Protein 8GTL (pdb70)

Foldseek 3Di:
DDDDDLADDLQEDAADQFDGPCVQVDPLVRLCVCVVDPHFQKHKYPPQPIFIEGFAQVVLQVQLQDCPFWPQLAWFTPRLQCPPQAAPPSNPDPPVNVQLVCLLLVCQPQVNLVVCLVVLLVLLQVQCVVCLVVQWDFCLVRPLLPSLVVVQCVQAPCPDPPVSVVLCLLVQCWRNDVNVRNRVSVVCSRVVVLVVCLVVLVVLCPDDGSLSSNQVDPGPPHGDDSSHSSSHSVVCSNCSNAQQSQLVQVQVQVCQVPLVVLVVCLVPVVLCLLQLCLSLLLDAFAKIKTFGDPFDADRNTIDHGPHMYINGQSSNSQPCVVDPPSNDRDSPDDDRDGQSQHDHSNGNSNVSVSSSSSSSNSSSCCVSPSHKHWDPPWDWGWTGGRGIHIHTTIMGD/DDDDPLADDLQEDAADQQDGPCLQVDVLCRLCVCPVHQQKHWYPFQPIFIEGFAQVVLQVVLQCCPFWAQLFKFTPGEDLLAAPPSNPDPPVNVLLVVLLLVCLPQVNLVVCLVVLLVLLQVQQVVCLVVFKDQCLPRPLLDSLLVSVCVQAVHDPVCVVVVVVLLCLVFNQDDRDNVVNHVSSVVSSVVLLVVQVVVLVVLCVSHSLSSNQVDQRVRHGDPVSNSSSHVSVCSNCSNFQQSQLVQVQVQVCQAPQVVLLVCLVPVVLLLLQLCLSLLQDAFAKIKTFGCPWDADSNTIDHGPHMYINRQSSNQQPCVVDPPSNDRDSPDDDRDGQRQHDHPNGHSNVSVSSSSVSSNSSSNCVSPSGKHWDPPWDWGWTHGRGIDIHTTMMGD

Secondary structure (DSSP, 8-state):
----SSS-STTB----TTS-TTGGG-HHHHHTHHHHS---SEEEESSTT-EEEE-SHHHHHHHHT-TTTEESS--SSSTTSS-SS--TTTT--TTTHHHHHHHHHHHHSHHHHHTTHHHHHHHHHHHHTTTTTTSEE-HIIIIITTHHHHHHHHHS---TTHHHHHTHHHHHHHS---HHHHHHHHHHHHHHHHTTSHHHHTTTSS----SHHHHT--SSSS---HHHHHHHHHHHHHHHHHTTHHHHHHHHHHHHT-HHHHHHHHH-TTHHHHTSHHHHHH---BEEEEEE-S-EEETTEEEPTT-EEEEETHHHHT-TTTSSSSSS--TT-S-----TT--TTS--TTHHHHHHHHHHHHHHHTTT-SS-EEPTT---B---SSB---B---EE-/----SSS-STTB----TTS-TTGGG-HHHHHGGG----SEEEESSTT-EEEE-SHHHHHHHHT-TTTEESS--SSS----S--TTTT--TTTHHHHHHHHHHHHSHHHHHTTHHHHHHHHHHHHTTTTTTSEEEHHHHTTTTHHHHHHHHHHT--GGGHHHHHHHHHHHH----S-HHHHHHHHHHHHHHHHHHHHHHHSTT----HHHHHHT--SSSS---SHHHHHHHHHHHHHHHHTTHHHHHHHHHHHHT-HHHHHHHHH-TTHHHHTSHHHHHH---BEEEEEE-S-EEETTEEEPTT-EEEEETHHHHT-TTTSSSSSS--TT-S-----TT--TT-S-TTHHHHHHHHHHHHHHHTTT-SS-EEPTT---EEE-SSB-EEE--EEE-

B-factor: mean 88.19, std 19.23, range [53.37, 179.61]

InterPro domains:
  IPR001128 Cytochrome P450 [PF00067] (220-380)
  IPR002397 Cytochrome P450, B-class [PR00359] (100-111)
  IPR002397 Cytochrome P450, B-class [PR00359] (146-162)
  IPR002397 Cytochrome P450, B-class [PR00359] (163-178)
  IPR002397 Cytochrome P450, B-class [PR00359] (205-227)
  IPR002397 Cytochrome P450, B-class [PR00359] (302-329)
  IPR002397 Cytochrome P450, B-class [PR00359] (330-345)
  IPR002397 Cytochrome P450, B-class [PR00359] (351-360)
  IPR002397 Cytochrome P450, B-class [PR00359] (360-371)
  IPR017972 Cytochrome P450, conserved site [PS00086] (353-362)
  IPR036396 Cytochrome P450 superfamily [G3DSA:1.10.630.10] (2-409)
  IPR036396 Cytochrome P450 superfamily [SSF48264] (33-409)

Nearest PDB structures (foldseek):
  8gtl-assembly2_B  TM=1.003E+00  e=2.705E-71  Sphingomonas echinoides
  8gtl-assembly1_A  TM=9.874E-01  e=1.377E-61  Sphingomonas echinoides
  4c9p-assembly2_B  TM=9.817E-01  e=7.475E-44  Novosphingobium aromaticivorans
  3lxh-assembly2_B  TM=9.823E-01  e=1.917E-43  Novosphingobium aromaticivorans DSM 12444
  3nv5-assembly1_A  TM=9.267E-01  e=5.066E-40  Novosphingobium aromaticivorans DSM 12444

Radius of gyration: 32.06 Å; Cα contacts (8 Å, |Δi|>4): 1326; chains: 2; bounding box: 64×65×94 Å

Organism: NCBI:txid59803

Structure (mmCIF, N/CA/C/O backbone):
data_8GTL
#
_entry.id   8GTL
#
_cell.length_a   68.524
_cell.length_b   109.573
_cell.length_c   113.878
_cell.angle_alpha   90.000
_cell.angle_beta   90.000
_cell.angle_gamma   90.000
#
_symmetry.space_group_name_H-M   'P 21 21 21'
#
loop_
_entity.id
_entity.type
_entity.pdbx_description
1 polymer 'cytochrome P450 CYP101D5'
2 non-polymer 'PROTOPORPHYRIN IX CONTAINING FE'
3 water water
#
loop_
_atom_site.group_PDB
_atom_site.id
_atom_site.type_symbol
_atom_site.label_atom_id
_atom_site.label_alt_id
_atom_site.label_comp_id
_atom_site.label_asym_id
_atom_site.label_entity_id
_atom_site.label_seq_id
_atom_site.pdbx_PDB_ins_code
_atom_site.Cartn_x
_atom_site.Cartn_y
_atom_site.Cartn_z
_atom_site.occupancy
_atom_site.B_iso_or_equiv
_atom_site.auth_seq_id
_atom_site.auth_comp_id
_atom_site.auth_asym_id
_atom_site.auth_atom_id
_atom_site.pdbx_PDB_model_num
ATOM 1 N N . THR A 1 9 ? -36.91319 16.92694 -40.25568 1.000 68.69560 9 THR A N 1
ATOM 2 C CA . THR A 1 9 ? -37.25482 17.69176 -39.06229 1.000 70.41453 9 THR A CA 1
ATOM 3 C C . THR A 1 9 ? -36.87950 19.16046 -39.24000 1.000 67.75942 9 THR A C 1
ATOM 4 O O . THR A 1 9 ? -35.78228 19.46838 -39.70652 1.000 68.85772 9 THR A O 1
ATOM 8 N N . PRO A 1 10 ? -37.78879 20.06295 -38.87238 1.000 74.01741 10 PRO A N 1
ATOM 9 C CA . PRO A 1 10 ? -37.47438 21.49630 -38.94184 1.000 73.44613 10 PRO A CA 1
ATOM 10 C C . PRO A 1 10 ? -36.28926 21.84194 -38.05122 1.000 72.94538 10 PRO A C 1
ATOM 11 O O . PRO A 1 10 ? -36.23367 21.45418 -36.88178 1.000 73.03951 10 PRO A O 1
ATOM 15 N N . ARG A 1 11 ? -35.34526 22.58504 -38.61451 1.000 66.02153 11 ARG A N 1
ATOM 16 C CA . ARG A 1 11 ? -34.08592 22.90203 -37.95552 1.000 63.06469 11 ARG A CA 1
ATOM 17 C C . ARG A 1 11 ? -33.35304 23.93343 -38.80725 1.000 66.41297 11 ARG A C 1
ATOM 18 O O . ARG A 1 11 ? -33.61970 24.04468 -40.00628 1.000 76.95332 11 ARG A O 1
ATOM 26 N N . PRO A 1 12 ? -32.43890 24.70608 -38.20759 1.000 64.08285 12 PRO A N 1
ATOM 27 C CA . PRO A 1 12 ? -31.65871 25.66707 -39.00171 1.000 62.40176 12 PRO A CA 1
ATOM 28 C C . PRO A 1 12 ? -30.77423 24.98563 -40.03592 1.000 66.77807 12 PRO A C 1
ATOM 29 O O . PRO A 1 12 ? -30.73516 23.75433 -40.11932 1.000 71.31671 12 PRO A O 1
ATOM 33 N N . ALA A 1 13 ? -30.04963 25.77814 -40.82693 1.000 72.46733 13 ALA A N 1
ATOM 34 C CA . ALA A 1 13 ? -29.23389 25.20967 -41.89362 1.000 73.69968 13 ALA A CA 1
ATOM 35 C C . ALA A 1 13 ? -27.88212 24.71280 -41.40002 1.000 78.37885 13 ALA A C 1
ATOM 36 O O . ALA A 1 13 ? -27.33993 23.75514 -41.96271 1.000 83.07580 13 ALA A O 1
ATOM 38 N N . HIS A 1 14 ? -27.32311 25.33745 -40.36716 1.000 68.70252 14 HIS A N 1
ATOM 39 C CA . HIS A 1 14 ? -25.99631 24.97310 -39.88713 1.000 70.16342 14 HIS A CA 1
ATOM 40 C C . HIS A 1 14 ? -25.97738 23.69621 -39.05352 1.000 72.38989 14 HIS A C 1
ATOM 41 O O . HIS A 1 14 ? -24.89433 23.27168 -38.63658 1.000 74.54433 14 HIS A O 1
ATOM 48 N N . VAL A 1 15 ? -27.12022 23.07590 -38.80176 1.000 75.04101 15 VAL A N 1
ATOM 49 C CA . VAL A 1 15 ? -27.20240 21.82496 -38.04869 1.000 73.62272 15 VAL A CA 1
ATOM 50 C C . VAL A 1 15 ? -27.53675 20.69799 -39.01811 1.000 68.80052 15 VAL A C 1
ATOM 51 O O . VAL A 1 15 ? -28.46371 20.84334 -39.82276 1.000 76.29939 15 VAL A O 1
ATOM 55 N N . PRO A 1 16 ? -26.80956 19.57742 -38.98985 1.000 74.83725 16 PRO A N 1
ATOM 56 C CA . PRO A 1 16 ? -27.12686 18.46610 -39.89857 1.000 83.06809 16 PRO A CA 1
ATOM 57 C C . PRO A 1 16 ? -28.37861 17.70719 -39.48624 1.000 89.27741 16 PRO A C 1
ATOM 58 O O . PRO A 1 16 ? -29.11924 18.14383 -38.59988 1.000 85.81765 16 PRO A O 1
ATOM 62 N N . ALA A 1 17 ? -28.61945 16.56327 -40.12674 1.000 95.91895 17 ALA A N 1
ATOM 63 C CA . ALA A 1 17 ? -29.75324 15.70791 -39.79915 1.000 93.21926 17 ALA A CA 1
ATOM 64 C C . ALA A 1 17 ? -29.39967 14.57794 -38.84563 1.000 97.63706 17 ALA A C 1
ATOM 65 O O . ALA A 1 17 ? -30.24165 14.18323 -38.03291 1.000 98.25303 17 ALA A O 1
ATOM 67 N N . ASP A 1 18 ? -28.17848 14.04924 -38.92612 1.000 118.10544 18 ASP A N 1
ATOM 68 C CA . ASP A 1 18 ? -27.73102 12.98543 -38.03539 1.000 118.04168 18 ASP A CA 1
ATOM 69 C C . ASP A 1 18 ? -27.42918 13.48108 -36.62947 1.000 117.58558 18 ASP A C 1
ATOM 70 O O . ASP A 1 18 ? -27.12174 12.66293 -35.75489 1.000 117.70845 18 ASP A O 1
ATOM 75 N N . ARG A 1 19 ? -27.50983 14.78978 -36.39458 1.000 99.48234 19 ARG A N 1
ATOM 76 C CA . ARG A 1 19 ? -27.25559 15.39044 -35.09228 1.000 88.50188 19 ARG A CA 1
ATOM 77 C C . ARG A 1 19 ? -28.54244 15.90150 -34.45079 1.000 80.66122 19 ARG A C 1
ATOM 78 O O . ARG A 1 19 ? -28.52003 16.86552 -33.68242 1.000 76.97961 19 ARG A O 1
ATOM 86 N N . VAL A 1 20 ? -29.67095 15.26964 -34.76385 1.000 81.65661 20 VAL A N 1
ATOM 87 C CA . VAL A 1 20 ? -30.98099 15.69662 -34.28461 1.000 75.11307 20 VAL A CA 1
ATOM 88 C C . VAL A 1 20 ? -31.61164 14.55082 -33.50752 1.000 73.95771 20 VAL A C 1
ATOM 89 O O . VAL A 1 20 ? -31.79248 13.45197 -34.04731 1.000 72.52248 20 VAL A O 1
ATOM 93 N N . VAL A 1 21 ? -31.94369 14.80722 -32.24435 1.000 73.48588 21 VAL A N 1
ATOM 94 C CA . VAL A 1 21 ? -32.61338 13.83594 -31.38728 1.000 71.08490 21 VAL A CA 1
ATOM 95 C C . VAL A 1 21 ? -33.72548 14.54754 -30.62918 1.000 70.76459 21 VAL A C 1
ATOM 96 O O . VAL A 1 21 ? -33.55458 15.68373 -30.17487 1.000 68.20544 21 VAL A O 1
ATOM 100 N N . GLU A 1 22 ? -34.87063 13.88204 -30.50093 1.000 77.15666 22 GLU A N 1
ATOM 101 C CA . GLU A 1 22 ? -35.99832 14.43046 -29.75078 1.000 77.59516 22 GLU A CA 1
ATOM 102 C C . GLU A 1 22 ? -35.75720 14.15144 -28.27337 1.000 81.93211 22 GLU A C 1
ATOM 103 O O . GLU A 1 22 ? -35.94207 13.02695 -27.80301 1.000 88.32930 22 GLU A O 1
ATOM 109 N N . LEU A 1 23 ? -35.33336 15.17470 -27.53345 1.000 72.05898 23 LEU A N 1
ATOM 110 C CA . LEU A 1 23 ? -35.00310 15.02041 -26.11874 1.000 76.30436 23 LEU A CA 1
ATOM 111 C C . LEU A 1 23 ? -35.45276 16.26180 -25.36157 1.000 74.87856 23 LEU A C 1
ATOM 112 O O . LEU A 1 23 ? -34.89909 17.34706 -25.56315 1.000 73.80875 23 LEU A O 1
ATOM 117 N N . ASP A 1 24 ? -36.44631 16.10256 -24.49080 1.000 76.76386 24 ASP A N 1
ATOM 118 C CA . ASP A 1 24 ? -36.87598 17.17046 -23.59671 1.000 82.41946 24 ASP A CA 1
ATOM 119 C C . ASP A 1 24 ? -36.00636 17.13862 -22.34539 1.000 84.24001 24 ASP A C 1
ATOM 120 O O . ASP A 1 24 ? -35.98094 16.13251 -21.62831 1.000 91.31529 24 ASP A O 1
ATOM 125 N N . MET A 1 25 ? -35.29234 18.23639 -22.08626 1.000 83.79419 25 MET A N 1
ATOM 126 C CA . MET A 1 25 ? -34.39232 18.28097 -20.93920 1.000 83.57899 25 MET A CA 1
ATOM 127 C C . MET A 1 25 ? -35.13136 18.19127 -19.60976 1.000 85.46115 25 MET A C 1
ATOM 128 O O . MET A 1 25 ? -34.52439 17.80416 -18.60576 1.000 84.44172 25 MET A O 1
ATOM 133 N N . TYR A 1 26 ? -36.41890 18.53314 -19.57764 1.000 89.04944 26 TYR A N 1
ATOM 134 C CA . TYR A 1 26 ? -37.21416 18.43304 -18.36115 1.000 92.03022 26 TYR A CA 1
ATOM 135 C C . TYR A 1 26 ? -37.97528 17.11944 -18.25434 1.000 95.18663 26 TYR A C 1
ATOM 136 O O . TYR A 1 26 ? -38.59880 16.86643 -17.21787 1.000 93.91028 26 TYR A O 1
ATOM 145 N N . ASN A 1 27 ? -37.93899 16.28524 -19.29132 1.000 103.53760 27 ASN A N 1
ATOM 146 C CA . ASN A 1 27 ? -38.58609 14.97975 -19.27287 1.000 104.84036 27 ASN A CA 1
ATOM 147 C C . ASN A 1 27 ? -37.96325 14.07725 -20.33224 1.000 109.88680 27 ASN A C 1
ATOM 148 O O . ASN A 1 27 ? -38.59679 13.79910 -21.35866 1.000 115.98700 27 ASN A O 1
ATOM 153 N N . PRO A 1 28 ? -36.73539 13.60409 -20.12905 1.000 99.65871 28 PRO A N 1
ATOM 154 C CA . PRO A 1 28 ? -36.09527 12.76122 -21.14316 1.000 96.22184 28 PRO A CA 1
ATOM 155 C C . PRO A 1 28 ? -36.71748 11.37485 -21.19312 1.000 107.16185 28 PRO A C 1
ATOM 156 O O . PRO A 1 28 ? -37.39924 10.92896 -20.26746 1.000 115.83804 28 PRO A O 1
ATOM 160 N N . GLN A 1 29 ? -36.46792 10.68947 -22.30594 1.000 98.47909 29 GLN A N 1
ATOM 161 C CA . GLN A 1 29 ? -36.94402 9.32269 -22.46149 1.000 98.22594 29 GLN A CA 1
ATOM 162 C C . GLN A 1 29 ? -36.16119 8.38761 -21.54893 1.000 101.49841 29 GLN A C 1
ATOM 163 O O . GLN A 1 29 ? -34.93924 8.50080 -21.41766 1.000 101.98473 29 GLN A O 1
ATOM 169 N N . GLY A 1 30 ? -36.87211 7.45999 -20.91281 1.000 111.77562 30 GLY A N 1
ATOM 170 C CA . GLY A 1 30 ? -36.23148 6.55454 -19.98223 1.000 110.40469 30 GLY A CA 1
ATOM 171 C C . GLY A 1 30 ? -35.87741 7.16697 -18.64930 1.000 110.36132 30 GLY A C 1
ATOM 172 O O . GLY A 1 30 ? -35.02516 6.62491 -17.93870 1.000 107.10654 30 GLY A O 1
ATOM 173 N N . ILE A 1 31 ? -36.50162 8.29176 -18.28962 1.000 111.70610 31 ILE A N 1
ATOM 174 C CA . ILE A 1 31 ? -36.21479 8.92811 -17.00806 1.000 105.61805 31 ILE A CA 1
ATOM 175 C C . ILE A 1 31 ? -36.68555 8.05233 -15.85303 1.000 106.28087 31 ILE A C 1
ATOM 176 O O . ILE A 1 31 ? -36.12045 8.10621 -14.75341 1.000 103.27914 31 ILE A O 1
ATOM 181 N N . GLU A 1 32 ? -37.70729 7.22272 -16.07674 1.000 112.59398 32 GLU A N 1
ATOM 182 C CA . GLU A 1 32 ? -38.17910 6.32824 -15.02796 1.000 110.96692 32 GLU A CA 1
ATOM 183 C C . GLU A 1 32 ? -37.22701 5.16661 -14.78050 1.000 113.33761 32 GLU A C 1
ATOM 184 O O . GLU A 1 32 ? -37.36209 4.48499 -13.75884 1.000 116.88809 32 GLU A O 1
ATOM 190 N N . LYS A 1 33 ? -36.27420 4.92859 -15.68079 1.000 111.11182 33 LYS A N 1
ATOM 191 C CA . LYS A 1 33 ? -35.23959 3.92606 -15.47258 1.000 112.94069 33 LYS A CA 1
ATOM 192 C C . LYS A 1 33 ? -34.01310 4.49222 -14.76880 1.000 107.05345 33 LYS A C 1
ATOM 193 O O . LYS A 1 33 ? -33.13482 3.72227 -14.36412 1.000 109.44869 33 LYS A O 1
ATOM 199 N N . GLY A 1 34 ? -33.93929 5.80984 -14.60069 1.000 107.99090 34 GLY A N 1
ATOM 200 C CA . GLY A 1 34 ? -32.79981 6.42105 -13.95033 1.000 105.16139 34 GLY A CA 1
ATOM 201 C C . GLY A 1 34 ? -32.33660 7.69724 -14.62033 1.000 101.92884 34 GLY A C 1
ATOM 202 O O . GLY A 1 34 ? -32.14725 7.72992 -15.83948 1.000 103.43293 34 GLY A O 1
ATOM 203 N N . TYR A 1 35 ? -32.16190 8.76012 -13.83112 1.000 98.31574 35 TYR A N 1
ATOM 204 C CA . TYR A 1 35 ? -31.67194 10.02127 -14.37906 1.000 93.01019 35 TYR A CA 1
ATOM 205 C C . TYR A 1 35 ? -30.29721 9.85604 -15.01288 1.000 93.89608 35 TYR A C 1
ATOM 206 O O . TYR A 1 35 ? -30.01063 10.45154 -16.05816 1.000 93.97157 35 TYR A O 1
ATOM 215 N N . LEU A 1 36 ? -29.43426 9.04739 -14.39777 1.000 95.94259 36 LEU A N 1
ATOM 216 C CA . LEU A 1 36 ? -28.10258 8.83599 -14.95249 1.000 92.11785 36 LEU A CA 1
ATOM 217 C C . LEU A 1 36 ? -28.15201 7.93454 -16.18037 1.000 94.58358 36 LEU A C 1
ATOM 218 O O . LEU A 1 36 ? -27.46045 8.18993 -17.17248 1.000 90.55535 36 LEU A O 1
ATOM 223 N N . GLU A 1 37 ? -28.97059 6.88030 -16.13734 1.000 107.45988 37 GLU A N 1
ATOM 224 C CA . GLU A 1 37 ? -29.05545 5.96346 -17.26947 1.000 106.85445 37 GLU A CA 1
ATOM 225 C C . GLU A 1 37 ? -29.77228 6.59021 -18.45936 1.000 106.88363 37 GLU A C 1
ATOM 226 O O . GLU A 1 37 ? -29.52085 6.20007 -19.60508 1.000 106.77273 37 GLU A O 1
ATOM 232 N N . ALA A 1 38 ? -30.66510 7.55246 -18.21526 1.000 109.12608 38 ALA A N 1
ATOM 233 C CA . ALA A 1 38 ? -31.39292 8.17676 -19.31634 1.000 109.60464 38 ALA A CA 1
ATOM 234 C C . ALA A 1 38 ? -30.49653 9.11284 -20.11737 1.000 108.51336 38 ALA A C 1
ATOM 235 O O . ALA A 1 38 ? -30.54853 9.12476 -21.35285 1.000 108.53868 38 ALA A O 1
ATOM 237 N N . TRP A 1 39 ? -29.66759 9.90341 -19.43410 1.000 91.09391 39 TRP A N 1
ATOM 238 C CA . TRP A 1 39 ? -28.79570 10.84459 -20.12687 1.000 86.94480 39 TRP A CA 1
ATOM 239 C C . TRP A 1 39 ? -27.60560 10.15369 -20.77681 1.000 85.85052 39 TRP A C 1
ATOM 240 O O . TRP A 1 39 ? -27.12979 10.60750 -21.82325 1.000 83.36624 39 TRP A O 1
ATOM 251 N N . THR A 1 40 ? -27.12412 9.05567 -20.19155 1.000 86.82329 40 THR A N 1
ATOM 252 C CA . THR A 1 40 ? -26.02483 8.31124 -20.79263 1.000 82.89014 40 THR A CA 1
ATOM 253 C C . THR A 1 40 ? -26.44715 7.55205 -22.04177 1.000 84.36528 40 THR A C 1
ATOM 254 O O . THR A 1 40 ? -25.58817 6.95933 -22.70318 1.000 90.95131 40 THR A O 1
ATOM 258 N N . SER A 1 41 ? -27.73992 7.55418 -22.37688 1.000 86.82149 41 SER A N 1
ATOM 259 C CA . SER A 1 41 ? -28.18960 6.88941 -23.59402 1.000 86.19577 41 SER A CA 1
ATOM 260 C C . SER A 1 41 ? -27.61761 7.56218 -24.83394 1.000 81.29552 41 SER A C 1
ATOM 261 O O . SER A 1 41 ? -27.40170 6.90037 -25.85556 1.000 84.25543 41 SER A O 1
ATOM 264 N N . LEU A 1 42 ? -27.36428 8.87118 -24.76663 1.000 77.99372 42 LEU A N 1
ATOM 265 C CA . LEU A 1 42 ? -26.77214 9.57608 -25.89599 1.000 81.85047 42 LEU A CA 1
ATOM 266 C C . LEU A 1 42 ? -25.29331 9.26033 -26.07403 1.000 84.63008 42 LEU A C 1
ATOM 267 O O . LEU A 1 42 ? -24.70222 9.68959 -27.07099 1.000 87.57091 42 LEU A O 1
ATOM 272 N N . GLN A 1 43 ? -24.68500 8.53261 -25.13842 1.000 84.37811 43 GLN A N 1
ATOM 273 C CA . GLN A 1 43 ? -23.29804 8.09930 -25.25286 1.000 79.73384 43 GLN A CA 1
ATOM 274 C C . GLN A 1 43 ? -23.16880 6.66795 -25.75135 1.000 80.63090 43 GLN A C 1
ATOM 275 O O . GLN A 1 43 ? -22.25317 6.36748 -26.52270 1.000 83.00384 43 GLN A O 1
ATOM 281 N N . THR A 1 44 ? -24.06696 5.77566 -25.32478 1.000 87.30538 44 THR A N 1
ATOM 282 C CA . THR A 1 44 ? -24.01613 4.39462 -25.79261 1.000 91.55375 44 THR A CA 1
ATOM 283 C C . THR A 1 44 ? -24.32713 4.29515 -27.28018 1.000 89.44074 44 THR A C 1
ATOM 284 O O . THR A 1 44 ? -23.86124 3.36529 -27.94876 1.000 90.24013 44 THR A O 1
ATOM 288 N N . ALA A 1 45 ? -25.10359 5.23448 -27.81345 1.000 85.20867 45 ALA A N 1
ATOM 289 C CA . ALA A 1 45 ? -25.37657 5.27194 -29.23973 1.000 86.77898 45 ALA A CA 1
ATOM 290 C C . ALA A 1 45 ? -24.17647 5.85355 -29.98468 1.000 93.12278 45 ALA A C 1
ATOM 291 O O . ALA A 1 45 ? -23.14826 6.19795 -29.39541 1.000 92.21875 45 ALA A O 1
ATOM 293 N N . ASP A 1 46 ? -24.30776 5.96676 -31.30122 1.000 97.54122 46 ASP A N 1
ATOM 294 C CA . ASP A 1 46 ? -23.22848 6.47366 -32.14813 1.000 96.21502 46 ASP A CA 1
ATOM 295 C C . ASP A 1 46 ? -23.50451 7.91818 -32.56178 1.000 95.55711 46 ASP A C 1
ATOM 296 O O . ASP A 1 46 ? -23.66667 8.24425 -33.73811 1.000 95.63388 46 ASP A O 1
ATOM 301 N N . LEU A 1 47 ? -23.54505 8.79997 -31.56284 1.000 91.81503 47 LEU A N 1
ATOM 302 C CA . LEU A 1 47 ? -23.80128 10.18524 -31.90699 1.000 83.62702 47 LEU A CA 1
ATOM 303 C C . LEU A 1 47 ? -22.56330 11.04080 -31.67902 1.000 77.60176 47 LEU A C 1
ATOM 304 O O . LEU A 1 47 ? -21.84967 10.84551 -30.68831 1.000 74.70290 47 LEU A O 1
ATOM 309 N N . PRO A 1 48 ? -22.26187 11.95712 -32.60911 1.000 78.55871 48 PRO A N 1
ATOM 310 C CA . PRO A 1 48 ? -21.17406 12.92806 -32.40334 1.000 80.24024 48 PRO A CA 1
ATOM 311 C C . PRO A 1 48 ? -21.14769 13.56452 -31.01921 1.000 79.58279 48 PRO A C 1
ATOM 312 O O . PRO A 1 48 ? -22.13159 13.50836 -30.27384 1.000 80.19214 48 PRO A O 1
ATOM 316 N N . SER A 1 49 ? -20.03166 14.21477 -30.68364 1.000 84.73901 49 SER A N 1
ATOM 317 C CA . SER A 1 49 ? -19.88318 14.83580 -29.37300 1.000 76.52197 49 SER A CA 1
ATOM 318 C C . SER A 1 49 ? -20.82604 16.01383 -29.16901 1.000 74.31356 49 SER A C 1
ATOM 319 O O . SER A 1 49 ? -20.96452 16.48375 -28.03488 1.000 74.08355 49 SER A O 1
ATOM 322 N N . MET A 1 50 ? -21.47489 16.49322 -30.22798 1.000 85.86119 50 MET A N 1
ATOM 323 C CA . MET A 1 50 ? -22.40564 17.61070 -30.15489 1.000 86.05433 50 MET A CA 1
ATOM 324 C C . MET A 1 50 ? -23.67713 17.23602 -30.90042 1.000 86.77129 50 MET A C 1
ATOM 325 O O . MET A 1 50 ? -23.61536 16.77550 -32.04487 1.000 88.42476 50 MET A O 1
ATOM 330 N N . VAL A 1 51 ? -24.82596 17.43501 -30.25386 1.000 74.78679 51 VAL A N 1
ATOM 331 C CA . VAL A 1 51 ? -26.11681 17.07659 -30.82300 1.000 67.98624 51 VAL A CA 1
ATOM 332 C C . VAL A 1 51 ? -27.08096 18.23722 -30.61103 1.000 64.34825 51 VAL A C 1
ATOM 333 O O . VAL A 1 51 ? -26.85979 19.11588 -29.77508 1.000 65.92202 51 VAL A O 1
ATOM 337 N N . TRP A 1 52 ? -28.15964 18.23622 -31.39297 1.000 64.92929 52 TRP A N 1
ATOM 338 C CA . TRP A 1 52 ? -29.15480 19.29782 -31.35913 1.000 67.95734 52 TRP A CA 1
ATOM 339 C C . TRP A 1 52 ? -30.54521 18.69868 -31.19577 1.000 69.75841 52 TRP A C 1
ATOM 340 O O . TRP A 1 52 ? -30.82015 17.59253 -31.66714 1.000 72.77543 52 TRP A O 1
ATOM 351 N N . THR A 1 53 ? -31.41997 19.43737 -30.51879 1.000 66.78351 53 THR A N 1
ATOM 352 C CA . THR A 1 53 ? -32.78823 19.00687 -30.27814 1.000 68.84528 53 THR A CA 1
ATOM 353 C C . THR A 1 53 ? -33.76141 20.11470 -30.65281 1.000 69.06355 53 THR A C 1
ATOM 354 O O . THR A 1 53 ? -33.45156 21.30059 -30.49715 1.000 65.53915 53 THR A O 1
ATOM 358 N N . PRO A 1 54 ? -34.94083 19.75818 -31.17093 1.000 70.41249 54 PRO A N 1
ATOM 359 C CA . PRO A 1 54 ? -35.94831 20.77361 -31.49804 1.000 66.12119 54 PRO A CA 1
ATOM 360 C C . PRO A 1 54 ? -36.84964 21.17029 -30.34056 1.000 63.61283 54 PRO A C 1
ATOM 361 O O . PRO A 1 54 ? -37.63636 22.11477 -30.49383 1.000 64.00890 54 PRO A O 1
ATOM 365 N N . LEU A 1 55 ? -36.76140 20.48985 -29.20203 1.000 63.20490 55 LEU A N 1
ATOM 366 C CA . LEU A 1 55 ? -37.61651 20.79534 -28.06714 1.000 68.68217 55 LEU A CA 1
ATOM 367 C C . LEU A 1 55 ? -37.09339 22.00665 -27.29967 1.000 68.69064 55 LEU A C 1
ATOM 368 O O . LEU A 1 55 ? -35.91468 22.36510 -27.37529 1.000 74.31157 55 LEU A O 1
ATOM 373 N N . ASN A 1 56 ? -38.00190 22.63827 -26.55246 1.000 76.96422 56 ASN A N 1
ATOM 374 C CA . ASN A 1 56 ? -37.68927 23.80735 -25.72807 1.000 76.70547 56 ASN A CA 1
ATOM 375 C C . ASN A 1 56 ? -37.09044 24.93634 -26.56742 1.000 77.80670 56 ASN A C 1
ATOM 376 O O . ASN A 1 56 ? -36.09744 25.56480 -26.19337 1.000 76.51727 56 ASN A O 1
ATOM 381 N N . GLY A 1 57 ? -37.70964 25.19284 -27.71780 1.000 81.14625 57 GLY A N 1
ATOM 382 C CA . GLY A 1 57 ? -37.24841 26.25252 -28.59063 1.000 76.66207 57 GLY A CA 1
ATOM 383 C C . GLY A 1 57 ? -35.99177 25.94598 -29.36987 1.000 76.77484 57 GLY A C 1
ATOM 384 O O . GLY A 1 57 ? -35.46197 26.84022 -30.03605 1.000 86.85068 57 GLY A O 1
ATOM 385 N N . GLY A 1 58 ? -35.49681 24.71209 -29.31223 1.000 70.84317 58 GLY A N 1
ATOM 386 C CA . GLY A 1 58 ? -34.29650 24.34433 -30.03680 1.000 61.31508 58 GLY A CA 1
ATOM 387 C C . GLY A 1 58 ? -33.01375 24.77266 -29.35569 1.000 59.50390 58 GLY A C 1
ATOM 388 O O . GLY A 1 58 ? -32.80781 25.96204 -29.09807 1.000 66.50585 58 GLY A O 1
ATOM 389 N N . HIS A 1 59 ? -32.14008 23.81174 -29.06308 1.000 59.03323 59 HIS A N 1
ATOM 390 C CA . HIS A 1 59 ? -30.87483 24.10582 -28.40586 1.000 60.77086 59 HIS A CA 1
ATOM 391 C C . HIS A 1 59 ? -29.92056 22.93946 -28.61668 1.000 60.96144 59 HIS A C 1
ATOM 392 O O . HIS A 1 59 ? -30.34681 21.80250 -28.83284 1.000 63.13918 59 HIS A O 1
ATOM 399 N N . TRP A 1 60 ? -28.62593 23.23753 -28.55549 1.000 63.25211 60 TRP A N 1
ATOM 400 C CA . TRP A 1 60 ? -27.60585 22.21010 -28.68355 1.000 60.53698 60 TRP A CA 1
ATOM 401 C C . TRP A 1 60 ? -27.41069 21.48309 -27.35525 1.000 59.65338 60 TRP A C 1
ATOM 402 O O . TRP A 1 60 ? -27.77603 21.97726 -26.28509 1.000 56.21711 60 TRP A O 1
ATOM 413 N N . ILE A 1 61 ? -26.83035 20.28610 -27.43634 1.000 60.78364 61 ILE A N 1
ATOM 414 C CA . ILE A 1 61 ? -26.56694 19.45870 -26.26209 1.000 61.65116 61 ILE A CA 1
ATOM 415 C C . ILE A 1 61 ? -25.17849 18.85041 -26.40320 1.000 60.66472 61 ILE A C 1
ATOM 416 O O . ILE A 1 61 ? -24.92402 18.09337 -27.34631 1.000 70.25998 61 ILE A O 1
ATOM 421 N N . ALA A 1 62 ? -24.28526 19.17196 -25.47024 1.000 57.65594 62 ALA A N 1
ATOM 422 C CA . ALA A 1 62 ? -22.95497 18.57886 -25.45379 1.000 59.79697 62 ALA A CA 1
ATOM 423 C C . ALA A 1 62 ? -23.01247 17.21273 -24.78261 1.000 62.95630 62 ALA A C 1
ATOM 424 O O . ALA A 1 62 ? -23.50449 17.08610 -23.65697 1.000 65.52667 62 ALA A O 1
ATOM 426 N N . THR A 1 63 ? -22.49893 16.19277 -25.46731 1.000 66.62446 63 THR A N 1
ATOM 427 C CA . THR A 1 63 ? -22.61375 14.81315 -25.00767 1.000 61.18457 63 THR A CA 1
ATOM 428 C C . THR A 1 63 ? -21.30123 14.21424 -24.53005 1.000 64.23224 63 THR A C 1
ATOM 429 O O . THR A 1 63 ? -21.27993 13.53861 -23.50004 1.000 72.09316 63 THR A O 1
ATOM 433 N N . ARG A 1 64 ? -20.20348 14.43709 -25.24338 1.000 65.09667 64 ARG A N 1
ATOM 434 C CA . ARG A 1 64 ? -18.92556 13.87496 -24.83642 1.000 65.52830 64 ARG A CA 1
ATOM 435 C C . ARG A 1 64 ? -18.35288 14.65528 -23.65788 1.000 71.01745 64 ARG A C 1
ATOM 436 O O . ARG A 1 64 ? -18.55030 15.86725 -23.53131 1.000 70.66395 64 ARG A O 1
ATOM 444 N N . GLY A 1 65 ? -17.64310 13.94215 -22.78737 1.000 75.78493 65 GLY A N 1
ATOM 445 C CA . GLY A 1 65 ? -17.07585 14.53250 -21.59072 1.000 73.93375 65 GLY A CA 1
ATOM 446 C C . GLY A 1 65 ? -16.07237 15.63832 -21.85000 1.000 71.97486 65 GLY A C 1
ATOM 447 O O . GLY A 1 65 ? -16.24211 16.76210 -21.36713 1.000 70.40489 65 GLY A O 1
ATOM 448 N N . GLU A 1 66 ? -15.02167 15.33236 -22.61645 1.000 82.68112 66 GLU A N 1
ATOM 449 C CA . GLU A 1 66 ? -13.95117 16.29735 -22.84730 1.000 88.34188 66 GLU A CA 1
ATOM 450 C C . GLU A 1 66 ? -14.43283 17.54057 -23.58809 1.000 87.68989 66 GLU A C 1
ATOM 451 O O . GLU A 1 66 ? -13.75428 18.57300 -23.55044 1.000 87.43307 66 GLU A O 1
ATOM 457 N N . LEU A 1 67 ? -15.59241 17.47587 -24.24413 1.000 80.15804 67 LEU A N 1
ATOM 458 C CA . LEU A 1 67 ? -16.14686 18.66253 -24.88579 1.000 79.47516 67 LEU A CA 1
ATOM 459 C C . LEU A 1 67 ? -16.85235 19.57197 -23.88804 1.000 78.59252 67 LEU A C 1
ATOM 460 O O . LEU A 1 67 ? -16.86666 20.79455 -24.07142 1.000 82.65467 67 LEU A O 1
ATOM 465 N N . ILE A 1 68 ? -17.43949 18.99788 -22.83605 1.000 79.50693 68 ILE A N 1
ATOM 466 C CA . ILE A 1 68 ? -18.09671 19.80440 -21.81259 1.000 71.51808 68 ILE A CA 1
ATOM 467 C C . ILE A 1 68 ? -17.07738 20.63403 -21.04116 1.000 75.79129 68 ILE A C 1
ATOM 468 O O . ILE A 1 68 ? -17.30753 21.81645 -20.75903 1.000 74.09774 68 ILE A O 1
ATOM 473 N N . GLN A 1 69 ? -15.93774 20.03380 -20.68634 1.000 78.24959 69 GLN A N 1
ATOM 474 C CA . GLN A 1 69 ? -14.87373 20.79650 -20.03898 1.000 80.64338 69 GLN A CA 1
ATOM 475 C C . GLN A 1 69 ? -14.38398 21.93608 -20.92627 1.000 84.08991 69 GLN A C 1
ATOM 476 O O . GLN A 1 69 ? -14.05364 23.02032 -20.43077 1.000 81.75269 69 GLN A O 1
ATOM 482 N N . ASP A 1 70 ? -14.34747 21.71758 -22.24357 1.000 99.14241 70 ASP A N 1
ATOM 483 C CA . ASP A 1 70 ? -13.85322 22.75121 -23.14802 1.000 99.41993 70 ASP A CA 1
ATOM 484 C C . ASP A 1 70 ? -14.82109 23.92185 -23.25349 1.000 96.47734 70 ASP A C 1
ATOM 485 O O . ASP A 1 70 ? -14.39118 25.06025 -23.47081 1.000 97.42200 70 ASP A O 1
ATOM 490 N N . ILE A 1 71 ? -16.12093 23.66952 -23.10295 1.000 87.26778 71 ILE A N 1
ATOM 491 C CA . ILE A 1 71 ? -17.09717 24.74601 -23.22292 1.000 75.41857 71 ILE A CA 1
ATOM 492 C C . ILE A 1 71 ? -17.14619 25.56584 -21.94050 1.000 77.23602 71 ILE A C 1
ATOM 493 O O . ILE A 1 71 ? -17.26101 26.79579 -21.98169 1.000 76.92506 71 ILE A O 1
ATOM 498 N N . TYR A 1 72 ? -17.05308 24.90190 -20.78575 1.000 73.82008 72 TYR A N 1
ATOM 499 C CA . TYR A 1 72 ? -17.07437 25.61315 -19.51105 1.000 69.49057 72 TYR A CA 1
ATOM 500 C C . TYR A 1 72 ? -15.90687 26.58584 -19.40712 1.000 74.12347 72 TYR A C 1
ATOM 501 O O . TYR A 1 72 ? -16.08026 27.74378 -19.01003 1.000 78.30693 72 TYR A O 1
ATOM 510 N N . CYS A 1 73 ? -14.70744 26.13309 -19.76535 1.000 77.42603 73 CYS A N 1
ATOM 511 C CA . CYS A 1 73 ? -13.51234 26.96332 -19.69762 1.000 79.83303 73 CYS A CA 1
ATOM 512 C C . CYS A 1 73 ? -13.39064 27.93056 -20.86891 1.000 75.71272 73 CYS A C 1
ATOM 513 O O . CYS A 1 73 ? -12.31542 28.50763 -21.06349 1.000 78.48844 73 CYS A O 1
ATOM 516 N N . ASP A 1 74 ? -14.45410 28.12418 -21.64798 1.000 69.82645 74 ASP A N 1
ATOM 517 C CA . ASP A 1 74 ? -14.44747 29.03714 -22.79107 1.000 75.52126 74 ASP A CA 1
ATOM 518 C C . ASP A 1 74 ? -15.62729 29.99265 -22.66588 1.000 74.34203 74 ASP A C 1
ATOM 519 O O . ASP A 1 74 ? -16.63923 29.84422 -23.36500 1.000 74.93219 74 ASP A O 1
ATOM 524 N N . PRO A 1 75 ? -15.53420 30.99043 -21.78021 1.000 68.55154 75 PRO A N 1
ATOM 525 C CA . PRO A 1 75 ? -16.63546 31.95256 -21.63773 1.000 65.72308 75 PRO A CA 1
ATOM 526 C C . PRO A 1 75 ? -16.67878 33.01403 -22.72431 1.000 74.32549 75 PRO A C 1
ATOM 527 O O . PRO A 1 75 ? -17.67691 33.74319 -22.80655 1.000 80.30865 75 PRO A O 1
ATOM 531 N N . ASP A 1 76 ? -15.64050 33.12894 -23.55663 1.000 75.99820 76 ASP A N 1
ATOM 532 C CA . ASP A 1 76 ? -15.64187 34.15796 -24.59192 1.000 72.90611 76 ASP A CA 1
ATOM 533 C C . ASP A 1 76 ? -16.64746 33.83485 -25.68720 1.000 71.22200 76 ASP A C 1
ATOM 534 O O . ASP A 1 76 ? -17.34095 34.72833 -26.18594 1.000 72.44964 76 ASP A O 1
ATOM 539 N N . HIS A 1 77 ? -16.73916 32.56486 -26.07314 1.000 79.37744 77 HIS A N 1
ATOM 540 C CA . HIS A 1 77 ? -17.65020 32.12756 -27.11880 1.000 79.55107 77 HIS A CA 1
ATOM 541 C C . HIS A 1 77 ? -18.90480 31.47011 -26.56598 1.000 76.76262 77 HIS A C 1
ATOM 542 O O . HIS A 1 77 ? -19.83693 31.20451 -27.33175 1.000 76.57487 77 HIS A O 1
ATOM 549 N N . PHE A 1 78 ? -18.94775 31.20455 -25.26247 1.000 75.60261 78 PHE A N 1
ATOM 550 C CA . PHE A 1 78 ? -20.11761 30.63492 -24.59954 1.000 65.88031 78 PHE A CA 1
ATOM 551 C C . PHE A 1 78 ? -20.42687 31.53738 -23.40979 1.000 62.47760 78 PHE A C 1
ATOM 552 O O . PHE A 1 78 ? -19.84600 31.37819 -22.33211 1.000 57.59007 78 PHE A O 1
ATOM 560 N N . SER A 1 79 ? -21.33655 32.48534 -23.61077 1.000 69.84795 79 SER A N 1
ATOM 561 C CA . SER A 1 79 ? -21.64478 33.47144 -22.58796 1.000 70.40531 79 SER A CA 1
ATOM 562 C C . SER A 1 79 ? -22.56306 32.89040 -21.52142 1.000 67.89634 79 SER A C 1
ATOM 563 O O . SER A 1 79 ? -23.32898 31.95408 -21.76782 1.000 59.60397 79 SER A O 1
ATOM 566 N N . SER A 1 80 ? -22.47404 33.46094 -20.32137 1.000 72.82212 80 SER A N 1
ATOM 567 C CA . SER A 1 80 ? -23.31772 33.07383 -19.20132 1.000 63.82404 80 SER A CA 1
ATOM 568 C C . SER A 1 80 ? -24.53224 33.97772 -19.04642 1.000 70.68085 80 SER A C 1
ATOM 569 O O . SER A 1 80 ? -25.27742 33.83211 -18.07328 1.000 71.58149 80 SER A O 1
ATOM 572 N N . HIS A 1 81 ? -24.75293 34.90208 -19.98567 1.000 82.08165 81 HIS A N 1
ATOM 573 C CA . HIS A 1 81 ? -25.87351 35.82899 -19.86936 1.000 84.03139 81 HIS A CA 1
ATOM 574 C C . HIS A 1 81 ? -27.22213 35.12349 -19.91308 1.000 84.86603 81 HIS A C 1
ATOM 575 O O . HIS A 1 81 ? -28.21806 35.68904 -19.44946 1.000 89.93940 81 HIS A O 1
ATOM 582 N N . VAL A 1 82 ? -27.28007 33.90778 -20.45384 1.000 77.13673 82 VAL A N 1
ATOM 583 C CA . VAL A 1 82 ? -28.48835 33.08885 -20.43238 1.000 79.03297 82 VAL A CA 1
ATOM 584 C C . VAL A 1 82 ? -28.07490 31.67655 -20.03857 1.000 76.58376 82 VAL A C 1
ATOM 585 O O . VAL A 1 82 ? -27.38944 30.99100 -20.80593 1.000 73.09877 82 VAL A O 1
ATOM 589 N N . ILE A 1 83 ? -28.48879 31.24044 -18.85017 1.000 72.68707 83 ILE A N 1
ATOM 590 C CA . ILE A 1 83 ? -28.11601 29.92861 -18.33137 1.000 68.18264 83 ILE A CA 1
ATOM 591 C C . ILE A 1 83 ? -29.27919 28.95092 -18.29979 1.000 68.98858 83 ILE A C 1
ATOM 592 O O . ILE A 1 83 ? -29.04502 27.74389 -18.12341 1.000 70.72755 83 ILE A O 1
ATOM 597 N N . PHE A 1 84 ? -30.51283 29.41702 -18.45825 1.000 74.81168 84 PHE A N 1
ATOM 598 C CA . PHE A 1 84 ? -31.68470 28.55626 -18.41412 1.000 73.77510 84 PHE A CA 1
ATOM 599 C C . PHE A 1 84 ? -32.20496 28.26737 -19.81878 1.000 78.05550 84 PHE A C 1
ATOM 600 O O . PHE A 1 84 ? -31.88803 28.96375 -20.78617 1.000 80.12020 84 PHE A O 1
ATOM 608 N N . ILE A 1 85 ? -33.01328 27.21674 -19.91395 1.000 85.33643 85 ILE A N 1
ATOM 609 C CA . ILE A 1 85 ? -33.67478 26.82415 -21.15621 1.000 84.71432 85 ILE A CA 1
ATOM 610 C C . ILE A 1 85 ? -35.16894 26.74216 -20.86179 1.000 85.06125 85 ILE A C 1
ATOM 611 O O . ILE A 1 85 ? -35.55552 26.13932 -19.85000 1.000 87.79894 85 ILE A O 1
ATOM 616 N N . PRO A 1 86 ? -36.05425 27.31751 -21.69610 1.000 80.55092 86 PRO A N 1
ATOM 617 C CA . PRO A 1 86 ? -35.84212 27.96882 -23.00705 1.000 88.84252 86 PRO A CA 1
ATOM 618 C C . PRO A 1 86 ? -35.00752 29.25080 -22.99501 1.000 93.49697 86 PRO A C 1
ATOM 619 O O . PRO A 1 86 ? -34.50132 29.68501 -21.96344 1.000 95.21278 86 PRO A O 1
ATOM 623 N N . LYS A 1 87 ? -34.88152 29.87621 -24.16834 1.000 95.64902 87 LYS A N 1
ATOM 624 C CA . LYS A 1 87 ? -33.98927 31.02025 -24.33260 1.000 94.52842 87 LYS A CA 1
ATOM 625 C C . LYS A 1 87 ? -34.39798 32.18263 -23.43402 1.000 95.70515 87 LYS A C 1
ATOM 626 O O . LYS A 1 87 ? -33.60485 32.66320 -22.61628 1.000 96.41944 87 LYS A O 1
ATOM 632 N N . ALA A 1 88 ? -35.63855 32.64500 -23.56725 1.000 115.92166 88 ALA A N 1
ATOM 633 C CA . ALA A 1 88 ? -36.12651 33.78916 -22.79751 1.000 122.24109 88 ALA A CA 1
ATOM 634 C C . ALA A 1 88 ? -36.81508 33.37555 -21.50628 1.000 122.01078 88 ALA A C 1
ATOM 635 O O . ALA A 1 88 ? -37.86030 33.92832 -21.15256 1.000 123.40530 88 ALA A O 1
ATOM 637 N N . ALA A 1 89 ? -36.24934 32.41527 -20.77476 1.000 121.73416 89 ALA A N 1
ATOM 638 C CA . ALA A 1 89 ? -36.85473 31.93999 -19.53663 1.000 114.96466 89 ALA A CA 1
ATOM 639 C C . ALA A 1 89 ? -36.40524 32.74020 -18.31993 1.000 124.38216 89 ALA A C 1
ATOM 640 O O . ALA A 1 89 ? -37.22626 33.05719 -17.45268 1.000 123.11083 89 ALA A O 1
ATOM 642 N N . GLY A 1 90 ? -35.11991 33.07375 -18.23453 1.000 145.00568 90 GLY A N 1
ATOM 643 C CA . GLY A 1 90 ? -34.61186 33.81731 -17.09806 1.000 144.38900 90 GLY A CA 1
ATOM 644 C C . GLY A 1 90 ? -34.20098 35.23481 -17.43847 1.000 143.82721 90 GLY A C 1
ATOM 645 O O . GLY A 1 90 ? -33.04764 35.62224 -17.22730 1.000 143.11133 90 GLY A O 1
ATOM 646 N N . GLU A 1 91 ? -35.13574 36.02053 -17.95986 1.000 130.66665 91 GLU A N 1
ATOM 647 C CA . GLU A 1 91 ? -34.86317 37.38973 -18.36658 1.000 129.04466 91 GLU A CA 1
ATOM 648 C C . GLU A 1 91 ? -35.31078 38.37537 -17.29192 1.000 139.26233 91 GLU A C 1
ATOM 649 O O . GLU A 1 91 ? -36.10798 38.05230 -16.40771 1.000 145.67524 91 GLU A O 1
ATOM 655 N N . LYS A 1 92 ? -34.76072 39.58873 -17.37880 1.000 134.38246 92 LYS A N 1
ATOM 656 C CA . LYS A 1 92 ? -35.00350 40.69030 -16.44941 1.000 136.30003 92 LYS A CA 1
ATOM 657 C C . LYS A 1 92 ? -34.58759 40.33969 -15.02424 1.000 139.35165 92 LYS A C 1
ATOM 658 O O . LYS A 1 92 ? -33.65480 40.94086 -14.48140 1.000 134.54242 92 LYS A O 1
ATOM 664 N N . TYR A 1 93 ? -35.26612 39.37010 -14.41380 1.000 156.07397 93 TYR A N 1
ATOM 665 C CA . TYR A 1 93 ? -34.87852 38.83697 -13.10785 1.000 152.71483 93 TYR A CA 1
ATOM 666 C C . TYR A 1 93 ? -33.69401 37.89516 -13.28415 1.000 151.98260 93 TYR A C 1
ATOM 667 O O . TYR A 1 93 ? -33.85447 36.74420 -13.69781 1.000 152.04655 93 TYR A O 1
ATOM 676 N N . ALA A 1 94 ? -32.49579 38.38294 -12.97446 1.000 127.09403 94 ALA A N 1
ATOM 677 C CA . ALA A 1 94 ? -31.26192 37.65870 -13.23484 1.000 108.35178 94 ALA A CA 1
ATOM 678 C C . ALA A 1 94 ? -30.52405 37.42061 -11.92552 1.000 98.00142 94 ALA A C 1
ATOM 679 O O . ALA A 1 94 ? -30.43058 38.31663 -11.08069 1.000 95.01692 94 ALA A O 1
ATOM 681 N N . MET A 1 95 ? -29.99468 36.21008 -11.77102 1.000 93.34183 95 MET A N 1
ATOM 682 C CA . MET A 1 95 ? -29.18671 35.86025 -10.61253 1.000 81.45575 95 MET A CA 1
ATOM 683 C C . MET A 1 95 ? -27.73559 36.28067 -10.80705 1.000 77.13953 95 MET A C 1
ATOM 684 O O . MET A 1 95 ? -27.22474 36.33849 -11.92845 1.000 78.37523 95 MET A O 1
ATOM 689 N N . VAL A 1 96 ? -27.07363 36.57454 -9.69280 1.000 74.82468 96 VAL A N 1
ATOM 690 C CA . VAL A 1 96 ? -25.69437 37.05497 -9.69743 1.000 74.37814 96 VAL A CA 1
ATOM 691 C C . VAL A 1 96 ? -24.85512 36.14630 -8.80469 1.000 69.38479 96 VAL A C 1
ATOM 692 O O . VAL A 1 96 ? -25.31553 35.75710 -7.72190 1.000 69.19754 96 VAL A O 1
ATOM 696 N N . PRO A 1 97 ? -23.62233 35.78234 -9.20008 1.000 66.49009 97 PRO A N 1
ATOM 697 C CA . PRO A 1 97 ? -22.94128 36.09485 -10.46171 1.000 66.12516 97 PRO A CA 1
ATOM 698 C C . PRO A 1 97 ? -23.06619 34.97306 -11.48472 1.000 69.53748 97 PRO A C 1
ATOM 699 O O . PRO A 1 97 ? -22.18928 34.80167 -12.32807 1.000 74.32494 97 PRO A O 1
ATOM 703 N N . SER A 1 98 ? -24.14407 34.18857 -11.43316 1.000 70.31296 98 SER A N 1
ATOM 704 C CA . SER A 1 98 ? -24.28764 33.07416 -12.36436 1.000 69.88639 98 SER A CA 1
ATOM 705 C C . SER A 1 98 ? -24.50109 33.56675 -13.79044 1.000 67.30095 98 SER A C 1
ATOM 706 O O . SER A 1 98 ? -24.01483 32.94940 -14.74531 1.000 65.32538 98 SER A O 1
ATOM 709 N N . LYS A 1 99 ? -25.22184 34.67652 -13.95483 1.000 69.42647 99 LYS A N 1
ATOM 710 C CA . LYS A 1 99 ? -25.52059 35.23639 -15.26574 1.000 71.15336 99 LYS A CA 1
ATOM 711 C C . LYS A 1 99 ? -24.54397 36.33300 -15.67664 1.000 69.30852 99 LYS A C 1
ATOM 712 O O . LYS A 1 99 ? -24.88299 37.17050 -16.51941 1.000 69.54570 99 LYS A O 1
ATOM 718 N N . MET A 1 100 ? -23.34608 36.34837 -15.10261 1.000 70.21144 100 MET A N 1
ATOM 719 C CA . MET A 1 100 ? -22.33724 37.34502 -15.42358 1.000 69.04411 100 MET A CA 1
ATOM 720 C C . MET A 1 100 ? -21.14048 36.69595 -16.10519 1.000 68.32815 100 MET A C 1
ATOM 721 O O . MET A 1 100 ? -20.87106 35.50254 -15.94317 1.000 73.78211 100 MET A O 1
ATOM 726 N N . ASP A 1 101 ? -20.42254 37.50738 -16.87394 1.000 71.47551 101 ASP A N 1
ATOM 727 C CA . ASP A 1 101 ? -19.24643 37.07621 -17.60818 1.000 72.62484 101 ASP A CA 1
ATOM 728 C C . ASP A 1 101 ? -18.06978 37.96578 -17.24536 1.000 73.05898 101 ASP A C 1
ATOM 729 O O . ASP A 1 101 ? -18.25895 39.13279 -16.88593 1.000 76.68144 101 ASP A O 1
ATOM 734 N N . PRO A 1 102 ? -16.84334 37.44407 -17.31951 1.000 68.87991 102 PRO A N 1
ATOM 735 C CA . PRO A 1 102 ? -15.68237 38.26491 -16.98927 1.000 68.84441 102 PRO A CA 1
ATOM 736 C C . PRO A 1 102 ? -15.52822 39.40395 -17.97955 1.000 72.08570 102 PRO A C 1
ATOM 737 O O . PRO A 1 102 ? -15.97006 39.30261 -19.13834 1.000 67.48068 102 PRO A O 1
ATOM 741 N N . PRO A 1 103 ? -14.90306 40.51849 -17.57282 1.000 73.45516 103 PRO A N 1
ATOM 742 C CA . PRO A 1 103 ? -14.32906 40.79588 -16.24452 1.000 72.86577 103 PRO A CA 1
ATOM 743 C C . PRO A 1 103 ? -15.38295 41.20561 -15.21700 1.000 69.94687 103 PRO A C 1
ATOM 744 O O . PRO A 1 103 ? -15.05238 41.47751 -14.06640 1.000 71.72373 103 PRO A O 1
ATOM 748 N N . GLU A 1 104 ? -16.66078 41.25797 -15.60358 1.000 66.51772 104 GLU A N 1
ATOM 749 C CA . GLU A 1 104 ? -17.70813 41.61862 -14.65270 1.000 63.56773 104 GLU A CA 1
ATOM 750 C C . GLU A 1 104 ? -17.91716 40.53242 -13.60484 1.000 69.68635 104 GLU A C 1
ATOM 751 O O . GLU A 1 104 ? -18.34134 40.82832 -12.48204 1.000 71.72730 104 GLU A O 1
ATOM 757 N N . HIS A 1 105 ? -17.61968 39.27714 -13.94593 1.000 72.73779 105 HIS A N 1
ATOM 758 C CA . HIS A 1 105 ? -17.83994 38.18159 -13.00832 1.000 64.15371 105 HIS A CA 1
ATOM 759 C C . HIS A 1 105 ? -16.83296 38.19813 -11.86395 1.000 66.01401 105 HIS A C 1
ATOM 760 O O . HIS A 1 105 ? -17.13614 37.71095 -10.76902 1.000 70.72496 105 HIS A O 1
ATOM 767 N N . ARG A 1 106 ? -15.64334 38.75580 -12.09150 1.000 68.51978 106 ARG A N 1
ATOM 768 C CA . ARG A 1 106 ? -14.58132 38.68409 -11.08843 1.000 65.25548 106 ARG A CA 1
ATOM 769 C C . ARG A 1 106 ? -14.93776 39.37558 -9.77647 1.000 67.17708 106 ARG A C 1
ATOM 770 O O . ARG A 1 106 ? -14.80765 38.73614 -8.71802 1.000 68.49850 106 ARG A O 1
ATOM 778 N N . PRO A 1 107 ? -15.37570 40.64268 -9.75085 1.000 74.36467 107 PRO A N 1
ATOM 779 C CA . PRO A 1 107 ? -15.63003 41.28144 -8.44803 1.000 73.32076 107 PRO A CA 1
ATOM 780 C C . PRO A 1 107 ? -16.80469 40.68507 -7.69187 1.000 74.07027 107 PRO A C 1
ATOM 781 O O . PRO A 1 107 ? -16.77981 40.66528 -6.45476 1.000 71.83385 107 PRO A O 1
ATOM 785 N N . TYR A 1 108 ? -17.83301 40.19822 -8.39009 1.000 77.38078 108 TYR A N 1
ATOM 786 C CA . TYR A 1 108 ? -19.00696 39.67391 -7.70164 1.000 71.08795 108 TYR A CA 1
ATOM 787 C C . TYR A 1 108 ? -18.77667 38.27393 -7.14894 1.000 71.53438 108 TYR A C 1
ATOM 788 O O . TYR A 1 108 ? -19.43649 37.88244 -6.17989 1.000 72.86892 108 TYR A O 1
ATOM 797 N N . ARG A 1 109 ? -17.85677 37.50730 -7.73875 1.000 72.78757 109 ARG A N 1
ATOM 798 C CA . ARG A 1 109 ? -17.50789 36.22014 -7.14925 1.000 72.24188 109 ARG A CA 1
ATOM 799 C C . ARG A 1 109 ? -16.73685 36.40496 -5.84789 1.000 73.86519 109 ARG A C 1
ATOM 800 O O . ARG A 1 109 ? -16.85682 35.57959 -4.93455 1.000 81.15592 109 ARG A O 1
ATOM 808 N N . GLU A 1 110 ? -15.95971 37.48774 -5.73599 1.000 75.02443 110 GLU A N 1
ATOM 809 C CA . GLU A 1 110 ? -15.22634 37.75271 -4.50324 1.000 77.59670 110 GLU A CA 1
ATOM 810 C C . GLU A 1 110 ? -16.16191 37.98543 -3.32753 1.000 77.99773 110 GLU A C 1
ATOM 811 O O . GLU A 1 110 ? -15.76317 37.77180 -2.17741 1.000 78.72718 110 GLU A O 1
ATOM 817 N N . VAL A 1 111 ? -17.39556 38.41373 -3.59144 1.000 76.01028 111 VAL A N 1
ATOM 818 C CA . VAL A 1 111 ? -18.36376 38.60891 -2.52027 1.000 74.78510 111 VAL A CA 1
ATOM 819 C C . VAL A 1 111 ? -18.89780 37.26731 -2.03712 1.000 79.82516 111 VAL A C 1
ATOM 820 O O . VAL A 1 111 ? -19.01161 37.02904 -0.82930 1.000 80.32328 111 VAL A O 1
ATOM 824 N N . VAL A 1 112 ? -19.23419 36.37401 -2.97084 1.000 79.58484 112 VAL A N 1
ATOM 825 C CA . VAL A 1 112 ? -19.73832 35.05650 -2.59802 1.000 74.84932 112 VAL A CA 1
ATOM 826 C C . VAL A 1 112 ? -18.63409 34.21560 -1.96656 1.000 81.97157 112 VAL A C 1
ATOM 827 O O . VAL A 1 112 ? -18.88203 33.43992 -1.03542 1.000 83.57276 112 VAL A O 1
ATOM 831 N N . ASP A 1 113 ? -17.39553 34.37054 -2.44008 1.000 83.06605 113 ASP A N 1
ATOM 832 C CA . ASP A 1 113 ? -16.27899 33.63329 -1.85928 1.000 87.14538 113 ASP A CA 1
ATOM 833 C C . ASP A 1 113 ? -15.83549 34.18566 -0.51151 1.000 90.40023 113 ASP A C 1
ATOM 834 O O . ASP A 1 113 ? -15.00281 33.55520 0.14881 1.000 93.80178 113 ASP A O 1
ATOM 839 N N . LYS A 1 114 ? -16.36078 35.33828 -0.08904 1.000 94.40011 114 LYS A N 1
ATOM 840 C CA . LYS A 1 114 ? -15.95935 35.89991 1.19617 1.000 97.38889 114 LYS A CA 1
ATOM 841 C C . LYS A 1 114 ? -16.48070 35.06758 2.36127 1.000 94.54738 114 LYS A C 1
ATOM 842 O O . LYS A 1 114 ? -15.84051 35.01223 3.41827 1.000 94.70450 114 LYS A O 1
ATOM 848 N N . GLY A 1 115 ? -17.62535 34.41087 2.18814 1.000 88.02947 115 GLY A N 1
ATOM 849 C CA . GLY A 1 115 ? -18.20486 33.60811 3.24660 1.000 82.34671 115 GLY A CA 1
ATOM 850 C C . GLY A 1 115 ? -18.33154 32.14049 2.89355 1.000 79.19785 115 GLY A C 1
ATOM 851 O O . GLY A 1 115 ? -18.70767 31.32145 3.73679 1.000 78.33232 115 GLY A O 1
ATOM 852 N N . LEU A 1 116 ? -18.01085 31.79134 1.64846 1.000 83.78890 116 LEU A N 1
ATOM 853 C CA . LEU A 1 116 ? -18.16841 30.42719 1.16000 1.000 79.44765 116 LEU A CA 1
ATOM 854 C C . LEU A 1 116 ? -16.84728 29.77826 0.77636 1.000 76.18563 116 LEU A C 1
ATOM 855 O O . LEU A 1 116 ? -16.85250 28.71728 0.14073 1.000 69.68685 116 LEU A O 1
ATOM 860 N N . ASN A 1 117 ? -15.71945 30.37816 1.14338 1.000 77.61089 117 ASN A N 1
ATOM 861 C CA . ASN A 1 117 ? -14.43522 29.76411 0.86028 1.000 78.54485 117 ASN A CA 1
ATOM 862 C C . ASN A 1 117 ? -14.22049 28.57192 1.79078 1.000 80.51388 117 ASN A C 1
ATOM 863 O O . ASN A 1 117 ? -15.09118 28.19444 2.58023 1.000 81.80761 117 ASN A O 1
ATOM 868 N N . LEU A 1 118 ? -13.03476 27.97039 1.69971 1.000 74.50131 118 LEU A N 1
ATOM 869 C CA . LEU A 1 118 ? -12.76434 26.77372 2.48848 1.000 80.59276 118 LEU A CA 1
ATOM 870 C C . LEU A 1 118 ? -12.66051 27.09962 3.97332 1.000 84.40179 118 LEU A C 1
ATOM 871 O O . LEU A 1 118 ? -13.17132 26.35191 4.81508 1.000 89.33379 118 LEU A O 1
ATOM 876 N N . ARG A 1 119 ? -12.00662 28.21178 4.31265 1.000 86.49860 119 ARG A N 1
ATOM 877 C CA . ARG A 1 119 ? -11.79131 28.54950 5.71620 1.000 87.14953 119 ARG A CA 1
ATOM 878 C C . ARG A 1 119 ? -13.10427 28.85849 6.42512 1.000 91.10815 119 ARG A C 1
ATOM 879 O O . ARG A 1 119 ? -13.29377 28.47190 7.58397 1.000 95.23250 119 ARG A O 1
ATOM 887 N N . ALA A 1 120 ? -14.02531 29.54822 5.74802 1.000 86.92198 120 ALA A N 1
ATOM 888 C CA . ALA A 1 120 ? -15.30301 29.87175 6.37455 1.000 90.70679 120 ALA A CA 1
ATOM 889 C C . ALA A 1 120 ? -16.16758 28.63221 6.56883 1.000 86.11221 120 ALA A C 1
ATOM 890 O O . ALA A 1 120 ? -16.90079 28.53814 7.56028 1.000 82.43659 120 ALA A O 1
ATOM 892 N N . ILE A 1 121 ? -16.09269 27.67397 5.64305 1.000 86.82867 121 ILE A N 1
ATOM 893 C CA . ILE A 1 121 ? -16.81777 26.41939 5.81153 1.000 85.44299 121 ILE A CA 1
ATOM 894 C C . ILE A 1 121 ? -16.13560 25.54087 6.85232 1.000 85.74877 121 ILE A C 1
ATOM 895 O O . ILE A 1 121 ? -16.80016 24.78652 7.57417 1.000 89.42462 121 ILE A O 1
ATOM 900 N N . ARG A 1 122 ? -14.80938 25.63825 6.96665 1.000 92.03358 122 ARG A N 1
ATOM 901 C CA . ARG A 1 122 ? -14.07918 24.81427 7.92374 1.000 89.72376 122 ARG A CA 1
ATOM 902 C C . ARG A 1 122 ? -14.33371 25.24955 9.36299 1.000 91.12939 122 ARG A C 1
ATOM 903 O O . ARG A 1 122 ? -14.37200 24.40323 10.26338 1.000 93.41170 122 ARG A O 1
ATOM 911 N N . GLU A 1 123 ? -14.51198 26.55151 9.60468 1.000 100.96364 123 GLU A N 1
ATOM 912 C CA . GLU A 1 123 ? -14.80556 27.02590 10.95375 1.000 101.16934 123 GLU A CA 1
ATOM 913 C C . GLU A 1 123 ? -16.18044 26.59115 11.44741 1.000 99.37856 123 GLU A C 1
ATOM 914 O O . GLU A 1 123 ? -16.46238 26.73015 12.64252 1.000 96.44225 123 GLU A O 1
ATOM 920 N N . ARG A 1 124 ? -17.03256 26.07196 10.56591 1.000 90.69379 124 ARG A N 1
ATOM 921 C CA . ARG A 1 124 ? -18.34003 25.54393 10.93051 1.000 84.13048 124 ARG A CA 1
ATOM 922 C C . ARG A 1 124 ? -18.38610 24.02242 10.93000 1.000 86.69647 124 ARG A C 1
ATOM 923 O O . ARG A 1 124 ? -19.46227 23.44989 11.12770 1.000 87.39774 124 ARG A O 1
ATOM 931 N N . GLU A 1 125 ? -17.25002 23.36105 10.70839 1.000 94.53206 125 GLU A N 1
ATOM 932 C CA . GLU A 1 125 ? -17.23643 21.90336 10.59014 1.000 93.62450 125 GLU A CA 1
ATOM 933 C C . GLU A 1 125 ? -17.77132 21.18466 11.82495 1.000 93.89146 125 GLU A C 1
ATOM 934 O O . GLU A 1 125 ? -18.58930 20.26175 11.66240 1.000 91.67190 125 GLU A O 1
ATOM 940 N N . PRO A 1 126 ? -17.36868 21.51919 13.05791 1.000 93.76031 126 PRO A N 1
ATOM 941 C CA . PRO A 1 126 ? -17.96342 20.83192 14.21710 1.000 84.96919 126 PRO A CA 1
ATOM 942 C C . PRO A 1 126 ? -19.44687 21.10225 14.38684 1.000 83.71921 126 PRO A C 1
ATOM 943 O O . PRO A 1 126 ? -20.14412 20.28325 14.99861 1.000 79.46022 126 PRO A O 1
ATOM 947 N N . ALA A 1 127 ? -19.95215 22.22333 13.86906 1.000 84.59426 127 ALA A N 1
ATOM 948 C CA . ALA A 1 127 ? -21.37812 22.51095 13.95962 1.000 78.12240 127 ALA A CA 1
ATOM 949 C C . ALA A 1 127 ? -22.17515 21.82055 12.86029 1.000 78.33315 127 ALA A C 1
ATOM 950 O O . ALA A 1 127 ? -23.34844 21.49141 13.06825 1.000 75.11586 127 ALA A O 1
ATOM 952 N N . VAL A 1 128 ? -21.56598 21.59320 11.69443 1.000 81.85192 128 VAL A N 1
ATOM 953 C CA . VAL A 1 128 ? -22.27305 20.92269 10.60652 1.000 76.57888 128 VAL A CA 1
ATOM 954 C C . VAL A 1 128 ? -22.47011 19.44751 10.93073 1.000 72.53693 128 VAL A C 1
ATOM 955 O O . VAL A 1 128 ? -23.57358 18.90647 10.79322 1.000 71.86104 128 VAL A O 1
ATOM 959 N N . ARG A 1 129 ? -21.40456 18.77552 11.37279 1.000 76.22186 129 ARG A N 1
ATOM 960 C CA . ARG A 1 129 ? -21.51456 17.36864 11.73743 1.000 77.69716 129 ARG A CA 1
ATOM 961 C C . ARG A 1 129 ? -22.40317 17.16165 12.95574 1.000 78.47152 129 ARG A C 1
ATOM 962 O O . ARG A 1 129 ? -22.91596 16.05486 13.15181 1.000 80.72110 129 ARG A O 1
ATOM 970 N N . ALA A 1 130 ? -22.59021 18.19678 13.77852 1.000 76.51670 130 ALA A N 1
ATOM 971 C CA . ALA A 1 130 ? -23.51219 18.08922 14.90383 1.000 79.55880 130 ALA A CA 1
ATOM 972 C C . ALA A 1 130 ? -24.94202 17.87729 14.42155 1.000 80.13240 130 ALA A C 1
ATOM 973 O O . ALA A 1 130 ? -25.71471 17.14301 15.04892 1.000 80.80480 130 ALA A O 1
ATOM 975 N N . HIS A 1 131 ? -25.31016 18.50598 13.30164 1.000 77.00939 131 HIS A N 1
ATOM 976 C CA . HIS A 1 131 ? -26.63934 18.29256 12.73804 1.000 75.86367 131 HIS A CA 1
ATOM 977 C C . HIS A 1 131 ? -26.81390 16.85810 12.25746 1.000 78.92045 131 HIS A C 1
ATOM 978 O O . HIS A 1 131 ? -27.85958 16.24293 12.49506 1.000 84.61242 131 HIS A O 1
ATOM 985 N N . ALA A 1 132 ? -25.80624 16.31038 11.57463 1.000 82.54094 132 ALA A N 1
ATOM 986 C CA . ALA A 1 132 ? -25.90081 14.93243 11.10421 1.000 77.42813 132 ALA A CA 1
ATOM 987 C C . ALA A 1 132 ? -25.99507 13.95590 12.26992 1.000 79.69958 132 ALA A C 1
ATOM 988 O O . ALA A 1 132 ? -26.71748 12.95557 12.19429 1.000 78.18684 132 ALA A O 1
ATOM 990 N N . ILE A 1 133 ? -25.27955 14.23360 13.36120 1.000 80.69243 133 ILE A N 1
ATOM 991 C CA . ILE A 1 133 ? -25.31258 13.34331 14.51832 1.000 85.13272 133 ILE A CA 1
ATOM 992 C C . ILE A 1 133 ? -26.68097 13.38684 15.18745 1.000 87.03510 133 ILE A C 1
ATOM 993 O O . ILE A 1 133 ? -27.28087 12.34558 15.48054 1.000 88.34988 133 ILE A O 1
ATOM 998 N N . ALA A 1 134 ? -27.19540 14.59308 15.43873 1.000 81.39333 134 ALA A N 1
ATOM 999 C CA . ALA A 1 134 ? -28.49048 14.73089 16.09344 1.000 76.86213 134 ALA A CA 1
ATOM 1000 C C . ALA A 1 134 ? -29.63856 14.23998 15.22312 1.000 78.28612 134 ALA A C 1
ATOM 1001 O O . ALA A 1 134 ? -30.68695 13.86260 15.75741 1.000 88.33836 134 ALA A O 1
ATOM 1003 N N . LEU A 1 135 ? -29.46762 14.23476 13.90235 1.000 77.87014 135 LEU A N 1
ATOM 1004 C CA . LEU A 1 135 ? -30.52805 13.79691 13.00548 1.000 78.59496 135 LEU A CA 1
ATOM 1005 C C . LEU A 1 135 ? -30.54160 12.28782 12.80286 1.000 86.60060 135 LEU A C 1
ATOM 1006 O O . LEU A 1 135 ? -31.61831 11.70690 12.62595 1.000 92.48023 135 LEU A O 1
ATOM 1011 N N . ILE A 1 136 ? -29.37630 11.63899 12.83612 1.000 87.99430 136 ILE A N 1
ATOM 1012 C CA . ILE A 1 136 ? -29.30968 10.19930 12.59995 1.000 89.31147 136 ILE A CA 1
ATOM 1013 C C . ILE A 1 136 ? -29.76471 9.42859 13.83304 1.000 91.94531 136 ILE A C 1
ATOM 1014 O O . ILE A 1 136 ? -30.54639 8.47554 13.73437 1.000 92.51026 136 ILE A O 1
ATOM 1019 N N . GLU A 1 137 ? -29.28757 9.83028 15.01369 1.000 95.47533 137 GLU A N 1
ATOM 1020 C CA . GLU A 1 137 ? -29.62254 9.12839 16.24780 1.000 103.23140 137 GLU A CA 1
ATOM 1021 C C . GLU A 1 137 ? -31.09517 9.24405 16.62188 1.000 102.06772 137 GLU A C 1
ATOM 1022 O O . GLU A 1 137 ? -31.52549 8.58466 17.57430 1.000 102.53621 137 GLU A O 1
ATOM 1028 N N . ALA A 1 138 ? -31.87224 10.06079 15.90958 1.000 91.58031 138 ALA A N 1
ATOM 1029 C CA . ALA A 1 138 ? -33.30474 10.13798 16.15863 1.000 91.01781 138 ALA A CA 1
ATOM 1030 C C . ALA A 1 138 ? -34.05499 8.95067 15.57185 1.000 91.10417 138 ALA A C 1
ATOM 1031 O O . ALA A 1 138 ? -35.20636 8.71087 15.95090 1.000 93.46080 138 ALA A O 1
ATOM 1033 N N . PHE A 1 139 ? -33.42820 8.20693 14.65802 1.000 90.37665 139 PHE A N 1
ATOM 1034 C CA . PHE A 1 139 ? -34.03683 7.03208 14.05596 1.000 95.35586 139 PHE A CA 1
ATOM 1035 C C . PHE A 1 139 ? -33.10254 5.83214 13.98175 1.000 101.16302 139 PHE A C 1
ATOM 1036 O O . PHE A 1 139 ? -33.51443 4.78384 13.47264 1.000 104.95812 139 PHE A O 1
ATOM 1044 N N . ALA A 1 140 ? -31.86116 5.95255 14.46038 1.000 100.70277 140 ALA A N 1
ATOM 1045 C CA . ALA A 1 140 ? -30.93157 4.83028 14.41059 1.000 98.64935 140 ALA A CA 1
ATOM 1046 C C . ALA A 1 140 ? -31.38852 3.66592 15.27830 1.000 107.80238 140 ALA A C 1
ATOM 1047 O O . ALA A 1 140 ? -30.95330 2.53174 15.05346 1.000 104.63436 140 ALA A O 1
ATOM 1049 N N . ASP A 1 141 ? -32.25704 3.92055 16.25778 1.000 116.98923 141 ASP A N 1
ATOM 1050 C CA . ASP A 1 141 ? -32.73929 2.85902 17.13122 1.000 119.89435 141 ASP A CA 1
ATOM 1051 C C . ASP A 1 141 ? -33.91756 2.11143 16.52292 1.000 121.28782 141 ASP A C 1
ATOM 1052 O O . ASP A 1 141 ? -34.12102 0.93195 16.83087 1.000 130.01092 141 ASP A O 1
ATOM 1057 N N . LYS A 1 142 ? -3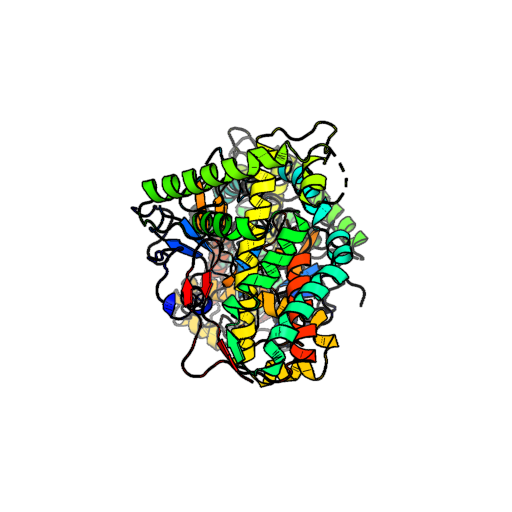4.69920 2.76962 15.66583 1.000 108.44324 142 LYS A N 1
ATOM 1058 C CA . LYS A 1 142 ? -35.89145 2.14933 15.10445 1.000 105.43288 142 LYS A CA 1
ATOM 1059 C C . LYS A 1 142 ? -35.57877 1.17038 13.98102 1.000 105.38219 142 LYS A C 1
ATOM 1060 O O . LYS A 1 142 ? -36.48085 0.44691 13.54463 1.000 110.82014 142 LYS A O 1
ATOM 1066 N N . GLY A 1 143 ? -34.33397 1.12611 13.50637 1.000 108.12649 143 GLY A N 1
ATOM 1067 C CA . GLY A 1 143 ? -33.92186 0.15549 12.51617 1.000 103.73032 143 GLY A CA 1
ATOM 1068 C C . GLY A 1 143 ? -34.29260 0.49477 11.09020 1.000 100.36125 143 GLY A C 1
ATOM 1069 O O . GLY A 1 143 ? -33.80932 -0.17260 10.16663 1.000 98.86925 143 GLY A O 1
ATOM 1070 N N . HIS A 1 144 ? -35.13186 1.50426 10.87613 1.000 104.68635 144 HIS A N 1
ATOM 1071 C CA . HIS A 1 144 ? -35.53395 1.91344 9.53984 1.000 107.00882 144 HIS A CA 1
ATOM 1072 C C . HIS A 1 144 ? -35.79766 3.41132 9.55576 1.000 106.50067 144 HIS A C 1
ATOM 1073 O O . HIS A 1 144 ? -35.87352 4.03690 10.61651 1.000 106.48706 144 HIS A O 1
ATOM 1080 N N . CYS A 1 145 ? -35.94464 3.98244 8.36281 1.000 113.78895 145 CYS A N 1
ATOM 1081 C CA . CYS A 1 145 ? -36.19068 5.41219 8.23444 1.000 115.40295 145 CYS A CA 1
ATOM 1082 C C . CYS A 1 145 ? -36.56539 5.73093 6.79738 1.000 116.03215 145 CYS A C 1
ATOM 1083 O O . CYS A 1 145 ? -36.18465 5.01260 5.86793 1.000 113.63845 145 CYS A O 1
ATOM 1086 N N . ASP A 1 146 ? -37.31522 6.81813 6.63108 1.000 105.08104 146 ASP A N 1
ATOM 1087 C CA . ASP A 1 146 ? -37.53321 7.42007 5.31806 1.000 96.59085 146 ASP A CA 1
ATOM 1088 C C . ASP A 1 146 ? -36.43430 8.45713 5.13733 1.000 95.06705 146 ASP A C 1
ATOM 1089 O O . ASP A 1 146 ? -36.54222 9.59530 5.59571 1.000 96.44079 146 ASP A O 1
ATOM 1094 N N . PHE A 1 147 ? -35.35196 8.04264 4.47182 1.000 94.84425 147 PHE A N 1
ATOM 1095 C CA . PHE A 1 147 ? -34.14412 8.85950 4.40250 1.000 84.90620 147 PHE A CA 1
ATOM 1096 C C . PHE A 1 147 ? -34.41196 10.21859 3.76661 1.000 85.74660 147 PHE A C 1
ATOM 1097 O O . PHE A 1 147 ? -33.74414 11.20349 4.10317 1.000 86.27836 147 PHE A O 1
ATOM 1105 N N . VAL A 1 148 ? -35.38600 10.29613 2.85656 1.000 86.53737 148 VAL A N 1
ATOM 1106 C CA . VAL A 1 148 ? -35.65248 11.55366 2.16645 1.000 83.98188 148 VAL A CA 1
ATOM 1107 C C . VAL A 1 148 ? -36.35623 12.54420 3.08700 1.000 87.98120 148 VAL A C 1
ATOM 1108 O O . VAL A 1 148 ? -36.14773 13.75834 2.97515 1.000 85.67287 148 VAL A O 1
ATOM 1112 N N . GLU A 1 149 ? -37.18059 12.05892 4.01508 1.000 88.26288 149 GLU A N 1
ATOM 1113 C CA . GLU A 1 149 ? -37.93950 12.92623 4.90485 1.000 87.77487 149 GLU A CA 1
ATOM 1114 C C . GLU A 1 149 ? -37.39089 12.95288 6.32349 1.000 90.24858 149 GLU A C 1
ATOM 1115 O O . GLU A 1 149 ? -37.96962 13.62567 7.18324 1.000 95.86604 149 GLU A O 1
ATOM 1121 N N . GLU A 1 150 ? -36.29584 12.24202 6.59455 1.000 98.47769 150 GLU A N 1
ATOM 1122 C CA . GLU A 1 150 ? -35.69142 12.23939 7.91715 1.000 97.90764 150 GLU A CA 1
ATOM 1123 C C . GLU A 1 150 ? -34.21443 12.60606 7.91594 1.000 96.29238 150 GLU A C 1
ATOM 1124 O O . GLU A 1 150 ? -33.59417 12.58711 8.98512 1.000 95.34629 150 GLU A O 1
ATOM 1130 N N . PHE A 1 151 ? -33.63085 12.93495 6.76257 1.000 86.32989 151 PHE A N 1
ATOM 1131 C CA . PHE A 1 151 ? -32.23067 13.33893 6.74152 1.000 81.43057 151 PHE A CA 1
ATOM 1132 C C . PHE A 1 151 ? -31.90546 14.19998 5.52686 1.000 77.43502 151 PHE A C 1
ATOM 1133 O O . PHE A 1 151 ? -31.58592 15.38408 5.67270 1.000 79.36618 151 PHE A O 1
ATOM 1141 N N . SER A 1 152 ? -31.97633 13.61823 4.32569 1.000 75.87102 152 SER A N 1
ATOM 1142 C CA . SER A 1 152 ? -31.57340 14.35374 3.13009 1.000 76.19164 152 SER A CA 1
ATOM 1143 C C . SER A 1 152 ? -32.47912 15.54983 2.86820 1.000 83.05402 152 SER A C 1
ATOM 1144 O O . SER A 1 152 ? -32.05244 16.52230 2.23588 1.000 82.90879 152 SER A O 1
ATOM 1147 N N . GLY A 1 153 ? -33.72321 15.50130 3.33752 1.000 97.59780 153 GLY A N 1
ATOM 1148 C CA . GLY A 1 153 ? -34.61200 16.64007 3.21369 1.000 95.75707 153 GLY A CA 1
ATOM 1149 C C . GLY A 1 153 ? -34.63593 17.48811 4.46764 1.000 93.99328 153 GLY A C 1
ATOM 1150 O O . GLY A 1 153 ? -35.54475 18.30003 4.66395 1.000 97.26314 153 GLY A O 1
ATOM 1151 N N . GLU A 1 154 ? -33.63341 17.30521 5.32592 1.000 85.53068 154 GLU A N 1
ATOM 1152 C CA . GLU A 1 154 ? -33.56029 18.02168 6.59322 1.000 85.54277 154 GLU A CA 1
ATOM 1153 C C . GLU A 1 154 ? -32.13658 18.47298 6.89509 1.000 83.29748 154 GLU A C 1
ATOM 1154 O O . GLU A 1 154 ? -31.91146 19.63729 7.23796 1.000 84.50573 154 GLU A O 1
ATOM 1160 N N . PHE A 1 155 ? -31.17095 17.56289 6.76171 1.000 76.98277 155 PHE A N 1
ATOM 1161 C CA . PHE A 1 155 ? -29.79326 17.88246 7.13421 1.000 73.86626 155 PHE A CA 1
ATOM 1162 C C . PHE A 1 155 ? -29.20480 19.03592 6.33052 1.000 73.14743 155 PHE A C 1
ATOM 1163 O O . PHE A 1 155 ? -28.67806 19.97719 6.94886 1.000 72.95052 155 PHE A O 1
ATOM 1171 N N . PRO A 1 156 ? -29.24455 19.04638 4.99182 1.000 74.27001 156 PRO A N 1
ATOM 1172 C CA . PRO A 1 156 ? -28.65438 20.18789 4.27460 1.000 70.85483 156 PRO A CA 1
ATOM 1173 C C . PRO A 1 156 ? -29.40217 21.49119 4.49398 1.000 70.53259 156 PRO A C 1
ATOM 1174 O O . PRO A 1 156 ? -28.77388 22.55686 4.49308 1.000 69.66639 156 PRO A O 1
ATOM 1178 N N . ILE A 1 157 ? -30.72310 21.44197 4.67650 1.000 72.65023 157 ILE A N 1
ATOM 1179 C CA . ILE A 1 157 ? -31.48932 22.66374 4.90505 1.000 68.02214 157 ILE A CA 1
ATOM 1180 C C . ILE A 1 157 ? -31.14123 23.26913 6.25994 1.000 78.46813 157 ILE A C 1
ATOM 1181 O O . ILE A 1 157 ? -30.87772 24.47203 6.36917 1.000 84.04407 157 ILE A O 1
ATOM 1186 N N . ARG A 1 158 ? -31.12797 22.44394 7.31143 1.000 77.85659 158 ARG A N 1
ATOM 1187 C CA . ARG A 1 158 ? -30.82187 22.94666 8.64864 1.000 78.50971 158 ARG A CA 1
ATOM 1188 C C . ARG A 1 158 ? -29.41684 23.53103 8.72671 1.000 76.72826 158 ARG A C 1
ATOM 1189 O O . ARG A 1 158 ? -29.15870 24.41693 9.54968 1.000 79.68200 158 ARG A O 1
ATOM 1197 N N . VAL A 1 159 ? -28.49896 23.05244 7.88554 1.000 71.46177 159 VAL A N 1
ATOM 1198 C CA . VAL A 1 159 ? -27.13654 23.57614 7.89739 1.000 75.42775 159 VAL A CA 1
ATOM 1199 C C . VAL A 1 159 ? -27.10397 24.98062 7.30830 1.000 80.42773 159 VAL A C 1
ATOM 1200 O O . VAL A 1 159 ? -26.48020 25.89181 7.86514 1.000 86.48126 159 VAL A O 1
ATOM 1204 N N . PHE A 1 160 ? -27.77814 25.17895 6.17391 1.000 78.05614 160 PHE A N 1
ATOM 1205 C CA . PHE A 1 160 ? -27.73093 26.47872 5.51467 1.000 75.37446 160 PHE A CA 1
ATOM 1206 C C . PHE A 1 160 ? -28.53527 27.52611 6.27567 1.000 82.39496 160 PHE A C 1
ATOM 1207 O O . PHE A 1 160 ? -28.17334 28.70810 6.26522 1.000 84.60751 160 PHE A O 1
ATOM 1215 N N . MET A 1 161 ? -29.62355 27.12058 6.93617 1.000 84.89463 161 MET A N 1
ATOM 1216 C CA . MET A 1 161 ? -30.39088 28.07146 7.73442 1.000 90.26437 161 MET A CA 1
ATOM 1217 C C . MET A 1 161 ? -29.59624 28.53627 8.94641 1.000 103.20504 161 MET A C 1
ATOM 1218 O O . MET A 1 161 ? -29.68502 29.70309 9.34451 1.000 113.09273 161 MET A O 1
ATOM 1223 N N . MET A 1 162 ? -28.80373 27.64216 9.54056 1.000 119.94493 162 MET A N 1
ATOM 1224 C CA . MET A 1 162 ? -27.94493 28.05264 10.64486 1.000 120.05033 162 MET A CA 1
ATOM 1225 C C . MET A 1 162 ? -26.92303 29.08544 10.19306 1.000 120.07206 162 MET A C 1
ATOM 1226 O O . MET A 1 162 ? -26.52005 29.94824 10.98166 1.000 125.72706 162 MET A O 1
ATOM 1231 N N . MET A 1 163 ? -26.49393 29.01456 8.93209 1.000 95.06289 163 MET A N 1
ATOM 1232 C CA . MET A 1 163 ? -25.56794 30.00742 8.40853 1.000 88.51610 163 MET A CA 1
ATOM 1233 C C . MET A 1 163 ? -26.28028 31.29789 8.02376 1.000 90.77482 163 MET A C 1
ATOM 1234 O O . MET A 1 163 ? -25.69461 32.38143 8.13776 1.000 90.75826 163 MET A O 1
ATOM 1239 N N . ALA A 1 164 ? -27.53915 31.20866 7.59246 1.000 101.64867 164 ALA A N 1
ATOM 1240 C CA . ALA A 1 164 ? -28.28798 32.39184 7.18332 1.000 100.10423 164 ALA A CA 1
ATOM 1241 C C . ALA A 1 164 ? -29.44559 32.67869 8.13220 1.000 112.45283 164 ALA A C 1
ATOM 1242 O O . ALA A 1 164 ? -29.29287 32.63195 9.35844 1.000 109.15786 164 ALA A O 1
ATOM 1244 N N . ASP A 1 165 ? -30.61679 32.95696 7.56252 1.000 127.80901 165 ASP A N 1
ATOM 1245 C CA . ASP A 1 165 ? -31.81290 33.17070 8.36110 1.000 127.80200 165 ASP A CA 1
ATOM 1246 C C . ASP A 1 165 ? -32.24475 31.88114 9.04971 1.000 129.65180 165 ASP A C 1
ATOM 1247 O O . ASP A 1 165 ? -32.00920 30.77700 8.55484 1.000 127.54976 165 ASP A O 1
ATOM 1252 N N . LEU A 1 166 ? -32.91942 32.03134 10.19163 1.000 132.15456 166 LEU A N 1
ATOM 1253 C CA . LEU A 1 166 ? -33.49144 30.91080 10.93841 1.000 136.80214 166 LEU A CA 1
ATOM 1254 C C . LEU A 1 166 ? -35.01330 31.04016 11.00695 1.000 144.55286 166 LEU A C 1
ATOM 1255 O O . LEU A 1 166 ? -35.58006 31.24505 12.08982 1.000 152.98799 166 LEU A O 1
ATOM 1260 N N . PRO A 1 167 ? -35.70855 30.92586 9.87350 1.000 148.83369 167 PRO A N 1
ATOM 1261 C CA . PRO A 1 167 ? -37.16809 31.06713 9.87538 1.000 154.82229 167 PRO A CA 1
ATOM 1262 C C . PRO A 1 167 ? -37.92124 29.83348 10.34679 1.000 157.72159 167 PRO A C 1
ATOM 1263 O O . PRO A 1 167 ? -39.15045 29.80707 10.24118 1.000 160.58949 167 PRO A O 1
ATOM 1267 N N . MET A 1 168 ? -37.22033 28.81195 10.83823 1.000 159.18767 168 MET A N 1
ATOM 1268 C CA . MET A 1 168 ? -37.82708 27.56354 11.31372 1.000 155.43955 168 MET A CA 1
ATOM 1269 C C . MET A 1 168 ? -38.55490 26.87045 10.16490 1.000 150.03598 168 MET A C 1
ATOM 1270 O O . MET A 1 168 ? -37.90143 26.48488 9.17988 1.000 129.10849 168 MET A O 1
ATOM 1275 N N . GLU A 1 169 ? -39.86284 26.66118 10.25038 1.000 161.36958 169 GLU A N 1
ATOM 1276 C CA . GLU A 1 169 ? -40.65759 25.87453 9.31866 1.000 165.43384 169 GLU A CA 1
ATOM 1277 C C . GLU A 1 169 ? -41.20904 26.66822 8.14497 1.000 157.16701 169 GLU A C 1
ATOM 1278 O O . GLU A 1 169 ? -41.91564 26.08644 7.31779 1.000 157.89503 169 GLU A O 1
ATOM 1284 N N . ASP A 1 170 ? -40.93648 27.97103 8.04324 1.000 138.93467 170 ASP A N 1
ATOM 1285 C CA . ASP A 1 170 ? -41.56081 28.73395 6.96718 1.000 131.52749 170 ASP A CA 1
ATOM 1286 C C . ASP A 1 170 ? -40.70815 28.81980 5.70618 1.000 123.79295 170 ASP A C 1
ATOM 1287 O O . ASP A 1 170 ? -41.23536 29.16314 4.64160 1.000 120.70755 170 ASP A O 1
ATOM 1292 N N . SER A 1 171 ? -39.41725 28.52273 5.78677 1.000 123.91981 171 SER A N 1
ATOM 1293 C CA . SER A 1 171 ? -38.60985 28.49893 4.57220 1.000 118.12559 171 SER A CA 1
ATOM 1294 C C . SER A 1 171 ? -38.71276 27.14605 3.86833 1.000 113.31849 171 SER A C 1
ATOM 1295 O O . SER A 1 171 ? -38.79236 27.11178 2.63419 1.000 109.44317 171 SER A O 1
ATOM 1298 N N . PRO A 1 172 ? -38.69402 26.01431 4.59181 1.000 113.46112 172 PRO A N 1
ATOM 1299 C CA . PRO A 1 172 ? -38.94572 24.72821 3.91875 1.000 106.75268 172 PRO A CA 1
ATOM 1300 C C . PRO A 1 172 ? -40.25956 24.67265 3.16088 1.000 109.48763 172 PRO A C 1
ATOM 1301 O O . PRO A 1 172 ? -40.35115 23.95065 2.16064 1.000 113.09329 172 PRO A O 1
ATOM 1305 N N . LYS A 1 173 ? -41.28749 25.39955 3.60380 1.000 110.51430 173 LYS A N 1
ATOM 1306 C CA . LYS A 1 173 ? -42.49388 25.49777 2.78987 1.000 110.76957 173 LYS A CA 1
ATOM 1307 C C . LYS A 1 173 ? -42.23664 26.32798 1.53864 1.000 102.43793 173 LYS A C 1
ATOM 1308 O O . LYS A 1 173 ? -42.84896 26.08335 0.49296 1.000 104.00655 173 LYS A O 1
ATOM 1314 N N . LEU A 1 174 ? -41.33720 27.30662 1.63063 1.000 104.46482 174 LEU A N 1
ATOM 1315 C CA . LEU A 1 174 ? -40.97288 28.18100 0.52318 1.000 96.28112 174 LEU A CA 1
ATOM 1316 C C . LEU A 1 174 ? -39.82388 27.63272 -0.31445 1.000 94.64910 174 LEU A C 1
ATOM 1317 O O . LEU A 1 174 ? -39.51871 28.20511 -1.36486 1.000 94.90609 174 LEU A O 1
ATOM 1322 N N . ARG A 1 175 ? -39.18142 26.54387 0.11697 1.000 100.36244 175 ARG A N 1
ATOM 1323 C CA . ARG A 1 175 ? -38.07422 25.96864 -0.64156 1.000 95.43054 175 ARG A CA 1
ATOM 1324 C C . ARG A 1 175 ? -38.51876 25.45760 -2.00537 1.000 86.91924 175 ARG A C 1
ATOM 1325 O O . ARG A 1 175 ? -37.66590 25.17903 -2.85549 1.000 84.14055 175 ARG A O 1
ATOM 1333 N N . ALA A 1 176 ? -39.82833 25.33430 -2.23042 1.000 88.19709 176 ALA A N 1
ATOM 1334 C CA . ALA A 1 176 ? -40.36507 25.01421 -3.54628 1.000 87.01656 176 ALA A CA 1
ATOM 1335 C C . ALA A 1 176 ? -40.07797 26.10847 -4.56771 1.000 86.41815 176 ALA A C 1
ATOM 1336 O O . ALA A 1 176 ? -40.26388 25.87464 -5.76751 1.000 85.21512 176 ALA A O 1
ATOM 1338 N N . PHE A 1 177 ? -39.65622 27.29699 -4.12079 1.000 84.66094 177 PHE A N 1
ATOM 1339 C CA . PHE A 1 177 ? -39.21183 28.33135 -5.05120 1.000 82.68293 177 PHE A CA 1
ATOM 1340 C C . PHE A 1 177 ? -38.09214 27.81913 -5.94644 1.000 87.76270 177 PHE A C 1
ATOM 1341 O O . PHE A 1 177 ? -38.06444 28.11244 -7.14782 1.000 90.28817 177 PHE A O 1
ATOM 1349 N N . ALA A 1 178 ? -37.15380 27.05749 -5.37837 1.000 84.87465 178 ALA A N 1
ATOM 1350 C CA . ALA A 1 178 ? -36.09923 26.46616 -6.19311 1.000 82.55976 178 ALA A CA 1
ATOM 1351 C C . ALA A 1 178 ? -36.65632 25.41646 -7.14546 1.000 82.41471 178 ALA A C 1
ATOM 1352 O O . ALA A 1 178 ? -36.12190 25.23244 -8.24528 1.000 78.77997 178 ALA A O 1
ATOM 1354 N N . ALA A 1 179 ? -37.72582 24.72379 -6.74410 1.000 84.14929 179 ALA A N 1
ATOM 1355 C CA . ALA A 1 179 ? -38.36847 23.76668 -7.63730 1.000 82.54956 179 ALA A CA 1
ATOM 1356 C C . ALA A 1 179 ? -39.01688 24.46070 -8.82695 1.000 77.11457 179 ALA A C 1
ATOM 1357 O O . ALA A 1 179 ? -39.13906 23.86209 -9.90152 1.000 83.88109 179 ALA A O 1
ATOM 1359 N N . GLY A 1 180 ? -39.43763 25.71679 -8.65618 1.000 79.06585 180 GLY A N 1
ATOM 1360 C CA . GLY A 1 180 ? -40.00584 26.47151 -9.75801 1.000 87.79002 180 GLY A CA 1
ATOM 1361 C C . GLY A 1 180 ? -38.99540 26.97017 -10.76662 1.000 90.57240 180 GLY A C 1
ATOM 1362 O O . GLY A 1 180 ? -39.37025 27.27034 -11.90471 1.000 94.39097 180 GLY A O 1
ATOM 1363 N N . MET A 1 181 ? -37.72394 27.06703 -10.37733 1.000 84.53325 181 MET A N 1
ATOM 1364 C CA . MET A 1 181 ? -36.67931 27.52232 -11.28464 1.000 78.72232 181 MET A CA 1
ATOM 1365 C C . MET A 1 181 ? -35.97691 26.38561 -12.01349 1.000 83.56415 181 MET A C 1
ATOM 1366 O O . MET A 1 181 ? -35.29961 26.63784 -13.01630 1.000 89.13859 181 MET A O 1
ATOM 1371 N N . THR A 1 182 ? -36.12027 25.14828 -11.54176 1.000 84.70152 182 THR A N 1
ATOM 1372 C CA . THR A 1 182 ? -35.49014 24.00104 -12.17399 1.000 78.89509 182 THR A CA 1
ATOM 1373 C C . THR A 1 182 ? -36.48751 23.01382 -12.75856 1.000 87.33507 182 THR A C 1
ATOM 1374 O O . THR A 1 182 ? -36.07226 22.09298 -13.47104 1.000 86.94218 182 THR A O 1
ATOM 1378 N N . ARG A 1 183 ? -37.78235 23.17564 -12.48172 1.000 108.44813 183 ARG A N 1
ATOM 1379 C CA . ARG A 1 183 ? -38.81947 22.30306 -13.03393 1.000 110.79048 183 ARG A CA 1
ATOM 1380 C C . ARG A 1 183 ? -40.12276 23.08561 -13.13288 1.000 114.34316 183 ARG A C 1
ATOM 1381 O O . ARG A 1 183 ? -41.04628 22.90006 -12.33169 1.000 124.57905 183 ARG A O 1
ATOM 1389 N N . PRO A 1 184 ? -40.22540 23.99710 -14.10989 1.000 105.73457 184 PRO A N 1
ATOM 1390 C CA . PRO A 1 184 ? -41.46409 24.77464 -14.26335 1.000 113.38629 184 PRO A CA 1
ATOM 1391 C C . PRO A 1 184 ? -42.59977 23.95409 -14.85707 1.000 115.33098 184 PRO A C 1
ATOM 1392 O O . PRO A 1 184 ? -42.69411 22.74500 -14.62356 1.000 122.42002 184 PRO A O 1
ATOM 1396 N N . GLU A 1 185 ? -43.46983 24.60153 -15.62519 1.000 109.98575 185 GLU A N 1
ATOM 1397 C CA . GLU A 1 185 ? -44.61809 23.91980 -16.21174 1.000 112.29250 185 GLU A CA 1
ATOM 1398 C C . GLU A 1 185 ? -44.87680 24.39500 -17.63805 1.000 112.07212 185 GLU A C 1
ATOM 1399 O O . GLU A 1 185 ? -44.63305 25.55432 -17.97092 1.000 112.60540 185 GLU A O 1
ATOM 1405 N N . THR A 1 188 ? -44.65450 24.09674 -23.93905 1.000 137.42021 188 THR A N 1
ATOM 1406 C CA . THR A 1 188 ? -44.49826 25.33061 -24.69980 1.000 135.93082 188 THR A CA 1
ATOM 1407 C C . THR A 1 188 ? -43.53802 26.28342 -23.99214 1.000 133.68922 188 THR A C 1
ATOM 1408 O O . THR A 1 188 ? -43.68902 26.54625 -22.79814 1.000 130.77741 188 THR A O 1
ATOM 1412 N N . PRO A 1 189 ? -42.54698 26.79327 -24.72942 1.000 127.37470 189 PRO A N 1
ATOM 1413 C CA . PRO A 1 189 ? -41.55848 27.69356 -24.11125 1.000 120.20699 189 PRO A CA 1
ATOM 1414 C C . PRO A 1 189 ? -42.16435 28.96263 -23.54016 1.000 120.58143 189 PRO A C 1
ATOM 1415 O O . PRO A 1 189 ? -41.57416 29.55580 -22.62835 1.000 115.17701 189 PRO A O 1
ATOM 1419 N N . THR A 1 190 ? -43.32244 29.39637 -24.04290 1.000 130.08335 190 THR A N 1
ATOM 1420 C CA . THR A 1 190 ? -43.93299 30.62572 -23.54779 1.000 127.45416 190 THR A CA 1
ATOM 1421 C C . THR A 1 190 ? -44.39012 30.46871 -22.10315 1.000 123.57546 190 THR A C 1
ATOM 1422 O O . THR A 1 190 ? -44.18927 31.37118 -21.28199 1.000 123.90376 190 THR A O 1
ATOM 1426 N N . GLU A 1 191 ? -45.00185 29.33011 -21.77070 1.000 124.36829 191 GLU A N 1
ATOM 1427 C CA . GLU A 1 191 ? -45.46719 29.12008 -20.40534 1.000 115.23716 191 GLU A CA 1
ATOM 1428 C C . GLU A 1 191 ? -44.32075 28.77852 -19.46386 1.000 111.51755 191 GLU A C 1
ATOM 1429 O O . GLU A 1 191 ? -44.41800 29.03893 -18.25989 1.000 107.66650 191 GLU A O 1
ATOM 1435 N N . MET A 1 192 ? -43.23891 28.19430 -19.98557 1.000 112.66938 192 MET A N 1
ATOM 1436 C CA . MET A 1 192 ? -42.07060 27.92539 -19.15321 1.000 103.46749 192 MET A CA 1
ATOM 1437 C C . MET A 1 192 ? -41.46299 29.21909 -18.62627 1.000 99.88927 192 MET A C 1
ATOM 1438 O O . MET A 1 192 ? -41.04782 29.29207 -17.46393 1.000 94.51333 192 MET A O 1
ATOM 1443 N N . ALA A 1 193 ? -41.40490 30.25325 -19.46897 1.000 104.55675 193 ALA A N 1
ATOM 1444 C CA . ALA A 1 193 ? -40.86747 31.53774 -19.03254 1.000 100.17472 193 ALA A CA 1
ATOM 1445 C C . ALA A 1 193 ? -41.81843 32.24949 -18.07775 1.000 96.77857 193 ALA A C 1
ATOM 1446 O O . ALA A 1 193 ? -41.38449 32.79858 -17.05846 1.000 96.33906 193 ALA A O 1
ATOM 1448 N N . ASP A 1 194 ? -43.11808 32.25176 -18.38728 1.000 100.93753 194 ASP A N 1
ATOM 1449 C CA . ASP A 1 194 ? -44.07615 32.93326 -17.52292 1.000 98.11305 194 ASP A CA 1
ATOM 1450 C C . ASP A 1 194 ? -44.22205 32.23259 -16.17895 1.000 98.78997 194 ASP A C 1
ATOM 1451 O O . ASP A 1 194 ? -44.49792 32.88831 -15.16788 1.000 103.36514 194 ASP A O 1
ATOM 1456 N N . ALA A 1 195 ? -44.04758 30.91003 -16.14470 1.000 98.20427 195 ALA A N 1
ATOM 1457 C CA . ALA A 1 195 ? -44.05000 30.20494 -14.86769 1.000 97.34586 195 ALA A CA 1
ATOM 1458 C C . ALA A 1 195 ? -42.76684 30.47521 -14.09423 1.000 95.55391 195 ALA A C 1
ATOM 1459 O O . ALA A 1 195 ? -42.79422 30.63125 -12.86836 1.000 97.12453 195 ALA A O 1
ATOM 1461 N N . LEU A 1 196 ? -41.63302 30.53712 -14.79641 1.000 98.15473 196 LEU A N 1
ATOM 1462 C CA . LEU A 1 196 ? -40.37534 30.89826 -14.15223 1.000 101.00705 196 LEU A CA 1
ATOM 1463 C C . LEU A 1 196 ? -40.34259 32.37377 -13.77284 1.000 104.09422 196 LEU A C 1
ATOM 1464 O O . LEU A 1 196 ? -39.65906 32.75089 -12.81377 1.000 104.83185 196 LEU A O 1
ATOM 1469 N N . ASP A 1 197 ? -41.07824 33.21644 -14.50147 1.000 100.09132 197 ASP A N 1
ATOM 1470 C CA . ASP A 1 197 ? -41.13848 34.63570 -14.16637 1.000 99.49982 197 ASP A CA 1
ATOM 1471 C C . ASP A 1 197 ? -41.73942 34.84483 -12.78222 1.000 100.13325 197 ASP A C 1
ATOM 1472 O O . ASP A 1 197 ? -41.14571 35.51063 -11.92621 1.000 103.47711 197 ASP A O 1
ATOM 1477 N N . ARG A 1 198 ? -42.92376 34.27847 -12.54522 1.000 102.11307 198 ARG A N 1
ATOM 1478 C CA . ARG A 1 198 ? -43.55088 34.39796 -11.23497 1.000 100.23413 198 ARG A CA 1
ATOM 1479 C C . ARG A 1 198 ? -42.81606 33.57830 -10.18360 1.000 99.51487 198 ARG A C 1
ATOM 1480 O O . ARG A 1 198 ? -42.80903 33.94931 -9.00452 1.000 97.50405 198 ARG A O 1
ATOM 1488 N N . ALA A 1 199 ? -42.19520 32.46685 -10.58670 1.000 109.72948 199 ALA A N 1
ATOM 1489 C CA . ALA A 1 199 ? -41.36231 31.69995 -9.66854 1.000 109.46073 199 ALA A CA 1
ATOM 1490 C C . ALA A 1 199 ? -40.11673 32.45829 -9.23885 1.000 105.79584 199 ALA A C 1
ATOM 1491 O O . ALA A 1 199 ? -39.55035 32.14624 -8.18670 1.000 105.02654 199 ALA A O 1
ATOM 1493 N N . ASN A 1 200 ? -39.67934 33.44206 -10.02230 1.000 106.66007 200 ASN A N 1
ATOM 1494 C CA . ASN A 1 200 ? -38.50113 34.21986 -9.66513 1.000 104.72908 200 ASN A CA 1
ATOM 1495 C C . ASN A 1 200 ? -38.84597 35.47371 -8.86979 1.000 103.46347 200 ASN A C 1
ATOM 1496 O O . ASN A 1 200 ? -38.13725 35.81409 -7.91694 1.000 103.02329 200 ASN A O 1
ATOM 1501 N N . ARG A 1 201 ? -39.92653 36.16479 -9.23248 1.000 104.91935 201 ARG A N 1
ATOM 1502 C CA . ARG A 1 201 ? -40.29150 37.39858 -8.54763 1.000 102.43949 201 ARG A CA 1
ATOM 1503 C C . ARG A 1 201 ? -41.00504 37.16286 -7.22184 1.000 99.46231 201 ARG A C 1
ATOM 1504 O O . ARG A 1 201 ? -40.96663 38.04232 -6.35494 1.000 101.90088 201 ARG A O 1
ATOM 1512 N N . SER A 1 202 ? -41.66243 36.01346 -7.04532 1.000 98.90899 202 SER A N 1
ATOM 1513 C CA . SER A 1 202 ? -42.33529 35.74795 -5.77694 1.000 98.37818 202 SER A CA 1
ATOM 1514 C C . SER A 1 202 ? -41.34909 35.57923 -4.62684 1.000 95.88087 202 SER A C 1
ATOM 1515 O O . SER A 1 202 ? -41.68607 35.88610 -3.47744 1.000 92.68554 202 SER A O 1
ATOM 1518 N N . PHE A 1 203 ? -40.13701 35.10188 -4.90406 1.000 92.66924 203 PHE A N 1
ATOM 1519 C CA . PHE A 1 203 ? -39.09836 35.03175 -3.88591 1.000 89.96940 203 PHE A CA 1
ATOM 1520 C C . PHE A 1 203 ? -38.07160 36.14502 -4.02439 1.000 91.48628 203 PHE A C 1
ATOM 1521 O O . PHE A 1 203 ? -37.25169 36.32813 -3.11939 1.000 92.96876 203 PHE A O 1
ATOM 1529 N N . PHE A 1 204 ? -38.09730 36.88490 -5.13486 1.000 96.91982 204 PHE A N 1
ATOM 1530 C CA . PHE A 1 204 ? -37.32015 38.11437 -5.22123 1.000 93.57627 204 PHE A CA 1
ATOM 1531 C C . PHE A 1 204 ? -37.88486 39.17155 -4.28363 1.000 95.18182 204 PHE A C 1
ATOM 1532 O O . PHE A 1 204 ? -37.13267 39.99127 -3.74498 1.000 91.68734 204 PHE A O 1
ATOM 1540 N N . ASP A 1 205 ? -39.20325 39.16071 -4.07460 1.000 114.72672 205 ASP A N 1
ATOM 1541 C CA . ASP A 1 205 ? -39.83734 40.03150 -3.09463 1.000 114.78007 205 ASP A CA 1
ATOM 1542 C C . ASP A 1 205 ? -39.68656 39.51260 -1.67256 1.000 114.55742 205 ASP A C 1
ATOM 1543 O O . ASP A 1 205 ? -39.82150 40.29415 -0.72585 1.000 114.91736 205 ASP A O 1
ATOM 1548 N N . TYR A 1 206 ? -39.42787 38.21414 -1.50089 1.000 98.76277 206 TYR A N 1
ATOM 1549 C CA . TYR A 1 206 ? -39.23554 37.66711 -0.16326 1.000 94.56240 206 TYR A CA 1
ATOM 1550 C C . TYR A 1 206 ? -37.85853 38.00549 0.39168 1.000 91.66834 206 TYR A C 1
ATOM 1551 O O . TYR A 1 206 ? -37.71105 38.17846 1.60676 1.000 93.45042 206 TYR A O 1
ATOM 1560 N N . VAL A 1 207 ? -36.84244 38.09380 -0.47246 1.000 90.59221 207 VAL A N 1
ATOM 1561 C CA . VAL A 1 207 ? -35.49113 38.41917 -0.01938 1.000 85.50612 207 VAL A CA 1
ATOM 1562 C C . VAL A 1 207 ? -35.26213 39.91598 0.10011 1.000 91.24628 207 VAL A C 1
ATOM 1563 O O . VAL A 1 207 ? -34.22737 40.33413 0.63403 1.000 92.16587 207 VAL A O 1
ATOM 1567 N N . SER A 1 208 ? -36.19448 40.73470 -0.38572 1.000 91.56044 208 SER A N 1
ATOM 1568 C CA . SER A 1 208 ? -36.08330 42.18753 -0.31599 1.000 84.58754 208 SER A CA 1
ATOM 1569 C C . SER A 1 208 ? -36.12720 42.70149 1.12415 1.000 86.64146 208 SER A C 1
ATOM 1570 O O . SER A 1 208 ? -35.31655 43.56656 1.47912 1.000 86.10160 208 SER A O 1
ATOM 1573 N N . PRO A 1 209 ? -37.03219 42.22319 1.98633 1.000 87.46944 209 PRO A N 1
ATOM 1574 C CA . PRO A 1 209 ? -37.03397 42.69716 3.37662 1.000 84.52402 209 PRO A CA 1
ATOM 1575 C C . PRO A 1 209 ? -35.91375 42.12689 4.23150 1.000 81.32577 209 PRO A C 1
ATOM 1576 O O . PRO A 1 209 ? -35.88411 42.39748 5.43722 1.000 88.01223 209 PRO A O 1
ATOM 1580 N N . ILE A 1 210 ? -34.99906 41.35037 3.65406 1.000 83.21226 210 ILE A N 1
ATOM 1581 C CA . ILE A 1 210 ? -33.90273 40.76068 4.41268 1.000 79.30582 210 ILE A CA 1
ATOM 1582 C C . ILE A 1 210 ? -32.62059 41.53355 4.12945 1.000 75.49240 210 ILE A C 1
ATOM 1583 O O . ILE A 1 210 ? -31.74358 41.64104 4.99422 1.000 75.81386 210 ILE A O 1
ATOM 1588 N N . ILE A 1 211 ? -32.50954 42.09973 2.92669 1.000 82.07610 211 ILE A N 1
ATOM 1589 C CA . ILE A 1 211 ? -31.29283 42.82995 2.58513 1.000 80.50591 211 ILE A CA 1
ATOM 1590 C C . ILE A 1 211 ? -31.26708 44.20839 3.23834 1.000 81.38162 211 ILE A C 1
ATOM 1591 O O . ILE A 1 211 ? -30.18768 44.75399 3.49762 1.000 80.31186 211 ILE A O 1
ATOM 1596 N N . ASP A 1 212 ? -32.43185 44.79548 3.51385 1.000 79.60001 212 ASP A N 1
ATOM 1597 C CA . ASP A 1 212 ? -32.47215 46.12324 4.11359 1.000 79.39940 212 ASP A CA 1
ATOM 1598 C C . ASP A 1 212 ? -32.37092 46.07836 5.63315 1.000 78.93779 212 ASP A C 1
ATOM 1599 O O . ASP A 1 212 ? -31.76235 46.96842 6.23642 1.000 83.34777 212 ASP A O 1
ATOM 1604 N N . ALA A 1 213 ? -32.95437 45.05937 6.26734 1.000 78.90916 213 ALA A N 1
ATOM 1605 C CA . ALA A 1 213 ? -32.88016 44.93249 7.71723 1.000 77.32425 213 ALA A CA 1
ATOM 1606 C C . ALA A 1 213 ? -31.53994 44.39258 8.19950 1.000 75.62259 213 ALA A C 1
ATOM 1607 O O . ALA A 1 213 ? -31.28973 44.39064 9.41113 1.000 87.25927 213 ALA A O 1
ATOM 1609 N N . ARG A 1 214 ? -30.67578 43.94128 7.28781 1.000 72.09883 214 ARG A N 1
ATOM 1610 C CA . ARG A 1 214 ? -29.37423 43.39189 7.64687 1.000 74.35155 214 ARG A CA 1
ATOM 1611 C C . ARG A 1 214 ? -28.23223 44.18950 7.02951 1.000 81.01548 214 ARG A C 1
ATOM 1612 O O . ARG A 1 214 ? -27.10562 43.69265 6.94879 1.000 83.62944 214 ARG A O 1
ATOM 1620 N N . MET A 1 215 ? -28.50445 45.41305 6.57751 1.000 82.49620 215 MET A N 1
ATOM 1621 C CA . MET A 1 215 ? -27.51488 46.25487 5.91205 1.000 81.77586 215 MET A CA 1
ATOM 1622 C C . MET A 1 215 ? -26.63690 47.02879 6.88834 1.000 94.85354 215 MET A C 1
ATOM 1623 O O . MET A 1 215 ? -25.92655 47.94102 6.46180 1.000 102.13862 215 MET A O 1
ATOM 1628 N N . GLY A 1 216 ? -26.67615 46.69910 8.17577 1.000 108.88476 216 GLY A N 1
ATOM 1629 C CA . GLY A 1 216 ? -25.89582 47.44118 9.14053 1.000 109.00134 216 GLY A CA 1
ATOM 1630 C C . GLY A 1 216 ? -24.69575 46.68868 9.67501 1.000 109.75711 216 GLY A C 1
ATOM 1631 O O . GLY A 1 216 ? -23.59318 47.23775 9.70715 1.000 114.43566 216 GLY A O 1
ATOM 1632 N N . GLY A 1 217 ? -24.87634 45.44047 10.09165 1.000 96.00808 217 GLY A N 1
ATOM 1633 C CA . GLY A 1 217 ? -23.74282 44.64873 10.53584 1.000 98.88101 217 GLY A CA 1
ATOM 1634 C C . GLY A 1 217 ? -24.19476 43.32231 11.11717 1.000 101.54123 217 GLY A C 1
ATOM 1635 O O . GLY A 1 217 ? -25.27241 42.82421 10.79107 1.000 103.68023 217 GLY A O 1
ATOM 1636 N N . ASP A 1 218 ? -23.34676 42.76421 11.97938 1.000 95.74830 218 ASP A N 1
ATOM 1637 C CA . ASP A 1 218 ? -23.61410 41.50302 12.66275 1.000 96.27826 218 ASP A CA 1
ATOM 1638 C C . ASP A 1 218 ? -23.80468 40.35025 11.67632 1.000 91.71074 218 ASP A C 1
ATOM 1639 O O . ASP A 1 218 ? -23.15724 40.30278 10.63230 1.000 89.91764 218 ASP A O 1
ATOM 1644 N N . ASP A 1 221 ? -23.40999 36.69403 10.16035 1.000 78.78268 221 ASP A N 1
ATOM 1645 C CA . ASP A 1 221 ? -24.26319 35.92928 9.25932 1.000 72.85786 221 ASP A CA 1
ATOM 1646 C C . ASP A 1 221 ? -23.51621 35.61147 7.97366 1.000 70.79026 221 ASP A C 1
ATOM 1647 O O . ASP A 1 221 ? -22.35078 35.97978 7.82600 1.000 76.10357 221 ASP A O 1
ATOM 1652 N N . ILE A 1 222 ? -24.18722 34.94020 7.04082 1.000 73.99414 222 ILE A N 1
ATOM 1653 C CA . ILE A 1 222 ? -23.52874 34.55244 5.79911 1.000 72.01103 222 ILE A CA 1
ATOM 1654 C C . ILE A 1 222 ? -24.06499 35.40042 4.65151 1.000 72.87975 222 ILE A C 1
ATOM 1655 O O . ILE A 1 222 ? -23.34833 35.68171 3.68393 1.000 75.45988 222 ILE A O 1
ATOM 1660 N N . LEU A 1 223 ? -25.32970 35.81924 4.74756 1.000 71.89544 223 LEU A N 1
ATOM 1661 C CA . LEU A 1 223 ? -25.87426 36.73441 3.75358 1.000 68.42581 223 LEU A CA 1
ATOM 1662 C C . LEU A 1 223 ? -25.54133 38.18125 4.08864 1.000 76.94878 223 LEU A C 1
ATOM 1663 O O . LEU A 1 223 ? -25.38347 39.00237 3.18029 1.000 74.09431 223 LEU A O 1
ATOM 1668 N N . THR A 1 224 ? -25.41634 38.50203 5.37878 1.000 78.33803 224 THR A N 1
ATOM 1669 C CA . THR A 1 224 ? -25.02313 39.84823 5.78271 1.000 74.37621 224 THR A CA 1
ATOM 1670 C C . THR A 1 224 ? -23.59316 40.15545 5.35812 1.000 73.21033 224 THR A C 1
ATOM 1671 O O . THR A 1 224 ? -23.28256 41.29102 4.97890 1.000 75.00536 224 THR A O 1
ATOM 1675 N N . LEU A 1 225 ? -22.70920 39.15587 5.41283 1.000 74.61697 225 LEU A N 1
ATOM 1676 C CA . LEU A 1 225 ? -21.33528 39.36219 4.96847 1.000 73.78715 225 LEU A CA 1
ATOM 1677 C C . LEU A 1 225 ? -21.27391 39.65722 3.47603 1.000 65.37105 225 LEU A C 1
ATOM 1678 O O . LEU A 1 225 ? -20.33783 40.31677 3.00891 1.000 65.17635 225 LEU A O 1
ATOM 1683 N N . SER A 1 226 ? -22.26369 39.19071 2.71698 1.000 65.71596 226 SER A N 1
ATOM 1684 C CA . SER A 1 226 ? -22.31623 39.43385 1.28154 1.000 70.26783 226 SER A CA 1
ATOM 1685 C C . SER A 1 226 ? -22.96505 40.77170 0.94769 1.000 68.65718 226 SER A C 1
ATOM 1686 O O . SER A 1 226 ? -22.51515 41.46560 0.02940 1.000 73.11908 226 SER A O 1
ATOM 1689 N N . ILE A 1 227 ? -24.01620 41.14848 1.67863 1.000 72.14064 227 ILE A N 1
ATOM 1690 C CA . ILE A 1 227 ? -24.70670 42.40202 1.39282 1.000 69.27986 227 ILE A CA 1
ATOM 1691 C C . ILE A 1 227 ? -23.83687 43.59524 1.76681 1.000 66.05124 227 ILE A C 1
ATOM 1692 O O . ILE A 1 227 ? -23.83350 44.61856 1.07208 1.000 66.76731 227 ILE A O 1
ATOM 1697 N N . ASN A 1 228 ? -23.07366 43.48434 2.85427 1.000 70.84176 228 ASN A N 1
ATOM 1698 C CA . ASN A 1 228 ? -22.19928 44.57923 3.25101 1.000 71.22776 228 ASN A CA 1
ATOM 1699 C C . ASN A 1 228 ? -20.89030 44.61306 2.47488 1.000 69.89073 228 ASN A C 1
ATOM 1700 O O . ASN A 1 228 ? -20.11392 45.55811 2.65147 1.000 83.92577 228 ASN A O 1
ATOM 1705 N N . SER A 1 229 ? -20.61954 43.61639 1.63603 1.000 66.54519 229 SER A N 1
ATOM 1706 C CA . SER A 1 229 ? -19.41910 43.64871 0.81371 1.000 68.90693 229 SER A CA 1
ATOM 1707 C C . SER A 1 229 ? -19.54585 44.69528 -0.28571 1.000 68.03711 229 SER A C 1
ATOM 1708 O O . SER A 1 229 ? -20.62705 44.91107 -0.83972 1.000 71.55519 229 SER A O 1
ATOM 1711 N N . GLN A 1 230 ? -18.43255 45.34864 -0.59805 1.000 67.91547 230 GLN A N 1
ATOM 1712 C CA . GLN A 1 230 ? -18.39638 46.41300 -1.58767 1.000 75.54258 230 GLN A CA 1
ATOM 1713 C C . GLN A 1 230 ? -17.74927 45.91547 -2.87416 1.000 78.59175 230 GLN A C 1
ATOM 1714 O O . GLN A 1 230 ? -17.02652 44.91525 -2.88694 1.000 77.11121 230 GLN A O 1
ATOM 1720 N N . VAL A 1 231 ? -18.02117 46.62873 -3.96448 1.000 83.37534 231 VAL A N 1
ATOM 1721 C CA . VAL A 1 231 ? -17.49687 46.29398 -5.28506 1.000 82.87360 231 VAL A CA 1
ATOM 1722 C C . VAL A 1 231 ? -16.98988 47.58347 -5.92306 1.000 86.71638 231 VAL A C 1
ATOM 1723 O O . VAL A 1 231 ? -17.78334 48.47536 -6.25057 1.000 87.67533 231 VAL A O 1
ATOM 1727 N N . ASN A 1 232 ? -15.66985 47.68644 -6.08598 1.000 94.29678 232 ASN A N 1
ATOM 1728 C CA . ASN A 1 232 ? -15.01899 48.87940 -6.63172 1.000 92.32319 232 ASN A CA 1
ATOM 1729 C C . ASN A 1 232 ? -15.42125 50.13784 -5.86337 1.000 96.05734 232 ASN A C 1
ATOM 1730 O O . ASN A 1 232 ? -15.82537 51.15003 -6.43944 1.000 99.78168 232 ASN A O 1
ATOM 1735 N N . GLY A 1 233 ? -15.30760 50.06299 -4.53981 1.000 90.33118 233 GLY A N 1
ATOM 1736 C CA . GLY A 1 233 ? -15.53845 51.22289 -3.69910 1.000 93.89795 233 GLY A CA 1
ATOM 1737 C C . GLY A 1 233 ? -16.97793 51.67699 -3.61188 1.000 93.69711 233 GLY A C 1
ATOM 1738 O O . GLY A 1 233 ? -17.23304 52.87262 -3.43266 1.000 102.23755 233 GLY A O 1
ATOM 1739 N N . ALA A 1 234 ? -17.92810 50.75196 -3.72594 1.000 84.69489 234 ALA A N 1
ATOM 1740 C CA . ALA A 1 234 ? -19.35175 51.06288 -3.72991 1.000 80.81068 234 ALA A CA 1
ATOM 1741 C C . ALA A 1 234 ? -20.13565 49.77097 -3.54372 1.000 86.57823 234 ALA A C 1
ATOM 1742 O O . ALA A 1 234 ? -19.69952 48.71436 -4.01650 1.000 92.82551 234 ALA A O 1
ATOM 1744 N N . PRO A 1 235 ? -21.27968 49.79889 -2.85610 1.000 85.66396 235 PRO A N 1
ATOM 1745 C CA . PRO A 1 235 ? -22.05138 48.56019 -2.68349 1.000 87.80247 235 PRO A CA 1
ATOM 1746 C C . PRO A 1 235 ? -22.69661 48.08273 -3.97585 1.000 94.72573 235 PRO A C 1
ATOM 1747 O O . PRO A 1 235 ? -22.61620 48.75143 -5.01144 1.000 97.58908 235 PRO A O 1
ATOM 1751 N N . MET A 1 236 ? -23.34183 46.92230 -3.91869 1.000 96.80810 236 MET A N 1
ATOM 1752 C CA . MET A 1 236 ? -23.96067 46.32649 -5.09069 1.000 96.75246 236 MET A CA 1
ATOM 1753 C C . MET A 1 236 ? -25.31851 46.96073 -5.38046 1.000 96.93022 236 MET A C 1
ATOM 1754 O O . MET A 1 236 ? -25.96605 47.54145 -4.50476 1.000 97.09854 236 MET A O 1
ATOM 1759 N N . GLU A 1 237 ? -25.74568 46.83916 -6.63488 1.000 90.10542 237 GLU A N 1
ATOM 1760 C CA . GLU A 1 237 ? -27.03472 47.37593 -7.04335 1.000 91.39731 237 GLU A CA 1
ATOM 1761 C C . GLU A 1 237 ? -28.15081 46.48385 -6.51207 1.000 91.36691 237 GLU A C 1
ATOM 1762 O O . GLU A 1 237 ? -27.97670 45.27451 -6.34605 1.000 89.29130 237 GLU A O 1
ATOM 1768 N N . ARG A 1 238 ? -29.31080 47.09329 -6.24779 1.000 95.19976 238 ARG A N 1
ATOM 1769 C CA . ARG A 1 238 ? -30.42656 46.34171 -5.67586 1.000 90.47646 238 ARG A CA 1
ATOM 1770 C C . ARG A 1 238 ? -30.80500 45.14910 -6.54980 1.000 90.16247 238 ARG A C 1
ATOM 1771 O O . ARG A 1 238 ? -31.15527 44.08136 -6.03419 1.000 87.30989 238 ARG A O 1
ATOM 1779 N N . GLU A 1 239 ? -30.74135 45.30817 -7.87398 1.000 97.35589 239 GLU A N 1
ATOM 1780 C CA . GLU A 1 239 ? -31.01393 44.18397 -8.76364 1.000 96.99139 239 GLU A CA 1
ATOM 1781 C C . GLU A 1 239 ? -29.90073 43.14490 -8.70453 1.000 91.72672 239 GLU A C 1
ATOM 1782 O O . GLU A 1 239 ? -30.16659 41.93868 -8.76159 1.000 88.67251 239 GLU A O 1
ATOM 1788 N N . LYS A 1 240 ? -28.64979 43.59020 -8.58560 1.000 89.20419 240 LYS A N 1
ATOM 1789 C CA . LYS A 1 240 ? -27.52208 42.67295 -8.49726 1.000 81.19306 240 LYS A CA 1
ATOM 1790 C C . LYS A 1 240 ? -27.22741 42.21276 -7.07686 1.000 84.69768 240 LYS A C 1
ATOM 1791 O O . LYS A 1 240 ? -26.49340 41.23389 -6.89986 1.000 83.43214 240 LYS A O 1
ATOM 1797 N N . LEU A 1 241 ? -27.77897 42.88341 -6.06597 1.000 89.80501 241 LEU A N 1
ATOM 1798 C CA . LEU A 1 241 ? -27.62531 42.43825 -4.68602 1.000 89.47010 241 LEU A CA 1
ATOM 1799 C C . LEU A 1 241 ? -28.71342 41.44787 -4.29275 1.000 87.23069 241 LEU A C 1
ATOM 1800 O O . LEU A 1 241 ? -28.44226 40.48079 -3.57314 1.000 85.88887 241 LEU A O 1
ATOM 1805 N N . LEU A 1 242 ? -29.94551 41.67714 -4.75270 1.000 87.98554 242 LEU A N 1
ATOM 1806 C CA . LEU A 1 242 ? -31.02185 40.72839 -4.49496 1.000 80.79168 242 LEU A CA 1
ATOM 1807 C C . LEU A 1 242 ? -30.82040 39.43260 -5.26588 1.000 79.27480 242 LEU A C 1
ATOM 1808 O O . LEU A 1 242 ? -31.23750 38.36653 -4.80088 1.000 78.45868 242 LEU A O 1
ATOM 1813 N N . GLY A 1 243 ? -30.19043 39.50173 -6.44044 1.000 79.99745 243 GLY A N 1
ATOM 1814 C CA . GLY A 1 243 ? -29.95354 38.29573 -7.21276 1.000 79.99540 243 GLY A CA 1
ATOM 1815 C C . GLY A 1 243 ? -28.87974 37.40868 -6.61785 1.000 74.78530 243 GLY A C 1
ATOM 1816 O O . GLY A 1 243 ? -28.89949 36.18958 -6.81257 1.000 70.23360 243 GLY A O 1
ATOM 1817 N N . MET A 1 244 ? -27.92967 37.99829 -5.89073 1.000 75.41205 244 MET A N 1
ATOM 1818 C CA . MET A 1 244 ? -26.87179 37.20199 -5.27884 1.000 74.42898 244 MET A CA 1
ATOM 1819 C C . MET A 1 244 ? -27.38750 36.44366 -4.06144 1.000 72.71623 244 MET A C 1
ATOM 1820 O O . MET A 1 244 ? -27.15074 35.23794 -3.92309 1.000 69.44601 244 MET A O 1
ATOM 1825 N N . VAL A 1 245 ? -28.09189 37.13645 -3.16222 1.000 72.56470 245 VAL A N 1
ATOM 1826 C CA . VAL A 1 245 ? -28.63461 36.47165 -1.98103 1.000 71.76608 245 VAL A CA 1
ATOM 1827 C C . VAL A 1 245 ? -29.69161 35.44818 -2.37980 1.000 68.35606 245 VAL A C 1
ATOM 1828 O O . VAL A 1 245 ? -29.87983 34.43655 -1.69221 1.000 64.34945 245 VAL A O 1
ATOM 1832 N N . SER A 1 246 ? -30.38144 35.67661 -3.49979 1.000 67.43271 246 SER A N 1
ATOM 1833 C CA . SER A 1 246 ? -31.36695 34.71263 -3.97379 1.000 67.47198 246 SER A CA 1
ATOM 1834 C C . SER A 1 246 ? -30.70636 33.46720 -4.55273 1.000 70.38649 246 SER A C 1
ATOM 1835 O O . SER A 1 246 ? -31.26466 32.36855 -4.45329 1.000 68.24837 246 SER A O 1
ATOM 1838 N N . LEU A 1 247 ? -29.52662 33.61588 -5.16048 1.000 68.96686 247 LEU A N 1
ATOM 1839 C CA . LEU A 1 247 ? -28.82627 32.46051 -5.71288 1.000 64.95065 247 LEU A CA 1
ATOM 1840 C C . LEU A 1 247 ? -28.29719 31.55629 -4.60663 1.000 66.02840 247 LEU A C 1
ATOM 1841 O O . LEU A 1 247 ? -28.27932 30.32856 -4.75552 1.000 73.42345 247 LEU A O 1
ATOM 1846 N N . LEU A 1 248 ? -27.86215 32.14574 -3.49009 1.000 65.14269 248 LEU A N 1
ATOM 1847 C CA . LEU A 1 248 ? -27.34454 31.34852 -2.38304 1.000 58.60668 248 LEU A CA 1
ATOM 1848 C C . LEU A 1 248 ? -28.42340 30.43720 -1.81290 1.000 64.08210 248 LEU A C 1
ATOM 1849 O O . LEU A 1 248 ? -28.14862 29.28763 -1.44865 1.000 77.80707 248 LEU A O 1
ATOM 1854 N N . LEU A 1 249 ? -29.65919 30.93509 -1.72693 1.000 66.60172 249 LEU A N 1
ATOM 1855 C CA . LEU A 1 249 ? -30.75487 30.11973 -1.21527 1.000 67.00577 249 LEU A CA 1
ATOM 1856 C C . LEU A 1 249 ? -31.16216 29.03469 -2.20547 1.000 69.51649 249 LEU A C 1
ATOM 1857 O O . LEU A 1 249 ? -31.66700 27.98267 -1.79638 1.000 66.02259 249 LEU A O 1
ATOM 1862 N N . LEU A 1 250 ? -30.95289 29.26843 -3.50292 1.000 65.56871 250 LEU A N 1
ATOM 1863 C CA . LEU A 1 250 ? -31.33753 28.28670 -4.51283 1.000 64.50300 250 LEU A CA 1
ATOM 1864 C C . LEU A 1 250 ? -30.43953 27.05689 -4.45334 1.000 68.89393 250 LEU A C 1
ATOM 1865 O O . LEU A 1 250 ? -30.89936 25.94902 -4.15362 1.000 78.45663 250 LEU A O 1
ATOM 1870 N N . ALA A 1 251 ? -29.14786 27.23407 -4.74365 1.000 64.87403 251 ALA A N 1
ATOM 1871 C CA . ALA A 1 251 ? -28.24158 26.09248 -4.79746 1.000 69.61819 251 ALA A CA 1
ATOM 1872 C C . ALA A 1 251 ? -27.96994 25.51917 -3.41387 1.000 75.11271 251 ALA A C 1
ATOM 1873 O O . ALA A 1 251 ? -27.69686 24.31948 -3.28556 1.000 74.60897 251 ALA A O 1
ATOM 1875 N N . GLY A 1 252 ? -28.04545 26.34832 -2.37316 1.000 69.60874 252 GLY A N 1
ATOM 1876 C CA . GLY A 1 252 ? -27.77806 25.87766 -1.02717 1.000 64.20209 252 GLY A CA 1
ATOM 1877 C C . GLY A 1 252 ? -28.85863 24.99592 -0.43795 1.000 70.04713 252 GLY A C 1
ATOM 1878 O O . GLY A 1 252 ? -28.61049 24.35037 0.58627 1.000 71.10690 252 GLY A O 1
ATOM 1879 N N . LEU A 1 253 ? -30.04386 24.95326 -1.05117 1.000 77.21200 253 LEU A N 1
ATOM 1880 C CA . LEU A 1 253 ? -31.16513 24.19978 -0.51117 1.000 78.01278 253 LEU A CA 1
ATOM 1881 C C . LEU A 1 253 ? -31.70224 23.11590 -1.43563 1.000 83.10520 253 LEU A C 1
ATOM 1882 O O . LEU A 1 253 ? -32.48223 22.27420 -0.97577 1.000 88.14227 253 LEU A O 1
ATOM 1887 N N . ASP A 1 254 ? -31.31474 23.09917 -2.70603 1.000 93.88208 254 ASP A N 1
ATOM 1888 C CA . ASP A 1 254 ? -31.89522 22.16702 -3.66598 1.000 99.57208 254 ASP A CA 1
ATOM 1889 C C . ASP A 1 254 ? -30.87761 21.25156 -4.32501 1.000 99.63431 254 ASP A C 1
ATOM 1890 O O . ASP A 1 254 ? -31.19145 20.09046 -4.60043 1.000 97.15490 254 ASP A O 1
ATOM 1895 N N . THR A 1 255 ? -29.66545 21.73641 -4.58554 1.000 109.75771 255 THR A N 1
ATOM 1896 C CA . THR A 1 255 ? -28.66472 20.95284 -5.29867 1.000 107.91722 255 THR A CA 1
ATOM 1897 C C . THR A 1 255 ? -27.91598 19.97487 -4.40190 1.000 107.58074 255 THR A C 1
ATOM 1898 O O . THR A 1 255 ? -27.02808 19.26981 -4.89263 1.000 107.6012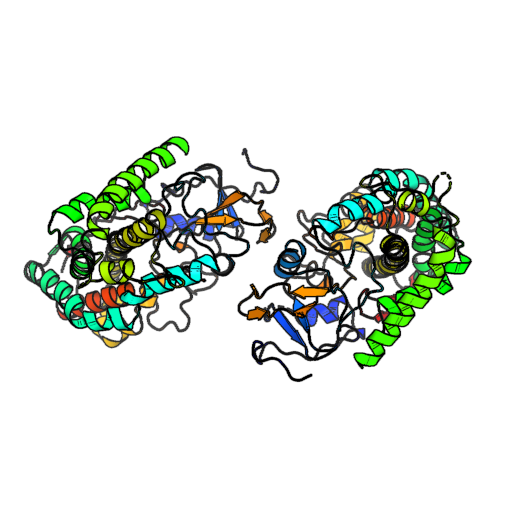9 255 THR A O 1
ATOM 1902 N N . VAL A 1 256 ? -28.25208 19.90374 -3.11489 1.000 96.43437 256 VAL A N 1
ATOM 1903 C CA . VAL A 1 256 ? -27.52921 19.05448 -2.17373 1.000 89.27875 256 VAL A CA 1
ATOM 1904 C C . VAL A 1 256 ? -28.48202 18.03296 -1.56542 1.000 83.22268 256 VAL A C 1
ATOM 1905 O O . VAL A 1 256 ? -28.09756 16.88671 -1.30489 1.000 69.38036 256 VAL A O 1
ATOM 1909 N N . THR A 1 257 ? -29.73798 18.43531 -1.35416 1.000 91.36589 257 THR A N 1
ATOM 1910 C CA . THR A 1 257 ? -30.73948 17.49921 -0.85497 1.000 76.97130 257 THR A CA 1
ATOM 1911 C C . THR A 1 257 ? -30.99623 16.37691 -1.85210 1.000 70.93887 257 THR A C 1
ATOM 1912 O O . THR A 1 257 ? -31.36569 15.26582 -1.45661 1.000 69.68676 257 THR A O 1
ATOM 1916 N N . ASN A 1 258 ? -30.80945 16.64871 -3.14483 1.000 80.66180 258 ASN A N 1
ATOM 1917 C CA . ASN A 1 258 ? -31.01912 15.63718 -4.17269 1.000 77.73238 258 ASN A CA 1
ATOM 1918 C C . ASN A 1 258 ? -29.82180 14.70670 -4.30930 1.000 74.02278 258 ASN A C 1
ATOM 1919 O O . ASN A 1 258 ? -29.98737 13.53710 -4.67335 1.000 72.46504 258 ASN A O 1
ATOM 1924 N N . PHE A 1 259 ? -28.61786 15.20725 -4.02705 1.000 72.60567 259 PHE A N 1
ATOM 1925 C CA . PHE A 1 259 ? -27.41882 14.38460 -4.14571 1.000 70.90750 259 PHE A CA 1
ATOM 1926 C C . PHE A 1 259 ? -27.39101 13.28894 -3.08829 1.000 79.45689 259 PHE A C 1
ATOM 1927 O O . PHE A 1 259 ? -27.00105 12.15116 -3.37499 1.000 79.92833 259 PHE A O 1
ATOM 1935 N N . LEU A 1 260 ? -27.81450 13.60943 -1.86360 1.000 85.06892 260 LEU A N 1
ATOM 1936 C CA . LEU A 1 260 ? -27.80162 12.62114 -0.79094 1.000 67.24803 260 LEU A CA 1
ATOM 1937 C C . LEU A 1 260 ? -28.75640 11.46795 -1.06892 1.000 73.31452 260 LEU A C 1
ATOM 1938 O O . LEU A 1 260 ? -28.52003 10.34463 -0.61002 1.000 79.40164 260 LEU A O 1
ATOM 1943 N N . ASN A 1 261 ? -29.83413 11.71897 -1.81452 1.000 73.49874 261 ASN A N 1
ATOM 1944 C CA . ASN A 1 261 ? -30.79985 10.66041 -2.08951 1.000 76.04975 261 ASN A CA 1
ATOM 1945 C C . ASN A 1 261 ? -30.21317 9.60102 -3.01497 1.000 86.91175 261 ASN A C 1
ATOM 1946 O O . ASN A 1 261 ? -30.29786 8.40034 -2.73119 1.000 93.55616 261 ASN A O 1
ATOM 1951 N N . MET A 1 262 ? -29.60933 10.02354 -4.12587 1.000 92.31097 262 MET A N 1
ATOM 1952 C CA . MET A 1 262 ? -29.10920 9.07127 -5.10918 1.000 93.42632 262 MET A CA 1
ATOM 1953 C C . MET A 1 262 ? -27.77823 8.44181 -4.71439 1.000 93.80305 262 MET A C 1
ATOM 1954 O O . MET A 1 262 ? -27.34559 7.49089 -5.37506 1.000 96.17378 262 MET A O 1
ATOM 1959 N N . THR A 1 263 ? -27.12030 8.93891 -3.66642 1.000 84.87222 263 THR A N 1
ATOM 1960 C CA . THR A 1 263 ? -25.88358 8.32613 -3.19393 1.000 82.02745 263 THR A CA 1
ATOM 1961 C C . THR A 1 263 ? -26.14482 7.24518 -2.14986 1.000 86.82917 263 THR A C 1
ATOM 1962 O O . THR A 1 263 ? -25.62000 6.13305 -2.26250 1.000 91.25433 263 THR A O 1
ATOM 1966 N N . MET A 1 264 ? -26.94906 7.55383 -1.12927 1.000 85.19231 264 MET A N 1
ATOM 1967 C CA . MET A 1 264 ? -27.25266 6.55587 -0.10888 1.000 86.68927 264 MET A CA 1
ATOM 1968 C C . MET A 1 264 ? -28.07655 5.40474 -0.67058 1.000 95.76896 264 MET A C 1
ATOM 1969 O O . MET A 1 264 ? -28.00584 4.28439 -0.15223 1.000 100.50301 264 MET A O 1
ATOM 1974 N N . ASP A 1 265 ? -28.86125 5.65567 -1.72016 1.000 104.78751 265 ASP A N 1
ATOM 1975 C CA . ASP A 1 265 ? -29.57671 4.56608 -2.37447 1.000 105.92601 265 ASP A CA 1
ATOM 1976 C C . ASP A 1 265 ? -28.61463 3.65796 -3.13118 1.000 107.17456 265 ASP A C 1
ATOM 1977 O O . ASP A 1 265 ? -28.80986 2.43752 -3.18010 1.000 112.52328 265 ASP A O 1
ATOM 1982 N N . TYR A 1 266 ? -27.56575 4.23568 -3.72129 1.000 97.68201 266 TYR A N 1
ATOM 1983 C CA . TYR A 1 266 ? -26.55075 3.42723 -4.38857 1.000 92.47431 266 TYR A CA 1
ATOM 1984 C C . TYR A 1 266 ? -25.75687 2.60846 -3.37992 1.000 93.31362 266 TYR A C 1
ATOM 1985 O O . TYR A 1 266 ? -25.48085 1.42495 -3.60927 1.000 95.95792 266 TYR A O 1
ATOM 1994 N N . LEU A 1 267 ? -25.38333 3.22191 -2.25588 1.000 91.23755 267 LEU A N 1
ATOM 1995 C CA . LEU A 1 267 ? -24.66066 2.50243 -1.21611 1.000 88.50351 267 LEU A CA 1
ATOM 1996 C C . LEU A 1 267 ? -25.52877 1.45617 -0.53181 1.000 93.32945 26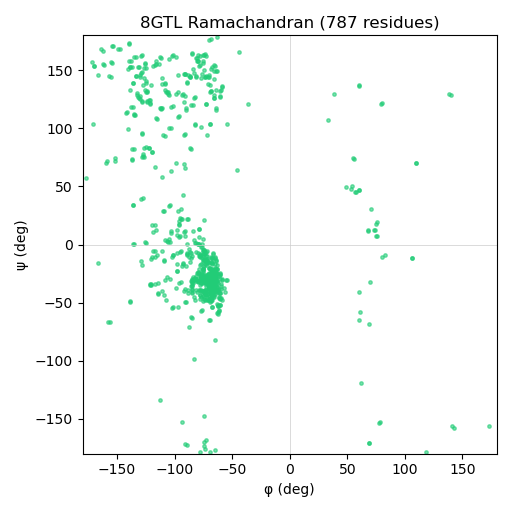7 LEU A C 1
ATOM 1997 O O . LEU A 1 267 ? -24.99257 0.49344 0.02664 1.000 99.32051 267 LEU A O 1
ATOM 2002 N N . GLY A 1 268 ? -26.85394 1.62233 -0.56086 1.000 91.04162 268 GLY A N 1
ATOM 2003 C CA . GLY A 1 268 ? -27.74156 0.61490 -0.00975 1.000 97.36206 268 GLY A CA 1
ATOM 2004 C C . GLY A 1 268 ? -27.88898 -0.61959 -0.87025 1.000 97.50681 268 GLY A C 1
ATOM 2005 O O . GLY A 1 268 ? -28.29925 -1.66899 -0.36467 1.000 102.48766 268 GLY A O 1
ATOM 2006 N N . ARG A 1 269 ? -27.56708 -0.51643 -2.15828 1.000 95.88819 269 ARG A N 1
ATOM 2007 C CA . ARG A 1 269 ? -27.57133 -1.65011 -3.07114 1.000 100.65172 269 ARG A CA 1
ATOM 2008 C C . ARG A 1 269 ? -26.16817 -2.16111 -3.37328 1.000 100.52336 269 ARG A C 1
ATOM 2009 O O . ARG A 1 269 ? -25.99936 -2.97854 -4.28418 1.000 101.48542 269 ARG A O 1
ATOM 2017 N N . HIS A 1 270 ? -25.16318 -1.70368 -2.62950 1.000 100.43412 270 HIS A N 1
ATOM 2018 C CA . HIS A 1 270 ? -23.77810 -2.13687 -2.81487 1.000 97.66087 270 HIS A CA 1
ATOM 2019 C C . HIS A 1 270 ? -23.17030 -2.41199 -1.44936 1.000 101.49082 270 HIS A C 1
ATOM 2020 O O . HIS A 1 270 ? -22.46433 -1.57117 -0.87916 1.000 105.44704 270 HIS A O 1
ATOM 2027 N N . PRO A 1 271 ? -23.42517 -3.59741 -0.88808 1.000 107.06152 271 PRO A N 1
ATOM 2028 C CA . PRO A 1 271 ? -22.93210 -3.88731 0.46779 1.000 111.55283 271 PRO A CA 1
ATOM 2029 C C . PRO A 1 271 ? -21.42174 -4.02041 0.55750 1.000 112.98452 271 PRO A C 1
ATOM 2030 O O . PRO A 1 271 ? -20.88208 -3.97863 1.67040 1.000 112.75243 271 PRO A O 1
ATOM 2034 N N . ASP A 1 272 ? -20.72303 -4.18001 -0.56501 1.000 103.09909 272 ASP A N 1
ATOM 2035 C CA . ASP A 1 272 ? -19.26913 -4.26378 -0.53923 1.000 102.04411 272 ASP A CA 1
ATOM 2036 C C . ASP A 1 272 ? -18.61862 -2.88971 -0.54912 1.000 105.45008 272 ASP A C 1
ATOM 2037 O O . ASP A 1 272 ? -17.56865 -2.70116 0.07631 1.000 105.61556 272 ASP A O 1
ATOM 2042 N N . LYS A 1 273 ? -19.22578 -1.92662 -1.24333 1.000 105.66516 273 LYS A N 1
ATOM 2043 C CA . LYS A 1 273 ? -18.66884 -0.57976 -1.28934 1.000 100.07704 273 LYS A CA 1
ATOM 2044 C C . LYS A 1 273 ? -18.73404 0.08904 0.07833 1.000 98.60578 273 LYS A C 1
ATOM 2045 O O . LYS A 1 273 ? -17.80949 0.81327 0.46637 1.000 97.22247 273 LYS A O 1
ATOM 2051 N N . VAL A 1 274 ? -19.81679 -0.14428 0.82521 1.000 97.53871 274 VAL A N 1
ATOM 2052 C CA . VAL A 1 274 ? -19.90951 0.40499 2.17389 1.000 94.99422 274 VAL A CA 1
ATOM 2053 C C . VAL A 1 274 ? -18.94202 -0.30754 3.10703 1.000 100.92763 274 VAL A C 1
ATOM 2054 O O . VAL A 1 274 ? -18.43349 0.29346 4.06078 1.000 103.69486 274 VAL A O 1
ATOM 2058 N N . ARG A 1 275 ? -18.66977 -1.59030 2.85682 1.000 101.40173 275 ARG A N 1
ATOM 2059 C CA . ARG A 1 275 ? -17.69388 -2.30635 3.66934 1.000 99.38568 275 ARG A CA 1
ATOM 2060 C C . ARG A 1 275 ? -16.27823 -1.81573 3.39637 1.000 107.62823 275 ARG A C 1
ATOM 2061 O O . ARG A 1 275 ? -15.40530 -1.92961 4.26436 1.000 101.89456 275 ARG A O 1
ATOM 2069 N N . GLU A 1 276 ? -16.03363 -1.26927 2.20198 1.000 137.28143 276 GLU A N 1
ATOM 2070 C CA . GLU A 1 276 ? -14.72794 -0.69240 1.90186 1.000 137.55332 276 GLU A CA 1
ATOM 2071 C C . GLU A 1 276 ? -14.45227 0.55024 2.73860 1.000 137.38205 276 GLU A C 1
ATOM 2072 O O . GLU A 1 276 ? -13.29607 0.81579 3.08672 1.000 137.93511 276 GLU A O 1
ATOM 2078 N N . LEU A 1 277 ? -15.49099 1.32057 3.07107 1.000 114.10009 277 LEU A N 1
ATOM 2079 C CA . LEU A 1 277 ? -15.29441 2.52014 3.87707 1.000 99.68761 277 LEU A CA 1
ATOM 2080 C C . LEU A 1 277 ? -15.26539 2.21491 5.36873 1.000 101.51055 277 LEU A C 1
ATOM 2081 O O . LEU A 1 277 ? -14.59339 2.92431 6.12558 1.000 99.95162 277 LEU A O 1
ATOM 2086 N N . THR A 1 278 ? -15.98378 1.17827 5.81078 1.000 110.05099 278 THR A N 1
ATOM 2087 C CA . THR A 1 278 ? -15.95129 0.81207 7.22333 1.000 98.82853 278 THR A CA 1
ATOM 2088 C C . THR A 1 278 ? -14.59506 0.24652 7.62303 1.000 97.15389 278 THR A C 1
ATOM 2089 O O . THR A 1 278 ? -14.14047 0.47071 8.75046 1.000 91.90399 278 THR A O 1
ATOM 2093 N N . GLU A 1 279 ? -13.93720 -0.48419 6.72011 1.000 103.93432 279 GLU A N 1
ATOM 2094 C CA . GLU A 1 279 ? -12.60359 -0.99776 7.01473 1.000 103.87845 279 GLU A CA 1
ATOM 2095 C C . GLU A 1 279 ? -11.59442 0.13969 7.10938 1.000 98.86136 279 GLU A C 1
ATOM 2096 O O . GLU A 1 279 ? -10.87107 0.26208 8.10449 1.000 99.83434 279 GLU A O 1
ATOM 2102 N N . ASN A 1 280 ? -11.52945 0.98137 6.07652 1.000 98.76148 280 ASN A N 1
ATOM 2103 C CA . ASN A 1 280 ? -10.63317 2.13316 6.03375 1.000 97.34783 280 ASN A CA 1
ATOM 2104 C C . ASN A 1 280 ? -11.46883 3.40215 6.14540 1.000 100.53092 280 ASN A C 1
ATOM 2105 O O . ASN A 1 280 ? -11.96898 3.91352 5.13222 1.000 103.19935 280 ASN A O 1
ATOM 2110 N N . PRO A 1 281 ? -11.65733 3.94977 7.35039 1.000 99.94563 281 PRO A N 1
ATOM 2111 C CA . PRO A 1 281 ? -12.48192 5.16241 7.48161 1.000 91.25894 281 PRO A CA 1
ATOM 2112 C C . PRO A 1 281 ? -11.84287 6.40340 6.88548 1.000 102.14939 281 PRO A C 1
ATOM 2113 O O . PRO A 1 281 ? -12.56320 7.36523 6.59030 1.000 105.13757 281 PRO A O 1
ATOM 2117 N N . THR A 1 282 ? -10.52215 6.41743 6.69460 1.000 110.47382 282 THR A N 1
ATOM 2118 C CA . THR A 1 282 ? -9.86459 7.57365 6.09824 1.000 112.08704 282 THR A CA 1
ATOM 2119 C C . THR A 1 282 ? -10.09487 7.66913 4.59596 1.000 111.34064 282 THR A C 1
ATOM 2120 O O . THR A 1 282 ? -9.81650 8.72148 4.01125 1.000 110.51798 282 THR A O 1
ATOM 2124 N N . GLU A 1 283 ? -10.59244 6.60541 3.96074 1.000 115.50860 283 GLU A N 1
ATOM 2125 C CA . GLU A 1 283 ? -10.91841 6.65537 2.54116 1.000 114.97443 283 GLU A CA 1
ATOM 2126 C C . GLU A 1 283 ? -12.14724 7.50748 2.25061 1.000 114.01388 283 GLU A C 1
ATOM 2127 O O . GLU A 1 283 ? -12.37108 7.86273 1.08815 1.000 113.87754 283 GLU A O 1
ATOM 2133 N N . ILE A 1 284 ? -12.94205 7.84278 3.26966 1.000 100.16636 284 ILE A N 1
ATOM 2134 C CA . ILE A 1 284 ? -14.10464 8.70466 3.06218 1.000 95.00208 284 ILE A CA 1
ATOM 2135 C C . ILE A 1 284 ? -13.65525 10.08180 2.58938 1.000 93.61290 284 ILE A C 1
ATOM 2136 O O . ILE A 1 284 ? -14.04128 10.55147 1.51229 1.000 95.52572 284 ILE A O 1
ATOM 2141 N N . ARG A 1 285 ? -12.83763 10.75246 3.40378 1.000 87.93529 285 ARG A N 1
ATOM 2142 C CA . ARG A 1 285 ? -12.35526 12.08349 3.05173 1.000 82.00589 285 ARG A CA 1
ATOM 2143 C C . ARG A 1 285 ? -11.49821 12.04299 1.79299 1.000 83.46037 285 ARG A C 1
ATOM 2144 O O . ARG A 1 285 ? -11.60428 12.92246 0.93035 1.000 85.10273 285 ARG A O 1
ATOM 2152 N N . ARG A 1 286 ? -10.64107 11.02727 1.67121 1.000 86.46095 286 ARG A N 1
ATOM 2153 C CA . ARG A 1 286 ? -9.76115 10.90529 0.51633 1.000 84.72823 286 ARG A CA 1
ATOM 2154 C C . ARG A 1 286 ? -10.49957 10.45902 -0.73917 1.000 81.66704 286 ARG A C 1
ATOM 2155 O O . ARG A 1 286 ? -9.94032 10.55797 -1.83667 1.000 83.12840 286 ARG A O 1
ATOM 2163 N N . GLY A 1 287 ? -11.73940 9.99664 -0.61145 1.000 86.34671 287 GLY A N 1
ATOM 2164 C CA . GLY A 1 287 ? -12.51284 9.58302 -1.76432 1.000 93.75766 287 GLY A CA 1
ATOM 2165 C C . GLY A 1 287 ? -13.88319 10.22508 -1.80442 1.000 91.07830 287 GLY A C 1
ATOM 2166 O O . GLY A 1 287 ? -14.86996 9.57916 -2.16944 1.000 85.15972 287 GLY A O 1
ATOM 2167 N N . VAL A 1 288 ? -13.95742 11.50310 -1.43287 1.000 95.68480 288 VAL A N 1
ATOM 2168 C CA . VAL A 1 288 ? -15.24245 12.19334 -1.42633 1.000 94.17995 288 VAL A CA 1
ATOM 2169 C C . VAL A 1 288 ? -15.65290 12.58937 -2.83990 1.000 95.22879 288 VAL A C 1
ATOM 2170 O O . VAL A 1 288 ? -16.81562 12.42630 -3.22636 1.000 93.05015 288 VAL A O 1
ATOM 2174 N N . GLU A 1 289 ? -14.71489 13.10745 -3.63670 1.000 113.16189 289 GLU A N 1
ATOM 2175 C CA . GLU A 1 289 ? -15.05054 13.55621 -4.98197 1.000 113.14426 289 GLU A CA 1
ATOM 2176 C C . GLU A 1 289 ? -15.30460 12.40109 -5.93989 1.000 113.29865 289 GLU A C 1
ATOM 2177 O O . GLU A 1 289 ? -15.76787 12.64042 -7.06011 1.000 113.48653 289 GLU A O 1
ATOM 2183 N N . GLU A 1 290 ? -15.01066 11.16357 -5.53376 1.000 101.77501 290 GLU A N 1
ATOM 2184 C CA . GLU A 1 290 ? -15.40737 10.01328 -6.33704 1.000 89.72691 290 GLU A CA 1
ATOM 2185 C C . GLU A 1 290 ? -16.92314 9.88006 -6.39684 1.000 84.00999 290 GLU A C 1
ATOM 2186 O O . GLU A 1 290 ? -17.46940 9.45964 -7.42343 1.000 79.16066 290 GLU A O 1
ATOM 2192 N N . LEU A 1 291 ? -17.61566 10.24524 -5.31558 1.000 85.51004 291 LEU A N 1
ATOM 2193 C CA . LEU A 1 291 ? -19.07446 10.25260 -5.33577 1.000 84.84449 291 LEU A CA 1
ATOM 2194 C C . LEU A 1 291 ? -19.60392 11.35505 -6.24365 1.000 83.89279 291 LEU A C 1
ATOM 2195 O O . LEU A 1 291 ? -20.61504 11.16879 -6.93133 1.000 84.57606 291 LEU A O 1
ATOM 2200 N N . PHE A 1 292 ? -18.93460 12.51096 -6.25746 1.000 77.58962 292 PHE A N 1
ATOM 2201 C CA . PHE A 1 292 ? -19.35548 13.59950 -7.13194 1.000 75.47606 292 PHE A CA 1
ATOM 2202 C C . PHE A 1 292 ? -19.16667 13.24634 -8.60087 1.000 72.82545 292 PHE A C 1
ATOM 2203 O O . PHE A 1 292 ? -19.96529 13.66935 -9.44444 1.000 71.32261 292 PHE A O 1
ATOM 2211 N N . ARG A 1 293 ? -18.12359 12.47865 -8.92716 1.000 76.83748 293 ARG A N 1
ATOM 2212 C CA . ARG A 1 293 ? -17.93523 12.04543 -10.30751 1.000 69.73315 293 ARG A CA 1
ATOM 2213 C C . ARG A 1 293 ? -19.01612 11.05599 -10.72274 1.000 70.60404 293 ARG A C 1
ATOM 2214 O O . ARG A 1 293 ? -19.51924 11.11183 -11.85112 1.000 70.19939 293 ARG A O 1
ATOM 2222 N N . ARG A 1 294 ? -19.38993 10.14715 -9.81971 1.000 71.22069 294 ARG A N 1
ATOM 2223 C CA . ARG A 1 294 ? -20.35549 9.10802 -10.15395 1.000 72.04632 294 ARG A CA 1
ATOM 2224 C C . ARG A 1 294 ? -21.78612 9.63087 -10.16857 1.000 72.96268 294 ARG A C 1
ATOM 2225 O O . ARG A 1 294 ? -22.61816 9.11443 -10.92198 1.000 74.01280 294 ARG A O 1
ATOM 2233 N N . PHE A 1 295 ? -22.09477 10.65300 -9.36991 1.000 75.12106 295 PHE A N 1
ATOM 2234 C CA . PHE A 1 295 ? -23.46537 11.14417 -9.21601 1.000 72.36760 295 PHE A CA 1
ATOM 2235 C C . PHE A 1 295 ? -23.53160 12.65058 -9.43453 1.000 71.46137 295 PHE A C 1
ATOM 2236 O O . PHE A 1 295 ? -23.66117 13.42260 -8.47508 1.000 70.29978 295 PHE A O 1
ATOM 2244 N N . PRO A 1 296 ? -23.45297 13.10649 -10.68238 1.000 63.46112 296 PRO A N 1
ATOM 2245 C CA . PRO A 1 296 ? -23.75051 14.50987 -10.97578 1.000 61.40610 296 PRO A CA 1
ATOM 2246 C C . PRO A 1 296 ? -25.21374 14.69899 -11.34253 1.000 66.56695 296 PRO A C 1
ATOM 2247 O O . PRO A 1 296 ? -25.85177 13.83908 -11.95248 1.000 70.98658 296 PRO A O 1
ATOM 2251 N N . LEU A 1 297 ? -25.74749 15.85889 -10.95552 1.000 65.22929 297 LEU A N 1
ATOM 2252 C CA . LEU A 1 297 ? -27.16969 16.13092 -11.11116 1.000 67.54307 297 LEU A CA 1
ATOM 2253 C C . LEU A 1 297 ? -27.49578 17.44886 -11.79950 1.000 69.50910 297 LEU A C 1
ATOM 2254 O O . LEU A 1 297 ? -28.64753 17.63118 -12.20873 1.000 72.64633 297 LEU A O 1
ATOM 2259 N N . VAL A 1 298 ? -26.54333 18.36461 -11.94118 1.000 63.35776 298 VAL A N 1
ATOM 2260 C CA . VAL A 1 298 ? -26.82021 19.67590 -12.51643 1.000 63.06855 298 VAL A CA 1
ATOM 2261 C C . VAL A 1 298 ? -26.65445 19.59999 -14.02704 1.000 57.02125 298 VAL A C 1
ATOM 2262 O O . VAL A 1 298 ? -25.80878 18.86590 -14.54853 1.000 57.81769 298 VAL A O 1
ATOM 2266 N N . ALA A 1 299 ? -27.48479 20.37269 -14.74530 1.000 59.60271 299 ALA A N 1
ATOM 2267 C CA . ALA A 1 299 ? -27.45028 20.44500 -16.20044 1.000 55.83776 299 ALA A CA 1
ATOM 2268 C C . ALA A 1 299 ? -27.58715 21.91338 -16.61149 1.000 55.58606 299 ALA A C 1
ATOM 2269 O O . ALA A 1 299 ? -28.62051 22.36247 -17.10393 1.000 60.89206 299 ALA A O 1
ATOM 2271 N N . ALA A 1 300 ? -26.51947 22.67836 -16.40289 1.000 55.16096 300 ALA A N 1
ATOM 2272 C CA . ALA A 1 300 ? -26.53615 24.08954 -16.74866 1.000 55.01539 300 ALA A CA 1
ATOM 2273 C C . ALA A 1 300 ? -26.43579 24.26992 -18.26026 1.000 59.25128 300 ALA A C 1
ATOM 2274 O O . ALA A 1 300 ? -26.04723 23.36233 -19.00086 1.000 62.42209 300 ALA A O 1
ATOM 2276 N N . ALA A 1 301 ? -26.79269 25.46726 -18.71461 1.000 64.11432 301 ALA A N 1
ATOM 2277 C CA . ALA A 1 301 ? -26.77277 25.80149 -20.12836 1.000 63.96786 301 ALA A CA 1
ATOM 2278 C C . ALA A 1 301 ? -25.99575 27.09233 -20.33898 1.000 66.73122 301 ALA A C 1
ATOM 2279 O O . ALA A 1 301 ? -25.75867 27.86376 -19.40570 1.000 66.09713 301 ALA A O 1
ATOM 2281 N N . ARG A 1 302 ? -25.60435 27.31730 -21.58995 1.000 61.91112 302 ARG A N 1
ATOM 2282 C CA . ARG A 1 302 ? -24.84693 28.49638 -21.97451 1.000 58.35175 302 ARG A CA 1
ATOM 2283 C C . ARG A 1 302 ? -25.40388 29.03915 -23.28048 1.000 63.23979 302 ARG A C 1
ATOM 2284 O O . ARG A 1 302 ? -25.97579 28.29849 -24.08375 1.000 65.41625 302 ARG A O 1
ATOM 2292 N N . MET A 1 303 ? -25.24049 30.34199 -23.48167 1.000 65.03842 303 MET A N 1
ATOM 2293 C CA . MET A 1 303 ? -25.60428 30.99552 -24.73062 1.000 65.49250 303 MET A CA 1
ATOM 2294 C C . MET A 1 303 ? -24.33643 31.30834 -25.51019 1.000 74.64122 303 MET A C 1
ATOM 2295 O O . MET A 1 303 ? -23.40163 31.90644 -24.96691 1.000 75.00669 303 MET A O 1
ATOM 2300 N N . VAL A 1 304 ? -24.30490 30.89756 -26.77754 1.000 70.52449 304 VAL A N 1
ATOM 2301 C CA . VAL A 1 304 ? -23.1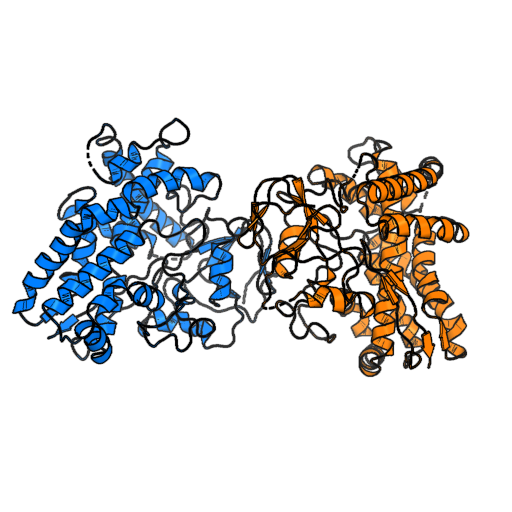3489 31.13888 -27.61093 1.000 65.93955 304 VAL A CA 1
ATOM 2302 C C . VAL A 1 304 ? -23.02080 32.63015 -27.90104 1.000 71.05261 304 VAL A C 1
ATOM 2303 O O . VAL A 1 304 ? -23.99478 33.28239 -28.30034 1.000 73.16981 304 VAL A O 1
ATOM 2307 N N . ALA A 1 305 ? -21.82481 33.18008 -27.69387 1.000 70.76567 305 ALA A N 1
ATOM 2308 C CA . ALA A 1 305 ? -21.58948 34.60960 -27.87278 1.000 73.85499 305 ALA A CA 1
ATOM 2309 C C . ALA A 1 305 ? -21.25706 34.95308 -29.32240 1.000 78.32332 305 ALA A C 1
ATOM 2310 O O . ALA A 1 305 ? -21.99032 35.70231 -29.97468 1.000 78.91060 305 ALA A O 1
ATOM 2312 N N . HIS A 1 306 ? -20.15358 34.41797 -29.83232 1.000 81.54386 306 HIS A N 1
ATOM 2313 C CA . HIS A 1 306 ? -19.71879 34.65171 -31.19907 1.000 81.86624 306 HIS A CA 1
ATOM 2314 C C . HIS A 1 306 ? -19.84392 33.36765 -32.00797 1.000 83.63235 306 HIS A C 1
ATOM 2315 O O . HIS A 1 306 ? -19.91227 32.26633 -31.45673 1.000 84.35387 306 HIS A O 1
ATOM 2322 N N . ASP A 1 307 ? -19.87114 33.51779 -33.33006 1.000 80.97843 307 ASP A N 1
ATOM 2323 C CA . ASP A 1 307 ? -19.94822 32.35315 -34.20256 1.000 85.16285 307 ASP A CA 1
ATOM 2324 C C . ASP A 1 307 ? -18.69049 31.51011 -34.04718 1.000 87.85476 307 ASP A C 1
ATOM 2325 O O . ASP A 1 307 ? -17.58565 31.96223 -34.36250 1.000 92.35519 307 ASP A O 1
ATOM 2330 N N . VAL A 1 308 ? -18.85939 30.28586 -33.55448 1.000 77.99072 308 VAL A N 1
ATOM 2331 C CA . VAL A 1 308 ? -17.74523 29.38388 -33.30265 1.000 80.67404 308 VAL A CA 1
ATOM 2332 C C . VAL A 1 308 ? -18.07078 28.02491 -33.90531 1.000 78.74980 308 VAL A C 1
ATOM 2333 O O . VAL A 1 308 ? -19.23887 27.65239 -34.05503 1.000 78.79873 308 VAL A O 1
ATOM 2337 N N . GLU A 1 309 ? -17.02338 27.28708 -34.26614 1.000 79.56837 309 GLU A N 1
ATOM 2338 C CA . GLU A 1 309 ? -17.14928 25.95223 -34.84171 1.000 77.89547 309 GLU A CA 1
ATOM 2339 C C . GLU A 1 309 ? -16.51927 24.95191 -33.88214 1.000 77.73854 309 GLU A C 1
ATOM 2340 O O . GLU A 1 309 ? -15.29332 24.91726 -33.73003 1.000 85.39938 309 GLU A O 1
ATOM 2346 N N . ARG A 1 310 ? -17.35739 24.15003 -33.23044 1.000 79.78967 310 ARG A N 1
ATOM 2347 C CA . ARG A 1 310 ? -16.91508 23.11901 -32.30164 1.000 84.14164 310 ARG A CA 1
ATOM 2348 C C . ARG A 1 310 ? -17.47806 21.77791 -32.74623 1.000 80.94175 310 ARG A C 1
ATOM 2349 O O . ARG A 1 310 ? -18.67159 21.67216 -33.04636 1.000 75.55420 310 ARG A O 1
ATOM 2357 N N . ASP A 1 311 ? -16.61295 20.76323 -32.79300 1.000 83.05075 311 ASP A N 1
ATOM 2358 C CA . ASP A 1 311 ? -16.99499 19.40154 -33.17167 1.000 86.29316 311 ASP A CA 1
ATOM 2359 C C . ASP A 1 311 ? -17.56571 19.36136 -34.59005 1.000 87.35127 311 ASP A C 1
ATOM 2360 O O . ASP A 1 311 ? -18.61082 18.76202 -34.85205 1.000 85.93917 311 ASP A O 1
ATOM 2365 N N . GLY A 1 312 ? -16.86681 20.01966 -35.51209 1.000 103.73248 312 GLY A N 1
ATOM 2366 C CA . GLY A 1 312 ? -17.21818 19.95645 -36.91699 1.000 104.25034 312 GLY A CA 1
ATOM 2367 C C . GLY A 1 312 ? -18.52115 20.61457 -37.30759 1.000 104.99490 312 GLY A C 1
ATOM 2368 O O . GLY A 1 312 ? -18.98524 20.40612 -38.43270 1.000 105.29790 312 GLY A O 1
ATOM 2369 N N . VAL A 1 313 ? -19.13305 21.39750 -36.42201 1.000 90.80715 313 VAL A N 1
ATOM 2370 C CA . VAL A 1 313 ? -20.36070 22.12074 -36.72940 1.000 88.19078 313 VAL A CA 1
ATOM 2371 C C . VAL A 1 313 ? -20.21395 23.55472 -36.24241 1.000 87.29272 313 VAL A C 1
ATOM 2372 O O . VAL A 1 313 ? -19.58264 23.81014 -35.21078 1.000 89.51039 313 VAL A O 1
ATOM 2376 N N . GLU A 1 314 ? -20.79595 24.48975 -36.98828 1.000 85.96824 314 GLU A N 1
ATOM 2377 C CA . GLU A 1 314 ? -20.71447 25.90595 -36.66010 1.000 86.49659 314 GLU A CA 1
ATOM 2378 C C . GLU A 1 314 ? -21.91709 26.31317 -35.81849 1.000 88.31629 314 GLU A C 1
ATOM 2379 O O . GLU A 1 314 ? -23.06309 26.02774 -36.17993 1.000 90.35576 314 GLU A O 1
ATOM 2385 N N . LEU A 1 315 ? -21.64990 26.97981 -34.69869 1.000 85.28818 315 LEU A N 1
ATOM 2386 C CA . LEU A 1 315 ? -22.68753 27.44579 -33.78860 1.000 74.66123 315 LEU A CA 1
ATOM 2387 C C . LEU A 1 315 ? -22.90567 28.93481 -34.01919 1.000 79.20314 315 LEU A C 1
ATOM 2388 O O . LEU A 1 315 ? -21.98082 29.73591 -33.84456 1.000 82.76383 315 LEU A O 1
ATOM 2393 N N . LYS A 1 316 ? -24.12232 29.30045 -34.41081 1.000 77.51388 316 LYS A N 1
ATOM 2394 C CA . LYS A 1 316 ? -24.44762 30.68612 -34.71065 1.000 77.60798 316 LYS A CA 1
ATOM 2395 C C . LYS A 1 316 ? -24.86723 31.42647 -33.44854 1.000 80.51715 316 LYS A C 1
ATOM 2396 O O . LYS A 1 316 ? -25.51627 30.85867 -32.56559 1.000 78.76016 316 LYS A O 1
ATOM 2402 N N . GLN A 1 317 ? -24.49104 32.70243 -33.37981 1.000 78.94190 317 GLN A N 1
ATOM 2403 C CA . GLN A 1 317 ? -24.76459 33.52146 -32.20659 1.000 76.88451 317 GLN A CA 1
ATOM 2404 C C . GLN A 1 317 ? -26.26045 33.59090 -31.92461 1.000 83.89992 317 GLN A C 1
ATOM 2405 O O . GLN A 1 317 ? -27.07616 33.75725 -32.83574 1.000 90.13294 317 GLN A O 1
ATOM 2411 N N . GLY A 1 318 ? -26.61732 33.45353 -30.64844 1.000 98.26645 318 GLY A N 1
ATOM 2412 C CA . GLY A 1 318 ? -27.99683 33.50968 -30.20830 1.000 98.83350 318 GLY A CA 1
ATOM 2413 C C . GLY A 1 318 ? -28.58657 32.17270 -29.82097 1.000 99.46806 318 GLY A C 1
ATOM 2414 O O . GLY A 1 318 ? -29.67635 32.14254 -29.23342 1.000 100.08895 318 GLY A O 1
ATOM 2415 N N . GLU A 1 319 ? -27.91175 31.07126 -30.12956 1.000 83.72325 319 GLU A N 1
ATOM 2416 C CA . GLU A 1 319 ? -28.40838 29.74334 -29.80996 1.000 75.71901 319 GLU A CA 1
ATOM 2417 C C . GLU A 1 319 ? -28.02458 29.35087 -28.38656 1.000 71.78636 319 GLU A C 1
ATOM 2418 O O . GLU A 1 319 ? -27.14824 29.95201 -27.76091 1.000 74.19224 319 GLU A O 1
ATOM 2424 N N . MET A 1 320 ? -28.70056 28.32507 -27.87898 1.000 73.23228 320 MET A N 1
ATOM 2425 C CA . MET A 1 320 ? -28.44764 27.78949 -26.54938 1.000 70.95098 320 MET A CA 1
ATOM 2426 C C . MET A 1 320 ? -27.76465 26.43515 -26.65907 1.000 68.42205 320 MET A C 1
ATOM 2427 O O . MET A 1 320 ? -28.11993 25.61720 -27.51320 1.000 69.71402 320 MET A O 1
ATOM 2432 N N . VAL A 1 321 ? -26.78152 26.20413 -25.79470 1.000 68.82874 321 VAL A N 1
ATOM 2433 C CA . VAL A 1 321 ? -26.08766 24.92511 -25.71525 1.000 65.95481 321 VAL A CA 1
ATOM 2434 C C . VAL A 1 321 ? -26.25055 24.39577 -24.29725 1.000 56.45675 321 VAL A C 1
ATOM 2435 O O . VAL A 1 321 ? -25.92327 25.08764 -23.32474 1.000 54.83174 321 VAL A O 1
ATOM 2439 N N . LEU A 1 322 ? -26.78241 23.18453 -24.18062 1.000 56.21954 322 LEU A N 1
ATOM 2440 C CA . LEU A 1 322 ? -26.97275 22.54845 -22.88794 1.000 57.90406 322 LEU A CA 1
ATOM 2441 C C . LEU A 1 322 ? -25.73164 21.74966 -22.52169 1.000 57.36093 322 LEU A C 1
ATOM 2442 O O . LEU A 1 322 ? -25.13657 21.07934 -23.37014 1.000 58.79845 322 LEU A O 1
ATOM 2447 N N . LEU A 1 323 ? -25.34369 21.82555 -21.24795 1.000 56.99287 323 LEU A N 1
ATOM 2448 C CA . LEU A 1 323 ? -24.16961 21.13016 -20.72777 1.000 56.58982 323 LEU A CA 1
ATOM 2449 C C . LEU A 1 323 ? -24.62334 20.17434 -19.63086 1.000 57.53272 323 LEU A C 1
ATOM 2450 O O . LEU A 1 323 ? -24.49583 20.48025 -18.43525 1.000 59.98902 323 LEU A O 1
ATOM 2455 N N . PRO A 1 324 ? -25.15773 19.00589 -19.99626 1.000 55.60497 324 PRO A N 1
ATOM 2456 C CA . PRO A 1 324 ? -25.50486 18.01374 -18.97255 1.000 57.41109 324 PRO A CA 1
ATOM 2457 C C . PRO A 1 324 ? -24.25706 17.43357 -18.32919 1.000 61.64212 324 PRO A C 1
ATOM 2458 O O . PRO A 1 324 ? -23.57054 16.59562 -18.92277 1.000 65.91796 324 PRO A O 1
ATOM 2462 N N . THR A 1 325 ? -23.95479 17.88010 -17.10865 1.000 65.23441 325 THR A N 1
ATOM 2463 C CA . THR A 1 325 ? -22.74727 17.44399 -16.41859 1.000 66.06227 325 THR A CA 1
ATOM 2464 C C . THR A 1 325 ? -22.75781 15.95651 -16.09455 1.000 64.18714 325 THR A C 1
ATOM 2465 O O . THR A 1 325 ? -21.71938 15.42119 -15.69082 1.000 66.69286 325 THR A O 1
ATOM 2469 N N . ALA A 1 326 ? -23.89568 15.27830 -16.25940 1.000 67.56341 326 ALA A N 1
ATOM 2470 C CA . ALA A 1 326 ? -23.93983 13.83816 -16.04498 1.000 67.52934 326 ALA A CA 1
ATOM 2471 C C . ALA A 1 326 ? -23.14122 13.07178 -17.08911 1.000 65.15726 326 ALA A C 1
ATOM 2472 O O . ALA A 1 326 ? -22.74177 11.93171 -16.83126 1.000 66.68413 326 ALA A O 1
ATOM 2474 N N . LEU A 1 327 ? -22.88752 13.67242 -18.24801 1.000 63.31739 327 LEU A N 1
ATOM 2475 C CA . LEU A 1 327 ? -22.17867 13.01261 -19.33357 1.000 63.97785 327 LEU A CA 1
ATOM 2476 C C . LEU A 1 327 ? -20.67373 13.24178 -19.28874 1.000 66.73938 327 LEU A C 1
ATOM 2477 O O . LEU A 1 327 ? -19.98029 12.91130 -20.25611 1.000 68.60372 327 LEU A O 1
ATOM 2482 N N . HIS A 1 328 ? -20.15321 13.79242 -18.19347 1.000 66.17369 328 HIS A N 1
ATOM 2483 C CA . HIS A 1 328 ? -18.71646 13.96566 -18.02137 1.000 60.88332 328 HIS A CA 1
ATOM 2484 C C . HIS A 1 328 ? -18.11626 12.90278 -17.11076 1.000 67.13682 328 HIS A C 1
ATOM 2485 O O . HIS A 1 328 ? -17.16153 12.22302 -17.49740 1.000 74.49299 328 HIS A O 1
ATOM 2492 N N . GLY A 1 329 ? -18.65843 12.74903 -15.90092 1.000 67.25294 329 GLY A N 1
ATOM 2493 C CA . GLY A 1 329 ? -18.15308 11.73213 -14.99629 1.000 64.99259 329 GLY A CA 1
ATOM 2494 C C . GLY A 1 329 ? -18.51820 10.32402 -15.41832 1.000 70.36817 329 GLY A C 1
ATOM 2495 O O . GLY A 1 329 ? -17.77587 9.37718 -15.14112 1.000 72.25733 329 GLY A O 1
ATOM 2496 N N . LEU A 1 330 ? -19.65916 10.16230 -16.08779 1.000 76.42170 330 LEU A N 1
ATOM 2497 C CA . LEU A 1 330 ? -20.10326 8.86976 -16.58782 1.000 74.33754 330 LEU A CA 1
ATOM 2498 C C . LEU A 1 330 ? -19.68257 8.62652 -18.03274 1.000 79.79550 330 LEU A C 1
ATOM 2499 O O . LEU A 1 330 ? -20.29283 7.79672 -18.71689 1.000 84.04476 330 LEU A O 1
ATOM 2504 N N . ASP A 1 331 ? -18.65572 9.32764 -18.50775 1.000 86.17490 331 ASP A N 1
ATOM 2505 C CA . ASP A 1 331 ? -18.18003 9.16369 -19.87463 1.000 89.40518 331 ASP A CA 1
ATOM 2506 C C . ASP A 1 331 ? -17.10734 8.08443 -19.92014 1.000 92.57944 331 ASP A C 1
ATOM 2507 O O . ASP A 1 331 ? -16.05842 8.24502 -19.28152 1.000 91.77045 331 ASP A O 1
ATOM 2512 N N . PRO A 1 332 ? -17.32218 6.97766 -20.63833 1.000 95.16737 332 PRO A N 1
ATOM 2513 C CA . PRO A 1 332 ? -16.28429 5.93625 -20.70472 1.000 90.30794 332 PRO A CA 1
ATOM 2514 C C . PRO A 1 332 ? -15.02952 6.37161 -21.44224 1.000 92.25375 332 PRO A C 1
ATOM 2515 O O . PRO A 1 332 ? -13.99533 5.70526 -21.31090 1.000 85.92586 332 PRO A O 1
ATOM 2519 N N . ARG A 1 333 ? -15.08402 7.46203 -22.21177 1.000 91.70833 333 ARG A N 1
ATOM 2520 C CA . ARG A 1 333 ? -13.91035 7.92303 -22.94426 1.000 93.90235 333 ARG A CA 1
ATOM 2521 C C . ARG A 1 333 ? -12.86028 8.54708 -22.03407 1.000 95.94397 333 ARG A C 1
ATOM 2522 O O . ARG A 1 333 ? -11.70439 8.68434 -22.44895 1.000 97.29794 333 ARG A O 1
ATOM 2530 N N . VAL A 1 334 ? -13.22884 8.92886 -20.81325 1.000 98.79925 334 VAL A N 1
ATOM 2531 C CA . VAL A 1 334 ? -12.30490 9.54419 -19.87387 1.000 98.12313 334 VAL A CA 1
ATOM 2532 C C . VAL A 1 334 ? -12.06867 8.66278 -18.65249 1.000 97.96670 334 VAL A C 1
ATOM 2533 O O . VAL A 1 334 ? -10.93164 8.52889 -18.19513 1.000 98.49393 334 VAL A O 1
ATOM 2537 N N . ASN A 1 335 ? -13.12108 8.05144 -18.11376 1.000 99.29169 335 ASN A N 1
ATOM 2538 C CA . ASN A 1 335 ? -13.02849 7.21671 -16.92189 1.000 100.86578 335 ASN A CA 1
ATOM 2539 C C . ASN A 1 335 ? -13.30354 5.77027 -17.30951 1.000 101.70913 335 ASN A C 1
ATOM 2540 O O . ASN A 1 335 ? -14.40687 5.44500 -17.76180 1.000 97.13882 335 ASN A O 1
ATOM 2545 N N . ALA A 1 336 ? -12.30466 4.90902 -17.12931 1.000 112.10293 336 ALA A N 1
ATOM 2546 C CA . ALA A 1 336 ? -12.47352 3.49357 -17.42755 1.000 115.29125 336 ALA A CA 1
ATOM 2547 C C . ALA A 1 336 ? -13.49161 2.87662 -16.47751 1.000 118.27265 336 ALA A C 1
ATOM 2548 O O . ALA A 1 336 ? -13.35781 2.98373 -15.25415 1.000 122.05933 336 ALA A O 1
ATOM 2550 N N . ASP A 1 337 ? -14.51164 2.22973 -17.04909 1.000 111.05986 337 ASP A N 1
ATOM 2551 C CA . ASP A 1 337 ? -15.62733 1.65511 -16.30565 1.000 103.20013 337 ASP A CA 1
ATOM 2552 C C . ASP A 1 337 ? -16.26093 2.73626 -15.43813 1.000 99.05309 337 ASP A C 1
ATOM 2553 O O . ASP A 1 337 ? -16.07028 2.74834 -14.21513 1.000 98.40136 337 ASP A O 1
ATOM 2558 N N . PRO A 1 338 ? -17.02140 3.65916 -16.03400 1.000 89.73346 338 PRO A N 1
ATOM 2559 C CA . PRO A 1 338 ? -17.54369 4.79780 -15.26384 1.000 92.21173 338 PRO A CA 1
ATOM 2560 C C . PRO A 1 338 ? -18.64752 4.42234 -14.29475 1.000 92.07025 338 PRO A C 1
ATOM 2561 O O . PRO A 1 338 ? -18.96931 5.22684 -13.41032 1.000 91.41671 338 PRO A O 1
ATOM 2565 N N . TRP A 1 339 ? -19.23292 3.23274 -14.42879 1.000 92.50909 339 TRP A N 1
ATOM 2566 C CA . TRP A 1 339 ? -20.32568 2.83643 -13.55068 1.000 91.87182 339 TRP A CA 1
ATOM 2567 C C . TRP A 1 339 ? -19.80684 2.40528 -12.18396 1.000 100.01881 339 TRP A C 1
ATOM 2568 O O . TRP A 1 339 ? -20.41879 2.71745 -11.15637 1.000 95.18947 339 TRP A O 1
ATOM 2579 N N . GLU A 1 340 ? -18.68319 1.69329 -12.15557 1.000 110.74873 340 GLU A N 1
ATOM 2580 C CA . GLU A 1 340 ? -18.10272 1.24513 -10.89817 1.000 111.01071 340 GLU A CA 1
ATOM 2581 C C . GLU A 1 340 ? -17.46833 2.41909 -10.16044 1.000 110.22379 340 GLU A C 1
ATOM 2582 O O . GLU A 1 340 ? -16.89385 3.32184 -10.77586 1.000 109.89851 340 GLU A O 1
ATOM 2588 N N . VAL A 1 341 ? -17.57392 2.40640 -8.83471 1.000 105.55363 341 VAL A N 1
ATOM 2589 C CA . VAL A 1 341 ? -16.99637 3.44616 -7.98843 1.000 97.38410 341 VAL A CA 1
ATOM 2590 C C . VAL A 1 341 ? -15.64800 2.94824 -7.47817 1.000 99.69739 341 VAL A C 1
ATOM 2591 O O . VAL A 1 341 ? -15.57876 2.02582 -6.65831 1.000 99.10211 341 VAL A O 1
ATOM 2595 N N . ASP A 1 342 ? -14.56988 3.55389 -7.97193 1.000 97.71870 342 ASP A N 1
ATOM 2596 C CA . ASP A 1 342 ? -13.20822 3.22083 -7.55667 1.000 98.63030 342 ASP A CA 1
ATOM 2597 C C . ASP A 1 342 ? -12.70884 4.32790 -6.63315 1.000 103.45664 342 ASP A C 1
ATOM 2598 O O . ASP A 1 342 ? -12.29687 5.39559 -7.09391 1.000 103.17630 342 ASP A O 1
ATOM 2603 N N . PHE A 1 343 ? -12.75213 4.07311 -5.32221 1.000 100.22871 343 PHE A N 1
ATOM 2604 C CA . PHE A 1 343 ? -12.28555 5.06069 -4.35415 1.000 96.89144 343 PHE A CA 1
ATOM 2605 C C . PHE A 1 343 ? -10.78759 5.31563 -4.45723 1.000 110.56150 343 PHE A C 1
ATOM 2606 O O . PHE A 1 343 ? -10.32134 6.37652 -4.02859 1.000 113.64078 343 PHE A O 1
ATOM 2614 N N . GLN A 1 344 ? -10.02845 4.37291 -5.01090 1.000 117.93543 344 GLN A N 1
ATOM 2615 C CA . GLN A 1 344 ? -8.58720 4.50572 -5.16674 1.000 119.41208 344 GLN A CA 1
ATOM 2616 C C . GLN A 1 344 ? -8.18458 4.96712 -6.56171 1.000 120.35038 344 GLN A C 1
ATOM 2617 O O . GLN A 1 344 ? -7.00158 4.88963 -6.90952 1.000 122.99950 344 GLN A O 1
ATOM 2623 N N . ARG A 1 345 ? -9.13521 5.43494 -7.36799 1.000 112.38542 345 ARG A N 1
ATOM 2624 C CA . ARG A 1 345 ? -8.80481 5.92964 -8.69660 1.000 102.68851 345 ARG A CA 1
ATOM 2625 C C . ARG A 1 345 ? -7.93971 7.17866 -8.58426 1.000 98.17438 345 ARG A C 1
ATOM 2626 O O . ARG A 1 345 ? -8.13754 8.01394 -7.69721 1.000 92.86599 345 ARG A O 1
ATOM 2634 N N . LYS A 1 346 ? -6.97295 7.30418 -9.49594 1.000 93.93434 346 LYS A N 1
ATOM 2635 C CA . LYS A 1 346 ? -5.96085 8.34661 -9.36146 1.000 87.12780 346 LYS A CA 1
ATOM 2636 C C . LYS A 1 346 ? -6.45894 9.68673 -9.89001 1.000 82.04827 346 LYS A C 1
ATOM 2637 O O . LYS A 1 346 ? -6.30645 10.71830 -9.22656 1.000 82.10895 346 LYS A O 1
ATOM 2643 N N . ARG A 1 347 ? -7.05415 9.69430 -11.08113 1.000 85.30900 347 ARG A N 1
ATOM 2644 C CA . ARG A 1 347 ? -7.48765 10.92492 -11.74306 1.000 79.54790 347 ARG A CA 1
ATOM 2645 C C . ARG A 1 347 ? -8.96022 10.79933 -12.11245 1.000 75.14464 347 ARG A C 1
ATOM 2646 O O . ARG A 1 347 ? -9.30393 10.45881 -13.25263 1.000 75.23008 347 ARG A O 1
ATOM 2654 N N . PRO A 1 348 ? -9.86313 11.07239 -11.16918 1.000 76.66263 348 PRO A N 1
ATOM 2655 C CA . PRO A 1 348 ? -11.30815 11.08148 -11.48283 1.000 76.13046 348 PRO A CA 1
ATOM 2656 C C . PRO A 1 348 ? -11.78278 12.43236 -12.02057 1.000 74.89500 348 PRO A C 1
ATOM 2657 O O . PRO A 1 348 ? -12.32074 13.28702 -11.31295 1.000 78.90683 348 PRO A O 1
ATOM 2661 N N . ALA A 1 349 ? -11.57454 12.63400 -13.32011 1.000 76.06232 349 ALA A N 1
ATOM 2662 C CA . ALA A 1 349 ? -11.94505 13.89024 -13.96043 1.000 67.65411 349 ALA A CA 1
ATOM 2663 C C . ALA A 1 349 ? -13.46006 13.97719 -14.09500 1.000 66.41236 349 ALA A C 1
ATOM 2664 O O . ALA A 1 349 ? -14.08474 13.12502 -14.73527 1.000 66.62328 349 ALA A O 1
ATOM 2666 N N . HIS A 1 350 ? -14.04943 15.00932 -13.49663 1.000 66.43131 350 HIS A N 1
ATOM 2667 C CA . HIS A 1 350 ? -15.49025 15.20160 -13.52074 1.000 62.83676 350 HIS A CA 1
ATOM 2668 C C . HIS A 1 350 ? -15.80108 16.67809 -13.71406 1.000 65.02525 350 HIS A C 1
ATOM 2669 O O . HIS A 1 350 ? -14.91341 17.53456 -13.69049 1.000 70.45202 350 HIS A O 1
ATOM 2676 N N . SER A 1 351 ? -17.09039 16.96869 -13.90140 1.000 64.13256 351 SER A N 1
ATOM 2677 C CA . SER A 1 351 ? -17.57676 18.33951 -13.99462 1.000 63.07623 351 SER A CA 1
ATOM 2678 C C . SER A 1 351 ? -18.85843 18.51780 -13.18972 1.000 62.41535 351 SER A C 1
ATOM 2679 O O . SER A 1 351 ? -19.73989 19.29224 -13.58028 1.000 58.54084 351 SER A O 1
ATOM 2682 N N . THR A 1 352 ? -18.97657 17.80037 -12.06877 1.000 68.73691 352 THR A N 1
ATOM 2683 C CA . THR A 1 352 ? -20.16915 17.90065 -11.23307 1.000 57.04539 352 THR A CA 1
ATOM 2684 C C . THR A 1 352 ? -20.34573 19.31726 -10.70242 1.000 56.16925 352 THR A C 1
ATOM 2685 O O . THR A 1 352 ? -21.44989 19.87286 -10.73155 1.000 58.56900 352 THR A O 1
ATOM 2689 N N . PHE A 1 353 ? -19.26062 19.91993 -10.21734 1.000 60.90763 353 PHE A N 1
ATOM 2690 C CA . PHE A 1 353 ? -19.26810 21.28970 -9.72634 1.000 57.14736 353 PHE A CA 1
ATOM 2691 C C . PHE A 1 353 ? -18.99592 22.30637 -10.82748 1.000 60.12227 353 PHE A C 1
ATOM 2692 O O . PHE A 1 353 ? -18.57286 23.42958 -10.53116 1.000 62.45419 353 PHE A O 1
ATOM 2700 N N . GLY A 1 354 ? -19.23479 21.94225 -12.08348 1.000 63.51854 354 GLY A N 1
ATOM 2701 C CA . GLY A 1 354 ? -18.93534 22.82731 -13.18550 1.000 61.84917 354 GLY A CA 1
ATOM 2702 C C . GLY A 1 354 ? -17.43457 22.99663 -13.36597 1.000 67.26520 354 GLY A C 1
ATOM 2703 O O . GLY A 1 354 ? -16.61380 22.31136 -12.75541 1.000 68.61447 354 GLY A O 1
ATOM 2704 N N . ASN A 1 355 ? -17.08490 23.93788 -14.23752 1.000 70.05020 355 ASN A N 1
ATOM 2705 C CA . ASN A 1 355 ? -15.68708 24.24102 -14.49821 1.000 68.39002 355 ASN A CA 1
ATOM 2706 C C . ASN A 1 355 ? -15.58260 25.67551 -14.99472 1.000 74.89654 355 ASN A C 1
ATOM 2707 O O . ASN A 1 355 ? -16.58696 26.33197 -15.28107 1.000 76.81646 355 ASN A O 1
ATOM 2712 N N . GLY A 1 356 ? -14.34658 26.15537 -15.09995 1.000 97.07273 356 GLY A N 1
ATOM 2713 C CA . GLY A 1 356 ? -14.08780 27.50338 -15.54296 1.000 97.57843 356 GLY A CA 1
ATOM 2714 C C . GLY A 1 356 ? -14.32252 28.52591 -14.44988 1.000 96.87244 356 GLY A C 1
ATOM 2715 O O . GLY A 1 356 ? -14.20802 28.23258 -13.25522 1.000 97.20840 356 GLY A O 1
ATOM 2716 N N . PRO A 1 357 ? -14.65816 29.75758 -14.84348 1.000 83.08752 357 PRO A N 1
ATOM 2717 C CA . PRO A 1 357 ? -14.91492 30.79528 -13.83390 1.000 80.54540 357 PRO A CA 1
ATOM 2718 C C . PRO A 1 357 ? -16.14991 30.52634 -12.99645 1.000 83.64042 357 PRO A C 1
ATOM 2719 O O . PRO A 1 357 ? -16.18268 30.91617 -11.82256 1.000 83.59482 357 PRO A O 1
ATOM 2723 N N . HIS A 1 358 ? -17.16739 29.87310 -13.55645 1.000 78.64721 358 HIS A N 1
ATOM 2724 C CA . HIS A 1 358 ? -18.38113 29.56277 -12.80176 1.000 78.32217 358 HIS A CA 1
ATOM 2725 C C . HIS A 1 358 ? -18.23696 28.18876 -12.14594 1.000 83.57070 358 HIS A C 1
ATOM 2726 O O . HIS A 1 358 ? -18.93940 27.22319 -12.45191 1.000 82.17169 358 HIS A O 1
ATOM 2733 N N . ARG A 1 359 ? -17.29494 28.12853 -11.21110 1.000 88.11873 359 ARG A N 1
ATOM 2734 C CA . ARG A 1 359 ? -17.07695 26.94863 -10.39145 1.000 85.33027 359 ARG A CA 1
ATOM 2735 C C . ARG A 1 359 ? -17.99969 27.01490 -9.18467 1.000 85.13661 359 ARG A C 1
ATOM 2736 O O . ARG A 1 359 ? -18.27061 28.09915 -8.66009 1.000 91.29578 359 ARG A O 1
ATOM 2744 N N . CYS A 1 360 ? -18.49715 25.85378 -8.76017 1.000 70.62174 360 CYS A N 1
ATOM 2745 C CA . CYS A 1 360 ? -19.36709 25.78703 -7.59255 1.000 65.94361 360 CYS A CA 1
ATOM 2746 C C . CYS A 1 360 ? -18.70350 26.44154 -6.38792 1.000 68.05707 360 CYS A C 1
ATOM 2747 O O . CYS A 1 360 ? -17.80476 25.85912 -5.77192 1.000 74.19461 360 CYS A O 1
ATOM 2750 N N . ALA A 1 361 ? -19.13702 27.66029 -6.05430 1.000 68.09151 361 ALA A N 1
ATOM 2751 C CA . ALA A 1 361 ? -18.55896 28.37000 -4.91847 1.000 69.13723 361 ALA A CA 1
ATOM 2752 C C . ALA A 1 361 ? -18.76270 27.60949 -3.61536 1.000 73.90566 361 ALA A C 1
ATOM 2753 O O . ALA A 1 361 ? -17.97880 27.77172 -2.67312 1.000 80.66942 361 ALA A O 1
ATOM 2755 N N . GLY A 1 362 ? -19.79870 26.77883 -3.54237 1.000 61.18767 362 GLY A N 1
ATOM 2756 C CA . GLY A 1 362 ? -20.06105 25.99815 -2.35176 1.000 58.34938 362 GLY A CA 1
ATOM 2757 C C . GLY A 1 362 ? -19.67871 24.53973 -2.49227 1.000 57.00838 362 GLY A C 1
ATOM 2758 O O . GLY A 1 362 ? -20.34418 23.66481 -1.93036 1.000 59.82807 362 GLY A O 1
ATOM 2759 N N . LEU A 1 363 ? -18.60934 24.25925 -3.24295 1.000 57.59369 363 LEU A N 1
ATOM 2760 C CA . LEU A 1 363 ? -18.15555 22.87842 -3.36837 1.000 60.37214 363 LEU A CA 1
ATOM 2761 C C . LEU A 1 363 ? -17.48178 22.39554 -2.09022 1.000 77.63892 363 LEU A C 1
ATOM 2762 O O . LEU A 1 363 ? -17.54002 21.20174 -1.77558 1.000 72.00726 363 LEU A O 1
ATOM 2767 N N . HIS A 1 364 ? -16.83981 23.29784 -1.34320 1.000 70.64991 364 HIS A N 1
ATOM 2768 C CA . HIS A 1 364 ? -16.23517 22.89733 -0.07744 1.000 67.25615 364 HIS A CA 1
ATOM 2769 C C . HIS A 1 364 ? -17.29061 22.61201 0.97814 1.000 66.58314 364 HIS A C 1
ATOM 2770 O O . HIS A 1 364 ? -17.09097 21.74210 1.83360 1.000 70.79963 364 HIS A O 1
ATOM 2777 N N . LEU A 1 365 ? -18.41431 23.32782 0.93623 1.000 59.93367 365 LEU A N 1
ATOM 2778 C CA . LEU A 1 365 ? -19.52866 22.98200 1.80820 1.000 62.92208 365 LEU A CA 1
ATOM 2779 C C . LEU A 1 365 ? -20.14396 21.65273 1.39129 1.000 68.40640 365 LEU A C 1
ATOM 2780 O O . LEU A 1 365 ? -20.53916 20.84872 2.24347 1.000 72.81375 365 LEU A O 1
ATOM 2785 N N . ALA A 1 366 ? -20.22591 21.40315 0.08169 1.000 61.56228 366 ALA A N 1
ATOM 2786 C CA . ALA A 1 366 ? -20.71638 20.11664 -0.40002 1.000 61.10319 366 ALA A CA 1
ATOM 2787 C C . ALA A 1 366 ? -19.76340 18.98761 -0.03073 1.000 73.02801 366 ALA A C 1
ATOM 2788 O O . ALA A 1 366 ? -20.20271 17.89899 0.35726 1.000 66.05628 366 ALA A O 1
ATOM 2790 N N . ARG A 1 367 ? -18.45489 19.22824 -0.14044 1.000 78.02854 367 ARG A N 1
ATOM 2791 C CA . ARG A 1 367 ? -17.48679 18.21103 0.25167 1.000 77.82554 367 ARG A CA 1
ATOM 2792 C C . ARG A 1 367 ? -17.51308 17.96917 1.75366 1.000 79.91087 367 ARG A C 1
ATOM 2793 O O . ARG A 1 367 ? -17.29080 16.83934 2.20223 1.000 83.56298 367 ARG A O 1
ATOM 2801 N N . LEU A 1 368 ? -17.77733 19.01071 2.54362 1.000 77.25647 368 LEU A N 1
ATOM 2802 C CA . LEU A 1 368 ? -17.81149 18.84709 3.99149 1.000 70.68008 368 LEU A CA 1
ATOM 2803 C C . LEU A 1 368 ? -19.11027 18.19045 4.44815 1.000 71.22909 368 LEU A C 1
ATOM 2804 O O . LEU A 1 368 ? -19.09504 17.35495 5.35792 1.000 77.52041 368 LEU A O 1
ATOM 2809 N N . GLU A 1 369 ? -20.24112 18.55654 3.83567 1.000 73.15391 369 GLU A N 1
ATOM 2810 C CA . GLU A 1 369 ? -21.52196 17.97791 4.23657 1.000 74.20656 369 GLU A CA 1
ATOM 2811 C C . GLU A 1 369 ? -21.59055 16.48735 3.92445 1.000 74.00545 369 GLU A C 1
ATOM 2812 O O . GLU A 1 369 ? -22.18984 15.71675 4.68377 1.000 74.21215 369 GLU A O 1
ATOM 2818 N N . THR A 1 370 ? -20.98846 16.06026 2.81336 1.000 71.32118 370 THR A N 1
ATOM 2819 C CA . THR A 1 370 ? -21.01505 14.64510 2.46387 1.000 65.48783 370 THR A CA 1
ATOM 2820 C C . THR A 1 370 ? -20.03527 13.83129 3.29656 1.000 71.01485 370 THR A C 1
ATOM 2821 O O . THR A 1 370 ? -20.28260 12.64700 3.55019 1.000 75.95376 370 THR A O 1
ATOM 2825 N N . THR A 1 371 ? -18.92327 14.43524 3.72062 1.000 71.30728 371 THR A N 1
ATOM 2826 C CA . THR A 1 371 ? -17.97322 13.70909 4.55615 1.000 74.89219 371 THR A CA 1
ATOM 2827 C C . THR A 1 371 ? -18.50928 13.53299 5.97149 1.000 72.75108 371 THR A C 1
ATOM 2828 O O . THR A 1 371 ? -18.36302 12.45882 6.56468 1.000 84.59978 371 THR A O 1
ATOM 2832 N N . VAL A 1 372 ? -19.13625 14.57234 6.53053 1.000 69.91879 372 VAL A N 1
ATOM 2833 C CA . VAL A 1 372 ? -19.70124 14.45010 7.86910 1.000 75.29338 372 VAL A CA 1
ATOM 2834 C C . VAL A 1 372 ? -20.94403 13.57167 7.87787 1.000 76.72944 372 VAL A C 1
ATOM 2835 O O . VAL A 1 372 ? -21.37547 13.12922 8.94767 1.000 87.98088 372 VAL A O 1
ATOM 2839 N N . MET A 1 373 ? -21.53802 13.30675 6.71404 1.000 76.46842 373 MET A N 1
ATOM 2840 C CA . MET A 1 373 ? -22.64654 12.36088 6.64627 1.000 74.08463 373 MET A CA 1
ATOM 2841 C C . MET A 1 373 ? -22.14064 10.92567 6.72040 1.000 84.72299 373 MET A C 1
ATOM 2842 O O . MET A 1 373 ? -22.53994 10.15665 7.60094 1.000 93.04486 373 MET A O 1
ATOM 2847 N N . LEU A 1 374 ? -21.25193 10.55465 5.79489 1.000 90.74425 374 LEU A N 1
ATOM 2848 C CA . LEU A 1 374 ? -20.73129 9.19242 5.75090 1.000 96.50731 374 LEU A CA 1
ATOM 2849 C C . LEU A 1 374 ? -19.94213 8.84348 7.00703 1.000 101.45783 374 LEU A C 1
ATOM 2850 O O . LEU A 1 374 ? -19.95687 7.68870 7.44775 1.000 105.11384 374 LEU A O 1
ATOM 2855 N N . GLU A 1 375 ? -19.25036 9.82015 7.59773 1.000 95.09371 375 GLU A N 1
ATOM 2856 C CA . GLU A 1 375 ? -18.44999 9.53677 8.78372 1.000 88.63530 375 GLU A CA 1
ATOM 2857 C C . GLU A 1 375 ? -19.32107 9.27805 10.00536 1.000 97.72479 375 GLU A C 1
ATOM 2858 O O . GLU A 1 375 ? -18.92959 8.50835 10.89014 1.000 101.98627 375 GLU A O 1
ATOM 2864 N N . GLU A 1 376 ? -20.49707 9.90191 10.07532 1.000 100.78745 376 GLU A N 1
ATOM 2865 C CA . GLU A 1 376 ? -21.39164 9.70642 11.20725 1.000 101.16720 376 GLU A CA 1
ATOM 2866 C C . GLU A 1 376 ? -22.48704 8.68362 10.94108 1.000 97.38493 376 GLU A C 1
ATOM 2867 O O . GLU A 1 376 ? -23.03124 8.12191 11.89833 1.000 97.14719 376 GLU A O 1
ATOM 2873 N N . TRP A 1 377 ? -22.82256 8.42785 9.67519 1.000 88.48780 377 TRP A N 1
ATOM 2874 C CA . TRP A 1 377 ? -23.80262 7.39228 9.36780 1.000 88.44123 377 TRP A CA 1
ATOM 2875 C C . TRP A 1 377 ? -23.21301 5.99586 9.52636 1.000 90.08515 377 TRP A C 1
ATOM 2876 O O . TRP A 1 377 ? -23.87941 5.09577 10.04890 1.000 92.94355 377 TRP A O 1
ATOM 2887 N N . LEU A 1 378 ? -21.96834 5.79723 9.08830 1.000 92.50893 378 LEU A N 1
ATOM 2888 C CA . LEU A 1 378 ? -21.34293 4.48206 9.16427 1.000 92.90719 378 LEU A CA 1
ATOM 2889 C C . LEU A 1 378 ? -20.78224 4.16820 10.54547 1.000 95.65911 378 LEU A C 1
ATOM 2890 O O . LEU A 1 378 ? -20.64086 2.98802 10.88452 1.000 96.40776 378 LEU A O 1
ATOM 2895 N N . LYS A 1 379 ? -20.45817 5.18540 11.34806 1.000 100.62233 379 LYS A N 1
ATOM 2896 C CA . LYS A 1 379 ? -20.00363 4.92748 12.70983 1.000 98.69295 379 LYS A CA 1
ATOM 2897 C C . LYS A 1 379 ? -21.12260 4.40585 13.60203 1.000 97.70031 379 LYS A C 1
ATOM 2898 O O . LYS A 1 379 ? -20.83781 3.79902 14.63980 1.000 101.56316 379 LYS A O 1
ATOM 2904 N N . ARG A 1 380 ? -22.38158 4.62246 13.22226 1.000 98.58222 380 ARG A N 1
ATOM 2905 C CA . ARG A 1 380 ? -23.52498 4.11973 13.97209 1.000 99.90015 380 ARG A CA 1
ATOM 2906 C C . ARG A 1 380 ? -24.34042 3.08535 13.21467 1.000 98.40243 380 ARG A C 1
ATOM 2907 O O . ARG A 1 380 ? -24.88575 2.17291 13.83811 1.000 99.92429 380 ARG A O 1
ATOM 2915 N N . ILE A 1 381 ? -24.43948 3.20407 11.89480 1.000 94.53018 381 ILE A N 1
ATOM 2916 C CA . ILE A 1 381 ? -25.14055 2.21890 11.07575 1.000 90.85168 381 ILE A CA 1
ATOM 2917 C C . ILE A 1 381 ? -24.15917 1.67914 10.04109 1.000 92.91106 381 ILE A C 1
ATOM 2918 O O . ILE A 1 381 ? -24.14585 2.15022 8.89412 1.000 89.67515 381 ILE A O 1
ATOM 2923 N N . PRO A 1 382 ? -23.32068 0.69764 10.39672 1.000 94.00408 382 PRO A N 1
ATOM 2924 C CA . PRO A 1 382 ? -22.32464 0.19151 9.44107 1.000 88.15445 382 PRO A CA 1
ATOM 2925 C C . PRO A 1 382 ? -22.95900 -0.55854 8.28140 1.000 84.55652 382 PRO A C 1
ATOM 2926 O O . PRO A 1 382 ? -22.59331 -0.34813 7.12067 1.000 87.69599 382 PRO A O 1
ATOM 2930 N N . THR A 1 383 ? -23.91144 -1.43397 8.58488 1.000 86.53701 383 THR A N 1
ATOM 2931 C CA . THR A 1 383 ? -24.62538 -2.20652 7.57922 1.000 88.47023 383 THR A CA 1
ATOM 2932 C C . THR A 1 383 ? -26.03148 -1.64466 7.43481 1.000 89.60812 383 THR A C 1
ATOM 2933 O O . THR A 1 383 ? -26.72068 -1.42113 8.43552 1.000 87.10716 383 THR A O 1
ATOM 2937 N N . PHE A 1 384 ? -26.44884 -1.41389 6.19262 1.000 92.70095 384 PHE A N 1
ATOM 2938 C CA . PHE A 1 384 ? -27.78684 -0.91747 5.91441 1.000 100.27717 384 PHE A CA 1
ATOM 2939 C C . PHE A 1 384 ? -28.18159 -1.34141 4.50867 1.000 108.08736 384 PHE A C 1
ATOM 2940 O O . PHE A 1 384 ? -27.33024 -1.59464 3.65214 1.000 102.27849 384 PHE A O 1
ATOM 2948 N N . ARG A 1 385 ? -29.49022 -1.40519 4.27667 1.000 126.48411 385 ARG A N 1
ATOM 2949 C CA . ARG A 1 385 ? -30.02227 -1.85496 3.00060 1.000 126.99976 385 ARG A CA 1
ATOM 2950 C C . ARG A 1 385 ? -31.18959 -0.96833 2.59569 1.000 127.62996 385 ARG A C 1
ATOM 2951 O O . ARG A 1 385 ? -31.82246 -0.31617 3.42902 1.000 127.99961 385 ARG A O 1
ATOM 2959 N N . VAL A 1 386 ? -31.46326 -0.95128 1.29658 1.000 113.59471 386 VAL A N 1
ATOM 2960 C CA . VAL A 1 386 ? -32.64250 -0.27790 0.76804 1.000 109.36258 386 VAL A CA 1
ATOM 2961 C C . VAL A 1 386 ? -33.84385 -1.19681 0.93923 1.000 109.28407 386 VAL A C 1
ATOM 2962 O O . VAL A 1 386 ? -33.71912 -2.42600 0.86333 1.000 114.66254 386 VAL A O 1
ATOM 2966 N N . VAL A 1 387 ? -35.00531 -0.60888 1.21141 1.000 106.14825 387 VAL A N 1
ATOM 2967 C CA . VAL A 1 387 ? -36.21713 -1.42171 1.36777 1.000 99.10321 387 VAL A CA 1
ATOM 2968 C C . VAL A 1 387 ? -36.48989 -2.17242 0.06944 1.000 103.19959 387 VAL A C 1
ATOM 2969 O O . VAL A 1 387 ? -36.54506 -1.54809 -1.00877 1.000 105.05308 387 VAL A O 1
ATOM 2973 N N . PRO A 1 388 ? -36.65309 -3.49309 0.10608 1.000 98.90828 388 PRO A N 1
ATOM 2974 C CA . PRO A 1 388 ? -36.84488 -4.25236 -1.13435 1.000 91.89347 388 PRO A CA 1
ATOM 2975 C C . PRO A 1 388 ? -38.14781 -3.89500 -1.83053 1.000 94.26905 388 PRO A C 1
ATOM 2976 O O . PRO A 1 388 ? -39.14556 -3.53986 -1.19798 1.000 98.60101 388 PRO A O 1
ATOM 2980 N N . GLY A 1 389 ? -38.12554 -3.99565 -3.15803 1.000 92.93951 389 GLY A N 1
ATOM 2981 C CA . GLY A 1 389 ? -39.29203 -3.67374 -3.95325 1.000 94.40692 389 GLY A CA 1
ATOM 2982 C C . GLY A 1 389 ? -39.60718 -2.20159 -4.06100 1.000 102.84704 389 GLY A C 1
ATOM 2983 O O . GLY A 1 389 ? -40.69990 -1.84939 -4.51452 1.000 108.65418 389 GLY A O 1
ATOM 2984 N N . THR A 1 390 ? -38.68686 -1.32841 -3.65997 1.000 101.58689 390 THR A N 1
ATOM 2985 C CA . THR A 1 390 ? -38.89833 0.10887 -3.70644 1.000 101.15065 390 THR A CA 1
ATOM 2986 C C . THR A 1 390 ? -37.77097 0.76876 -4.48646 1.000 111.27703 390 THR A C 1
ATOM 2987 O O . THR A 1 390 ? -36.66698 0.23049 -4.60531 1.000 104.62818 390 THR A O 1
ATOM 2991 N N . GLY A 1 391 ? -38.06634 1.95236 -5.01579 1.000 129.01134 391 GLY A N 1
ATOM 2992 C CA . GLY A 1 391 ? -37.09954 2.71677 -5.76401 1.000 128.02571 391 GLY A CA 1
ATOM 2993 C C . GLY A 1 391 ? -37.50954 4.16847 -5.89573 1.000 128.50746 391 GLY A C 1
ATOM 2994 O O . GLY A 1 391 ? -38.65507 4.54402 -5.62614 1.000 129.26617 391 GLY A O 1
ATOM 2995 N N . PRO A 1 392 ? -36.57548 5.01559 -6.31191 1.000 115.12526 392 PRO A N 1
ATOM 2996 C CA . PRO A 1 392 ? -36.86932 6.44528 -6.42929 1.000 107.57372 392 PRO A CA 1
ATOM 2997 C C . PRO A 1 392 ? -37.63654 6.77683 -7.70011 1.000 101.64731 392 PRO A C 1
ATOM 2998 O O . PRO A 1 392 ? -37.70702 5.99547 -8.65029 1.000 97.85071 392 PRO A O 1
ATOM 3002 N N . THR A 1 393 ? -38.22280 7.96930 -7.69058 1.000 100.65683 393 THR A N 1
ATOM 3003 C CA . THR A 1 393 ? -38.90698 8.53396 -8.84526 1.000 94.90443 393 THR A CA 1
ATOM 3004 C C . THR A 1 393 ? -38.07402 9.71086 -9.33252 1.000 92.38393 393 THR A C 1
ATOM 3005 O O . THR A 1 393 ? -37.89255 10.69118 -8.60256 1.000 93.27598 393 THR A O 1
ATOM 3009 N N . TYR A 1 394 ? -37.57238 9.61276 -10.55847 1.000 90.98576 394 TYR A N 1
ATOM 3010 C CA . TYR A 1 394 ? -36.61060 10.56725 -11.09161 1.000 84.13655 394 TYR A CA 1
ATOM 3011 C C . TYR A 1 394 ? -37.31630 11.62061 -11.93344 1.000 85.19036 394 TYR A C 1
ATOM 3012 O O . TYR A 1 394 ? -38.13040 11.28905 -12.80184 1.000 89.41536 394 TYR A O 1
ATOM 3021 N N . HIS A 1 395 ? -36.99913 12.88690 -11.66948 1.000 90.74944 395 HIS A N 1
ATOM 3022 C CA . HIS A 1 395 ? -37.48350 14.01183 -12.46023 1.000 90.22636 395 HIS A CA 1
ATOM 3023 C C . HIS A 1 395 ? -36.29066 14.87960 -12.82904 1.000 86.70716 395 HIS A C 1
ATOM 3024 O O . HIS A 1 395 ? -35.54389 15.31995 -11.94836 1.000 85.65100 395 HIS A O 1
ATOM 3031 N N . SER A 1 396 ? -36.11407 15.12068 -14.12432 1.000 85.94705 396 SER A N 1
ATOM 3032 C CA . SER A 1 396 ? -34.95364 15.83421 -14.63209 1.000 80.16051 396 SER A CA 1
ATOM 3033 C C . SER A 1 396 ? -35.24917 17.33204 -14.70033 1.000 76.52910 396 SER A C 1
ATOM 3034 O O . SER A 1 396 ? -36.27608 17.81233 -14.21344 1.000 83.11120 396 SER A O 1
ATOM 3037 N N . GLY A 1 397 ? -34.34207 18.08226 -15.31043 1.000 76.18210 397 GLY A N 1
ATOM 3038 C CA . GLY A 1 397 ? -34.44409 19.51611 -15.44436 1.000 76.03145 397 GLY A CA 1
ATOM 3039 C C . GLY A 1 397 ? -33.07935 20.15307 -15.30286 1.000 74.02545 397 GLY A C 1
ATOM 3040 O O . GLY A 1 397 ? -32.05354 19.50332 -15.49976 1.000 71.71599 397 GLY A O 1
ATOM 3041 N N . VAL A 1 398 ? -33.07666 21.44194 -14.95358 1.000 69.01203 398 VAL A N 1
ATOM 3042 C CA . VAL A 1 398 ? -31.81759 22.13819 -14.70138 1.000 68.27901 398 VAL A CA 1
ATOM 3043 C C . VAL A 1 398 ? -31.07699 21.48475 -13.54364 1.000 69.74795 398 VAL A C 1
ATOM 3044 O O . VAL A 1 398 ? -29.85515 21.29635 -13.59149 1.000 70.82311 398 VAL A O 1
ATOM 3048 N N . VAL A 1 399 ? -31.80510 21.12165 -12.49182 1.000 79.53665 399 VAL A N 1
ATOM 3049 C CA . VAL A 1 399 ? -31.25836 20.40278 -11.34843 1.000 75.53070 399 VAL A CA 1
ATOM 3050 C C . VAL A 1 399 ? -32.13666 19.18592 -11.09982 1.000 78.57066 399 VAL A C 1
ATOM 3051 O O . VAL A 1 399 ? -33.35360 19.32142 -10.92338 1.000 78.39421 399 VAL A O 1
ATOM 3055 N N . ALA A 1 400 ? -31.52554 18.00325 -11.09825 1.000 79.28868 400 ALA A N 1
ATOM 3056 C CA . ALA A 1 400 ? -32.27300 16.76807 -10.90433 1.000 81.78106 400 ALA A CA 1
ATOM 3057 C C . ALA A 1 400 ? -32.89507 16.74466 -9.51456 1.000 95.46750 400 ALA A C 1
ATOM 3058 O O . ALA A 1 400 ? -32.22903 17.03973 -8.51841 1.000 91.92401 400 ALA A O 1
ATOM 3060 N N . SER A 1 401 ? -34.18037 16.39822 -9.44972 1.000 112.09378 401 SER A N 1
ATOM 3061 C CA . SER A 1 401 ? -34.90559 16.37816 -8.17309 1.000 112.00302 401 SER A CA 1
ATOM 3062 C C . SER A 1 401 ? -34.74450 15.02485 -7.48618 1.000 112.63281 401 SER A C 1
ATOM 3063 O O . SER A 1 401 ? -34.04055 14.91639 -6.47887 1.000 112.25634 401 SER A O 1
ATOM 3066 N N . VAL A 1 402 ? -35.38372 13.98886 -8.03999 1.000 104.92587 402 VAL A N 1
ATOM 3067 C CA . VAL A 1 402 ? -35.37792 12.60202 -7.56177 1.000 100.15444 402 VAL A CA 1
ATOM 3068 C C . VAL A 1 402 ? -35.93503 12.50557 -6.14140 1.000 100.28626 402 VAL A C 1
ATOM 3069 O O . VAL A 1 402 ? -35.64726 13.33818 -5.27373 1.000 104.09806 402 VAL A O 1
ATOM 3073 N N . ASP A 1 403 ? -36.77220 11.49909 -5.90551 1.000 95.67533 403 ASP A N 1
ATOM 3074 C CA . ASP A 1 403 ? -37.45249 11.36512 -4.62651 1.000 94.14822 403 ASP A CA 1
ATOM 3075 C C . ASP A 1 403 ? -37.84907 9.91101 -4.42703 1.000 93.32202 403 ASP A C 1
ATOM 3076 O O . ASP A 1 403 ? -38.19933 9.22173 -5.38771 1.000 93.67121 403 ASP A O 1
ATOM 3081 N N . GLY A 1 404 ? -37.79174 9.45577 -3.17882 1.000 95.96887 404 GLY A N 1
ATOM 3082 C CA . GLY A 1 404 ? -38.21789 8.11111 -2.85131 1.000 98.78695 404 GLY A CA 1
ATOM 3083 C C . GLY A 1 404 ? -37.08817 7.17582 -2.47764 1.000 102.02791 404 GLY A C 1
ATOM 3084 O O . GLY A 1 404 ? -36.76765 6.24921 -3.22725 1.000 107.73523 404 GLY A O 1
ATOM 3085 N N . VAL A 1 405 ? -36.47827 7.40298 -1.31819 1.000 97.38365 405 VAL A N 1
ATOM 3086 C CA . VAL A 1 405 ? -35.41231 6.55034 -0.80504 1.000 92.75999 405 VAL A CA 1
ATOM 3087 C C . VAL A 1 405 ? -35.82405 6.07235 0.58098 1.000 89.51892 405 VAL A C 1
ATOM 3088 O O . VAL A 1 405 ? -36.12136 6.88600 1.46496 1.000 87.36363 405 VAL A O 1
ATOM 3092 N N . ARG A 1 406 ? -35.86294 4.75451 0.76088 1.000 97.87023 406 ARG A N 1
ATOM 3093 C CA . ARG A 1 406 ? -36.21360 4.13471 2.03123 1.000 97.55468 406 ARG A CA 1
ATOM 3094 C C . ARG A 1 406 ? -35.15996 3.09252 2.36915 1.000 98.32415 406 ARG A C 1
ATOM 3095 O O . ARG A 1 406 ? -34.84984 2.22831 1.54277 1.000 98.32423 406 ARG A O 1
ATOM 3103 N N . LEU A 1 407 ? -34.61030 3.17854 3.57696 1.000 103.25976 407 LEU A N 1
ATOM 3104 C CA . LEU A 1 407 ? -33.49725 2.34097 3.99277 1.000 107.95699 407 LEU A CA 1
ATOM 3105 C C . LEU A 1 407 ? -33.90945 1.45644 5.16130 1.000 107.07428 407 LEU A C 1
ATOM 3106 O O . LEU A 1 407 ? -34.82416 1.78663 5.92189 1.000 106.72444 407 LEU A O 1
ATOM 3111 N N . GLU A 1 408 ? -33.22426 0.32224 5.29073 1.000 109.11327 408 GLU A N 1
ATOM 3112 C CA . GLU A 1 408 ? -33.45544 -0.61291 6.38063 1.000 114.08467 408 GLU A CA 1
ATOM 3113 C C . GLU A 1 408 ? -32.11969 -1.14079 6.88126 1.000 113.69926 408 GLU A C 1
ATOM 3114 O O . GLU A 1 408 ? -31.14113 -1.20694 6.13266 1.000 115.29651 408 GLU A O 1
ATOM 3120 N N . TRP A 1 409 ? -32.08922 -1.51690 8.15601 1.000 101.26994 409 TRP A N 1
ATOM 3121 C CA . TRP A 1 409 ? -30.88423 -2.07914 8.75430 1.000 97.30607 409 TRP A CA 1
ATOM 3122 C C . TRP A 1 409 ? -31.21253 -2.83930 10.03426 1.000 94.00942 409 TRP A C 1
ATOM 3123 O O . TRP A 1 409 ? -32.31080 -2.72314 10.57785 1.000 93.89113 409 TRP A O 1
ATOM 3135 N N . THR B 1 9 ? 15.58997 35.12221 -27.31516 1.000 98.50170 9 THR B N 1
ATOM 3136 C CA . THR B 1 9 ? 14.98665 36.00256 -26.32113 1.000 106.28299 9 THR B CA 1
ATOM 3137 C C . THR B 1 9 ? 14.55865 35.21993 -25.08059 1.000 112.71716 9 THR B C 1
ATOM 3138 O O . THR B 1 9 ? 14.01855 34.11722 -25.18995 1.000 103.50054 9 THR B O 1
ATOM 3142 N N . PRO B 1 10 ? 14.82925 35.77830 -23.90153 1.000 116.68428 10 PRO B N 1
ATOM 3143 C CA . PRO B 1 10 ? 14.39592 35.12560 -22.65883 1.000 116.40233 10 PRO B CA 1
ATOM 3144 C C . PRO B 1 10 ? 12.88252 34.96927 -22.62011 1.000 113.23439 10 PRO B C 1
ATOM 3145 O O . PRO B 1 10 ? 12.13544 35.90387 -22.91891 1.000 111.92185 10 PRO B O 1
ATOM 3149 N N . ARG B 1 11 ? 12.43595 33.76868 -22.25903 1.000 108.18198 11 ARG B N 1
ATOM 3150 C CA . ARG B 1 11 ? 11.01810 33.45779 -22.30089 1.000 104.92763 11 ARG B CA 1
ATOM 3151 C C . ARG B 1 11 ? 10.25606 34.24563 -21.23482 1.000 104.36639 11 ARG B C 1
ATOM 3152 O O . ARG B 1 11 ? 10.80843 34.58598 -20.18473 1.000 108.20243 11 ARG B O 1
ATOM 3160 N N . PRO B 1 12 ? 8.98118 34.55720 -21.48858 1.000 98.95710 12 PRO B N 1
ATOM 3161 C C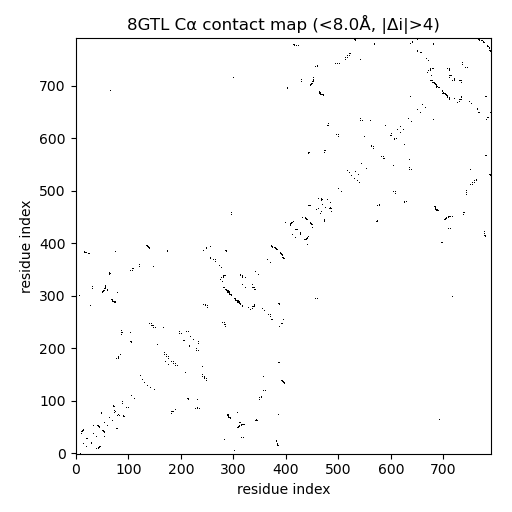A . PRO B 1 12 ? 8.16881 35.24295 -20.47431 1.000 98.03209 12 PRO B CA 1
ATOM 3162 C C . PRO B 1 12 ? 7.86562 34.36891 -19.26850 1.000 98.02230 12 PRO B C 1
ATOM 3163 O O . PRO B 1 12 ? 8.23289 33.19013 -19.22938 1.000 99.16699 12 PRO B O 1
ATOM 3167 N N . ALA B 1 13 ? 7.18998 34.94658 -18.27629 1.000 95.18714 13 ALA B N 1
ATOM 3168 C CA . ALA B 1 13 ? 6.81056 34.21351 -17.07644 1.000 91.18320 13 ALA B CA 1
ATOM 3169 C C . ALA B 1 13 ? 5.49240 33.47301 -17.23538 1.000 93.64833 13 ALA B C 1
ATOM 3170 O O . ALA B 1 13 ? 5.30352 32.41831 -16.61853 1.000 94.92574 13 ALA B O 1
ATOM 3172 N N . HIS B 1 14 ? 4.57691 34.00610 -18.04328 1.000 98.94376 14 HIS B N 1
ATOM 3173 C CA . HIS B 1 14 ? 3.24856 33.43190 -18.21162 1.000 97.19027 14 HIS B CA 1
ATOM 3174 C C . HIS B 1 14 ? 3.24103 32.19608 -19.09986 1.000 99.55176 14 HIS B C 1
ATOM 3175 O O . HIS B 1 14 ? 2.17589 31.60005 -19.29223 1.000 100.51775 14 HIS B O 1
ATOM 3182 N N . VAL B 1 15 ? 4.38245 31.80022 -19.64086 1.000 101.45304 15 VAL B N 1
ATOM 3183 C CA . VAL B 1 15 ? 4.50476 30.60169 -20.46626 1.000 106.00098 15 VAL B CA 1
ATOM 3184 C C . VAL B 1 15 ? 5.21408 29.53502 -19.64187 1.000 112.43743 15 VAL B C 1
ATOM 3185 O O . VAL B 1 15 ? 6.23787 29.83221 -19.01551 1.000 114.83388 15 VAL B O 1
ATOM 3189 N N . PRO B 1 16 ? 4.69859 28.30649 -19.58830 1.000 128.97857 16 PRO B N 1
ATOM 3190 C CA . PRO B 1 16 ? 5.37210 27.25908 -18.80861 1.000 132.79598 16 PRO B CA 1
ATOM 3191 C C . PRO B 1 16 ? 6.64367 26.77381 -19.48365 1.000 133.57691 16 PRO B C 1
ATOM 3192 O O . PRO B 1 16 ? 7.12101 27.38681 -20.44335 1.000 130.95831 16 PRO B O 1
ATOM 3196 N N . ALA B 1 17 ? 7.20165 25.67160 -18.98868 1.000 119.86386 17 ALA B N 1
ATOM 3197 C CA . ALA B 1 17 ? 8.39382 25.09495 -19.59358 1.000 107.15441 17 ALA B CA 1
ATOM 3198 C C . ALA B 1 17 ? 8.06126 24.00701 -20.60225 1.000 101.36739 17 ALA B C 1
ATOM 3199 O O . ALA B 1 17 ? 8.79345 23.83864 -21.58424 1.000 93.44164 17 ALA B O 1
ATOM 3201 N N . ASP B 1 18 ? 6.97614 23.26377 -20.38294 1.000 102.41201 18 ASP B N 1
ATOM 3202 C CA . ASP B 1 18 ? 6.56223 22.22873 -21.32009 1.000 101.66907 18 ASP B CA 1
ATOM 3203 C C . ASP B 1 18 ? 5.91332 22.78625 -22.58114 1.000 101.28404 18 ASP B C 1
ATOM 3204 O O . ASP B 1 18 ? 5.61826 22.00972 -23.49596 1.000 103.23541 18 ASP B O 1
ATOM 3209 N N . ARG B 1 19 ? 5.67940 24.09825 -22.65531 1.000 101.59052 19 ARG B N 1
ATOM 3210 C CA . ARG B 1 19 ? 5.09131 24.72661 -23.83254 1.000 88.04643 19 ARG B CA 1
ATOM 3211 C C . ARG B 1 19 ? 6.09576 25.59499 -24.58461 1.000 85.61440 19 ARG B C 1
ATOM 3212 O O . ARG B 1 19 ? 5.71389 26.57305 -25.23121 1.000 84.39146 19 ARG B O 1
ATOM 3220 N N . VAL B 1 20 ? 7.37924 25.25518 -24.50891 1.000 94.74960 20 VAL B N 1
ATOM 3221 C CA . VAL B 1 20 ? 8.43867 26.02259 -25.15379 1.000 85.79805 20 VAL B CA 1
ATOM 3222 C C . VAL B 1 20 ? 9.16774 25.09597 -26.11410 1.000 79.50020 20 VAL B C 1
ATOM 3223 O O . VAL B 1 20 ? 9.71420 24.06661 -25.69858 1.000 79.21230 20 VAL B O 1
ATOM 3227 N N . VAL B 1 21 ? 9.17618 25.46017 -27.39271 1.000 90.89272 21 VAL B N 1
ATOM 3228 C CA . VAL B 1 21 ? 9.86889 24.69915 -28.42475 1.000 89.99981 21 VAL B CA 1
ATOM 3229 C C . VAL B 1 21 ? 10.61020 25.67541 -29.32802 1.000 89.05576 21 VAL B C 1
ATOM 3230 O O . VAL B 1 21 ? 10.09320 26.74702 -29.66167 1.000 89.60569 21 VAL B O 1
ATOM 3234 N N . GLU B 1 22 ? 11.83141 25.31075 -29.70973 1.000 78.15550 22 GLU B N 1
ATOM 3235 C CA . GLU B 1 22 ? 12.63553 26.12404 -30.61825 1.000 76.45335 22 GLU B CA 1
ATOM 3236 C C . GLU B 1 22 ? 12.18976 25.82815 -32.04370 1.000 80.92876 22 GLU B C 1
ATOM 3237 O O . GLU B 1 22 ? 12.52923 24.78819 -32.61214 1.000 87.57131 22 GLU B O 1
ATOM 3243 N N . LEU B 1 23 ? 11.42160 26.74697 -32.62645 1.000 81.64687 23 LEU B N 1
ATOM 3244 C CA . LEU B 1 23 ? 10.86536 26.56744 -33.96501 1.000 80.54679 23 LEU B CA 1
ATOM 3245 C C . LEU B 1 23 ? 10.91913 27.90335 -34.69107 1.000 78.72642 23 LEU B C 1
ATOM 3246 O O . LEU B 1 23 ? 10.23155 28.85287 -34.30244 1.000 79.86471 23 LEU B O 1
ATOM 3251 N N . ASP B 1 24 ? 11.72972 27.97182 -35.74315 1.000 82.93849 24 ASP B N 1
ATOM 3252 C CA . ASP B 1 24 ? 11.77923 29.14785 -36.60091 1.000 83.44187 24 ASP B CA 1
ATOM 3253 C C . ASP B 1 24 ? 10.67132 29.04953 -37.64194 1.000 84.52947 24 ASP B C 1
ATOM 3254 O O . ASP B 1 24 ? 10.63607 28.09897 -38.43025 1.000 90.28212 24 ASP B O 1
ATOM 3259 N N . MET B 1 25 ? 9.76124 30.02581 -37.64089 1.000 81.32179 25 MET B N 1
ATOM 3260 C CA . MET B 1 25 ? 8.64423 29.98774 -38.57659 1.000 79.20815 25 MET B CA 1
ATOM 3261 C C . MET B 1 25 ? 9.10108 30.09861 -40.02395 1.000 78.81768 25 MET B C 1
ATOM 3262 O O . MET B 1 25 ? 8.37221 29.67133 -40.92546 1.000 80.78362 25 MET B O 1
ATOM 3267 N N . TYR B 1 26 ? 10.28600 30.65758 -40.26838 1.000 80.90723 26 TYR B N 1
ATOM 3268 C CA . TYR B 1 26 ? 10.82906 30.75590 -41.61472 1.000 82.31664 26 TYR B CA 1
ATOM 3269 C C . TYR B 1 26 ? 11.77078 29.61078 -41.95725 1.000 86.62068 26 TYR B C 1
ATOM 3270 O O . TYR B 1 26 ? 12.20087 29.50742 -43.11107 1.000 84.17169 26 TYR B O 1
ATOM 3279 N N . ASN B 1 27 ? 12.09674 28.75529 -40.98990 1.000 105.13803 27 ASN B N 1
ATOM 3280 C CA . ASN B 1 27 ? 12.94045 27.59094 -41.22306 1.000 106.74088 27 ASN B CA 1
ATOM 3281 C C . ASN B 1 27 ? 12.73023 26.56279 -40.11632 1.000 107.30841 27 ASN B C 1
ATOM 3282 O O . ASN B 1 27 ? 13.62297 26.35550 -39.28392 1.000 108.15770 27 ASN B O 1
ATOM 3287 N N . PRO B 1 28 ? 11.57498 25.90276 -40.06992 1.000 93.99701 28 PRO B N 1
ATOM 3288 C CA . PRO B 1 28 ? 11.33214 24.91348 -39.01611 1.000 95.55901 28 PRO B CA 1
ATOM 3289 C C . PRO B 1 28 ? 12.12293 23.63832 -39.26140 1.000 92.69330 28 PRO B C 1
ATOM 3290 O O . PRO B 1 28 ? 12.63250 23.38737 -40.35549 1.000 97.90930 28 PRO B O 1
ATOM 3294 N N . GLN B 1 29 ? 12.22739 22.82647 -38.21267 1.000 87.46615 29 GLN B N 1
ATOM 3295 C CA . GLN B 1 29 ? 12.90845 21.54699 -38.34322 1.000 84.30314 29 GLN B CA 1
ATOM 3296 C C . GLN B 1 29 ? 12.08561 20.60271 -39.21053 1.000 82.52722 29 GLN B C 1
ATOM 3297 O O . GLN B 1 29 ? 10.85984 20.52441 -39.08712 1.000 75.28861 29 GLN B O 1
ATOM 3303 N N . GLY B 1 30 ? 12.76921 19.89443 -40.10559 1.000 82.43651 30 GLY B N 1
ATOM 3304 C CA . GLY B 1 30 ? 12.09015 19.00433 -41.02394 1.000 88.10974 30 GLY B CA 1
ATOM 3305 C C . GLY B 1 30 ? 11.35643 19.69643 -42.14835 1.000 90.33135 30 GLY B C 1
ATOM 3306 O O . GLY B 1 30 ? 10.49138 19.08326 -42.77854 1.000 91.03156 30 GLY B O 1
ATOM 3307 N N . ILE B 1 31 ? 11.67736 20.96408 -42.42145 1.000 96.05158 31 ILE B N 1
ATOM 3308 C CA . ILE B 1 31 ? 11.01567 21.67815 -43.50895 1.000 92.71499 31 ILE B CA 1
ATOM 3309 C C . ILE B 1 31 ? 11.40703 21.08453 -44.85566 1.000 97.88139 31 ILE B C 1
ATOM 3310 O O . ILE B 1 31 ? 10.62982 21.13621 -45.81719 1.000 97.52016 31 ILE B O 1
ATOM 3315 N N . GLU B 1 32 ? 12.60303 20.50163 -44.94808 1.000 120.59249 32 GLU B N 1
ATOM 3316 C CA . GLU B 1 32 ? 13.05420 19.87967 -46.18482 1.000 120.84761 32 GLU B CA 1
AT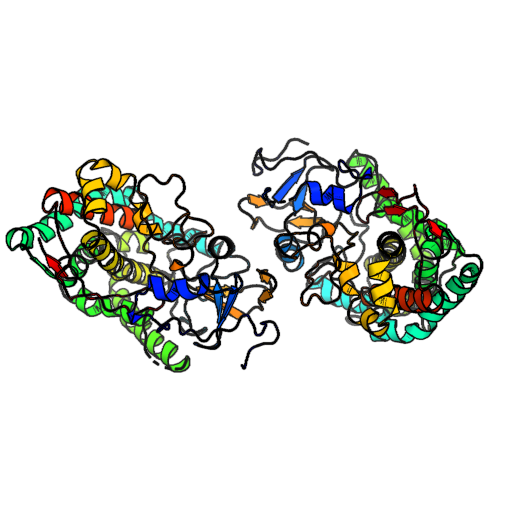OM 3317 C C . GLU B 1 32 ? 12.37257 18.54550 -46.45784 1.000 119.91349 32 GLU B C 1
ATOM 3318 O O . GLU B 1 32 ? 12.47525 18.03652 -47.57901 1.000 120.37137 32 GLU B O 1
ATOM 3324 N N . LYS B 1 33 ? 11.68626 17.97173 -45.47094 1.000 101.10418 33 LYS B N 1
ATOM 3325 C CA . LYS B 1 33 ? 10.89811 16.76379 -45.67070 1.000 94.89345 33 LYS B CA 1
ATOM 3326 C C . LYS B 1 33 ? 9.46533 17.05808 -46.09490 1.000 91.39114 33 LYS B C 1
ATOM 3327 O O . LYS B 1 33 ? 8.73217 16.12424 -46.43781 1.000 94.00620 33 LYS B O 1
ATOM 3333 N N . GLY B 1 34 ? 9.05539 18.32396 -46.08391 1.000 86.16562 34 GLY B N 1
ATOM 3334 C CA . GLY B 1 34 ? 7.70624 18.70272 -46.45270 1.000 80.39541 34 GLY B CA 1
ATOM 3335 C C . GLY B 1 34 ? 7.15083 19.79041 -45.55761 1.000 80.48608 34 GLY B C 1
ATOM 3336 O O . GLY B 1 34 ? 7.19398 19.67043 -44.32970 1.000 80.55724 34 GLY B O 1
ATOM 3337 N N . TYR B 1 35 ? 6.63088 20.86206 -46.16398 1.000 78.53010 35 TYR B N 1
ATOM 3338 C CA . TYR B 1 35 ? 6.07205 21.96072 -45.38103 1.000 75.02623 35 TYR B CA 1
ATOM 3339 C C . TYR B 1 35 ? 4.89615 21.48947 -44.53312 1.000 76.34601 35 TYR B C 1
ATOM 3340 O O . TYR B 1 35 ? 4.73316 21.92549 -43.38742 1.000 74.51732 35 TYR B O 1
ATOM 3349 N N . LEU B 1 36 ? 4.06761 20.59407 -45.07738 1.000 71.84716 36 LEU B N 1
ATOM 3350 C CA . LEU B 1 36 ? 2.94090 20.07094 -44.31146 1.000 68.58938 36 LEU B CA 1
ATOM 3351 C C . LEU B 1 36 ? 3.40627 19.07882 -43.25287 1.000 73.31500 36 LEU B C 1
ATOM 3352 O O . LEU B 1 36 ? 2.89630 19.08014 -42.12658 1.000 74.59946 36 LEU B O 1
ATOM 3357 N N . GLU B 1 37 ? 4.37287 18.22286 -43.59440 1.000 79.60527 37 GLU B N 1
ATOM 3358 C CA . GLU B 1 37 ? 4.86480 17.24410 -42.63074 1.000 78.16797 37 GLU B CA 1
ATOM 3359 C C . GLU B 1 37 ? 5.68383 17.90240 -41.52801 1.000 80.42877 37 GLU B C 1
ATOM 3360 O O . GLU B 1 37 ? 5.76080 17.36991 -40.41490 1.000 77.80256 37 GLU B O 1
ATOM 3366 N N . ALA B 1 38 ? 6.29942 19.05268 -41.81330 1.000 79.93080 38 ALA B N 1
ATOM 3367 C CA . ALA B 1 38 ? 7.09584 19.73395 -40.79782 1.000 72.66897 38 ALA B CA 1
ATOM 3368 C C . ALA B 1 38 ? 6.21116 20.38731 -39.74373 1.000 67.34069 38 ALA B C 1
ATOM 3369 O O . ALA B 1 38 ? 6.50632 20.31163 -38.54551 1.000 63.53862 38 ALA B O 1
ATOM 3371 N N . TRP B 1 39 ? 5.12556 21.03918 -40.16664 1.000 69.19443 39 TRP B N 1
ATOM 3372 C CA . TRP B 1 39 ? 4.25179 21.70295 -39.20661 1.000 63.45476 39 TRP B CA 1
ATOM 3373 C C . TRP B 1 39 ? 3.34995 20.72127 -38.47090 1.000 64.18692 39 TRP B C 1
ATOM 3374 O O . TRP B 1 39 ? 3.02203 20.95120 -37.30351 1.000 67.42043 39 TRP B O 1
ATOM 3385 N N . THR B 1 40 ? 2.93221 19.63567 -39.12117 1.000 68.73016 40 THR B N 1
ATOM 3386 C CA . THR B 1 40 ? 2.13029 18.63157 -38.43404 1.000 66.66026 40 THR B CA 1
ATOM 3387 C C . THR B 1 40 ? 2.94624 17.76631 -37.48316 1.000 69.33593 40 THR B C 1
ATOM 3388 O O . THR B 1 40 ? 2.35717 16.99032 -36.72323 1.000 74.66989 40 THR B O 1
ATOM 3392 N N . SER B 1 41 ? 4.27719 17.88209 -37.50122 1.000 73.60709 41 SER B N 1
ATOM 3393 C CA . SER B 1 41 ? 5.10208 17.09072 -36.59429 1.000 74.92377 41 SER B CA 1
ATOM 3394 C C . SER B 1 41 ? 4.90667 17.50281 -35.14148 1.000 76.93801 41 SER B C 1
ATOM 3395 O O . SER B 1 41 ? 4.99958 16.65865 -34.24315 1.000 80.47018 41 SER B O 1
ATOM 3398 N N . LEU B 1 42 ? 4.63389 18.78452 -34.88864 1.000 74.70156 42 LEU B N 1
ATOM 3399 C CA . LEU B 1 42 ? 4.39783 19.24399 -33.52526 1.000 75.74815 42 LEU B CA 1
ATOM 3400 C C . LEU B 1 42 ? 3.03012 18.83436 -32.99442 1.000 82.23389 42 LEU B C 1
ATOM 3401 O O . LEU B 1 42 ? 2.73848 19.09245 -31.82186 1.000 94.89560 42 LEU B O 1
ATOM 3406 N N . GLN B 1 43 ? 2.18801 18.22298 -33.82086 1.000 75.09338 43 GLN B N 1
ATOM 3407 C CA . GLN B 1 43 ? 0.88655 17.74486 -33.37216 1.000 83.66811 43 GLN B CA 1
ATOM 3408 C C . GLN B 1 43 ? 0.93783 16.25933 -33.02723 1.000 95.26574 43 GLN B C 1
ATOM 3409 O O . GLN B 1 43 ? 0.43324 15.83560 -31.98685 1.000 101.66984 43 GLN B O 1
ATOM 3415 N N . ASP B 1 46 ? -1.61019 13.73385 -29.37664 1.000 124.26253 46 ASP B N 1
ATOM 3416 C CA . ASP B 1 46 ? -2.08887 14.34972 -28.14496 1.000 130.01413 46 ASP B CA 1
ATOM 3417 C C . ASP B 1 46 ? -1.00968 15.21694 -27.50604 1.000 131.64196 46 ASP B C 1
ATOM 3418 O O . ASP B 1 46 ? -0.54219 14.93582 -26.40284 1.000 138.79004 46 ASP B O 1
ATOM 3423 N N . LEU B 1 47 ? -0.61877 16.27375 -28.21496 1.000 132.07068 47 LEU B N 1
ATOM 3424 C CA . LEU B 1 47 ? 0.38391 17.24022 -27.79736 1.000 128.98176 47 LEU B CA 1
ATOM 3425 C C . LEU B 1 47 ? -0.27066 18.58679 -27.50590 1.000 124.73677 47 LEU B C 1
ATOM 3426 O O . LEU B 1 47 ? -1.23937 18.95566 -28.18046 1.000 123.49769 47 LEU B O 1
ATOM 3431 N N . PRO B 1 48 ? 0.21383 19.31585 -26.47393 1.000 114.56734 48 PRO B N 1
ATOM 3432 C CA . PRO B 1 48 ? -0.32508 20.65000 -26.15215 1.000 113.55484 48 PRO B CA 1
ATOM 3433 C C . PRO B 1 48 ? -0.73565 21.48904 -27.35399 1.000 113.06562 48 PRO B C 1
ATOM 3434 O O . PRO B 1 48 ? 0.07727 21.78402 -28.23600 1.000 114.84659 48 PRO B O 1
ATOM 3438 N N . SER B 1 49 ? -2.01335 21.87615 -27.38440 1.000 111.30961 49 SER B N 1
ATOM 3439 C CA . SER B 1 49 ? -2.58202 22.62037 -28.50181 1.000 108.27947 49 SER B CA 1
ATOM 3440 C C . SER B 1 49 ? -2.03452 24.03671 -28.63481 1.000 103.21688 49 SER B C 1
ATOM 3441 O O . SER B 1 49 ? -2.27965 24.67620 -29.66306 1.000 100.96246 49 SER B O 1
ATOM 3444 N N . MET B 1 50 ? -1.31349 24.54532 -27.63865 1.000 99.69852 50 MET B N 1
ATOM 3445 C CA . MET B 1 50 ? -0.73863 25.88311 -27.69925 1.000 91.92508 50 MET B CA 1
ATOM 3446 C C . MET B 1 50 ? 0.71892 25.82157 -27.27148 1.000 91.25847 50 MET B C 1
ATOM 3447 O O . MET B 1 50 ? 1.03556 25.26826 -26.21325 1.000 95.77649 50 MET B O 1
ATOM 3452 N N . VAL B 1 51 ? 1.60248 26.39192 -28.09380 1.000 79.39663 51 VAL B N 1
ATOM 3453 C CA . VAL B 1 51 ? 3.03590 26.38324 -27.83459 1.000 77.31847 51 VAL B CA 1
ATOM 3454 C C . VAL B 1 51 ? 3.60279 27.77260 -28.09280 1.000 76.21651 51 VAL B C 1
ATOM 3455 O O . VAL B 1 51 ? 2.99639 28.60436 -28.77144 1.000 73.02546 51 VAL B O 1
ATOM 3459 N N . TRP B 1 52 ? 4.78618 28.01331 -27.53243 1.000 76.11586 52 TRP B N 1
ATOM 3460 C CA . TRP B 1 52 ? 5.48821 29.28021 -27.66563 1.000 71.82566 52 TRP B CA 1
ATOM 3461 C C . TRP B 1 52 ? 6.91541 29.01511 -28.12197 1.000 75.03669 52 TRP B C 1
ATOM 3462 O O . TRP B 1 52 ? 7.50976 27.98830 -27.78345 1.000 81.04300 52 TRP B O 1
ATOM 3473 N N . THR B 1 53 ? 7.46250 29.94995 -28.89783 1.000 76.47779 53 THR B N 1
ATOM 3474 C CA . THR B 1 53 ? 8.81838 29.81230 -29.40343 1.000 78.01889 53 THR B CA 1
ATOM 3475 C C . THR B 1 53 ? 9.61695 31.08130 -29.13822 1.000 79.56372 53 THR B C 1
ATOM 3476 O O . THR B 1 53 ? 9.06560 32.18818 -29.18210 1.000 76.62837 53 THR B O 1
ATOM 3480 N N . PRO B 1 54 ? 10.91365 30.95294 -28.84206 1.000 82.89332 54 PRO B N 1
ATOM 3481 C CA . PRO B 1 54 ? 11.75689 32.13734 -28.64816 1.000 81.40077 54 PRO B CA 1
ATOM 3482 C C . PRO B 1 54 ? 12.35513 32.69854 -29.92749 1.000 85.18336 54 PRO B C 1
ATOM 3483 O O . PRO B 1 54 ? 12.98427 33.76429 -29.87682 1.000 85.78303 54 PRO B O 1
ATOM 3487 N N . LEU B 1 55 ? 12.18634 32.02095 -31.05848 1.000 82.38796 55 LEU B N 1
ATOM 3488 C CA . LEU B 1 55 ? 12.75497 32.48931 -32.31094 1.000 80.99279 55 LEU B CA 1
ATOM 3489 C C . LEU B 1 55 ? 11.89101 33.59315 -32.91428 1.000 86.54803 55 LEU B C 1
ATOM 3490 O O . LEU B 1 55 ? 10.69913 33.71982 -32.61764 1.000 87.38088 55 LEU B O 1
ATOM 3495 N N . ASN B 1 56 ? 12.51696 34.39549 -33.77901 1.000 84.89022 56 ASN B N 1
ATOM 3496 C CA . ASN B 1 56 ? 11.85359 35.51059 -34.45848 1.000 90.92623 56 ASN B CA 1
ATOM 3497 C C . ASN B 1 56 ? 11.24992 36.48794 -33.44842 1.000 94.09226 56 ASN B C 1
ATOM 3498 O O . ASN B 1 56 ? 10.10731 36.93279 -33.58081 1.000 88.65784 56 ASN B O 1
ATOM 3503 N N . GLY B 1 57 ? 12.03661 36.82061 -32.42601 1.000 109.87049 57 GLY B N 1
ATOM 3504 C CA . GLY B 1 57 ? 11.60852 37.74977 -31.40004 1.000 112.50977 57 GLY B CA 1
ATOM 3505 C C . GLY B 1 57 ? 10.62583 37.20015 -30.39161 1.000 107.13431 57 GLY B C 1
ATOM 3506 O O . GLY B 1 57 ? 10.11366 37.96835 -29.56902 1.000 105.97448 57 GLY B O 1
ATOM 3507 N N . GLY B 1 58 ? 10.34390 35.90069 -30.42398 1.000 94.32821 58 GLY B N 1
ATOM 3508 C CA . GLY B 1 58 ? 9.41036 35.30633 -29.48805 1.000 83.26878 58 GLY B CA 1
ATOM 3509 C C . GLY B 1 58 ? 7.96295 35.54393 -29.86495 1.000 80.08740 58 GLY B C 1
ATOM 3510 O O . GLY B 1 58 ? 7.52573 36.69354 -29.97448 1.000 76.68910 58 GLY B O 1
ATOM 3511 N N . HIS B 1 59 ? 7.20812 34.46499 -30.06227 1.000 75.96133 59 HIS B N 1
ATOM 3512 C CA . HIS B 1 59 ? 5.80554 34.57353 -30.43841 1.000 74.05879 59 HIS B CA 1
ATOM 3513 C C . HIS B 1 59 ? 5.11306 33.24642 -30.16912 1.000 72.83233 59 HIS B C 1
ATOM 3514 O O . HIS B 1 59 ? 5.74532 32.18740 -30.14875 1.000 74.45256 59 HIS B O 1
ATOM 3521 N N . TRP B 1 60 ? 3.80079 33.32044 -29.96592 1.000 71.51284 60 TRP B N 1
ATOM 3522 C CA . TRP B 1 60 ? 2.99517 32.12567 -29.77867 1.000 67.76176 60 TRP B CA 1
ATOM 3523 C C . TRP B 1 60 ? 2.67198 31.48143 -31.12336 1.000 69.84421 60 TRP B C 1
ATOM 3524 O O . TRP B 1 60 ? 2.75276 32.11024 -32.18217 1.000 67.87766 60 TRP B O 1
ATOM 3535 N N . ILE B 1 61 ? 2.30099 30.20327 -31.06837 1.000 69.76310 61 ILE B N 1
ATOM 3536 C CA . ILE B 1 61 ? 1.96949 29.42766 -32.25919 1.000 67.98955 61 ILE B CA 1
ATOM 3537 C C . ILE B 1 61 ? 0.71328 28.62076 -31.96459 1.000 67.15947 61 ILE B C 1
ATOM 3538 O O . ILE B 1 61 ? 0.71404 27.77317 -31.06515 1.000 77.18413 61 ILE B O 1
ATOM 3543 N N . ALA B 1 62 ? -0.35456 28.88115 -32.71375 1.000 65.65017 62 ALA B N 1
ATOM 3544 C CA . ALA B 1 62 ? -1.57950 28.10633 -32.58053 1.000 67.63522 62 ALA B CA 1
ATOM 3545 C C . ALA B 1 62 ? -1.46288 26.82325 -33.39249 1.000 77.15262 62 ALA B C 1
ATOM 3546 O O . ALA B 1 62 ? -1.16096 26.86109 -34.58918 1.000 76.77269 62 ALA B O 1
ATOM 3548 N N . THR B 1 63 ? -1.69954 25.68821 -32.74049 1.000 84.60694 63 THR B N 1
ATOM 3549 C CA . THR B 1 63 ? -1.50929 24.37525 -33.34771 1.000 89.71916 63 THR B CA 1
ATOM 3550 C C . THR B 1 63 ? -2.80686 23.62478 -33.59705 1.000 93.91476 63 THR B C 1
ATOM 3551 O O . THR B 1 63 ? -2.94319 22.96784 -34.63143 1.000 92.51057 63 THR B O 1
ATOM 3555 N N . ARG B 1 64 ? -3.75933 23.69609 -32.67145 1.000 97.50855 64 ARG B N 1
ATOM 3556 C CA . ARG B 1 64 ? -5.00498 22.95730 -32.81306 1.000 97.43500 64 ARG B CA 1
ATOM 3557 C C . ARG B 1 64 ? -5.88537 23.59093 -33.88458 1.000 95.13833 64 ARG B C 1
ATOM 3558 O O . ARG B 1 64 ? -5.90757 24.81188 -34.06292 1.000 89.34154 64 ARG B O 1
ATOM 3566 N N . GLY B 1 65 ? -6.61376 22.74008 -34.60511 1.000 95.70798 65 GLY B N 1
ATOM 3567 C CA . GLY B 1 65 ? -7.44645 23.19392 -35.70091 1.000 88.40905 65 GLY B CA 1
ATOM 3568 C C . GLY B 1 65 ? -8.55638 24.13795 -35.28983 1.000 90.04646 65 GLY B C 1
ATOM 3569 O O . GLY B 1 65 ? -8.60554 25.28050 -35.75417 1.000 82.16059 65 GLY B O 1
ATOM 3570 N N . GLU B 1 66 ? -9.44756 23.68200 -34.40575 1.000 113.59879 66 GLU B N 1
ATOM 3571 C CA . GLU B 1 66 ? -10.58292 24.50882 -34.01215 1.000 110.25344 66 GLU B CA 1
ATOM 3572 C C . GLU B 1 66 ? -10.15538 25.76606 -33.26639 1.000 104.84270 66 GLU B C 1
ATOM 3573 O O . GLU B 1 66 ? -10.95422 26.70072 -33.14954 1.000 103.47369 66 GLU B O 1
ATOM 3579 N N . LEU B 1 67 ? -8.92177 25.81082 -32.75734 1.000 104.09065 67 LEU B N 1
ATOM 3580 C CA . LEU B 1 67 ? -8.43210 27.02582 -32.11787 1.000 100.16415 67 LEU B CA 1
ATOM 3581 C C . LEU B 1 67 ? -7.96656 28.05456 -33.14112 1.000 98.17652 67 LEU B C 1
ATOM 3582 O O . LEU B 1 67 ? -8.08825 29.26076 -32.89873 1.000 95.75596 67 LEU B O 1
ATOM 3587 N N . ILE B 1 68 ? -7.42801 27.60527 -34.27783 1.000 95.07487 68 ILE B N 1
ATOM 3588 C CA . ILE B 1 68 ? -7.06748 28.53787 -35.34157 1.000 83.43663 68 ILE B CA 1
ATOM 3589 C C . ILE B 1 68 ? -8.32431 29.15132 -35.94300 1.000 88.43277 68 ILE B C 1
ATOM 3590 O O . ILE B 1 68 ? -8.38768 30.36136 -36.19212 1.000 84.44308 68 ILE B O 1
ATOM 3595 N N . GLN B 1 69 ? -9.34354 28.32269 -36.18408 1.000 85.85581 69 GLN B N 1
ATOM 3596 C CA . GLN B 1 69 ? -10.64928 28.82777 -36.59221 1.000 82.30159 69 GLN B CA 1
ATOM 3597 C C . GLN B 1 69 ? -11.23058 29.76059 -35.53850 1.000 95.00590 69 GLN B C 1
ATOM 3598 O O . GLN B 1 69 ? -11.92154 30.72983 -35.87348 1.000 90.20073 69 GLN B O 1
ATOM 3604 N N . ASP B 1 70 ? -10.94999 29.48662 -34.26262 1.000 123.52207 70 ASP B N 1
ATOM 3605 C CA . ASP B 1 70 ? -11.49546 30.28779 -33.17363 1.000 123.42895 70 ASP B CA 1
ATOM 3606 C C . ASP B 1 70 ? -10.87175 31.67815 -33.11589 1.000 123.26656 70 ASP B C 1
ATOM 3607 O O . ASP B 1 70 ? -11.53932 32.63797 -32.71364 1.000 123.12713 70 ASP B O 1
ATOM 3612 N N . ILE B 1 71 ? -9.60429 31.80910 -33.50940 1.000 101.24660 71 ILE B N 1
ATOM 3613 C CA . ILE B 1 71 ? -8.92719 33.10000 -33.42632 1.000 90.93990 71 ILE B CA 1
ATOM 3614 C C . ILE B 1 71 ? -9.28334 33.98956 -34.61280 1.000 92.59029 71 ILE B C 1
ATOM 3615 O O . ILE B 1 71 ? -9.46939 35.20175 -34.45662 1.000 89.60471 71 ILE B O 1
ATOM 3620 N N . TYR B 1 72 ? -9.39422 33.40725 -35.80998 1.000 86.83415 72 TYR B N 1
ATOM 3621 C CA . TYR B 1 72 ? -9.67818 34.20042 -37.00383 1.000 71.62494 72 TYR B CA 1
ATOM 3622 C C . TYR B 1 72 ? -11.00461 34.94117 -36.87709 1.000 75.81890 72 TYR B C 1
ATOM 3623 O O . TYR B 1 72 ? -11.08933 36.13898 -37.17102 1.000 84.59288 72 TYR B O 1
ATOM 3632 N N . CYS B 1 73 ? -12.05119 34.24853 -36.43095 1.000 80.87566 73 CYS B N 1
ATOM 3633 C CA . CYS B 1 73 ? -13.36785 34.85751 -36.27996 1.000 80.09194 73 CYS B CA 1
ATOM 3634 C C . CYS B 1 73 ? -13.49639 35.69695 -35.01609 1.000 82.74819 73 CYS B C 1
ATOM 3635 O O . CYS B 1 73 ? -14.61854 36.06012 -34.64705 1.000 84.88873 73 CYS B O 1
ATOM 3638 N N . ASP B 1 74 ? -12.38763 36.02041 -34.35308 1.000 82.66915 74 ASP B N 1
ATOM 3639 C CA . ASP B 1 74 ? -12.39546 36.82297 -33.13057 1.000 86.96208 74 ASP B CA 1
ATOM 3640 C C . ASP B 1 74 ? -11.43833 37.99404 -33.30652 1.000 83.17335 74 ASP B C 1
ATOM 3641 O O . ASP B 1 74 ? -10.33214 37.99906 -32.74967 1.000 84.71564 74 ASP B O 1
ATOM 3646 N N . PRO B 1 75 ? -11.83485 39.01364 -34.07494 1.000 81.59733 75 PRO B N 1
ATOM 3647 C CA . PRO B 1 75 ? -10.96524 40.18359 -34.25502 1.000 81.30724 75 PRO B CA 1
ATOM 3648 C C . PRO B 1 75 ? -10.98067 41.14292 -33.07856 1.000 87.37172 75 PRO B C 1
ATOM 3649 O O . PRO B 1 75 ? -10.16396 42.07430 -33.05180 1.000 92.29436 75 PRO B O 1
ATOM 3653 N N . ASP B 1 76 ? -11.88235 40.94869 -32.11334 1.000 87.09267 76 ASP B N 1
ATOM 3654 C CA . ASP B 1 76 ? -11.97563 41.86901 -30.98504 1.000 87.63178 76 ASP B CA 1
ATOM 3655 C C . ASP B 1 76 ? -10.77486 41.73925 -30.05535 1.000 88.28634 76 ASP B C 1
ATOM 3656 O O . ASP B 1 76 ? -10.25945 42.74609 -29.55551 1.000 90.53421 76 ASP B O 1
ATOM 3661 N N . HIS B 1 77 ? -10.31469 40.51274 -29.81111 1.000 90.15327 77 HIS B N 1
ATOM 3662 C CA . HIS B 1 77 ? -9.19248 40.27351 -28.91475 1.000 90.00847 77 HIS B CA 1
ATOM 3663 C C . HIS B 1 77 ? -7.88130 40.01498 -29.64538 1.000 87.39904 77 HIS B C 1
ATOM 3664 O O . HIS B 1 77 ? -6.83245 39.95439 -28.99585 1.000 87.37887 77 HIS B O 1
ATOM 3671 N N . PHE B 1 78 ? -7.91264 39.85617 -30.96703 1.000 81.31686 78 PHE B N 1
ATOM 3672 C CA . PHE B 1 78 ? -6.71115 39.64852 -31.77546 1.000 76.81106 78 PHE B CA 1
ATOM 3673 C C . PHE B 1 78 ? -6.72198 40.65862 -32.91955 1.000 71.05926 78 PHE B C 1
ATOM 3674 O O . PHE B 1 78 ? -7.35105 40.42773 -33.95643 1.000 72.10761 78 PHE B O 1
ATOM 3682 N N . SER B 1 79 ? -6.02575 41.77476 -32.72691 1.000 74.80323 79 SER B N 1
ATOM 3683 C CA . SER B 1 79 ? -6.02063 42.85071 -33.70541 1.000 78.36873 79 SER B CA 1
ATOM 3684 C C . SER B 1 79 ? -5.09592 42.52388 -34.87179 1.000 79.90096 79 SER B C 1
ATOM 3685 O O . SER B 1 79 ? -4.14824 41.74286 -34.74718 1.000 74.60161 79 SER B O 1
ATOM 3688 N N . SER B 1 80 ? -5.39094 43.13021 -36.01941 1.000 89.57469 80 SER B N 1
ATOM 3689 C CA . SER B 1 80 ? -4.59621 42.97083 -37.22787 1.000 87.12437 80 SER B CA 1
ATOM 3690 C C . SER B 1 80 ? -3.57185 44.08368 -37.40907 1.000 93.19753 80 SER B C 1
ATOM 3691 O O . SER B 1 80 ? -2.92823 44.15036 -38.46048 1.000 89.39952 80 SER B O 1
ATOM 3694 N N . HIS B 1 81 ? -3.40355 44.95617 -36.41027 1.000 92.62358 81 HIS B N 1
ATOM 3695 C CA . HIS B 1 81 ? -2.48123 46.07989 -36.54441 1.000 92.09873 81 HIS B CA 1
ATOM 3696 C C . HIS B 1 81 ? -1.03714 45.62969 -36.73086 1.000 94.88427 81 HIS B C 1
ATOM 3697 O O . HIS B 1 81 ? -0.21294 46.41336 -37.21470 1.000 91.32077 81 HIS B O 1
ATOM 3704 N N . VAL B 1 82 ? -0.70752 44.39927 -36.34108 1.000 99.30233 82 VAL B N 1
ATOM 3705 C CA . VAL B 1 82 ? 0.59710 43.79988 -36.60738 1.000 100.20229 82 VAL B CA 1
ATOM 3706 C C . VAL B 1 82 ? 0.33292 42.37573 -37.08002 1.000 100.09032 82 VAL B C 1
ATOM 3707 O O . VAL B 1 82 ? -0.11588 41.53319 -36.29451 1.000 100.16010 82 VAL B O 1
ATOM 3711 N N . ILE B 1 83 ? 0.60791 42.10339 -38.35478 1.000 98.59692 83 ILE B N 1
ATOM 3712 C CA . ILE B 1 83 ? 0.32886 40.79721 -38.94446 1.000 87.72528 83 ILE B CA 1
ATOM 3713 C C . ILE B 1 83 ? 1.58484 39.99762 -39.24895 1.000 86.01021 83 ILE B C 1
ATOM 3714 O O . ILE B 1 83 ? 1.47941 38.78512 -39.49767 1.000 86.50471 83 ILE B O 1
ATOM 3719 N N . PHE B 1 84 ? 2.75842 40.61691 -39.23737 1.000 88.18144 84 PHE B N 1
ATOM 3720 C CA . PHE B 1 84 ? 4.00146 39.92815 -39.54398 1.000 91.46319 84 PHE B CA 1
ATOM 3721 C C . PHE B 1 84 ? 4.77068 39.59271 -38.26920 1.000 88.38227 84 PHE B C 1
ATOM 3722 O O . PHE B 1 84 ? 4.51818 40.15288 -37.19684 1.000 91.08147 84 PHE B O 1
ATOM 3730 N N . ILE B 1 85 ? 5.70871 38.67372 -38.40518 1.000 84.00410 85 ILE B N 1
ATOM 3731 C CA . ILE B 1 85 ? 6.58811 38.24838 -37.31808 1.000 88.84760 85 ILE B CA 1
ATOM 3732 C C . ILE B 1 85 ? 8.02053 38.44996 -37.78477 1.000 89.23732 85 ILE B C 1
ATOM 3733 O O . ILE B 1 85 ? 8.36537 38.02094 -38.88850 1.000 83.96352 85 ILE B O 1
ATOM 3738 N N . PRO B 1 86 ? 8.90203 39.08435 -36.98653 1.000 86.75580 86 PRO B N 1
ATOM 3739 C CA . PRO B 1 86 ? 8.73444 39.55688 -35.59529 1.000 88.22112 86 PRO B CA 1
ATOM 3740 C C . PRO B 1 86 ? 7.70674 40.67377 -35.39589 1.000 98.52415 86 PRO B C 1
ATOM 3741 O O . PRO B 1 86 ? 6.57621 40.40079 -35.00204 1.000 102.95098 86 PRO B O 1
ATOM 3745 N N . LYS B 1 87 ? 8.05431 41.93674 -35.63366 1.000 106.12746 87 LYS B N 1
ATOM 3746 C CA . LYS B 1 87 ? 7.15681 43.04373 -35.33023 1.000 111.85366 87 LYS B CA 1
ATOM 3747 C C . LYS B 1 87 ? 7.20074 44.06564 -36.45330 1.000 114.48684 87 LYS B C 1
ATOM 3748 O O . LYS B 1 87 ? 8.28277 44.45027 -36.90625 1.000 109.42693 87 LYS B O 1
ATOM 3754 N N . ALA B 1 88 ? 6.02467 44.50075 -36.89294 1.000 122.30376 88 ALA B N 1
ATOM 3755 C CA . ALA B 1 88 ? 5.91320 45.46510 -37.97922 1.000 121.65098 88 ALA B CA 1
ATOM 3756 C C . ALA B 1 88 ? 5.83390 46.88406 -37.42711 1.000 119.25546 88 ALA B C 1
ATOM 3757 O O . ALA B 1 88 ? 4.74981 47.45630 -37.31214 1.000 118.27583 88 ALA B O 1
ATOM 3759 N N . GLU B 1 91 ? 4.11412 48.72030 -39.75981 1.000 118.83936 91 GLU B N 1
ATOM 3760 C CA . GLU B 1 91 ? 5.26176 49.61753 -39.68801 1.000 121.08714 91 GLU B CA 1
ATOM 3761 C C . GLU B 1 91 ? 5.05598 50.84850 -40.57159 1.000 129.65452 91 GLU B C 1
ATOM 3762 O O . GLU B 1 91 ? 5.86385 51.12360 -41.46158 1.000 137.89094 91 GLU B O 1
ATOM 3768 N N . LYS B 1 92 ? 3.96989 51.58641 -40.31877 1.000 124.25186 92 LYS B N 1
ATOM 3769 C CA . LYS B 1 92 ? 3.60975 52.76242 -41.10841 1.000 131.47446 92 LYS B CA 1
ATOM 3770 C C . LYS B 1 92 ? 3.35793 52.37500 -42.56101 1.000 136.88504 92 LYS B C 1
ATOM 3771 O O . LYS B 1 92 ? 2.26579 52.60634 -43.09118 1.000 132.22981 92 LYS B O 1
ATOM 3777 N N . TYR B 1 93 ? 4.36160 51.78569 -43.21009 1.000 147.31076 93 TYR B N 1
ATOM 3778 C CA . TYR B 1 93 ? 4.19440 51.26188 -44.55608 1.000 146.69607 93 TYR B CA 1
ATOM 3779 C C . TYR B 1 93 ? 3.33598 50.01049 -44.43878 1.000 145.90219 93 TYR B C 1
ATOM 3780 O O . TYR B 1 93 ? 3.85394 48.91442 -44.19944 1.000 145.88670 93 TYR B O 1
ATOM 3789 N N . ALA B 1 94 ? 2.02594 50.15905 -44.61370 1.000 130.45968 94 ALA B N 1
ATOM 3790 C CA . ALA B 1 94 ? 1.08021 49.09705 -44.30760 1.000 111.64027 94 ALA B CA 1
ATOM 3791 C C . ALA B 1 94 ? 0.21464 48.76631 -45.51053 1.000 94.10259 94 ALA B C 1
ATOM 3792 O O . ALA B 1 94 ? -0.20870 49.66024 -46.24932 1.000 97.61723 94 ALA B O 1
ATOM 3794 N N . MET B 1 95 ? -0.04278 47.47661 -45.69946 1.000 86.61878 95 MET B N 1
ATOM 3795 C CA . MET B 1 95 ? -1.00035 47.04551 -46.70156 1.000 85.86002 95 MET B CA 1
ATOM 3796 C C . MET B 1 95 ? -2.40289 47.13451 -46.11415 1.000 87.90432 95 MET B C 1
ATOM 3797 O O . MET B 1 95 ? -2.60624 46.94758 -44.91110 1.000 93.55085 95 MET B O 1
ATOM 3802 N N . VAL B 1 96 ? -3.37497 47.42925 -46.96967 1.000 85.75798 96 VAL B N 1
ATOM 3803 C CA . VAL B 1 96 ? -4.75467 47.58447 -46.51425 1.000 87.43533 96 VAL B CA 1
ATOM 3804 C C . VAL B 1 96 ? -5.65464 46.67675 -47.34511 1.000 79.65702 96 VAL B C 1
ATOM 3805 O O . VAL B 1 96 ? -5.41020 46.48498 -48.54588 1.000 78.65598 96 VAL B O 1
ATOM 3809 N N . PRO B 1 97 ? -6.68723 46.07801 -46.74680 1.000 80.69246 97 PRO B N 1
ATOM 3810 C CA . PRO B 1 97 ? -7.06972 46.18132 -45.33596 1.000 82.12967 97 PRO B CA 1
ATOM 3811 C C . PRO B 1 97 ? -6.49770 45.05484 -44.48200 1.000 83.94873 97 PRO B C 1
ATOM 3812 O O . PRO B 1 97 ? -7.10595 44.66495 -43.49116 1.000 84.27664 97 PRO B O 1
ATOM 3816 N N . SER B 1 98 ? -5.32667 44.51789 -44.83623 1.000 80.65240 98 SER B N 1
ATOM 3817 C CA . SER B 1 98 ? -4.76168 43.41265 -44.06768 1.000 76.83505 98 SER B CA 1
ATOM 3818 C C . SER B 1 98 ? -4.35012 43.85812 -42.67082 1.000 84.93981 98 SER B C 1
ATOM 3819 O O . SER B 1 98 ? -4.51503 43.10775 -41.70170 1.000 91.04693 98 SER B O 1
ATOM 3822 N N . LYS B 1 99 ? -3.82119 45.07481 -42.54328 1.000 88.26682 99 LYS B N 1
ATOM 3823 C CA . LYS B 1 99 ? -3.38695 45.60087 -41.25770 1.000 92.09363 99 LYS B CA 1
ATOM 3824 C C . LYS B 1 99 ? -4.45581 46.47274 -40.60652 1.000 95.56370 99 LYS B C 1
ATOM 3825 O O . LYS B 1 99 ? -4.14445 47.28270 -39.72619 1.000 97.49429 99 LYS B O 1
ATOM 3831 N N . MET B 1 100 ? -5.70938 46.31470 -41.01956 1.000 96.11119 100 MET B N 1
ATOM 3832 C CA . MET B 1 100 ? -6.82716 47.07918 -40.49316 1.000 97.39448 100 MET B CA 1
ATOM 3833 C C . MET B 1 100 ? -7.81092 46.15390 -39.78661 1.000 98.85340 100 MET B C 1
ATOM 3834 O O . MET B 1 100 ? -7.89225 44.95672 -40.07856 1.000 96.91755 100 MET B O 1
ATOM 3839 N N . ASP B 1 101 ? -8.56446 46.72737 -38.85252 1.000 112.92359 101 ASP B N 1
ATOM 3840 C CA . ASP B 1 101 ? -9.54625 46.00135 -38.06486 1.000 110.89650 101 ASP B CA 1
ATOM 3841 C C . ASP B 1 101 ? -10.90378 46.67956 -38.16078 1.000 108.96462 101 ASP B C 1
ATOM 3842 O O . ASP B 1 101 ? -10.98372 47.89580 -38.36404 1.000 108.93557 101 ASP B O 1
ATOM 3847 N N . PRO B 1 102 ? -11.98633 45.91881 -38.02472 1.000 97.10608 102 PRO B N 1
ATOM 3848 C CA . PRO B 1 102 ? -13.32760 46.51367 -38.08600 1.000 94.20703 102 PRO B CA 1
ATOM 3849 C C . PRO B 1 102 ? -13.55874 47.45232 -36.91592 1.000 94.63216 102 PRO B C 1
ATOM 3850 O O . PRO B 1 102 ? -12.93278 47.29927 -35.85631 1.000 91.77560 102 PRO B O 1
ATOM 3854 N N . PRO B 1 103 ? -14.45657 48.44010 -37.06108 1.000 89.47201 103 PRO B N 1
ATOM 3855 C CA . PRO B 1 103 ? -15.29383 48.74446 -38.23223 1.000 86.76054 103 PRO B CA 1
ATOM 3856 C C . PRO B 1 103 ? -14.55241 49.49775 -39.33478 1.000 87.68104 103 PRO B C 1
ATOM 3857 O O . PRO B 1 103 ? -15.14170 49.82334 -40.36224 1.000 84.92633 103 PRO B O 1
ATOM 3861 N N . GLU B 1 104 ? -13.26196 49.79319 -39.15420 1.000 87.84125 104 GLU B N 1
ATOM 3862 C CA . GLU B 1 104 ? -12.50990 50.47023 -40.20615 1.000 77.49746 104 GLU B CA 1
ATOM 3863 C C . GLU B 1 104 ? -12.28551 49.56128 -41.40689 1.000 80.59059 104 GLU B C 1
ATOM 3864 O O . GLU B 1 104 ? -12.13403 50.04849 -42.53179 1.000 80.90414 104 GLU B O 1
ATOM 3870 N N . HIS B 1 105 ? -12.26897 48.24495 -41.18754 1.000 88.76949 105 HIS B N 1
ATOM 3871 C CA . HIS B 1 105 ? -12.00748 47.29748 -42.26620 1.000 82.06647 105 HIS B CA 1
ATOM 3872 C C . HIS B 1 105 ? -13.16531 47.21312 -43.25367 1.000 78.64688 105 HIS B C 1
ATOM 3873 O O . HIS B 1 105 ? -12.95188 46.86877 -44.42171 1.000 78.34708 105 HIS B O 1
ATOM 3880 N N . ARG B 1 106 ? -14.38381 47.53284 -42.81446 1.000 82.21452 106 ARG B N 1
ATOM 3881 C CA . ARG B 1 106 ? -15.56111 47.31812 -43.65557 1.000 75.44456 106 ARG B CA 1
ATOM 3882 C C . ARG B 1 106 ? -15.51891 48.09092 -44.96890 1.000 73.59803 106 ARG B C 1
ATOM 3883 O O . ARG B 1 106 ? -15.70529 47.46508 -46.02719 1.000 71.88975 106 ARG B O 1
ATOM 3891 N N . PRO B 1 107 ? -15.28814 49.41053 -44.99708 1.000 76.74527 107 PRO B N 1
ATOM 3892 C CA . PRO B 1 107 ? -15.32679 50.10733 -46.29302 1.000 70.30461 107 PRO B CA 1
ATOM 3893 C C . PRO B 1 107 ? -14.20230 49.70246 -47.22893 1.000 74.48311 107 PRO B C 1
ATOM 3894 O O . PRO B 1 107 ? -14.40832 49.68191 -48.44851 1.000 78.48068 107 PRO B O 1
ATOM 3898 N N . TYR B 1 108 ? -13.02254 49.37296 -46.70062 1.000 74.53225 108 TYR B N 1
ATOM 3899 C CA . TYR B 1 108 ? -11.89438 49.01077 -47.54928 1.000 71.74692 108 TYR B CA 1
ATOM 3900 C C . TYR B 1 108 ? -11.98068 47.58139 -48.06731 1.000 75.53758 108 TYR B C 1
ATOM 3901 O O . TYR B 1 108 ? -11.38292 47.27810 -49.10552 1.000 76.55512 108 TYR B O 1
ATOM 3910 N N . ARG B 1 109 ? -12.70223 46.69838 -47.37288 1.000 75.62613 109 ARG B N 1
ATOM 3911 C CA . ARG B 1 109 ? -12.94349 45.36502 -47.91364 1.000 74.94234 109 ARG B CA 1
ATOM 3912 C C . ARG B 1 109 ? -13.87184 45.41049 -49.11990 1.000 77.25130 109 ARG B C 1
ATOM 3913 O O . ARG B 1 109 ? -13.71878 44.61169 -50.05060 1.000 80.32903 109 ARG B O 1
ATOM 3921 N N . GLU B 1 110 ? -14.83161 46.33588 -49.12759 1.000 71.06715 110 GLU B N 1
ATOM 3922 C CA . GLU B 1 110 ? -15.73348 46.46348 -50.26503 1.000 73.48543 110 GLU B CA 1
ATOM 3923 C C . GLU B 1 110 ? -15.02942 46.94722 -51.52692 1.000 70.63365 110 GLU B C 1
ATOM 3924 O O . GLU B 1 110 ? -15.52692 46.69555 -52.62792 1.000 70.96340 110 GLU B O 1
ATOM 3930 N N . VAL B 1 111 ? -13.88756 47.62586 -51.39673 1.000 77.19871 111 VAL B N 1
ATOM 3931 C CA . VAL B 1 111 ? -13.18663 48.13918 -52.57163 1.000 75.72361 111 VAL B CA 1
ATOM 3932 C C . VAL B 1 111 ? -12.48401 47.01053 -53.31857 1.000 74.29292 111 VAL B C 1
ATOM 3933 O O . VAL B 1 111 ? -12.55288 46.92501 -54.55013 1.000 75.70744 111 VAL B O 1
ATOM 3937 N N . VAL B 1 112 ? -11.79472 46.12923 -52.58994 1.000 71.24179 112 VAL B N 1
ATOM 3938 C CA . VAL B 1 112 ? -11.10974 45.02004 -53.24753 1.000 71.66382 112 VAL B CA 1
ATOM 3939 C C . VAL B 1 112 ? -12.11679 44.03876 -53.83442 1.000 75.41446 112 VAL B C 1
ATOM 3940 O O . VAL B 1 112 ? -11.84141 43.38964 -54.85089 1.000 80.13787 112 VAL B O 1
ATOM 3944 N N . ASP B 1 113 ? -13.29319 43.91391 -53.21713 1.000 80.88426 113 ASP B N 1
ATOM 3945 C CA . ASP B 1 113 ? -14.33220 43.02922 -53.72834 1.000 83.65919 113 ASP B CA 1
ATOM 3946 C C . ASP B 1 113 ? -14.99991 43.56235 -54.98966 1.000 83.91446 113 ASP B C 1
ATOM 3947 O O . ASP B 1 113 ? -15.81136 42.84530 -55.58439 1.000 87.56219 113 ASP B O 1
ATOM 3952 N N . LYS B 1 114 ? -14.68902 44.79281 -55.40963 1.000 79.48907 114 LYS B N 1
ATOM 3953 C CA . LYS B 1 114 ? -15.30055 45.33098 -56.62096 1.000 77.17685 114 LYS B CA 1
ATOM 3954 C C . LYS B 1 114 ? -14.82039 44.59544 -57.86535 1.000 77.96524 114 LYS B C 1
ATOM 3955 O O . LYS B 1 114 ? -15.55992 44.50177 -58.85229 1.000 78.56427 114 LYS B O 1
ATOM 3961 N N . GLY B 1 115 ? -13.59930 44.06535 -57.83823 1.000 80.33091 115 GLY B N 1
ATOM 3962 C CA . GLY B 1 115 ? -13.05355 43.37203 -58.98778 1.000 78.04557 115 GLY B CA 1
ATOM 3963 C C . GLY B 1 115 ? -12.75291 41.90886 -58.73638 1.000 76.12958 115 GLY B C 1
ATOM 3964 O O . GLY B 1 115 ? -12.37031 41.18440 -59.65968 1.000 67.52636 115 GLY B O 1
ATOM 3965 N N . LEU B 1 116 ? -12.90810 41.46051 -57.48986 1.000 79.56089 116 LEU B N 1
ATOM 3966 C CA . LEU B 1 116 ? -12.59220 40.08636 -57.11912 1.000 72.13710 116 LEU B CA 1
ATOM 3967 C C . LEU B 1 116 ? -13.79686 39.30900 -56.59977 1.000 80.30606 116 LEU B C 1
ATOM 3968 O O . LEU B 1 116 ? -13.62118 38.20506 -56.06972 1.000 82.57277 116 LEU B O 1
ATOM 3973 N N . ASN B 1 117 ? -15.00838 39.83933 -56.73861 1.000 79.35524 117 ASN B N 1
ATOM 3974 C CA . ASN B 1 117 ? -16.20217 39.12144 -56.30803 1.000 76.52729 117 ASN B CA 1
ATOM 3975 C C . ASN B 1 117 ? -16.49811 38.00151 -57.30538 1.000 81.96717 117 ASN B C 1
ATOM 3976 O O . ASN B 1 117 ? -15.73132 37.73523 -58.23436 1.000 83.71324 117 ASN B O 1
ATOM 3981 N N . LEU B 1 118 ? -17.63749 37.33197 -57.12245 1.000 89.07249 118 LEU B N 1
ATOM 3982 C CA . LEU B 1 118 ? -17.96016 36.18975 -57.97149 1.000 90.16416 118 LEU B CA 1
ATOM 3983 C C . LEU B 1 118 ? -18.23468 36.61972 -59.40796 1.000 91.08992 118 LEU B C 1
ATOM 3984 O O . LEU B 1 118 ? -17.77418 35.96759 -60.35186 1.000 90.10674 118 LEU B O 1
ATOM 3989 N N . ARG B 1 119 ? -18.97892 37.71318 -59.59708 1.000 90.44343 119 ARG B N 1
ATOM 3990 C CA . ARG B 1 119 ? -19.32865 38.13360 -60.95116 1.000 88.79264 119 ARG B CA 1
ATOM 3991 C C . ARG B 1 119 ? -18.10411 38.60570 -61.72472 1.000 97.23022 119 ARG B C 1
ATOM 3992 O O . ARG B 1 119 ? -17.96867 38.31283 -62.91852 1.000 105.39574 119 ARG B O 1
ATOM 4000 N N . ALA B 1 120 ? -17.19909 39.33323 -61.06572 1.000 94.29899 120 ALA B N 1
ATOM 4001 C CA . ALA B 1 120 ? -16.00770 39.81079 -61.75882 1.000 93.69794 120 ALA B CA 1
ATOM 4002 C C . ALA B 1 120 ? -15.06314 38.66734 -62.09913 1.000 94.27425 120 ALA B C 1
ATOM 4003 O O . ALA B 1 120 ? -14.38079 38.71474 -63.12827 1.000 103.98370 120 ALA B O 1
ATOM 4005 N N . ILE B 1 121 ? -14.99843 37.64096 -61.24985 1.000 92.15479 121 ILE B N 1
ATOM 4006 C CA . ILE B 1 121 ? -14.19529 36.47351 -61.58977 1.000 91.42429 121 ILE B CA 1
ATOM 4007 C C . ILE B 1 121 ? -14.90092 35.64000 -62.65216 1.000 95.97707 121 ILE B C 1
ATOM 4008 O O . ILE B 1 121 ? -14.24890 35.01727 -63.50006 1.000 96.41662 121 ILE B O 1
ATOM 4013 N N . ARG B 1 122 ? -16.23645 35.62367 -62.63955 1.000 98.09430 122 ARG B N 1
ATOM 4014 C CA . ARG B 1 122 ? -16.97316 34.85998 -63.64181 1.000 102.29105 122 ARG B CA 1
ATOM 4015 C C . ARG B 1 122 ? -16.91689 35.53087 -65.00836 1.000 104.01310 122 ARG B C 1
ATOM 4016 O O . ARG B 1 122 ? -16.84357 34.84793 -66.03548 1.000 104.38762 122 ARG B O 1
ATOM 4024 N N . GLU B 1 123 ? -16.93905 36.86548 -65.04634 1.000 126.28749 123 GLU B N 1
ATOM 4025 C CA . GLU B 1 123 ? -16.85301 37.56227 -66.32445 1.000 126.39936 123 GLU B CA 1
ATOM 4026 C C . GLU B 1 123 ? -15.48908 37.40234 -66.98125 1.000 126.41757 123 GLU B C 1
ATOM 4027 O O . GLU B 1 123 ? -15.33690 37.76988 -68.15117 1.000 129.96367 123 GLU B O 1
ATOM 4033 N N . ARG B 1 124 ? -14.50280 36.87009 -66.26135 1.000 105.36553 124 ARG B N 1
ATOM 4034 C CA . ARG B 1 124 ? -13.19525 36.56164 -66.81908 1.000 95.74655 124 ARG B CA 1
ATOM 4035 C C . ARG B 1 124 ? -13.00879 35.07229 -67.06985 1.000 88.74266 124 ARG B C 1
ATOM 4036 O O . ARG B 1 124 ? -11.92917 34.66404 -67.50708 1.000 86.60849 124 ARG B O 1
ATOM 4044 N N . GLU B 1 125 ? -14.03417 34.25733 -66.80895 1.000 89.12726 125 GLU B N 1
ATOM 4045 C CA . GLU B 1 125 ? -13.89455 32.80793 -66.94693 1.000 85.38906 125 GLU B CA 1
ATOM 4046 C C . GLU B 1 125 ? -13.53131 32.37409 -68.36172 1.000 81.52151 125 GLU B C 1
ATOM 4047 O O . GLU B 1 125 ? -12.61642 31.54479 -68.50786 1.000 79.99287 125 GLU B O 1
ATOM 4053 N N . PRO B 1 126 ? -14.18022 32.85816 -69.42860 1.000 82.85670 126 PRO B N 1
ATOM 4054 C CA . PRO B 1 126 ? -13.73895 32.45845 -70.77511 1.000 78.19389 126 PRO B CA 1
ATOM 4055 C C . PRO B 1 126 ? -12.33617 32.92755 -71.10852 1.000 79.26566 126 PRO B C 1
ATOM 4056 O O . PRO B 1 126 ? -11.67841 32.31288 -71.95712 1.000 80.82054 126 PRO B O 1
ATOM 4060 N N . ALA B 1 127 ? -11.85585 33.99490 -70.46819 1.000 79.65937 127 ALA B N 1
ATOM 4061 C CA . ALA B 1 127 ? -10.49214 34.45288 -70.69957 1.000 72.05750 127 ALA B CA 1
ATOM 4062 C C . ALA B 1 127 ? -9.48450 33.67917 -69.86042 1.000 74.93100 127 ALA B C 1
ATOM 4063 O O . ALA B 1 127 ? -8.33312 33.51511 -70.27920 1.000 69.71042 127 ALA B O 1
ATOM 4065 N N . VAL B 1 128 ? -9.89337 33.20149 -68.68285 1.000 80.20850 128 VAL B N 1
ATOM 4066 C CA . VAL B 1 128 ? -8.98895 32.42640 -67.83859 1.000 73.03728 128 VAL B CA 1
ATOM 4067 C C . VAL B 1 128 ? -8.75062 31.04802 -68.44175 1.000 75.32790 128 VAL B C 1
ATOM 4068 O O . VAL B 1 128 ? -7.60707 30.59030 -68.55205 1.000 72.83413 128 VAL B O 1
ATOM 4072 N N . ARG B 1 129 ? -9.82656 30.36349 -68.84009 1.000 78.37664 129 ARG B N 1
ATOM 4073 C CA . ARG B 1 129 ? -9.67617 29.05244 -69.45939 1.000 79.23902 129 ARG B CA 1
ATOM 4074 C C . ARG B 1 129 ? -8.99548 29.12851 -70.81952 1.000 82.07201 129 ARG B C 1
ATOM 4075 O O . ARG B 1 129 ? -8.40323 28.13617 -71.25475 1.000 82.58602 129 ARG B O 1
ATOM 4083 N N . ALA B 1 130 ? -9.06097 30.27806 -71.49723 1.000 79.37690 130 ALA B N 1
ATOM 4084 C CA . ALA B 1 130 ? -8.34647 30.42687 -72.76104 1.000 71.24087 130 ALA B CA 1
ATOM 4085 C C . ALA B 1 130 ? -6.83944 30.35834 -72.55154 1.000 67.54983 130 ALA B C 1
ATOM 4086 O O . ALA B 1 130 ? -6.11570 29.80029 -73.38444 1.000 62.96357 130 ALA B O 1
ATOM 4088 N N . HIS B 1 131 ? -6.34819 30.92509 -71.44679 1.000 70.92407 131 HIS B N 1
ATOM 4089 C CA . HIS B 1 131 ? -4.92926 30.81047 -71.12830 1.000 66.87843 131 HIS B CA 1
ATOM 4090 C C . HIS B 1 131 ? -4.55746 29.37274 -70.79385 1.000 67.69930 131 HIS B C 1
ATOM 4091 O O . HIS B 1 131 ? -3.52868 28.86722 -71.25649 1.000 71.89273 131 HIS B O 1
ATOM 4098 N N . ALA B 1 132 ? -5.38670 28.69801 -69.99425 1.000 70.86093 132 ALA B N 1
ATOM 4099 C CA . ALA B 1 132 ? -5.10375 27.31352 -69.63206 1.000 67.17128 132 ALA B CA 1
ATOM 4100 C C . ALA B 1 132 ? -5.10856 26.41138 -70.85833 1.000 67.06588 132 ALA B C 1
ATOM 4101 O O . ALA B 1 132 ? -4.30199 25.47991 -70.95514 1.000 69.37028 132 ALA B O 1
ATOM 4103 N N . ILE B 1 133 ? -6.00340 26.67741 -71.81082 1.000 77.65402 133 ILE B N 1
ATOM 4104 C CA . ILE B 1 133 ? -6.05897 25.86628 -73.02300 1.000 70.04770 133 ILE B CA 1
ATOM 4105 C C . ILE B 1 133 ? -4.80883 26.08571 -73.86505 1.000 68.44226 133 ILE B C 1
ATOM 4106 O O . ILE B 1 133 ? -4.16790 25.12887 -74.31385 1.000 82.77476 133 ILE B O 1
ATOM 4111 N N . ALA B 1 134 ? -4.43292 27.34895 -74.07664 1.000 73.52528 134 ALA B N 1
ATOM 4112 C CA . ALA B 1 134 ? -3.26139 27.65353 -74.88929 1.000 73.58395 134 ALA B CA 1
ATOM 4113 C C . ALA B 1 134 ? -1.96645 27.17870 -74.24472 1.000 67.41119 134 ALA B C 1
ATOM 4114 O O . ALA B 1 134 ? -0.98639 26.93945 -74.95797 1.000 69.93436 134 ALA B O 1
ATOM 4116 N N . LEU B 1 135 ? -1.94034 27.02946 -72.91934 1.000 67.89047 135 LEU B N 1
ATOM 4117 C CA . LEU B 1 135 ? -0.72525 26.58568 -72.24773 1.000 68.69073 135 LEU B CA 1
ATOM 4118 C C . LEU B 1 135 ? -0.59003 25.06869 -72.23928 1.000 73.61717 135 LEU B C 1
ATOM 4119 O O . LEU B 1 135 ? 0.53239 24.55520 -72.29025 1.000 75.93690 135 LEU B O 1
ATOM 4124 N N . ILE B 1 136 ? -1.70585 24.34013 -72.18262 1.000 76.43719 136 ILE B N 1
ATOM 4125 C CA . ILE B 1 136 ? -1.64337 22.88479 -72.08262 1.000 73.00184 136 ILE B CA 1
ATOM 4126 C C . ILE B 1 136 ? -1.32406 22.25748 -73.43373 1.000 82.76957 136 ILE B C 1
ATOM 4127 O O . ILE B 1 136 ? -0.45789 21.38106 -73.53689 1.000 80.18225 136 ILE B O 1
ATOM 4132 N N . GLU B 1 137 ? -2.00874 22.69873 -74.49218 1.000 101.29080 137 GLU B N 1
ATOM 4133 C CA . GLU B 1 137 ? -1.81435 22.10443 -75.81038 1.000 101.79852 137 GLU B CA 1
ATOM 4134 C C . GLU B 1 137 ? -0.43153 22.37419 -76.38833 1.000 101.64002 137 GLU B C 1
ATOM 4135 O O . GLU B 1 137 ? -0.09179 21.79365 -77.42467 1.000 104.49874 137 GLU B O 1
ATOM 4141 N N . ALA B 1 138 ? 0.37116 23.22669 -75.74932 1.000 86.57954 138 ALA B N 1
ATOM 4142 C CA . ALA B 1 138 ? 1.72866 23.47285 -76.21511 1.000 85.57107 138 ALA B CA 1
ATOM 4143 C C . ALA B 1 138 ? 2.69926 22.36258 -75.83319 1.000 77.87335 138 ALA B C 1
ATOM 4144 O O . ALA B 1 138 ? 3.77747 22.27290 -76.43013 1.000 75.58764 138 ALA B O 1
ATOM 4146 N N . PHE B 1 139 ? 2.35091 21.51825 -74.85890 1.000 74.12521 139 PHE B N 1
ATOM 4147 C CA . PHE B 1 139 ? 3.22966 20.42379 -74.47048 1.000 78.13507 139 PHE B CA 1
ATOM 4148 C C . PHE B 1 139 ? 2.50821 19.10068 -74.25799 1.000 73.81081 139 PHE B C 1
ATOM 4149 O O . PHE B 1 139 ? 3.16775 18.11269 -73.92062 1.000 71.15978 139 PHE B O 1
ATOM 4157 N N . ALA B 1 140 ? 1.18686 19.04409 -74.43605 1.000 80.77110 140 ALA B N 1
ATOM 4158 C CA . ALA B 1 140 ? 0.45745 17.80344 -74.20147 1.000 76.34836 140 ALA B CA 1
ATOM 4159 C C . ALA B 1 140 ? 0.85900 16.69867 -75.16785 1.000 90.92254 140 ALA B C 1
ATOM 4160 O O . ALA B 1 140 ? 0.62614 15.52074 -74.87535 1.000 90.50453 140 ALA B O 1
ATOM 4162 N N . ASP B 1 141 ? 1.45340 17.04689 -76.30958 1.000 104.92991 141 ASP B N 1
ATOM 4163 C CA . ASP B 1 141 ? 1.82538 16.03215 -77.28693 1.000 105.51770 141 ASP B CA 1
ATOM 4164 C C . ASP B 1 141 ? 3.18829 15.40979 -76.99941 1.000 105.59109 141 ASP B C 1
ATOM 4165 O O . ASP B 1 141 ? 3.40905 14.24216 -77.34011 1.000 105.89567 141 ASP B O 1
ATOM 4170 N N . LYS B 1 142 ? 4.10994 16.15323 -76.37997 1.000 89.44839 142 LYS B N 1
ATOM 4171 C CA . LYS B 1 142 ? 5.45628 15.63202 -76.16553 1.000 79.46180 142 LYS B CA 1
ATOM 4172 C C . LYS B 1 142 ? 5.55870 14.68562 -74.97364 1.000 76.83133 142 LYS B C 1
ATOM 4173 O O . LYS B 1 142 ? 6.61703 14.07765 -74.78074 1.000 82.21945 142 LYS B O 1
ATOM 4179 N N . GLY B 1 143 ? 4.50213 14.54386 -74.17358 1.000 73.39508 143 GLY B N 1
ATOM 4180 C CA . GLY B 1 143 ? 4.47336 13.55384 -73.11642 1.000 70.47619 143 GLY B CA 1
ATOM 4181 C C . GLY B 1 143 ? 5.13830 13.93187 -71.80958 1.000 74.16271 143 GLY B C 1
ATOM 4182 O O . GLY B 1 143 ? 4.99868 13.18647 -70.83130 1.000 81.80813 143 GLY B O 1
ATOM 4183 N N . HIS B 1 144 ? 5.85984 15.04730 -71.74593 1.000 70.32875 144 HIS B N 1
ATOM 4184 C CA . HIS B 1 144 ? 6.49432 15.45725 -70.50133 1.000 72.80272 144 HIS B CA 1
ATOM 4185 C C . HIS B 1 144 ? 6.51557 16.97634 -70.44492 1.000 73.30705 144 HIS B C 1
ATOM 4186 O O . HIS B 1 144 ? 6.24189 17.65663 -71.43555 1.000 75.54219 144 HIS B O 1
ATOM 4193 N N . CYS B 1 145 ? 6.84353 17.50437 -69.26775 1.000 73.13705 145 CYS B N 1
ATOM 4194 C CA . CYS B 1 145 ? 6.88827 18.94687 -69.06880 1.000 81.04697 145 CYS B CA 1
ATOM 4195 C C . CYS B 1 145 ? 7.52724 19.24733 -67.72393 1.000 82.63002 145 CYS B C 1
ATOM 4196 O O . CYS B 1 145 ? 7.47923 18.42641 -66.80390 1.000 81.65620 145 CYS B O 1
ATOM 4199 N N . ASP B 1 146 ? 8.12565 20.43326 -67.62504 1.000 93.12563 146 ASP B N 1
ATOM 4200 C CA . ASP B 1 146 ? 8.53887 20.99262 -66.33963 1.000 93.93779 146 ASP B CA 1
ATOM 4201 C C . ASP B 1 146 ? 7.37049 21.83345 -65.84606 1.000 92.73857 146 ASP B C 1
ATOM 4202 O O . ASP B 1 146 ? 7.22769 23.00507 -66.19641 1.000 92.59605 146 ASP B O 1
ATOM 4207 N N . PHE B 1 147 ? 6.52137 21.21641 -65.01990 1.000 80.04431 147 PHE B N 1
ATOM 4208 C CA . PHE B 1 147 ? 5.25336 21.83330 -64.64215 1.000 74.74793 147 PHE B CA 1
ATOM 4209 C C . PHE B 1 147 ? 5.44118 23.18326 -63.96265 1.000 74.98857 147 PHE B C 1
ATOM 4210 O O . PHE B 1 147 ? 4.58717 24.06682 -64.09895 1.000 68.45136 147 PHE B O 1
ATOM 4218 N N . VAL B 1 148 ? 6.54820 23.37301 -63.24296 1.000 76.24274 148 VAL B N 1
ATOM 4219 C CA . VAL B 1 148 ? 6.72610 24.62515 -62.51670 1.000 77.13705 148 VAL B CA 1
ATOM 4220 C C . VAL B 1 148 ? 7.08596 25.76670 -63.46201 1.000 79.32770 148 VAL B C 1
ATOM 4221 O O . VAL B 1 148 ? 6.68840 26.91519 -63.23348 1.000 82.17440 148 VAL B O 1
ATOM 4225 N N . GLU B 1 149 ? 7.81881 25.48314 -64.53810 1.000 82.58311 149 GLU B N 1
ATOM 4226 C CA . GLU B 1 149 ? 8.26298 26.51506 -65.46549 1.000 84.16810 149 GLU B CA 1
ATOM 4227 C C . GLU B 1 149 ? 7.52204 26.49733 -66.79424 1.000 78.08128 149 GLU B C 1
ATOM 4228 O O . GLU B 1 149 ? 7.85440 27.29093 -67.68107 1.000 77.16191 149 GLU B O 1
ATOM 4234 N N . GLU B 1 150 ? 6.53036 25.62548 -66.96057 1.000 71.49158 150 GLU B N 1
ATOM 4235 C CA . GLU B 1 150 ? 5.78421 25.55040 -68.20604 1.000 70.13260 150 GLU B CA 1
ATOM 4236 C C . GLU B 1 150 ? 4.28335 25.70675 -68.01874 1.000 65.38852 150 GLU B C 1
ATOM 4237 O O . GLU B 1 150 ? 3.54281 25.63698 -69.00699 1.000 57.64262 150 GLU B O 1
ATOM 4243 N N . PHE B 1 151 ? 3.81178 25.91271 -66.78910 1.000 66.98635 151 PHE B N 1
ATOM 4244 C CA . PHE B 1 151 ? 2.39077 26.13424 -66.55425 1.000 64.70435 151 PHE B CA 1
ATOM 4245 C C . PHE B 1 151 ? 2.13125 26.86393 -65.24195 1.000 71.45382 151 PHE B C 1
ATOM 4246 O O . PHE B 1 151 ? 1.66176 28.00696 -65.24829 1.000 70.35321 151 PHE B O 1
ATOM 4254 N N . SER B 1 152 ? 2.42437 26.21167 -64.11295 1.000 69.96851 152 SER B N 1
ATOM 4255 C CA . SER B 1 152 ? 2.11092 26.79938 -62.81526 1.000 62.10300 152 SER B CA 1
ATOM 4256 C C . SER B 1 152 ? 2.89835 28.07446 -62.55526 1.000 71.06070 152 SER B C 1
ATOM 4257 O O . SER B 1 152 ? 2.45403 28.91360 -61.76495 1.000 79.72073 152 SER B O 1
ATOM 4260 N N . GLY B 1 153 ? 4.05369 28.23414 -63.19078 1.000 75.66453 153 GLY B N 1
ATOM 4261 C CA . GLY B 1 153 ? 4.80985 29.46191 -63.07530 1.000 75.85614 153 GLY B CA 1
ATOM 4262 C C . GLY B 1 153 ? 4.52362 30.40333 -64.22457 1.000 74.34285 153 GLY B C 1
ATOM 4263 O O . GLY B 1 153 ? 5.29513 31.32994 -64.48841 1.000 77.19332 153 GLY B O 1
ATOM 4264 N N . GLU B 1 154 ? 3.41319 30.16698 -64.92243 1.000 69.01337 154 GLU B N 1
ATOM 4265 C CA . GLU B 1 154 ? 3.05086 30.96771 -66.08427 1.000 68.32039 154 GLU B CA 1
ATOM 4266 C C . GLU B 1 154 ? 1.55774 31.26960 -66.08359 1.000 68.09742 154 GLU B C 1
ATOM 4267 O O . GLU B 1 154 ? 1.15213 32.42096 -66.26779 1.000 67.91053 154 GLU B O 1
ATOM 4273 N N . PHE B 1 155 ? 0.73710 30.23567 -65.88768 1.000 71.98499 155 PHE B N 1
ATOM 4274 C CA . PHE B 1 155 ? -0.71430 30.40512 -65.95316 1.000 71.46792 155 PHE B CA 1
ATOM 4275 C C . PHE B 1 155 ? -1.26349 31.34233 -64.88185 1.000 64.33965 155 PHE B C 1
ATOM 4276 O O . PHE B 1 155 ? -2.01652 32.26618 -65.23598 1.000 57.16932 155 PHE B O 1
ATOM 4284 N N . PRO B 1 156 ? -0.95937 31.17770 -63.58601 1.000 68.61172 156 PRO B N 1
ATOM 4285 C CA . PRO B 1 156 ? -1.53328 32.10622 -62.59685 1.000 71.32171 156 PRO B CA 1
ATOM 4286 C C . PRO B 1 156 ? -1.03232 33.53026 -62.74653 1.000 69.53461 156 PRO B C 1
ATOM 4287 O O . PRO B 1 156 ? -1.78869 34.47131 -62.47573 1.000 67.04233 156 PRO B O 1
ATOM 4291 N N . ILE B 1 157 ? 0.22052 33.71903 -63.16083 1.000 72.08865 157 ILE B N 1
ATOM 4292 C CA . ILE B 1 157 ? 0.73532 35.06714 -63.37343 1.000 67.92955 157 ILE B CA 1
ATOM 4293 C C . ILE B 1 157 ? 0.04417 35.70847 -64.56850 1.000 71.77479 157 ILE B C 1
ATOM 4294 O O . ILE B 1 157 ? -0.39674 36.86176 -64.50862 1.000 78.24178 157 ILE B O 1
ATOM 4299 N N . ARG B 1 158 ? -0.06850 34.96169 -65.66992 1.000 72.01570 158 ARG B N 1
ATOM 4300 C CA . ARG B 1 158 ? -0.69454 35.49115 -66.87602 1.000 68.03631 158 ARG B CA 1
ATOM 4301 C C . ARG B 1 158 ? -2.14481 35.88702 -66.63317 1.000 68.07159 158 ARG B C 1
ATOM 4302 O O . ARG B 1 158 ? -2.65551 36.80329 -67.28710 1.000 70.92354 158 ARG B O 1
ATOM 4310 N N . VAL B 1 159 ? -2.82136 35.21515 -65.70055 1.000 68.10028 159 VAL B N 1
ATOM 4311 C CA . VAL B 1 159 ? -4.21165 35.54779 -65.40686 1.000 68.82610 159 VAL B CA 1
ATOM 4312 C C . VAL B 1 159 ? -4.29457 36.84868 -64.61824 1.000 77.57318 159 VAL B C 1
ATOM 4313 O O . VAL B 1 159 ? -5.08795 37.74051 -64.94115 1.000 79.90911 159 VAL B O 1
ATOM 4317 N N . PHE B 1 160 ? -3.46874 36.98209 -63.57749 1.000 81.63571 160 PHE B N 1
ATOM 4318 C CA . PHE B 1 160 ? -3.55682 38.15972 -62.72150 1.000 83.48649 160 PHE B CA 1
ATOM 4319 C C . PHE B 1 160 ? -3.01024 39.40656 -63.40416 1.000 89.80832 160 PHE B C 1
ATOM 4320 O O . PHE B 1 160 ? -3.51840 40.50871 -63.16885 1.000 95.51080 160 PHE B O 1
ATOM 4328 N N . MET B 1 161 ? -1.97971 39.26327 -64.24046 1.000 80.35273 161 MET B N 1
ATOM 4329 C CA . MET B 1 161 ? -1.46905 40.42152 -64.96632 1.000 81.66968 161 MET B CA 1
ATOM 4330 C C . MET B 1 161 ? -2.47047 40.89589 -66.01192 1.000 87.19396 161 MET B C 1
ATOM 4331 O O . MET B 1 161 ? -2.58953 42.10089 -66.26261 1.000 100.33914 161 MET B O 1
ATOM 4336 N N . MET B 1 162 ? -3.19152 39.96292 -66.64155 1.000 85.80761 162 MET B N 1
ATOM 4337 C CA . MET B 1 162 ? -4.26188 40.35403 -67.55308 1.000 84.19094 162 MET B CA 1
ATOM 4338 C C . MET B 1 162 ? -5.37341 41.08507 -66.81382 1.000 81.75408 162 MET B C 1
ATOM 4339 O O . MET B 1 162 ? -6.02806 41.96500 -67.38432 1.000 89.98476 162 MET B O 1
ATOM 4344 N N . MET B 1 163 ? -5.59106 40.74309 -65.54334 1.000 83.72228 163 MET B N 1
ATOM 4345 C CA . MET B 1 163 ? -6.59077 41.41785 -64.72687 1.000 85.43940 163 MET B CA 1
ATOM 4346 C C . MET B 1 163 ? -6.11850 42.77836 -64.23869 1.000 87.44101 163 MET B C 1
ATOM 4347 O O . MET B 1 163 ? -6.95468 43.63301 -63.93111 1.000 86.33274 163 MET B O 1
ATOM 4352 N N . ALA B 1 164 ? -4.80731 42.99465 -64.15114 1.000 94.71007 164 ALA B N 1
ATOM 4353 C CA . ALA B 1 164 ? -4.25438 44.25894 -63.69125 1.000 97.30809 164 ALA B CA 1
ATOM 4354 C C . ALA B 1 164 ? -3.61450 45.05735 -64.81903 1.000 114.78201 164 ALA B C 1
ATOM 4355 O O . ALA B 1 164 ? -3.04196 46.12055 -64.55717 1.000 114.49494 164 ALA B O 1
ATOM 4357 N N . ASP B 1 165 ? -3.70642 44.57308 -66.06129 1.000 143.78328 165 ASP B N 1
ATOM 4358 C CA . ASP B 1 165 ? -3.21766 45.27192 -67.25441 1.000 143.79594 165 ASP B CA 1
ATOM 4359 C C . ASP B 1 165 ? -1.78894 45.77836 -67.07021 1.000 143.73572 165 ASP B C 1
ATOM 4360 O O . ASP B 1 165 ? -1.47106 46.93998 -67.33330 1.000 144.06860 165 ASP B O 1
ATOM 4365 N N . LEU B 1 166 ? -0.92280 44.88706 -66.61267 1.000 106.31381 166 LEU B N 1
ATOM 4366 C CA . LEU B 1 166 ? 0.49272 45.15578 -66.44076 1.000 100.15783 166 LEU B CA 1
ATOM 4367 C C . LEU B 1 166 ? 1.29585 44.25388 -67.37001 1.000 101.40227 166 LEU B C 1
ATOM 4368 O O . LEU B 1 166 ? 0.80682 43.20250 -67.80064 1.000 110.75917 166 LEU B O 1
ATOM 4373 N N . PRO B 1 167 ? 2.53059 44.62864 -67.70434 1.000 91.17189 167 PRO B N 1
ATOM 4374 C CA . PRO B 1 167 ? 3.30585 43.81561 -68.64792 1.000 98.46183 167 PRO B CA 1
ATOM 4375 C C . PRO B 1 167 ? 3.86615 42.55991 -67.99915 1.000 106.30298 167 PRO B C 1
ATOM 4376 O O . PRO B 1 167 ? 4.27224 42.55977 -66.83435 1.000 101.66003 167 PRO B O 1
ATOM 4380 N N . MET B 1 168 ? 3.88440 41.47628 -68.77998 1.000 126.81445 168 MET B N 1
ATOM 4381 C CA . MET B 1 168 ? 4.35191 40.19143 -68.27412 1.000 127.01069 168 MET B CA 1
ATOM 4382 C C . MET B 1 168 ? 5.85439 40.17257 -68.03138 1.000 127.73745 168 MET B C 1
ATOM 4383 O O . MET B 1 168 ? 6.34537 39.27024 -67.34480 1.000 128.02950 168 MET B O 1
ATOM 4388 N N . GLU B 1 169 ? 6.59437 41.13716 -68.57268 1.000 108.58796 169 GLU B N 1
ATOM 4389 C CA . GLU B 1 169 ? 8.04186 41.15800 -68.42564 1.000 110.04806 169 GLU B CA 1
ATOM 4390 C C . GLU B 1 169 ? 8.46592 41.86902 -67.15059 1.000 107.63554 169 GLU B C 1
ATOM 4391 O O . GLU B 1 169 ? 9.66133 41.91873 -66.84293 1.000 108.67784 169 GLU B O 1
ATOM 4397 N N . ASP B 1 170 ? 7.50185 42.41597 -66.41439 1.000 106.65435 170 ASP B N 1
ATOM 4398 C CA . ASP B 1 170 ? 7.71612 43.17011 -65.19082 1.000 93.22060 170 ASP B CA 1
ATOM 4399 C C . ASP B 1 170 ? 7.50967 42.32813 -63.93783 1.000 82.78939 170 ASP B C 1
ATOM 4400 O O . ASP B 1 170 ? 7.79696 42.80405 -62.83419 1.000 76.70161 170 ASP B O 1
ATOM 4405 N N . SER B 1 171 ? 7.01915 41.09506 -64.08492 1.000 87.66975 171 SER B N 1
ATOM 4406 C CA . SER B 1 171 ? 6.72894 40.19551 -62.97317 1.000 85.87443 171 SER B CA 1
ATOM 4407 C C . SER B 1 171 ? 7.98421 39.57726 -62.36029 1.000 81.68734 171 SER B C 1
ATOM 4408 O O . SER B 1 171 ? 8.03677 39.42920 -61.13248 1.000 78.89599 171 SER B O 1
ATOM 4411 N N . PRO B 1 172 ? 8.99840 39.17755 -63.14160 1.000 84.00102 172 PRO B N 1
ATOM 4412 C CA . PRO B 1 172 ? 10.26129 38.76992 -62.50258 1.000 81.10275 172 PRO B CA 1
ATOM 4413 C C . PRO B 1 172 ? 10.82793 39.83691 -61.58447 1.000 79.14213 172 PRO B C 1
ATOM 4414 O O . PRO B 1 172 ? 11.49031 39.50785 -60.59153 1.000 77.08946 172 PRO B O 1
ATOM 4418 N N . LYS B 1 173 ? 10.57465 41.11353 -61.88434 1.000 81.88702 173 LYS B N 1
ATOM 4419 C CA . LYS B 1 173 ? 10.91797 42.17789 -60.94986 1.000 75.41280 173 LYS B CA 1
ATOM 4420 C C . LYS B 1 173 ? 10.02952 42.14824 -59.71604 1.000 70.76484 173 LYS B C 1
ATOM 4421 O O . LYS B 1 173 ? 10.48912 42.47058 -58.61441 1.000 68.84703 173 LYS B O 1
ATOM 4427 N N . LEU B 1 174 ? 8.76780 41.74919 -59.87260 1.000 78.49395 174 LEU B N 1
ATOM 4428 C CA . LEU B 1 174 ? 7.83609 41.77069 -58.75682 1.000 69.45010 174 LEU B CA 1
ATOM 4429 C C . LEU B 1 174 ? 7.82457 40.47784 -57.95603 1.000 73.95719 174 LEU B C 1
ATOM 4430 O O . LEU B 1 174 ? 7.35534 40.48200 -56.81227 1.000 72.89497 174 LEU B O 1
ATOM 4435 N N . ARG B 1 175 ? 8.32672 39.37448 -58.51741 1.000 79.23728 175 ARG B N 1
ATOM 4436 C CA . ARG B 1 175 ? 8.32663 38.12574 -57.76445 1.000 79.29977 175 ARG B CA 1
ATOM 4437 C C . ARG B 1 175 ? 9.38716 38.11551 -56.67139 1.000 77.64282 175 ARG B C 1
ATOM 4438 O O . ARG B 1 175 ? 9.21343 37.43614 -55.65332 1.000 77.35991 175 ARG B O 1
ATOM 4446 N N . ALA B 1 176 ? 10.48440 38.85649 -56.85150 1.000 74.57149 176 ALA B N 1
ATOM 4447 C CA . ALA B 1 176 ? 11.44604 38.99313 -55.76475 1.000 74.14801 176 ALA B CA 1
ATOM 4448 C C . ALA B 1 176 ? 10.95227 39.94514 -54.68615 1.000 74.21335 176 ALA B C 1
ATOM 4449 O O . ALA B 1 176 ? 11.36066 39.82750 -53.52508 1.000 73.17012 176 ALA B O 1
ATOM 4451 N N . PHE B 1 177 ? 10.08070 40.88873 -55.05029 1.000 76.82260 177 PHE B N 1
ATOM 4452 C CA . PHE B 1 177 ? 9.45056 41.74254 -54.05066 1.000 72.56207 177 PHE B CA 1
ATOM 4453 C C . PHE B 1 177 ? 8.55501 40.92855 -53.12726 1.000 72.98673 177 PHE B C 1
ATOM 4454 O O . PHE B 1 177 ? 8.55286 41.13350 -51.90781 1.000 75.59668 177 PHE B O 1
ATOM 4462 N N . ALA B 1 178 ? 7.78331 39.99830 -53.69672 1.000 71.23623 178 ALA B N 1
ATOM 4463 C CA . ALA B 1 178 ? 6.94190 39.12555 -52.88680 1.000 72.22076 178 ALA B CA 1
ATOM 4464 C C . ALA B 1 178 ? 7.77021 38.15472 -52.05684 1.000 78.74210 178 ALA B C 1
ATOM 4465 O O . ALA B 1 178 ? 7.35287 37.77017 -50.95816 1.000 79.65236 178 ALA B O 1
ATOM 4467 N N . ALA B 1 179 ? 8.93925 37.74779 -52.56012 1.000 82.33366 179 ALA B N 1
ATOM 4468 C CA . ALA B 1 179 ? 9.80973 36.87298 -51.78286 1.000 79.79761 179 ALA B CA 1
ATOM 4469 C C . ALA B 1 179 ? 10.33689 37.57389 -50.53956 1.000 75.72922 179 ALA B C 1
ATOM 4470 O O . ALA B 1 179 ? 10.62124 36.91597 -49.53300 1.000 79.97470 179 ALA B O 1
ATOM 4472 N N . GLY B 1 180 ? 10.47419 38.90140 -50.58802 1.000 73.32552 180 GLY B N 1
ATOM 4473 C CA . GLY B 1 180 ? 10.88608 39.64477 -49.41273 1.000 75.50059 180 GLY B CA 1
ATOM 4474 C C . GLY B 1 180 ? 9.80158 39.81614 -48.37458 1.000 78.24457 180 GLY B C 1
ATOM 4475 O O . GLY B 1 180 ? 10.11249 40.04764 -47.20201 1.000 81.60535 180 GLY B O 1
ATOM 4476 N N . MET B 1 181 ? 8.53611 39.70651 -48.77724 1.000 84.21801 181 MET B N 1
ATOM 4477 C CA . MET B 1 181 ? 7.42681 39.82397 -47.84323 1.000 82.61871 181 MET B CA 1
ATOM 4478 C C . MET B 1 181 ? 6.96646 38.47888 -47.30044 1.000 81.87540 181 MET B C 1
ATOM 4479 O O . MET B 1 181 ? 6.29537 38.44311 -46.26299 1.000 83.78530 181 MET B O 1
ATOM 4484 N N . THR B 1 182 ? 7.31167 37.37576 -47.96970 1.000 81.77686 182 THR B N 1
ATOM 4485 C CA . THR B 1 182 ? 6.90612 36.04833 -47.53423 1.000 75.70653 182 THR B CA 1
ATOM 4486 C C . THR B 1 182 ? 8.06274 35.13282 -47.15729 1.000 77.73924 182 THR B C 1
ATOM 4487 O O . THR B 1 182 ? 7.81424 34.06429 -46.58778 1.000 83.13422 182 THR B O 1
ATOM 4491 N N . ARG B 1 183 ? 9.30991 35.50780 -47.44901 1.000 85.57496 183 ARG B N 1
ATOM 4492 C CA . ARG B 1 183 ? 10.47442 34.70493 -47.06864 1.000 87.61645 183 ARG B CA 1
ATOM 4493 C C . ARG B 1 183 ? 11.67225 35.62777 -46.88448 1.000 90.92309 183 ARG B C 1
ATOM 4494 O O . ARG B 1 183 ? 12.60409 35.64069 -47.69718 1.000 91.05880 183 ARG B O 1
ATOM 4502 N N . PRO B 1 184 ? 11.68512 36.41826 -45.80337 1.000 87.64418 184 PRO B N 1
ATOM 4503 C CA . PRO B 1 184 ? 12.81827 37.32022 -45.57273 1.000 93.90889 184 PRO B CA 1
ATOM 4504 C C . PRO B 1 184 ? 13.81289 36.74417 -44.57959 1.000 106.18799 184 PRO B C 1
ATOM 4505 O O . PRO B 1 184 ? 13.92983 37.23840 -43.45351 1.000 111.42121 184 PRO B O 1
ATOM 4509 N N . GLU B 1 185 ? 14.53818 35.70473 -44.98404 1.000 114.35883 185 GLU B N 1
ATOM 4510 C CA . GLU B 1 185 ? 15.46411 35.04799 -44.07173 1.000 127.42632 185 GLU B CA 1
ATOM 4511 C C . GLU B 1 185 ? 16.63701 35.96417 -43.74402 1.000 130.05644 185 GLU B C 1
ATOM 4512 O O . GLU B 1 185 ? 17.24590 36.56210 -44.63671 1.000 118.52429 185 GLU B O 1
ATOM 4518 N N . GLY B 1 186 ? 16.94320 36.07385 -42.45409 1.000 140.05749 186 GLY B N 1
ATOM 4519 C CA . GLY B 1 186 ? 18.04070 36.88683 -41.97018 1.000 142.98351 186 GLY B CA 1
ATOM 4520 C C . GLY B 1 186 ? 18.35285 36.55892 -40.52555 1.000 147.77905 186 GLY B C 1
ATOM 4521 O O . GLY B 1 186 ? 19.41025 36.92772 -40.00374 1.000 141.68138 186 GLY B O 1
ATOM 4522 N N . ASN B 1 187 ? 17.40569 35.88250 -39.87001 1.000 177.05800 187 ASN B N 1
ATOM 4523 C CA . ASN B 1 187 ? 17.55382 35.32644 -38.52680 1.000 177.26199 187 ASN B CA 1
ATOM 4524 C C . ASN B 1 187 ? 17.62371 36.39366 -37.43730 1.000 176.71309 187 ASN B C 1
ATOM 4525 O O . ASN B 1 187 ? 17.16644 36.15778 -36.31414 1.000 176.19046 187 ASN B O 1
ATOM 4530 N N . THR B 1 188 ? 18.19150 37.56624 -37.74154 1.000 145.13791 188 THR B N 1
ATOM 4531 C CA . THR B 1 188 ? 18.18710 38.60756 -36.71682 1.000 130.38351 188 THR B CA 1
ATOM 4532 C C . THR B 1 188 ? 16.93646 39.46858 -36.85902 1.000 117.10515 188 THR B C 1
ATOM 4533 O O . THR B 1 188 ? 16.65256 39.95866 -37.95788 1.000 114.05606 188 THR B O 1
ATOM 4537 N N . PRO B 1 189 ? 16.16593 39.66433 -35.78578 1.000 110.15555 189 PRO B N 1
ATOM 4538 C CA . PRO B 1 189 ? 14.91962 40.43843 -35.91489 1.000 102.89965 189 PRO B CA 1
ATOM 4539 C C . PRO B 1 189 ? 15.12812 41.88636 -36.32136 1.000 103.73859 189 PRO B C 1
ATOM 4540 O O . PRO B 1 189 ? 14.23311 42.47625 -36.93978 1.000 104.80897 189 PRO B O 1
ATOM 4544 N N . THR B 1 190 ? 16.27635 42.48291 -35.99416 1.000 103.64769 190 THR B N 1
ATOM 4545 C CA . THR B 1 190 ? 16.49245 43.88695 -36.33067 1.000 102.07200 190 THR B CA 1
ATOM 4546 C C . THR B 1 190 ? 16.66919 44.07833 -37.83292 1.000 103.85923 190 THR B C 1
ATOM 4547 O O . THR B 1 190 ? 16.04667 44.96222 -38.43342 1.000 104.52423 190 THR B O 1
ATOM 4551 N N . GLU B 1 191 ? 17.51296 43.25514 -38.45995 1.000 97.83435 191 GLU B N 1
ATOM 4552 C CA . GLU B 1 191 ? 17.74505 43.38604 -39.89399 1.000 92.20234 191 GLU B CA 1
ATOM 4553 C C . GLU B 1 191 ? 16.64959 42.72259 -40.71922 1.000 93.25649 191 GLU B C 1
ATOM 4554 O O . GLU B 1 191 ? 16.39957 43.14117 -41.85491 1.000 94.36038 191 GLU B O 1
ATOM 4560 N N . MET B 1 192 ? 15.98718 41.69951 -40.17217 1.000 97.14401 192 MET B N 1
ATOM 4561 C CA . MET B 1 192 ? 14.88717 41.06302 -40.89120 1.000 95.53690 192 MET B CA 1
ATOM 4562 C C . MET B 1 192 ? 13.75145 42.04695 -41.13684 1.000 93.30881 192 MET B C 1
ATOM 4563 O O . MET B 1 192 ? 13.13314 42.03994 -42.20783 1.000 92.50915 192 MET B O 1
ATOM 4568 N N . ALA B 1 193 ? 13.46152 42.90209 -40.15502 1.000 95.49916 193 ALA B N 1
ATOM 4569 C CA . ALA B 1 193 ? 12.43556 43.91931 -40.34916 1.000 93.82957 193 ALA B CA 1
ATOM 4570 C C . ALA B 1 193 ? 12.90781 44.99114 -41.32302 1.000 95.38618 193 ALA B C 1
ATOM 4571 O O . ALA B 1 193 ? 12.14642 45.42130 -42.19677 1.000 94.01940 193 ALA B O 1
ATOM 4573 N N . ASP B 1 194 ? 14.16294 45.43153 -41.19080 1.000 97.12671 194 ASP B N 1
ATOM 4574 C CA . ASP B 1 194 ? 14.68881 46.45340 -42.09050 1.000 98.22685 194 ASP B CA 1
ATOM 4575 C C . ASP B 1 194 ? 14.84636 45.92781 -43.51176 1.000 96.83907 194 ASP B C 1
ATOM 4576 O O . ASP B 1 194 ? 14.73651 46.70050 -44.47068 1.000 99.74828 194 ASP B O 1
ATOM 4581 N N . ALA B 1 195 ? 15.10747 44.62816 -43.67156 1.000 97.23250 195 ALA B N 1
ATOM 4582 C CA . ALA B 1 195 ? 15.14981 44.05378 -45.01214 1.000 92.84743 195 ALA B CA 1
ATOM 4583 C C . ALA B 1 195 ? 13.75036 43.94743 -45.60196 1.000 96.40270 195 ALA B C 1
ATOM 4584 O O . ALA B 1 195 ? 13.55376 44.19187 -46.79810 1.000 99.56366 195 ALA B O 1
ATOM 4586 N N . LEU B 1 196 ? 12.76584 43.58020 -44.77732 1.000 96.64493 196 LEU B N 1
ATOM 4587 C CA . LEU B 1 196 ? 11.37935 43.58488 -45.22982 1.000 94.82651 196 LEU B CA 1
ATOM 4588 C C . LEU B 1 196 ? 10.85229 45.00628 -45.38042 1.000 94.12893 196 LEU B C 1
ATOM 4589 O O . LEU B 1 196 ? 9.94558 45.24832 -46.18578 1.000 93.96397 196 LEU B O 1
ATOM 4594 N N . ASP B 1 197 ? 11.40512 45.95313 -44.61735 1.000 98.34196 197 ASP B N 1
ATOM 4595 C CA . ASP B 1 197 ? 10.99554 47.34851 -44.74343 1.000 100.03180 197 ASP B CA 1
ATOM 4596 C C . ASP B 1 197 ? 11.29845 47.87769 -46.13982 1.000 100.46934 197 ASP B C 1
ATOM 4597 O O . ASP B 1 197 ? 10.41541 48.41350 -46.81951 1.000 101.39844 197 ASP B O 1
ATOM 4602 N N . ARG B 1 198 ? 12.54814 47.73479 -46.58710 1.000 103.80296 198 ARG B N 1
ATOM 4603 C CA . ARG B 1 198 ? 12.88828 48.15820 -47.94017 1.000 102.05629 198 ARG B CA 1
ATOM 4604 C C . ARG B 1 198 ? 12.25569 47.24824 -48.98261 1.000 100.67992 198 ARG B C 1
ATOM 4605 O O . ARG B 1 198 ? 11.99530 47.68913 -50.10643 1.000 104.57223 198 ARG B O 1
ATOM 4613 N N . ALA B 1 199 ? 11.99847 45.98450 -48.63473 1.000 104.22753 199 ALA B N 1
ATOM 4614 C CA . ALA B 1 199 ? 11.23825 45.11963 -49.52889 1.000 101.37763 199 ALA B CA 1
ATOM 4615 C C . ALA B 1 199 ? 9.82198 45.63798 -49.72926 1.000 96.15692 199 ALA B C 1
ATOM 4616 O O . ALA B 1 199 ? 9.17118 45.27944 -50.71677 1.000 89.64547 199 ALA B O 1
ATOM 4618 N N . ASN B 1 200 ? 9.33583 46.47204 -48.81085 1.000 96.91233 200 ASN B N 1
ATOM 4619 C CA . ASN B 1 200 ? 8.02993 47.10522 -48.92183 1.000 92.27125 200 ASN B CA 1
ATOM 4620 C C . ASN B 1 200 ? 8.12593 48.45218 -49.62787 1.000 95.15832 200 ASN B C 1
ATOM 4621 O O . ASN B 1 200 ? 7.24489 48.80037 -50.42144 1.000 95.16761 200 ASN B O 1
ATOM 4626 N N . ARG B 1 201 ? 9.18958 49.21594 -49.36007 1.000 97.87800 201 ARG B N 1
ATOM 4627 C CA . ARG B 1 201 ? 9.34010 50.52306 -49.98777 1.000 94.14640 201 ARG B CA 1
ATOM 4628 C C . ARG B 1 201 ? 9.82774 50.40197 -51.42487 1.000 93.59413 201 ARG B C 1
ATOM 4629 O O . ARG B 1 201 ? 9.51181 51.25993 -52.25618 1.000 99.47925 201 ARG B O 1
ATOM 4637 N N . SER B 1 202 ? 10.58649 49.34820 -51.73639 1.000 107.15301 202 SER B N 1
ATOM 4638 C CA . SER B 1 202 ? 10.97579 49.09089 -53.11716 1.000 106.10640 202 SER B CA 1
ATOM 4639 C C . SER B 1 202 ? 9.77925 48.67773 -53.95768 1.000 102.27167 202 SER B C 1
ATOM 4640 O O . SER B 1 202 ? 9.79908 48.84979 -55.18140 1.000 99.34982 202 SER B O 1
ATOM 4643 N N . PHE B 1 203 ? 8.74337 48.13333 -53.32024 1.000 86.82513 203 PHE B N 1
ATOM 4644 C CA . PHE B 1 203 ? 7.51195 47.76113 -53.99504 1.000 83.81848 203 PHE B CA 1
ATOM 4645 C C . PHE B 1 203 ? 6.42217 48.81367 -53.85174 1.000 84.92784 203 PHE B C 1
ATOM 4646 O O . PHE B 1 203 ? 5.45356 48.78957 -54.61781 1.000 79.67653 203 PHE B O 1
ATOM 4654 N N . PHE B 1 204 ? 6.56325 49.73691 -52.89710 1.000 90.99185 204 PHE B N 1
ATOM 4655 C CA . PHE B 1 204 ? 5.72529 50.93125 -52.88018 1.000 91.21265 204 PHE B CA 1
ATOM 4656 C C . PHE B 1 204 ? 6.14209 51.92019 -53.96089 1.000 92.96345 204 PHE B C 1
ATOM 4657 O O . PHE B 1 204 ? 5.30449 52.67738 -54.46465 1.000 89.56915 204 PHE B O 1
ATOM 4665 N N . ASP B 1 205 ? 7.42596 51.92841 -54.32773 1.000 106.40831 205 ASP B N 1
ATOM 4666 C CA . ASP B 1 205 ? 7.90534 52.80739 -55.38579 1.000 107.06414 205 ASP B CA 1
ATOM 4667 C C . ASP B 1 205 ? 7.50531 52.32523 -56.77117 1.000 106.20850 205 ASP B C 1
ATOM 4668 O O . ASP B 1 205 ? 7.46854 53.13163 -57.70702 1.000 110.69784 205 ASP B O 1
ATOM 4673 N N . TYR B 1 206 ? 7.21490 51.03328 -56.92344 1.000 94.95239 206 TYR B N 1
ATOM 4674 C CA . TYR B 1 206 ? 6.76129 50.51618 -58.20731 1.000 90.46407 206 TYR B CA 1
ATOM 4675 C C . TYR B 1 206 ? 5.29483 50.82945 -58.47256 1.000 89.57465 206 TYR B C 1
ATOM 4676 O O . TYR B 1 206 ? 4.91421 51.06153 -59.62486 1.000 92.06610 206 TYR B O 1
ATOM 4685 N N . VAL B 1 207 ? 4.46140 50.84006 -57.42969 1.000 91.13911 207 VAL B N 1
ATOM 4686 C CA . VAL B 1 207 ? 3.03296 51.08708 -57.59941 1.000 87.21675 207 VAL B CA 1
ATOM 4687 C C . VAL B 1 207 ? 2.69361 52.57222 -57.60990 1.000 96.20233 207 VAL B C 1
ATOM 4688 O O . VAL B 1 207 ? 1.56633 52.94072 -57.97420 1.000 102.48035 207 VAL B O 1
ATOM 4692 N N . SER B 1 208 ? 3.63630 53.44773 -57.24391 1.000 96.13804 208 SER B N 1
ATOM 4693 C CA . SER B 1 208 ? 3.32726 54.87622 -57.24901 1.000 97.76079 208 SER B CA 1
ATOM 4694 C C . SER B 1 208 ? 3.08544 55.42688 -58.64977 1.000 92.53604 208 SER B C 1
ATOM 4695 O O . SER B 1 208 ? 2.10885 56.17482 -58.82809 1.000 97.37966 208 SER B O 1
ATOM 4698 N N . PRO B 1 209 ? 3.89597 55.12068 -59.67066 1.000 90.68737 209 PRO B N 1
ATOM 4699 C CA . PRO B 1 209 ? 3.62368 55.67985 -61.00085 1.000 93.84320 209 PRO B CA 1
ATOM 4700 C C . PRO B 1 209 ? 2.48012 55.01343 -61.74834 1.000 98.81124 209 PRO B C 1
ATOM 4701 O O . PRO B 1 209 ? 2.20202 55.41610 -62.88330 1.000 104.19878 209 PRO B O 1
ATOM 4705 N N . ILE B 1 210 ? 1.81123 54.01640 -61.16892 1.000 97.58506 210 ILE B N 1
ATOM 4706 C CA . ILE B 1 210 ? 0.70950 53.35176 -61.84326 1.000 99.99170 210 ILE B CA 1
ATOM 4707 C C . ILE B 1 210 ? -0.64964 53.74033 -61.26894 1.000 106.29690 210 ILE B C 1
ATOM 4708 O O . ILE B 1 210 ? -1.64524 53.70831 -62.00073 1.000 110.13225 210 ILE B O 1
ATOM 4713 N N . ILE B 1 211 ? -0.72632 54.10847 -59.98775 1.000 117.70554 211 ILE B N 1
ATOM 4714 C CA . ILE B 1 211 ? -2.02026 54.45492 -59.40859 1.000 117.65689 211 ILE B CA 1
ATOM 4715 C C . ILE B 1 211 ? -2.47885 55.82575 -59.88543 1.000 118.01935 211 ILE B C 1
ATOM 4716 O O . ILE B 1 211 ? -3.68263 56.10727 -59.91351 1.000 119.07976 211 ILE B O 1
ATOM 4721 N N . ASP B 1 212 ? -1.54391 56.69805 -60.26722 1.000 109.70467 212 ASP B N 1
ATOM 4722 C CA . ASP B 1 212 ? -1.91829 58.02458 -60.74430 1.000 114.85137 212 ASP B CA 1
ATOM 4723 C C . ASP B 1 212 ? -2.27267 58.01577 -62.22520 1.000 112.71723 212 ASP B C 1
ATOM 4724 O O . ASP B 1 212 ? -3.14608 58.77673 -62.65637 1.000 113.52475 212 ASP B O 1
ATOM 4729 N N . ALA B 1 213 ? -1.61622 57.16511 -63.01032 1.000 110.85229 213 ALA B N 1
ATOM 4730 C CA . ALA B 1 213 ? -1.88996 57.06881 -64.43594 1.000 107.14546 213 ALA B CA 1
ATOM 4731 C C . ALA B 1 213 ? -3.18711 56.33363 -64.74882 1.000 101.80389 213 ALA B C 1
ATOM 4732 O O . ALA B 1 213 ? -3.56835 56.26924 -65.92138 1.000 101.22857 213 ALA B O 1
ATOM 4734 N N . ARG B 1 214 ? -3.87108 55.78025 -63.74380 1.000 94.26093 214 ARG B N 1
ATOM 4735 C CA . ARG B 1 214 ? -5.08033 54.99557 -63.96560 1.000 94.88034 214 ARG B CA 1
ATOM 4736 C C . ARG B 1 214 ? -6.32236 55.60530 -63.32220 1.000 92.17455 214 ARG B C 1
ATOM 4737 O O . ARG B 1 214 ? -7.34011 54.91347 -63.18476 1.000 97.22906 214 ARG B O 1
ATOM 4745 N N . MET B 1 215 ? -6.28477 56.88102 -62.94257 1.000 94.09083 215 MET B N 1
ATOM 4746 C CA . MET B 1 215 ? -7.43818 57.48309 -62.28717 1.000 87.83956 215 MET B CA 1
ATOM 4747 C C . MET B 1 215 ? -8.48237 57.97212 -63.28193 1.000 87.63341 215 MET B C 1
ATOM 4748 O O . MET B 1 215 ? -9.50029 58.54263 -62.86875 1.000 90.74696 215 MET B O 1
ATOM 4753 N N . GLY B 1 216 ? -8.27282 57.72244 -64.57082 1.000 87.04932 216 GLY B N 1
ATOM 4754 C CA . GLY B 1 216 ? -9.18499 58.16056 -65.60857 1.000 86.70395 216 GLY B CA 1
ATOM 4755 C C . GLY B 1 216 ? -9.90503 56.99651 -66.25472 1.000 87.05060 216 GLY B C 1
ATOM 4756 O O . GLY B 1 216 ? -9.71229 55.84277 -65.86197 1.000 77.02532 216 GLY B O 1
ATOM 4757 N N . THR B 1 220 ? -11.40001 49.32310 -67.51180 1.000 75.05268 220 THR B N 1
ATOM 4758 C CA . THR B 1 220 ? -11.97329 48.00404 -67.27113 1.000 83.19774 220 THR B CA 1
ATOM 4759 C C . THR B 1 220 ? -11.03853 47.15593 -66.41295 1.000 97.46422 220 THR B C 1
ATOM 4760 O O . THR B 1 220 ? -11.27623 45.96670 -66.20220 1.000 96.32182 220 THR B O 1
ATOM 4764 N N . ASP B 1 221 ? -9.97538 47.78227 -65.91828 1.000 99.15683 221 ASP B N 1
ATOM 4765 C CA . ASP B 1 221 ? -9.00147 47.09283 -65.08800 1.000 97.87312 221 ASP B CA 1
ATOM 4766 C C . ASP B 1 221 ? -9.55570 46.86265 -63.68147 1.000 95.36499 221 ASP B C 1
ATOM 4767 O O . ASP B 1 221 ? -10.45072 47.57042 -63.21108 1.000 99.32001 221 ASP B O 1
ATOM 4772 N N . ILE B 1 222 ? -9.01108 45.84947 -63.00458 1.000 89.73161 222 ILE B N 1
ATOM 4773 C CA . ILE B 1 222 ? -9.40409 45.61760 -61.61721 1.000 86.19301 222 ILE B CA 1
ATOM 4774 C C . ILE B 1 222 ? -8.71008 46.60774 -60.69050 1.000 86.37427 222 ILE B C 1
ATOM 4775 O O . ILE B 1 222 ? -9.23475 46.92767 -59.61823 1.000 88.42839 222 ILE B O 1
ATOM 4780 N N . LEU B 1 223 ? -7.53210 47.10708 -61.07462 1.000 86.47434 223 LEU B N 1
ATOM 4781 C CA . LEU B 1 223 ? -6.87630 48.13506 -60.27684 1.000 83.94736 223 LEU B CA 1
ATOM 4782 C C . LEU B 1 223 ? -7.44869 49.51297 -60.56736 1.000 89.75872 223 LEU B C 1
ATOM 4783 O O . LEU B 1 223 ? -7.47826 50.36899 -59.67620 1.000 90.74170 223 LEU B O 1
ATOM 4788 N N . THR B 1 224 ? -7.89987 49.74549 -61.80075 1.000 90.16426 224 THR B N 1
ATOM 4789 C CA . THR B 1 224 ? -8.57999 50.99717 -62.10923 1.000 90.45638 224 THR B CA 1
ATOM 4790 C C . THR B 1 224 ? -9.93321 51.06441 -61.41109 1.000 89.32168 224 THR B C 1
ATOM 4791 O O . THR B 1 224 ? -10.33308 52.12549 -60.91756 1.000 88.02247 224 THR B O 1
ATOM 4795 N N . LEU B 1 225 ? -10.64791 49.93658 -61.35272 1.000 87.64214 225 LEU B N 1
ATOM 4796 C CA . LEU B 1 225 ? -11.92037 49.88683 -60.64200 1.000 84.85941 225 LEU B CA 1
ATOM 4797 C C . LEU B 1 225 ? -11.75283 50.05863 -59.13881 1.000 84.70519 225 LEU B C 1
ATOM 4798 O O . LEU B 1 225 ? -12.69398 50.49606 -58.46817 1.000 90.55563 225 LEU B O 1
ATOM 4803 N N . SER B 1 226 ? -10.58212 49.72585 -58.59586 1.000 83.72017 226 SER B N 1
ATOM 4804 C CA . SER B 1 226 ? -10.37683 49.85077 -57.15781 1.000 85.70059 226 SER B CA 1
ATOM 4805 C C . SER B 1 226 ? -9.96420 51.26368 -56.76288 1.000 86.82519 226 SER B C 1
ATOM 4806 O O . SER B 1 226 ? -10.43058 51.78328 -55.74322 1.000 88.86110 226 SER B O 1
ATOM 4809 N N . ILE B 1 227 ? -9.09226 51.90092 -57.54756 1.000 91.60122 227 ILE B N 1
ATOM 4810 C CA . ILE B 1 227 ? -8.67605 53.25852 -57.21083 1.000 93.07605 227 ILE B CA 1
ATOM 4811 C C . ILE B 1 227 ? -9.81403 54.24132 -57.45674 1.000 95.21025 227 ILE B C 1
ATOM 4812 O O . ILE B 1 227 ? -9.94450 55.24191 -56.74151 1.000 97.88850 227 ILE B O 1
ATOM 4817 N N . ASN B 1 228 ? -10.64943 53.98241 -58.46267 1.000 90.85465 228 ASN B N 1
ATOM 4818 C CA . ASN B 1 228 ? -11.80406 54.82227 -58.75590 1.000 88.33642 228 ASN B CA 1
ATOM 4819 C C . ASN B 1 228 ? -12.97970 54.55551 -57.82547 1.000 94.18669 228 ASN B C 1
ATOM 4820 O O . ASN B 1 228 ? -14.02552 55.19668 -57.97823 1.000 93.70576 228 ASN B O 1
ATOM 4825 N N . SER B 1 229 ? -12.83839 53.62901 -56.87944 1.000 98.97084 229 SER B N 1
ATOM 4826 C CA . SER B 1 229 ? -13.89636 53.38330 -55.91120 1.000 101.34793 229 SER B CA 1
ATOM 4827 C C . SER B 1 229 ? -14.10490 54.62296 -55.05152 1.000 111.63925 229 SER B C 1
ATOM 4828 O O . SER B 1 229 ? -13.17626 55.39272 -54.79151 1.000 110.87511 229 SER B O 1
ATOM 4831 N N . GLN B 1 230 ? -15.34308 54.80838 -54.60142 1.000 127.95270 230 GLN B N 1
ATOM 4832 C CA . GLN B 1 230 ? -15.75455 56.04541 -53.95225 1.000 131.89101 230 GLN B CA 1
ATOM 4833 C C . GLN B 1 230 ? -15.72348 55.96534 -52.43222 1.000 136.69446 230 GLN B C 1
ATOM 4834 O O . GLN B 1 230 ? -15.05595 56.78524 -51.79981 1.000 136.96493 230 GLN B O 1
ATOM 4840 N N . VAL B 1 231 ? -16.39521 54.96408 -51.85208 1.000 137.36955 231 VAL B N 1
ATOM 4841 C CA . VAL B 1 231 ? -16.58413 54.74081 -50.41397 1.000 140.48468 231 VAL B CA 1
ATOM 4842 C C . VAL B 1 231 ? -16.67227 56.04614 -49.62557 1.000 138.65746 231 VAL B C 1
ATOM 4843 O O . VAL B 1 231 ? -15.66030 56.70443 -49.35677 1.000 136.71945 231 VAL B O 1
ATOM 4847 N N . ASN B 1 232 ? -17.88206 56.37353 -49.17388 1.000 140.49703 232 ASN B N 1
ATOM 4848 C CA . ASN B 1 232 ? -18.16398 57.62039 -48.46332 1.000 140.07563 232 ASN B CA 1
ATOM 4849 C C . ASN B 1 232 ? -17.67747 58.83001 -49.26270 1.000 145.84111 232 ASN B C 1
ATOM 4850 O O . ASN B 1 232 ? -16.99962 59.72194 -48.74786 1.000 147.66751 232 ASN B O 1
ATOM 4855 N N . GLY B 1 233 ? -18.02742 58.84737 -50.54718 1.000 146.37932 233 GLY B N 1
ATOM 4856 C CA . GLY B 1 233 ? -17.76706 59.99332 -51.39832 1.000 146.62382 233 GLY B CA 1
ATOM 4857 C C . GLY B 1 233 ? -16.31353 60.26919 -51.73081 1.000 145.96701 233 GLY B C 1
ATOM 4858 O O . GLY B 1 233 ? -15.89472 60.12405 -52.88328 1.000 136.53137 233 GLY B O 1
ATOM 4859 N N . ALA B 1 234 ? -15.53632 60.67187 -50.72829 1.000 156.32712 234 ALA B N 1
ATOM 4860 C CA . ALA B 1 234 ? -14.16191 61.08533 -50.96109 1.000 150.20368 234 ALA B CA 1
ATOM 4861 C C . ALA B 1 234 ? -13.27721 59.89638 -51.33949 1.000 148.87092 234 ALA B C 1
ATOM 4862 O O . ALA B 1 234 ? -13.46585 58.78458 -50.83987 1.000 148.25163 234 ALA B O 1
ATOM 4864 N N . PRO B 1 235 ? -12.28679 60.11489 -52.21681 1.000 132.39091 235 PRO B N 1
ATOM 4865 C CA . PRO B 1 235 ? -11.37448 59.02829 -52.60513 1.000 134.20131 235 PRO B CA 1
ATOM 4866 C C . PRO B 1 235 ? -10.45043 58.60660 -51.47212 1.000 134.11238 235 PRO B C 1
ATOM 4867 O O . PRO B 1 235 ? -10.53167 59.14697 -50.36461 1.000 131.08904 235 PRO B O 1
ATOM 4871 N N . MET B 1 236 ? -9.56754 57.64527 -51.73518 1.000 132.39947 236 MET B N 1
ATOM 4872 C CA . MET B 1 236 ? -8.69629 57.13314 -50.68900 1.000 131.48333 236 MET B CA 1
ATOM 4873 C C . MET B 1 236 ? -7.57776 58.12517 -50.37624 1.000 132.85214 236 MET B C 1
ATOM 4874 O O . MET B 1 236 ? -7.21415 58.98143 -51.18730 1.000 131.83147 236 MET B O 1
ATOM 4879 N N . GLU B 1 237 ? -7.02807 57.98683 -49.16968 1.000 114.67623 237 GLU B N 1
ATOM 4880 C CA . GLU B 1 237 ? -6.02137 58.89379 -48.62876 1.000 111.05693 237 GLU B CA 1
ATOM 4881 C C . GLU B 1 237 ? -4.63524 58.70467 -49.24177 1.000 112.64190 237 GLU B C 1
ATOM 4882 O O . GLU B 1 237 ? -3.63195 59.08861 -48.63183 1.000 116.22323 237 GLU B O 1
ATOM 4888 N N . ARG B 1 238 ? -4.55906 58.10536 -50.43251 1.000 99.83112 238 ARG B N 1
ATOM 4889 C CA . ARG B 1 238 ? -3.29474 57.84681 -51.12355 1.000 97.70581 238 ARG B CA 1
ATOM 4890 C C . ARG B 1 238 ? -2.35198 56.94829 -50.32486 1.000 93.96057 238 ARG B C 1
ATOM 4891 O O . ARG B 1 238 ? -1.70938 56.06078 -50.89614 1.000 99.24771 238 ARG B O 1
ATOM 4899 N N . GLU B 1 239 ? -2.26371 57.15492 -49.00783 1.000 93.86623 239 GLU B N 1
ATOM 4900 C CA . GLU B 1 239 ? -1.45594 56.26482 -48.18146 1.000 92.01679 239 GLU B CA 1
ATOM 4901 C C . GLU B 1 239 ? -2.10074 54.89010 -48.08956 1.000 91.50648 239 GLU B C 1
ATOM 4902 O O . GLU B 1 239 ? -1.40686 53.86678 -48.10363 1.000 94.38664 239 GLU B O 1
ATOM 4908 N N . LYS B 1 240 ? -3.42713 54.85049 -47.99615 1.000 89.75352 240 LYS B N 1
ATOM 4909 C CA . LYS B 1 240 ? -4.17716 53.60479 -48.01957 1.000 89.27043 240 LYS B CA 1
ATOM 4910 C C . LYS B 1 240 ? -4.53073 53.16351 -49.43367 1.000 92.22026 240 LYS B C 1
ATOM 4911 O O . LYS B 1 240 ? -4.99035 52.03371 -49.61877 1.000 95.55826 240 LYS B O 1
ATOM 4917 N N . LEU B 1 241 ? -4.33707 54.02394 -50.43018 1.000 97.21533 241 LEU B N 1
ATOM 4918 C CA . LEU B 1 241 ? -4.54890 53.62364 -51.81393 1.000 98.33867 241 LEU B CA 1
ATOM 4919 C C . LEU B 1 241 ? -3.31524 52.95083 -52.40012 1.000 93.57037 241 LEU B C 1
ATOM 4920 O O . LEU B 1 241 ? -3.43791 51.98374 -53.15923 1.000 89.96595 241 LEU B O 1
ATOM 4925 N N . LEU B 1 242 ? -2.12451 53.44415 -52.05883 1.000 97.20616 242 LEU B N 1
ATOM 4926 C CA . LEU B 1 242 ? -0.90315 52.79038 -52.51135 1.000 95.12491 242 LEU B CA 1
ATOM 4927 C C . LEU B 1 242 ? -0.70245 51.44698 -51.82254 1.000 90.42216 242 LEU B C 1
ATOM 4928 O O . LEU B 1 242 ? -0.14453 50.52066 -52.42171 1.000 89.86093 242 LEU B O 1
ATOM 4933 N N . GLY B 1 243 ? -1.14974 51.32247 -50.57110 1.000 100.28954 243 GLY B N 1
ATOM 4934 C CA . GLY B 1 243 ? -1.01353 50.06308 -49.86107 1.000 99.94723 243 GLY B CA 1
ATOM 4935 C C . GLY B 1 243 ? -1.97881 48.99476 -50.33200 1.000 99.29734 243 GLY B C 1
ATOM 4936 O O . GLY B 1 243 ? -1.68624 47.80029 -50.22312 1.000 99.78979 243 GLY B O 1
ATOM 4937 N N . MET B 1 244 ? -3.13584 49.40028 -50.86027 1.000 84.80895 244 MET B N 1
ATOM 4938 C CA . MET B 1 244 ? -4.12300 48.42542 -51.31431 1.000 82.51358 244 MET B CA 1
ATOM 4939 C C . MET B 1 244 ? -3.68479 47.76248 -52.61323 1.000 77.64731 244 MET B C 1
ATOM 4940 O O . MET B 1 244 ? -3.74587 46.53464 -52.74672 1.000 76.86019 244 MET B O 1
ATOM 4945 N N . VAL B 1 245 ? -3.24956 48.56282 -53.58927 1.000 78.78006 245 VAL B N 1
ATOM 4946 C CA . VAL B 1 245 ? -2.79479 48.00386 -54.85849 1.000 74.05179 245 VAL B CA 1
ATOM 4947 C C . VAL B 1 245 ? -1.54833 47.15450 -54.65340 1.000 73.35014 245 VAL B C 1
ATOM 4948 O O . VAL B 1 245 ? -1.30383 46.20132 -55.40360 1.000 73.86969 245 VAL B O 1
ATOM 4952 N N . SER B 1 246 ? -0.74911 47.46981 -53.63242 1.000 69.16280 246 SER B N 1
ATOM 4953 C CA . SER B 1 246 ? 0.42083 46.65160 -53.34014 1.000 72.18889 246 SER B CA 1
ATOM 4954 C C . SER B 1 246 ? 0.02677 45.30643 -52.74494 1.000 77.11969 246 SER B C 1
ATOM 4955 O O . SER B 1 246 ? 0.71359 44.30422 -52.97372 1.000 75.68852 246 SER B O 1
ATOM 4958 N N . LEU B 1 247 ? -1.07128 45.26238 -51.98612 1.000 79.97645 247 LEU B N 1
ATOM 4959 C CA . LEU B 1 247 ? -1.52050 44.00054 -51.40651 1.000 71.37810 247 LEU B CA 1
ATOM 4960 C C . LEU B 1 247 ? -2.06371 43.05979 -52.47473 1.000 66.53452 247 LEU B C 1
ATOM 4961 O O . LEU B 1 247 ? -1.85596 41.84284 -52.40130 1.000 69.38701 247 LEU B O 1
ATOM 4966 N N . LEU B 1 248 ? -2.76350 43.60352 -53.47357 1.000 67.29849 248 LEU B N 1
ATOM 4967 C CA . LEU B 1 248 ? -3.31151 42.76311 -54.53307 1.000 67.54775 248 LEU B CA 1
ATOM 4968 C C . LEU B 1 248 ? -2.20381 42.10033 -55.34104 1.000 72.55047 248 LEU B C 1
ATOM 4969 O O . LEU B 1 248 ? -2.31135 40.92470 -55.70940 1.000 78.75724 248 LEU B O 1
ATOM 4974 N N . LEU B 1 249 ? -1.12495 42.83534 -55.61721 1.000 72.07411 249 LEU B N 1
ATOM 4975 C CA . LEU B 1 249 ? -0.01692 42.26145 -56.37223 1.000 72.29809 249 LEU B CA 1
ATOM 4976 C C . LEU B 1 249 ? 0.76444 41.25135 -55.54299 1.000 70.96499 249 LEU B C 1
ATOM 4977 O O . LEU B 1 249 ? 1.39466 40.34693 -56.10431 1.000 76.80262 249 LEU B O 1
ATOM 4982 N N . LEU B 1 250 ? 0.74182 41.39209 -54.21566 1.000 68.55581 250 LEU B N 1
ATOM 4983 C CA . LEU B 1 250 ? 1.46940 40.46848 -53.35092 1.000 69.91834 250 LEU B CA 1
ATOM 4984 C C . LEU B 1 250 ? 0.83126 39.08443 -53.36865 1.000 76.50268 250 LEU B C 1
ATOM 4985 O O . LEU B 1 250 ? 1.44014 38.11035 -53.82508 1.000 77.83786 250 LEU B O 1
ATOM 4990 N N . ALA B 1 251 ? -0.40452 38.97916 -52.87163 1.000 79.57649 251 ALA B N 1
ATOM 4991 C CA . ALA B 1 251 ? -1.06628 37.68086 -52.78851 1.000 81.82994 251 ALA B CA 1
ATOM 4992 C C . ALA B 1 251 ? -1.48132 37.16566 -54.16017 1.000 80.17339 251 ALA B C 1
ATOM 4993 O O . ALA B 1 251 ? -1.57965 35.94935 -54.35900 1.000 82.01142 251 ALA B O 1
ATOM 4995 N N . GLY B 1 252 ? -1.72741 38.06529 -55.11221 1.000 78.03522 252 GLY B N 1
ATOM 4996 C CA . GLY B 1 252 ? -2.17422 37.66369 -56.43495 1.000 80.22646 252 GLY B CA 1
ATOM 4997 C C . GLY B 1 252 ? -1.11944 36.99441 -57.29074 1.000 80.54451 252 GLY B C 1
ATOM 4998 O O . GLY B 1 252 ? -1.47006 36.41077 -58.32199 1.000 83.55511 252 GLY B O 1
ATOM 4999 N N . LEU B 1 253 ? 0.15214 37.05729 -56.89326 1.000 79.85469 253 LEU B N 1
ATOM 5000 C CA . LEU B 1 253 ? 1.23922 36.51926 -57.69650 1.000 78.12280 253 LEU B CA 1
ATOM 5001 C C . LEU B 1 253 ? 2.03309 35.41421 -57.01469 1.000 88.05550 253 LEU B C 1
ATOM 5002 O O . LEU B 1 253 ? 2.83427 34.75377 -57.68628 1.000 94.80772 253 LEU B O 1
ATOM 5007 N N . ASP B 1 254 ? 1.84154 35.18922 -55.71781 1.000 91.36703 254 ASP B N 1
ATOM 5008 C CA . ASP B 1 254 ? 2.64260 34.22671 -54.97442 1.000 97.56136 254 ASP B CA 1
ATOM 5009 C C . ASP B 1 254 ? 1.83005 33.11416 -54.32852 1.000 101.47469 254 ASP B C 1
ATOM 5010 O O . ASP B 1 254 ? 2.31522 31.98315 -54.25188 1.000 99.13684 254 ASP B O 1
ATOM 5015 N N . THR B 1 255 ? 0.60967 33.39383 -53.87692 1.000 115.11206 255 THR B N 1
ATOM 5016 C CA . THR B 1 255 ? -0.17871 32.41566 -53.13821 1.000 114.53357 255 THR B CA 1
ATOM 5017 C C . THR B 1 255 ? -0.89750 31.40829 -54.02785 1.000 113.98690 255 THR B C 1
ATOM 5018 O O . THR B 1 255 ? -1.59938 30.54103 -53.49865 1.000 114.38885 255 THR B O 1
ATOM 5022 N N . VAL B 1 256 ? -0.74214 31.48258 -55.34816 1.000 100.43666 256 VAL B N 1
ATOM 5023 C CA . VAL B 1 256 ? -1.47962 30.59771 -56.24470 1.000 95.80363 256 VAL B CA 1
ATOM 5024 C C . VAL B 1 256 ? -0.50861 29.77363 -57.08195 1.000 96.85275 256 VAL B C 1
ATOM 5025 O O . VAL B 1 256 ? -0.77893 28.60903 -57.39927 1.000 86.33570 256 VAL B O 1
ATOM 5029 N N . THR B 1 257 ? 0.63907 30.36395 -57.42685 1.000 98.44669 257 THR B N 1
ATOM 5030 C CA . THR B 1 257 ? 1.65223 29.62738 -58.17600 1.000 96.79249 257 THR B CA 1
ATOM 5031 C C . THR B 1 257 ? 2.17777 28.43991 -57.37930 1.000 97.30607 257 THR B C 1
ATOM 5032 O O . THR B 1 257 ? 2.51349 27.40021 -57.95820 1.000 97.73402 257 THR B O 1
ATOM 5036 N N . ASN B 1 258 ? 2.21017 28.55604 -56.05172 1.000 94.93762 258 ASN B N 1
ATOM 5037 C CA . ASN B 1 258 ? 2.67702 27.45723 -55.21624 1.000 86.66000 258 ASN B CA 1
ATOM 5038 C C . ASN B 1 258 ? 1.59467 26.41207 -54.98353 1.000 78.47388 258 ASN B C 1
ATOM 5039 O O . ASN B 1 258 ? 1.91137 25.23328 -54.78910 1.000 70.11679 258 ASN B O 1
ATOM 5044 N N . PHE B 1 259 ? 0.32261 26.81484 -54.99048 1.000 80.73545 259 PHE B N 1
ATOM 5045 C CA . PHE B 1 259 ? -0.74283 25.84828 -54.74971 1.000 74.05503 259 PHE B CA 1
ATOM 5046 C C . PHE B 1 259 ? -0.86518 24.86011 -55.90306 1.000 69.62206 259 PHE B C 1
ATOM 5047 O O . PHE B 1 259 ? -1.10694 23.66806 -55.68051 1.000 63.13158 259 PHE B O 1
ATOM 5055 N N . LEU B 1 260 ? -0.71222 25.33515 -57.14296 1.000 72.80173 260 LEU B N 1
ATOM 5056 C CA . LEU B 1 260 ? -0.80115 24.43250 -58.28622 1.000 66.37619 260 LEU B CA 1
ATOM 5057 C C . LEU B 1 260 ? 0.32423 23.40930 -58.27427 1.000 68.90682 260 LEU B C 1
ATOM 5058 O O . LEU B 1 260 ? 0.14834 22.28500 -58.75703 1.000 71.65511 260 LEU B O 1
ATOM 5063 N N . ASN B 1 261 ? 1.48059 23.77531 -57.72155 1.000 74.47889 261 ASN B N 1
ATOM 5064 C CA . ASN B 1 261 ? 2.60403 22.84774 -57.66676 1.000 63.70439 261 ASN B CA 1
ATOM 5065 C C . ASN B 1 261 ? 2.33268 21.71426 -56.68696 1.000 65.12473 261 ASN B C 1
ATOM 5066 O O . ASN B 1 261 ? 2.54160 20.53861 -57.00820 1.000 71.93969 261 ASN B O 1
ATOM 5071 N N . MET B 1 262 ? 1.85374 22.04748 -55.48885 1.000 65.26177 262 MET B N 1
ATOM 5072 C CA . MET B 1 262 ? 1.67700 21.05167 -54.44160 1.000 65.70154 262 MET B CA 1
ATOM 5073 C C . MET B 1 262 ? 0.45507 20.16820 -54.66081 1.000 61.93850 262 MET B C 1
ATOM 5074 O O . MET B 1 262 ? 0.32109 19.14565 -53.98019 1.000 60.61362 262 MET B O 1
ATOM 5079 N N . THR B 1 263 ? -0.42450 20.52085 -55.59738 1.000 61.19466 263 THR B N 1
ATOM 5080 C CA . THR B 1 263 ? -1.56100 19.67276 -55.93423 1.000 56.27487 263 THR B CA 1
ATOM 5081 C C . THR B 1 263 ? -1.21770 18.70455 -57.05991 1.000 63.23026 263 THR B C 1
ATOM 5082 O O . THR B 1 263 ? -1.46611 17.49994 -56.94777 1.000 66.71676 263 THR B O 1
ATOM 5086 N N . MET B 1 264 ? -0.63964 19.22066 -58.14710 1.000 62.28242 264 MET B N 1
ATOM 5087 C CA . MET B 1 264 ? -0.27652 18.36922 -59.27341 1.000 63.20073 264 MET B CA 1
ATOM 5088 C C . MET B 1 264 ? 0.82855 17.39159 -58.90279 1.000 65.39939 264 MET B C 1
ATOM 5089 O O . MET B 1 264 ? 0.92277 16.31100 -59.49588 1.000 67.81502 264 MET B O 1
ATOM 5094 N N . ASP B 1 265 ? 1.67230 17.75091 -57.93373 1.000 67.00516 265 ASP B N 1
ATOM 5095 C CA . ASP B 1 265 ? 2.66251 16.80324 -57.43767 1.000 67.15044 265 ASP B CA 1
ATOM 5096 C C . ASP B 1 265 ? 1.99456 15.68868 -56.64444 1.000 70.79133 265 ASP B C 1
ATOM 5097 O O . ASP B 1 265 ? 2.42966 14.53271 -56.69822 1.000 78.86867 265 ASP B O 1
ATOM 5102 N N . TYR B 1 266 ? 0.93824 16.01877 -55.89859 1.000 70.36483 266 TYR B N 1
ATOM 5103 C CA . TYR B 1 266 ? 0.18661 14.99295 -55.18437 1.000 70.35008 266 TYR B CA 1
ATOM 5104 C C . TYR B 1 266 ? -0.60023 14.11485 -56.14836 1.000 74.68538 266 TYR B C 1
ATOM 5105 O O . TYR B 1 266 ? -0.61683 12.88653 -56.00588 1.000 80.50241 266 TYR B O 1
ATOM 5114 N N . LEU B 1 267 ? -1.26532 14.72635 -57.13185 1.000 71.16844 267 LEU B N 1
ATOM 5115 C CA . LEU B 1 267 ? -2.00001 13.95174 -58.12432 1.000 71.64702 267 LEU B CA 1
ATOM 5116 C C . LEU B 1 267 ? -1.07527 13.18562 -59.05811 1.000 72.60706 267 LEU B C 1
ATOM 5117 O O . LEU B 1 267 ? -1.49031 12.16909 -59.62392 1.000 76.82545 267 LEU B O 1
ATOM 5122 N N . GLY B 1 268 ? 0.16449 13.64887 -59.23388 1.000 72.99438 268 GLY B N 1
ATOM 5123 C CA . GLY B 1 268 ? 1.11809 12.91693 -60.04533 1.000 76.58995 268 GLY B CA 1
ATOM 5124 C C . GLY B 1 268 ? 1.69715 11.69140 -59.37617 1.000 80.83135 268 GLY B C 1
ATOM 5125 O O . GLY B 1 268 ? 2.20191 10.80189 -60.06826 1.000 83.01187 268 GLY B O 1
ATOM 5126 N N . ARG B 1 269 ? 1.64088 11.62380 -58.04788 1.000 92.23918 269 ARG B N 1
ATOM 5127 C CA . ARG B 1 269 ? 2.07299 10.44603 -57.31107 1.000 93.90320 269 ARG B CA 1
ATOM 5128 C C . ARG B 1 269 ? 0.89790 9.61267 -56.81495 1.000 93.70812 269 ARG B C 1
ATOM 5129 O O . ARG B 1 269 ? 1.09417 8.69767 -56.00948 1.000 95.86155 269 ARG B O 1
ATOM 5137 N N . HIS B 1 270 ? -0.31648 9.91850 -57.26664 1.000 85.76263 270 HIS B N 1
ATOM 5138 C CA . HIS B 1 270 ? -1.51230 9.14934 -56.92047 1.000 85.68735 270 HIS B CA 1
ATOM 5139 C C . HIS B 1 270 ? -2.34210 8.97927 -58.18169 1.000 83.89663 270 HIS B C 1
ATOM 5140 O O . HIS B 1 270 ? -3.29957 9.72410 -58.42447 1.000 85.43673 270 HIS B O 1
ATOM 5147 N N . PRO B 1 271 ? -2.00322 7.99247 -59.01674 1.000 83.83602 271 PRO B N 1
ATOM 5148 C CA . PRO B 1 271 ? -2.70346 7.84109 -60.30137 1.000 84.94846 271 PRO B CA 1
ATOM 5149 C C . PRO B 1 271 ? -4.15881 7.42529 -60.17089 1.000 85.92394 271 PRO B C 1
ATOM 5150 O O . PRO B 1 271 ? -4.89900 7.53978 -61.15597 1.000 85.04300 271 PRO B O 1
ATOM 5154 N N . ASP B 1 272 ? -4.59827 6.95365 -59.00443 1.000 82.76536 272 ASP B N 1
ATOM 5155 C CA . ASP B 1 272 ? -5.99719 6.57558 -58.84539 1.000 86.39145 272 ASP B CA 1
ATOM 5156 C C . ASP B 1 272 ? -6.88342 7.76069 -58.47793 1.000 85.98103 272 ASP B C 1
ATOM 5157 O O . ASP B 1 272 ? -8.03738 7.82442 -58.91540 1.000 83.10234 272 ASP B O 1
ATOM 5162 N N . LYS B 1 273 ? -6.37183 8.70263 -57.67939 1.000 88.29280 273 LYS B N 1
ATOM 5163 C CA . LYS B 1 273 ? -7.17169 9.86857 -57.31669 1.000 85.82725 273 LYS B CA 1
ATOM 5164 C C . LYS B 1 273 ? -7.42790 10.75620 -58.52595 1.000 83.89997 273 LYS B C 1
ATOM 5165 O O . LYS B 1 273 ? -8.52621 11.30250 -58.68107 1.000 88.00817 273 LYS B O 1
ATOM 5171 N N . VAL B 1 274 ? -6.42712 10.91223 -59.39434 1.000 84.81368 274 VAL B N 1
ATOM 5172 C CA . VAL B 1 274 ? -6.63570 11.68199 -60.61407 1.000 79.39910 274 VAL B CA 1
ATOM 5173 C C . VAL B 1 274 ? -7.51540 10.90984 -61.58813 1.000 81.73830 274 VAL B C 1
ATOM 5174 O O . VAL B 1 274 ? -8.29411 11.50750 -62.34134 1.000 84.93960 274 VAL B O 1
ATOM 5178 N N . ARG B 1 275 ? -7.42937 9.57712 -61.57804 1.000 82.29650 275 ARG B N 1
ATOM 5179 C CA . ARG B 1 275 ? -8.28487 8.77860 -62.44776 1.000 83.58607 275 ARG B CA 1
ATOM 5180 C C . ARG B 1 275 ? -9.73601 8.81528 -61.98490 1.000 83.98551 275 ARG B C 1
ATOM 5181 O O . ARG B 1 275 ? -10.65022 8.64987 -62.80041 1.000 87.32434 275 ARG B O 1
ATOM 5189 N N . GLU B 1 276 ? -9.96707 9.03857 -60.68882 1.000 87.04806 276 GLU B N 1
ATOM 5190 C CA . GLU B 1 276 ? -11.33139 9.19785 -60.19821 1.000 87.46349 276 GLU B CA 1
ATOM 5191 C C . GLU B 1 276 ? -11.96620 10.46914 -60.74391 1.000 85.08504 276 GLU B C 1
ATOM 5192 O O . GLU B 1 276 ? -13.18613 10.52208 -60.93759 1.000 92.77482 276 GLU B O 1
ATOM 5198 N N . LEU B 1 277 ? -11.15583 11.49555 -61.00271 1.000 85.47601 277 LEU B N 1
ATOM 5199 C CA . LEU B 1 277 ? -11.67233 12.74502 -61.54445 1.000 90.47830 277 LEU B CA 1
ATOM 5200 C C . LEU B 1 277 ? -11.84954 12.67675 -63.05560 1.000 91.69999 277 LEU B C 1
ATOM 5201 O O . LEU B 1 277 ? -12.71470 13.36795 -63.60459 1.000 95.19865 277 LEU B O 1
ATOM 5206 N N . THR B 1 278 ? -11.04638 11.85749 -63.74005 1.000 92.21379 278 THR B N 1
ATOM 5207 C CA . THR B 1 278 ? -11.18549 11.72164 -65.18636 1.000 96.21912 278 THR B CA 1
ATOM 5208 C C . THR B 1 278 ? -12.49520 11.04468 -65.56735 1.000 104.69224 278 THR B C 1
ATOM 5209 O O . THR B 1 278 ? -13.07794 11.36981 -66.60810 1.000 107.57111 278 THR B O 1
ATOM 5213 N N . GLU B 1 279 ? -12.96952 10.10255 -64.75043 1.000 129.31839 279 GLU B N 1
ATOM 5214 C CA . GLU B 1 279 ? -14.24059 9.44913 -65.04403 1.000 129.97661 279 GLU B CA 1
ATOM 5215 C C . GLU B 1 279 ? -15.40576 10.42051 -64.90455 1.000 130.22245 279 GLU B C 1
ATOM 5216 O O . GLU B 1 279 ? -16.21169 10.57447 -65.82957 1.000 130.76249 279 GLU B O 1
ATOM 5222 N N . ASN B 1 280 ? -15.51528 11.08462 -63.75407 1.000 107.73970 280 ASN B N 1
ATOM 5223 C CA . ASN B 1 280 ? -16.58953 12.04020 -63.50143 1.000 100.41502 280 ASN B CA 1
ATOM 5224 C C . ASN B 1 280 ? -16.02048 13.45248 -63.49690 1.000 96.88664 280 ASN B C 1
ATOM 5225 O O . ASN B 1 280 ? -15.55277 13.93694 -62.45568 1.000 95.92927 280 ASN B O 1
ATOM 5230 N N . PRO B 1 281 ? -16.03795 14.15813 -64.63215 1.000 92.09574 281 PRO B N 1
ATOM 5231 C CA . PRO B 1 281 ? -15.49249 15.52364 -64.65325 1.000 87.73599 281 PRO B CA 1
ATOM 5232 C C . PRO B 1 281 ? -16.33827 16.52072 -63.88546 1.000 93.33313 281 PRO B C 1
ATOM 5233 O O . PRO B 1 281 ? -15.82807 17.58581 -63.51600 1.000 91.34997 281 PRO B O 1
ATOM 5237 N N . THR B 1 282 ? -17.61318 16.21587 -63.63961 1.000 97.98992 282 THR B N 1
ATOM 5238 C CA . THR B 1 282 ? -18.46749 17.11111 -62.87242 1.000 97.59350 282 THR B CA 1
ATOM 5239 C C . THR B 1 282 ? -18.16341 17.06805 -61.38169 1.000 97.22831 282 THR B C 1
ATOM 5240 O O . THR B 1 282 ? -18.59991 17.96051 -60.64703 1.000 96.36381 282 THR B O 1
ATOM 5244 N N . GLU B 1 283 ? -17.43206 16.05080 -60.92168 1.000 95.91711 283 GLU B N 1
ATOM 5245 C CA . GLU B 1 283 ? -16.97959 15.99450 -59.53789 1.000 94.10233 283 GLU B CA 1
ATOM 5246 C C . GLU B 1 283 ? -15.87392 17.00256 -59.25751 1.000 91.81609 283 GLU B C 1
ATOM 5247 O O . GLU B 1 283 ? -15.56290 17.25271 -58.08762 1.000 99.02226 283 GLU B O 1
ATOM 5253 N N . ILE B 1 284 ? -15.27998 17.58045 -60.30375 1.000 92.47882 284 ILE B N 1
ATOM 5254 C CA . ILE B 1 284 ? -14.22682 18.57755 -60.12672 1.000 93.28392 284 ILE B CA 1
ATOM 5255 C C . ILE B 1 284 ? -14.76617 19.79710 -59.39062 1.000 91.88294 284 ILE B C 1
ATOM 5256 O O . ILE B 1 284 ? -14.27783 20.16044 -58.31560 1.000 93.80243 284 ILE B O 1
ATOM 5261 N N . ARG B 1 285 ? -15.79814 20.43356 -59.95345 1.000 91.56297 285 ARG B N 1
ATOM 5262 C CA . ARG B 1 285 ? -16.32244 21.66549 -59.36957 1.000 93.92514 285 ARG B CA 1
ATOM 5263 C C . ARG B 1 285 ? -16.83606 21.44278 -57.95308 1.000 101.74733 285 ARG B C 1
ATOM 5264 O O . ARG B 1 285 ? -16.59954 22.26779 -57.06252 1.000 101.28560 285 ARG B O 1
ATOM 5272 N N . ARG B 1 286 ? -17.54102 20.33659 -57.72374 1.000 117.67991 286 ARG B N 1
ATOM 5273 C CA . ARG B 1 286 ? -18.10903 20.06645 -56.41040 1.000 120.16460 286 ARG B CA 1
ATOM 5274 C C . ARG B 1 286 ? -17.06612 19.61579 -55.39306 1.000 117.16079 286 ARG B C 1
ATOM 5275 O O . ARG B 1 286 ? -17.37798 19.54549 -54.19914 1.000 123.08181 286 ARG B O 1
ATOM 5283 N N . GLY B 1 287 ? -15.84180 19.32307 -55.82526 1.000 106.01752 287 GLY B N 1
ATOM 5284 C CA . GLY B 1 287 ? -14.80482 18.90262 -54.90399 1.000 99.32746 287 GLY B CA 1
ATOM 5285 C C . GLY B 1 287 ? -13.52375 19.70431 -55.01134 1.000 97.95484 287 GLY B C 1
ATOM 5286 O O . GLY B 1 287 ? -12.42700 19.14450 -54.92248 1.000 90.40167 287 GLY B O 1
ATOM 5287 N N . VAL B 1 288 ? -13.64819 21.01995 -55.19846 1.000 101.80511 288 VAL B N 1
ATOM 5288 C CA . VAL B 1 288 ? -12.46640 21.86948 -55.31442 1.000 91.41762 288 VAL B CA 1
ATOM 5289 C C . VAL B 1 288 ? -11.85472 22.13975 -53.94631 1.000 94.24349 288 VAL B C 1
ATOM 5290 O O . VAL B 1 288 ? -10.63191 22.07621 -53.77883 1.000 91.06381 288 VAL B O 1
ATOM 5294 N N . GLU B 1 289 ? -12.68798 22.43120 -52.94488 1.000 130.01388 289 GLU B N 1
ATOM 5295 C CA . GLU B 1 289 ? -12.17628 22.80647 -51.63216 1.000 129.59747 289 GLU B CA 1
ATOM 5296 C C . GLU B 1 289 ? -11.55845 21.64063 -50.87359 1.000 129.16635 289 GLU B C 1
ATOM 5297 O O . GLU B 1 289 ? -10.93950 21.86847 -49.82858 1.000 129.07075 289 GLU B O 1
ATOM 5303 N N . GLU B 1 290 ? -11.70957 20.40682 -51.35951 1.000 96.08042 290 GLU B N 1
ATOM 5304 C CA . GLU B 1 290 ? -10.96138 19.30429 -50.76802 1.000 85.54529 290 GLU B CA 1
ATOM 5305 C C . GLU B 1 290 ? -9.46732 19.46502 -51.00916 1.000 77.34602 290 GLU B C 1
ATOM 5306 O O . GLU B 1 290 ? -8.65700 19.09558 -50.15165 1.000 75.42326 290 GLU B O 1
ATOM 5312 N N . LEU B 1 291 ? -9.08738 20.02026 -52.16206 1.000 75.14624 291 LEU B N 1
ATOM 5313 C CA . LEU B 1 291 ? -7.68152 20.31196 -52.41749 1.000 67.17924 291 LEU B CA 1
ATOM 5314 C C . LEU B 1 291 ? -7.19072 21.45528 -51.53817 1.000 69.20925 291 LEU B C 1
ATOM 5315 O O . LEU B 1 291 ? -6.04457 21.44115 -51.07406 1.000 64.02857 291 LEU B O 1
ATOM 5320 N N . PHE B 1 292 ? -8.04447 22.45599 -51.30114 1.000 74.98116 292 PHE B N 1
ATOM 5321 C CA . PHE B 1 292 ? -7.66429 23.56690 -50.43522 1.000 68.26318 292 PHE B CA 1
ATOM 5322 C C . PHE B 1 292 ? -7.48156 23.11676 -48.99243 1.000 68.87425 292 PHE B C 1
ATOM 5323 O O . PHE B 1 292 ? -6.62448 23.65343 -48.28133 1.000 69.94745 292 PHE B O 1
ATOM 5331 N N . ARG B 1 293 ? -8.27352 22.14030 -48.54379 1.000 72.59182 293 ARG B N 1
ATOM 5332 C CA . ARG B 1 293 ? -8.10830 21.61487 -47.19278 1.000 69.42150 293 ARG B CA 1
ATOM 5333 C C . ARG B 1 293 ? -6.79661 20.85318 -47.05195 1.000 67.66945 293 ARG B C 1
ATOM 5334 O O . ARG B 1 293 ? -6.12168 20.95070 -46.02041 1.000 64.29685 293 ARG B O 1
ATOM 5342 N N . ARG B 1 294 ? -6.41768 20.09491 -48.08075 1.000 63.53340 294 ARG B N 1
ATOM 5343 C CA . ARG B 1 294 ? -5.22579 19.25995 -48.00370 1.000 60.48964 294 ARG B CA 1
ATOM 5344 C C . ARG B 1 294 ? -3.94114 20.06481 -48.16858 1.000 62.62771 294 ARG B C 1
ATOM 5345 O O . ARG B 1 294 ? -2.90003 19.67525 -47.62759 1.000 65.29328 294 ARG B O 1
ATOM 5353 N N . PHE B 1 295 ? -3.98913 21.19103 -48.88165 1.000 64.39169 295 PHE B N 1
ATOM 5354 C CA . PHE B 1 295 ? -2.79054 21.94942 -49.24766 1.000 63.24447 295 PHE B CA 1
ATOM 5355 C C . PHE B 1 295 ? -2.91134 23.41462 -48.84395 1.000 63.34459 295 PHE B C 1
ATOM 5356 O O . PHE B 1 295 ? -3.17044 24.28337 -49.68783 1.000 66.24584 295 PHE B O 1
ATOM 5364 N N . PRO B 1 296 ? -2.72493 23.72848 -47.56278 1.000 60.14592 296 PRO B N 1
ATOM 5365 C CA . PRO B 1 296 ? -2.61771 25.13007 -47.14781 1.000 61.78418 296 PRO B CA 1
ATOM 5366 C C . PRO B 1 296 ? -1.17747 25.61938 -47.15376 1.000 62.96294 296 PRO B C 1
ATOM 5367 O O . PRO B 1 296 ? -0.23454 24.88197 -46.86074 1.000 59.85064 296 PRO B O 1
ATOM 5371 N N . LEU B 1 297 ? -1.01964 26.90506 -47.47695 1.000 69.12693 297 LEU B N 1
ATOM 5372 C CA . LEU B 1 297 ? 0.30242 27.49710 -47.65417 1.000 65.31226 297 LEU B CA 1
ATOM 5373 C C . LEU B 1 297 ? 0.54412 28.76820 -46.85655 1.000 65.30296 297 LEU B C 1
ATOM 5374 O O . LEU B 1 297 ? 1.70950 29.14913 -46.69384 1.000 68.46982 297 LEU B O 1
ATOM 5379 N N . VAL B 1 298 ? -0.48666 29.43342 -46.36482 1.000 63.57584 298 VAL B N 1
ATOM 5380 C CA . VAL B 1 298 ? -0.32540 30.70291 -45.66626 1.000 69.38390 298 VAL B CA 1
ATOM 5381 C C . VAL B 1 298 ? -0.15908 30.44316 -44.17441 1.000 70.72164 298 VAL B C 1
ATOM 5382 O O . VAL B 1 298 ? -0.71794 29.49258 -43.61638 1.000 69.12538 298 VAL B O 1
ATOM 5386 N N . ALA B 1 299 ? 0.64610 31.29572 -43.51795 1.000 78.37156 299 ALA B N 1
ATOM 5387 C CA . ALA B 1 299 ? 0.88482 31.23006 -42.07817 1.000 79.05212 299 ALA B CA 1
ATOM 5388 C C . ALA B 1 299 ? 0.84402 32.65930 -41.52396 1.000 78.99005 299 ALA B C 1
ATOM 5389 O O . ALA B 1 299 ? 1.86113 33.25561 -41.17240 1.000 79.84192 299 ALA B O 1
ATOM 5391 N N . ALA B 1 300 ? -0.36045 33.22055 -41.45108 1.000 70.14379 300 ALA B N 1
ATOM 5392 C CA . ALA B 1 300 ? -0.55432 34.57680 -40.96343 1.000 63.16452 300 ALA B CA 1
ATOM 5393 C C . ALA B 1 300 ? -0.41712 34.63672 -39.44358 1.000 66.66955 300 ALA B C 1
ATOM 5394 O O . ALA B 1 300 ? -0.48233 33.62218 -38.74443 1.000 65.31813 300 ALA B O 1
ATOM 5396 N N . ALA B 1 301 ? -0.22041 35.85285 -38.93540 1.000 71.51052 301 ALA B N 1
ATOM 5397 C CA . ALA B 1 301 ? -0.06547 36.08877 -37.50796 1.000 67.36941 301 ALA B CA 1
ATOM 5398 C C . ALA B 1 301 ? -1.00009 37.20326 -37.05437 1.000 64.32800 301 ALA B C 1
ATOM 5399 O O . ALA B 1 301 ? -1.51023 37.98551 -37.86036 1.000 62.63347 301 ALA B O 1
ATOM 5401 N N . ARG B 1 302 ? -1.21756 37.26356 -35.74099 1.000 65.4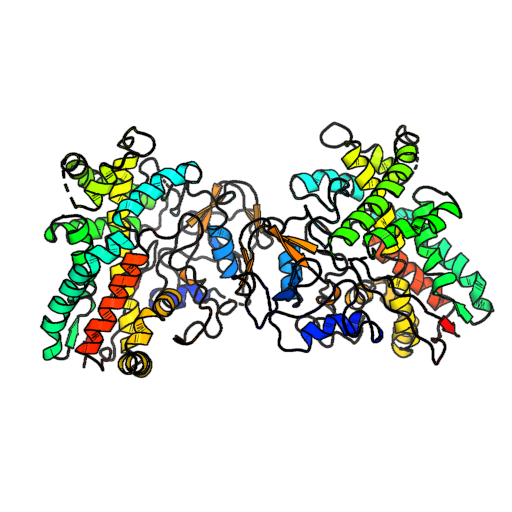5612 302 ARG B N 1
ATOM 5402 C CA . ARG B 1 302 ? -2.07098 38.27022 -35.12641 1.000 64.61587 302 ARG B CA 1
ATOM 5403 C C . ARG B 1 302 ? -1.42110 38.77829 -33.84864 1.000 67.47916 302 ARG B C 1
ATOM 5404 O O . ARG B 1 302 ? -0.65194 38.06599 -33.19868 1.000 71.39380 302 ARG B O 1
ATOM 5412 N N . MET B 1 303 ? -1.74208 40.01866 -33.49412 1.000 68.41461 303 MET B N 1
ATOM 5413 C CA . MET B 1 303 ? -1.29898 40.62876 -32.24810 1.000 68.41442 303 MET B CA 1
ATOM 5414 C C . MET B 1 303 ? -2.46674 40.68793 -31.27352 1.000 71.99966 303 MET B C 1
ATOM 5415 O O . MET B 1 303 ? -3.55319 41.15771 -31.62766 1.000 79.81196 303 MET B O 1
ATOM 5420 N N . VAL B 1 304 ? -2.24108 40.20528 -30.05224 1.000 74.19492 304 VAL B N 1
ATOM 5421 C CA . VAL B 1 304 ? -3.28450 40.20587 -29.03447 1.000 80.04379 304 VAL B CA 1
ATOM 5422 C C . VAL B 1 304 ? -3.58198 41.63747 -28.61062 1.000 82.38832 304 VAL B C 1
ATOM 5423 O O . VAL B 1 304 ? -2.66841 42.42638 -28.33633 1.000 88.77323 304 VAL B O 1
ATOM 5427 N N . ALA B 1 305 ? -4.86777 41.98215 -28.55830 1.000 83.74549 305 ALA B N 1
ATOM 5428 C CA . ALA B 1 305 ? -5.28375 43.33519 -28.20252 1.000 88.16439 305 ALA B CA 1
ATOM 5429 C C . ALA B 1 305 ? -5.36218 43.50921 -26.68822 1.000 97.14068 305 ALA B C 1
ATOM 5430 O O . ALA B 1 305 ? -4.62410 44.31221 -26.11059 1.000 102.10278 305 ALA B O 1
ATOM 5432 N N . HIS B 1 306 ? -6.25395 42.77114 -26.03807 1.000 98.37904 306 HIS B N 1
ATOM 5433 C CA . HIS B 1 306 ? -6.39619 42.80562 -24.59177 1.000 98.39822 306 HIS B CA 1
ATOM 5434 C C . HIS B 1 306 ? -5.97242 41.47374 -23.98775 1.000 96.50158 306 HIS B C 1
ATOM 5435 O O . HIS B 1 306 ? -5.89635 40.44858 -24.67053 1.000 95.77842 306 HIS B O 1
ATOM 5442 N N . ASP B 1 307 ? -5.69185 41.50699 -22.68813 1.000 93.78056 307 ASP B N 1
ATOM 5443 C CA . ASP B 1 307 ? -5.28567 40.30616 -21.97140 1.000 89.95431 307 ASP B CA 1
ATOM 5444 C C . ASP B 1 307 ? -6.41193 39.28277 -21.97477 1.000 90.07963 307 ASP B C 1
ATOM 5445 O O . ASP B 1 307 ? -7.49599 39.53506 -21.43986 1.000 97.07692 307 ASP B O 1
ATOM 5450 N N . VAL B 1 308 ? -6.15736 38.13208 -22.59262 1.000 94.49160 308 VAL B N 1
ATOM 5451 C CA . VAL B 1 308 ? -7.14209 37.06626 -22.70877 1.000 96.91573 308 VAL B CA 1
ATOM 5452 C C . VAL B 1 308 ? -6.49785 35.75332 -22.29090 1.000 95.70633 308 VAL B C 1
ATOM 5453 O O . VAL B 1 308 ? -5.28093 35.57271 -22.39885 1.000 94.39145 308 VAL B O 1
ATOM 5457 N N . GLU B 1 309 ? -7.32733 34.83092 -21.80855 1.000 95.49999 309 GLU B N 1
ATOM 5458 C CA . GLU B 1 309 ? -6.88294 33.50708 -21.38377 1.000 93.93490 309 GLU B CA 1
ATOM 5459 C C . GLU B 1 309 ? -7.52825 32.47733 -22.30113 1.000 98.29696 309 GLU B C 1
ATOM 5460 O O . GLU B 1 309 ? -8.73682 32.23316 -22.21577 1.000 100.23065 309 GLU B O 1
ATOM 5466 N N . ARG B 1 310 ? -6.72598 31.88010 -23.17828 1.000 99.46118 310 ARG B N 1
ATOM 5467 C CA . ARG B 1 310 ? -7.19113 30.86474 -24.11215 1.000 99.95811 310 ARG B CA 1
ATOM 5468 C C . ARG B 1 310 ? -6.35142 29.60846 -23.93653 1.000 112.97364 310 ARG B C 1
ATOM 5469 O O . ARG B 1 310 ? -5.11862 29.68487 -23.89764 1.000 110.96144 310 ARG B O 1
ATOM 5477 N N . ASP B 1 311 ? -7.02277 28.46016 -23.82344 1.000 117.64525 311 ASP B N 1
ATOM 5478 C CA . ASP B 1 311 ? -6.36375 27.15827 -23.69616 1.000 118.21150 311 ASP B CA 1
ATOM 5479 C C . ASP B 1 311 ? -5.47309 27.10267 -22.45268 1.000 120.33365 311 ASP B C 1
ATOM 5480 O O . ASP B 1 311 ? -4.32348 26.65839 -22.49775 1.000 106.01133 311 ASP B O 1
ATOM 5485 N N . GLY B 1 312 ? -6.01963 27.56325 -21.32873 1.000 156.51548 312 GLY B N 1
ATOM 5486 C CA . GLY B 1 312 ? -5.33919 27.45593 -20.05263 1.000 156.94035 312 GLY B CA 1
ATOM 5487 C C . GLY B 1 312 ? -4.09377 28.29668 -19.88883 1.000 157.45589 312 GLY B C 1
ATOM 5488 O O . GLY B 1 312 ? -3.34723 28.08358 -18.92852 1.000 158.22841 312 GLY B O 1
ATOM 5489 N N . VAL B 1 313 ? -3.83748 29.24239 -20.78994 1.000 126.53304 313 VAL B N 1
ATOM 5490 C CA . VAL B 1 313 ? -2.68523 30.12669 -20.68211 1.000 115.44461 313 VAL B CA 1
ATOM 5491 C C . VAL B 1 313 ? -3.13795 31.55721 -20.94412 1.000 115.50096 313 VAL B C 1
ATOM 5492 O O . VAL B 1 313 ? -4.04177 31.80765 -21.74817 1.000 114.37151 313 VAL B O 1
ATOM 5496 N N . GLU B 1 314 ? -2.51505 32.49912 -20.23837 1.000 104.15943 314 GLU B N 1
ATOM 5497 C CA . GLU B 1 314 ? -2.85196 33.91169 -20.35490 1.000 97.00059 314 GLU B CA 1
ATOM 5498 C C . GLU B 1 314 ? -1.94810 34.58301 -21.38219 1.000 92.85190 314 GLU B C 1
ATOM 5499 O O . GLU B 1 314 ? -0.72146 34.45488 -21.31679 1.000 88.47014 314 GLU B O 1
ATOM 5505 N N . LEU B 1 315 ? -2.55732 35.29432 -22.32818 1.000 94.93117 315 LEU B N 1
ATOM 5506 C CA . LEU B 1 315 ? -1.83218 36.02149 -23.36308 1.000 88.94744 315 LEU B CA 1
ATOM 5507 C C . LEU B 1 315 ? -1.83205 37.50648 -23.02009 1.000 96.70282 315 LEU B C 1
ATOM 5508 O O . LEU B 1 315 ? -2.89720 38.12892 -22.94210 1.000 100.30250 315 LEU B O 1
ATOM 5513 N N . LYS B 1 316 ? -0.64430 38.07072 -22.82479 1.000 95.93066 316 LYS B N 1
ATOM 5514 C CA . LYS B 1 316 ? -0.51666 39.47266 -22.45857 1.000 102.75101 316 LYS B CA 1
ATOM 5515 C C . LYS B 1 316 ? -0.48963 40.34776 -23.70524 1.000 104.50246 316 LYS B C 1
ATOM 5516 O O . LYS B 1 316 ? 0.05207 39.96422 -24.74483 1.000 99.30524 316 LYS B O 1
ATOM 5522 N N . GLN B 1 317 ? -1.08288 41.53500 -23.58395 1.000 122.84046 317 GLN B N 1
ATOM 5523 C CA . GLN B 1 317 ? -1.19017 42.45464 -24.71006 1.000 122.29478 317 GLN B CA 1
ATOM 5524 C C . GLN B 1 317 ? 0.18377 42.81562 -25.26220 1.000 123.19979 317 GLN B C 1
ATOM 5525 O O . GLN B 1 317 ? 1.12069 43.10079 -24.51094 1.000 127.05763 317 GLN B O 1
ATOM 5531 N N . GLY B 1 318 ? 0.29537 42.80660 -26.59028 1.000 102.08974 318 GLY B N 1
ATOM 5532 C CA . GLY B 1 318 ? 1.52300 43.15067 -27.27913 1.000 99.95531 318 GLY B CA 1
ATOM 5533 C C . GLY B 1 318 ? 2.26394 41.97766 -27.88169 1.000 92.70960 318 GLY B C 1
ATOM 5534 O O . GLY B 1 318 ? 3.19211 42.19577 -28.67202 1.000 89.05264 318 GLY B O 1
ATOM 5535 N N . GLU B 1 319 ? 1.88981 40.74676 -27.54457 1.000 86.52597 319 GLU B N 1
ATOM 5536 C CA . GLU B 1 319 ? 2.57640 39.57986 -28.07409 1.000 86.14238 319 GLU B CA 1
ATOM 5537 C C . GLU B 1 319 ? 2.01486 39.18902 -29.43793 1.000 82.09047 319 GLU B C 1
ATOM 5538 O O . GLU B 1 319 ? 0.93644 39.62655 -29.84845 1.000 83.25361 319 GLU B O 1
ATOM 5544 N N . MET B 1 320 ? 2.77056 38.35204 -30.14291 1.000 71.17485 320 MET B N 1
ATOM 5545 C CA . MET B 1 320 ? 2.39053 37.86244 -31.45905 1.000 72.16138 320 MET B CA 1
ATOM 5546 C C . MET B 1 320 ? 1.99477 36.39452 -31.37691 1.000 69.84050 320 MET B C 1
ATOM 5547 O O . MET B 1 320 ? 2.64227 35.60396 -30.68344 1.000 70.18127 320 MET B O 1
ATOM 5552 N N . VAL B 1 321 ? 0.92734 36.03742 -32.08606 1.000 64.55630 321 VAL B N 1
ATOM 5553 C CA . VAL B 1 321 ? 0.45488 34.66049 -32.18111 1.000 64.73666 321 VAL B CA 1
ATOM 5554 C C . VAL B 1 321 ? 0.43939 34.27775 -33.65372 1.000 68.95237 321 VAL B C 1
ATOM 5555 O O . VAL B 1 321 ? -0.20069 34.95408 -34.46836 1.000 72.32240 321 VAL B O 1
ATOM 5559 N N . LEU B 1 322 ? 1.13574 33.19733 -33.99392 1.000 63.83676 322 LEU B N 1
ATOM 5560 C CA . LEU B 1 322 ? 1.19340 32.72099 -35.36797 1.000 63.80650 322 LEU B CA 1
ATOM 5561 C C . LEU B 1 322 ? 0.05192 31.74692 -35.62755 1.000 64.27466 322 LEU B C 1
ATOM 5562 O O . LEU B 1 322 ? -0.28695 30.92565 -34.77059 1.000 66.04264 322 LEU B O 1
ATOM 5567 N N . LEU B 1 323 ? -0.54808 31.85146 -36.81653 1.000 64.70324 323 LEU B N 1
ATOM 5568 C CA . LEU B 1 323 ? -1.67941 31.01884 -37.22155 1.000 63.83499 323 LEU B CA 1
ATOM 5569 C C . LEU B 1 323 ? -1.29772 30.21891 -38.46255 1.000 65.38557 323 LEU B C 1
ATOM 5570 O O . LEU B 1 323 ? -1.66195 30.59151 -39.58882 1.000 65.08011 323 LEU B O 1
ATOM 5575 N N . PRO B 1 324 ? -0.56195 29.11285 -38.29922 1.000 66.64691 324 PRO B N 1
ATOM 5576 C CA . PRO B 1 324 ? -0.26858 28.25209 -39.45326 1.000 66.82783 324 PRO B CA 1
ATOM 5577 C C . PRO B 1 324 ? -1.50979 27.52794 -39.95043 1.000 61.26684 324 PRO B C 1
ATOM 5578 O O . PRO B 1 324 ? -1.95831 26.55457 -39.33612 1.000 61.46926 324 PRO B O 1
ATOM 5582 N N . THR B 1 325 ? -2.07306 27.99550 -41.06704 1.000 61.70579 325 THR B N 1
ATOM 5583 C CA . THR B 1 325 ? -3.29970 27.41132 -41.59671 1.000 58.91347 325 THR B CA 1
ATOM 5584 C C . THR B 1 325 ? -3.12256 25.97016 -42.05425 1.000 65.14858 325 THR B C 1
ATOM 5585 O O . THR B 1 325 ? -4.12494 25.29850 -42.32112 1.000 68.36763 325 THR B O 1
ATOM 5589 N N . ALA B 1 326 ? -1.88344 25.48348 -42.15734 1.000 62.58904 326 ALA B N 1
ATOM 5590 C CA . ALA B 1 326 ? -1.65517 24.08332 -42.48961 1.000 59.24612 326 ALA B CA 1
ATOM 5591 C C . ALA B 1 326 ? -2.08593 23.14782 -41.36885 1.000 61.38523 326 ALA B C 1
ATOM 5592 O O . ALA B 1 326 ? -2.32367 21.96299 -41.62487 1.000 64.48224 326 ALA B O 1
ATOM 5594 N N . LEU B 1 327 ? -2.19449 23.65065 -40.14093 1.000 64.36341 327 LEU B N 1
ATOM 5595 C CA . LEU B 1 327 ? -2.55124 22.83987 -38.98619 1.000 62.76313 327 LEU B CA 1
ATOM 5596 C C . LEU B 1 327 ? -4.05160 22.79749 -38.73031 1.000 71.84455 327 LEU B C 1
ATOM 5597 O O . LEU B 1 327 ? -4.47360 22.33249 -37.66619 1.000 78.93006 327 LEU B O 1
ATOM 5602 N N . HIS B 1 328 ? -4.86352 23.27455 -39.67174 1.000 72.81687 328 HIS B N 1
ATOM 5603 C CA . HIS B 1 328 ? -6.31399 23.18599 -39.56218 1.000 71.88385 328 HIS B CA 1
ATOM 5604 C C . HIS B 1 328 ? -6.88720 22.06404 -40.41815 1.000 70.71402 328 HIS B C 1
ATOM 5605 O O . HIS B 1 328 ? -7.61100 21.20350 -39.90911 1.000 77.44570 328 HIS B O 1
ATOM 5612 N N . GLY B 1 329 ? -6.57502 22.05737 -41.71597 1.000 65.08100 329 GLY B N 1
ATOM 5613 C CA . GLY B 1 329 ? -7.07296 21.00404 -42.58200 1.000 69.91296 329 GLY B CA 1
ATOM 5614 C C . GLY B 1 329 ? -6.40552 19.66487 -42.34557 1.000 72.73927 329 GLY B C 1
ATOM 5615 O O . GLY B 1 329 ? -7.02874 18.61605 -42.53631 1.000 75.17331 329 GLY B O 1
ATOM 5616 N N . LEU B 1 330 ? -5.13813 19.67464 -41.93142 1.000 70.46353 330 LEU B N 1
ATOM 5617 C CA . LEU B 1 330 ? -4.40700 18.45404 -41.62164 1.000 74.42337 330 LEU B CA 1
ATOM 5618 C C . LEU B 1 330 ? -4.46733 18.09495 -40.14218 1.000 80.04951 330 LEU B C 1
ATOM 5619 O O . LEU B 1 330 ? -3.60238 17.35770 -39.65522 1.000 84.71724 330 LEU B O 1
ATOM 5624 N N . ASP B 1 331 ? -5.46602 18.59637 -39.42063 1.000 87.06452 331 ASP B N 1
ATOM 5625 C CA . ASP B 1 331 ? -5.61247 18.29143 -38.00519 1.000 89.82380 331 ASP B CA 1
ATOM 5626 C C . ASP B 1 331 ? -6.47355 17.04568 -37.84710 1.000 93.80980 331 ASP B C 1
ATOM 5627 O O . ASP B 1 331 ? -7.65402 17.07329 -38.22095 1.000 93.03949 331 ASP B O 1
ATOM 5632 N N . PRO B 1 332 ? -5.94011 15.94469 -37.30820 1.000 94.30357 332 PRO B N 1
ATOM 5633 C CA . PRO B 1 332 ? -6.76040 14.73058 -37.16299 1.000 96.31549 332 PRO B CA 1
ATOM 5634 C C . PRO B 1 332 ? -7.88898 14.86765 -36.15647 1.000 99.85922 332 PRO B C 1
ATOM 5635 O O . PRO B 1 332 ? -8.81656 14.04906 -36.18155 1.000 99.69254 332 PRO B O 1
ATOM 5639 N N . ARG B 1 333 ? -7.84662 15.86980 -35.27587 1.000 103.21432 333 ARG B N 1
ATOM 5640 C CA . ARG B 1 333 ? -8.91144 16.04282 -34.29542 1.000 106.96094 333 ARG B CA 1
ATOM 5641 C C . ARG B 1 333 ? -10.19100 16.58168 -34.92053 1.000 118.23273 333 ARG B C 1
ATOM 5642 O O . ARG B 1 333 ? -11.25681 16.48262 -34.30290 1.000 114.75255 333 ARG B O 1
ATOM 5650 N N . VAL B 1 334 ? -10.11105 17.14587 -36.12369 1.000 138.37940 334 VAL B N 1
ATOM 5651 C CA . VAL B 1 334 ? -11.26035 17.73120 -36.79447 1.000 138.05800 334 VAL B CA 1
ATOM 5652 C C . VAL B 1 334 ? -11.63275 16.96208 -38.05608 1.000 138.17049 334 VAL B C 1
ATOM 5653 O O . VAL B 1 334 ? -12.81497 16.72108 -38.31068 1.000 138.46484 334 VAL B O 1
ATOM 5657 N N . ASN B 1 335 ? -10.64454 16.56531 -38.85311 1.000 118.57812 335 ASN B N 1
ATOM 5658 C CA . ASN B 1 335 ? -10.87553 15.87822 -40.11804 1.000 113.32326 335 ASN B CA 1
ATOM 5659 C C . ASN B 1 335 ? -10.38263 14.44134 -40.01145 1.000 108.82357 335 ASN B C 1
ATOM 5660 O O . ASN B 1 335 ? -9.18664 14.20513 -39.80784 1.000 110.15803 335 ASN B O 1
ATOM 5665 N N . ALA B 1 336 ? -11.30359 13.48966 -40.14739 1.000 106.35876 336 ALA B N 1
ATOM 5666 C CA . ALA B 1 336 ? -10.93875 12.07992 -40.12221 1.000 104.66979 336 ALA B CA 1
ATOM 5667 C C . ALA B 1 336 ? -10.07699 11.74139 -41.33254 1.000 104.48688 336 ALA B C 1
ATOM 5668 O O . ALA B 1 336 ? -10.46271 12.01212 -42.47468 1.000 107.11621 336 ALA B O 1
ATOM 5670 N N . ASP B 1 337 ? -8.90494 11.14652 -41.07602 1.000 108.34696 337 ASP B N 1
ATOM 5671 C CA . ASP B 1 337 ? -7.91257 10.83055 -42.09942 1.000 108.33343 337 ASP B CA 1
ATOM 5672 C C . ASP B 1 337 ? -7.54989 12.09495 -42.87065 1.000 107.92603 337 ASP B C 1
ATOM 5673 O O . ASP B 1 337 ? -7.96930 12.26300 -44.02325 1.000 107.81198 337 ASP B O 1
ATOM 5678 N N . PRO B 1 338 ? -6.77773 13.00723 -42.27200 1.000 97.34819 338 PRO B N 1
ATOM 5679 C CA . PRO B 1 338 ? -6.53245 14.30006 -42.93034 1.000 95.00223 338 PRO B CA 1
ATOM 5680 C C . PRO B 1 338 ? -5.56533 14.23701 -44.10288 1.000 95.42935 338 PRO B C 1
ATOM 5681 O O . PRO B 1 338 ? -5.55782 15.16947 -44.91614 1.000 95.24285 338 PRO B O 1
ATOM 5685 N N . TRP B 1 339 ? -4.75007 13.18661 -44.22448 1.000 92.54458 339 TRP B N 1
ATOM 5686 C CA . TRP B 1 339 ? -3.81844 13.12313 -45.34790 1.000 89.69581 339 TRP B CA 1
ATOM 5687 C C . TRP B 1 339 ? -4.49078 12.64190 -46.62899 1.000 90.88211 339 TRP B C 1
ATOM 5688 O O . TRP B 1 339 ? -4.21206 13.17132 -47.71052 1.000 87.40133 339 TRP B O 1
ATOM 5699 N N . GLU B 1 340 ? -5.37036 11.64933 -46.53733 1.000 108.97834 340 GLU B N 1
ATOM 5700 C CA . GLU B 1 340 ? -6.06289 11.17029 -47.72547 1.000 110.09362 340 GLU B CA 1
ATOM 5701 C C . GLU B 1 340 ? -7.12658 12.16524 -48.16953 1.000 106.25537 340 GLU B C 1
ATOM 5702 O O . GLU B 1 340 ? -7.78178 12.81209 -47.34735 1.000 106.01559 340 GLU B O 1
ATOM 5708 N N . VAL B 1 341 ? -7.29451 12.28264 -49.48200 1.000 100.37950 341 VAL B N 1
ATOM 5709 C CA . VAL B 1 341 ? -8.27091 13.18565 -50.07723 1.000 99.54354 341 VAL B CA 1
ATOM 5710 C C . VAL B 1 341 ? -9.53015 12.38272 -50.37896 1.000 102.76902 341 VAL B C 1
ATOM 5711 O O . VAL B 1 341 ? -9.53829 11.51673 -51.26068 1.000 105.48116 341 VAL B O 1
ATOM 5715 N N . ASP B 1 342 ? -10.59643 12.66074 -49.63723 1.000 98.52994 342 ASP B N 1
ATOM 5716 C CA . ASP B 1 342 ? -11.88851 12.01336 -49.84129 1.000 103.85470 342 ASP B CA 1
ATOM 5717 C C . ASP B 1 342 ? -12.77314 13.01361 -50.57339 1.000 106.82836 342 ASP B C 1
ATOM 5718 O O . ASP B 1 342 ? -13.33387 13.92722 -49.96390 1.000 106.60300 342 ASP B O 1
ATOM 5723 N N . PHE B 1 343 ? -12.89224 12.83886 -51.89074 1.000 115.10626 343 PHE B N 1
ATOM 5724 C CA . PHE B 1 343 ? -13.70345 13.74758 -52.68980 1.000 115.23073 343 PHE B CA 1
ATOM 5725 C C . PHE B 1 343 ? -15.18058 13.67437 -52.33104 1.000 115.48285 343 PHE B C 1
ATOM 5726 O O . PHE B 1 343 ? -15.91581 14.63080 -52.59736 1.000 114.45272 343 PHE B O 1
ATOM 5734 N N . GLN B 1 344 ? -15.63268 12.57114 -51.73692 1.000 116.07600 344 GLN B N 1
ATOM 5735 C CA . GLN B 1 344 ? -17.02920 12.41835 -51.35841 1.000 115.58187 344 GLN B CA 1
ATOM 5736 C C . GLN B 1 344 ? -17.28116 12.72767 -49.88724 1.000 113.04964 344 GLN B C 1
ATOM 5737 O O . GLN B 1 344 ? -18.39149 12.49253 -49.39961 1.000 117.52485 344 GLN B O 1
ATOM 5743 N N . ARG B 1 345 ? -16.28576 13.24273 -49.16826 1.000 112.28267 345 ARG B N 1
ATOM 5744 C CA . ARG B 1 345 ? -16.50684 13.62658 -47.78069 1.000 110.97081 345 ARG B CA 1
ATOM 5745 C C . ARG B 1 345 ? -17.40934 14.85347 -47.71967 1.000 113.26550 345 ARG B C 1
ATOM 5746 O O . ARG B 1 345 ? -17.34229 15.73916 -48.57714 1.000 117.87775 345 ARG B O 1
ATOM 5754 N N . LYS B 1 346 ? -18.27201 14.89567 -46.70419 1.000 102.68213 346 LYS B N 1
ATOM 5755 C CA . LYS B 1 346 ? -19.31669 15.91371 -46.66944 1.000 104.74864 346 LYS B CA 1
ATOM 5756 C C . LYS B 1 346 ? -18.81223 17.24101 -46.11195 1.000 100.49035 346 LYS B C 1
ATOM 5757 O O . LYS B 1 346 ? -19.10097 18.30336 -46.67341 1.000 105.64802 346 LYS B O 1
ATOM 5763 N N . ARG B 1 347 ? -18.05954 17.20854 -45.00830 1.000 103.59813 347 ARG B N 1
ATOM 5764 C CA . ARG B 1 347 ? -17.65497 18.41894 -44.29272 1.000 104.24090 347 ARG B CA 1
ATOM 5765 C C . ARG B 1 347 ? -16.13753 18.48096 -44.14970 1.000 102.65089 347 ARG B C 1
ATOM 5766 O O . ARG B 1 347 ? -15.58170 18.07705 -43.11641 1.000 101.33529 347 ARG B O 1
ATOM 5774 N N . PRO B 1 348 ? -15.43202 18.98102 -45.17120 1.000 90.68531 348 PRO B N 1
ATOM 5775 C CA . PRO B 1 348 ? -13.97408 19.21337 -45.07166 1.000 81.24856 348 PRO B CA 1
ATOM 5776 C C . PRO B 1 348 ? -13.65361 20.58680 -44.47978 1.000 81.58341 348 PRO B C 1
ATOM 5777 O O . PRO B 1 348 ? -13.38614 21.57066 -45.17230 1.000 84.96358 348 PRO B O 1
ATOM 5781 N N . ALA B 1 349 ? -13.68134 20.66038 -43.15160 1.000 82.62730 349 ALA B N 1
ATOM 5782 C CA . ALA B 1 349 ? -13.44514 21.92190 -42.45983 1.000 79.65981 349 ALA B CA 1
ATOM 5783 C C . ALA B 1 349 ? -11.97220 22.30266 -42.54737 1.000 68.32961 349 ALA B C 1
ATOM 5784 O O . ALA B 1 349 ? -11.10049 21.55114 -42.09841 1.000 67.38148 349 ALA B O 1
ATOM 5786 N N . HIS B 1 350 ? -11.69462 23.47005 -43.12430 1.000 71.65828 350 HIS B N 1
ATOM 5787 C CA . HIS B 1 350 ? -10.33141 23.95058 -43.28207 1.000 68.87206 350 HIS B CA 1
ATOM 5788 C C . HIS B 1 350 ? -10.29096 25.44467 -42.99883 1.000 75.41843 350 HIS B C 1
ATOM 5789 O O . HIS B 1 350 ? -11.32144 26.09351 -42.79962 1.000 72.13302 350 HIS B O 1
ATOM 5796 N N . SER B 1 351 ? -9.07105 25.98624 -42.97749 1.000 80.84522 351 SER B N 1
ATOM 5797 C CA . SER B 1 351 ? -8.84809 27.41990 -42.83564 1.000 79.92819 351 SER B CA 1
ATOM 5798 C C . SER B 1 351 ? -7.77458 27.90071 -43.80316 1.000 78.14973 351 SER B C 1
ATOM 5799 O O . SER B 1 351 ? -7.00342 28.81073 -43.47889 1.000 74.64172 351 SER B O 1
ATOM 5802 N N . THR B 1 352 ? -7.70976 27.29264 -44.99065 1.000 76.00214 352 THR B N 1
ATOM 5803 C CA . THR B 1 352 ? -6.70493 27.67561 -45.97784 1.000 70.83207 352 THR B CA 1
ATOM 5804 C C . THR B 1 352 ? -6.87374 29.13163 -46.39763 1.000 71.86161 352 THR B C 1
ATOM 5805 O O . THR B 1 352 ? -5.89727 29.88652 -46.47279 1.000 74.30497 352 THR B O 1
ATOM 5809 N N . PHE B 1 353 ? -8.11008 29.54448 -46.67704 1.000 75.32359 353 PHE B N 1
ATOM 5810 C CA . PHE B 1 353 ? -8.41494 30.92508 -47.02401 1.000 62.45308 353 PHE B CA 1
ATOM 5811 C C . PHE B 1 353 ? -8.73450 31.78170 -45.80353 1.000 70.55680 353 PHE B C 1
ATOM 5812 O O . PHE B 1 353 ? -9.38604 32.82255 -45.94414 1.000 67.95880 353 PHE B O 1
ATOM 5820 N N . GLY B 1 354 ? -8.29207 31.37177 -44.61613 1.000 71.98245 354 GLY B N 1
ATOM 5821 C CA . GLY B 1 354 ? -8.59597 32.11251 -43.40881 1.000 73.86207 354 GLY B CA 1
ATOM 5822 C C . GLY B 1 354 ? -10.06789 32.03504 -43.02974 1.000 76.27036 354 GLY B C 1
ATOM 5823 O O . GLY B 1 354 ? -10.85695 31.27528 -43.59198 1.000 79.07137 354 GLY B O 1
ATOM 5824 N N . ASN B 1 355 ? -10.42626 32.86029 -42.04737 1.000 71.16845 355 ASN B N 1
ATOM 5825 C CA . ASN B 1 355 ? -11.79731 32.94656 -41.56473 1.000 70.28231 355 ASN B CA 1
ATOM 5826 C C . ASN B 1 355 ? -12.03154 34.33257 -40.98164 1.000 75.76901 355 ASN B C 1
ATOM 5827 O O . ASN B 1 355 ? -11.10325 35.12870 -40.81878 1.000 73.87067 355 ASN B O 1
ATOM 5832 N N . GLY B 1 356 ? -13.29378 34.61423 -40.66915 1.000 72.32592 356 GLY B N 1
ATOM 5833 C CA . GLY B 1 356 ? -13.67334 35.89407 -40.12332 1.000 69.12024 356 GLY B CA 1
ATOM 5834 C C . GLY B 1 356 ? -13.73870 36.96023 -41.19646 1.000 71.68268 356 GLY B C 1
ATOM 5835 O O . GLY B 1 356 ? -13.97151 36.67343 -42.37541 1.000 73.06507 356 GLY B O 1
ATOM 5836 N N . PRO B 1 357 ? -13.53093 38.22089 -40.80719 1.000 71.29343 357 PRO B N 1
ATOM 5837 C CA . PRO B 1 357 ? -13.55086 39.29734 -41.80915 1.000 73.31861 357 PRO B CA 1
ATOM 5838 C C . PRO B 1 357 ? -12.39979 39.21379 -42.79372 1.000 70.20080 357 PRO B C 1
ATOM 5839 O O . PRO B 1 357 ? -12.56352 39.60351 -43.95628 1.000 72.51109 357 PRO B O 1
ATOM 5843 N N . HIS B 1 358 ? -11.24193 38.71405 -42.36430 1.000 79.50650 358 HIS B N 1
ATOM 5844 C CA . HIS B 1 358 ? -10.08157 38.55213 -43.24151 1.000 78.25185 358 HIS B CA 1
ATOM 5845 C C . HIS B 1 358 ? -10.10238 37.15427 -43.86043 1.000 79.37341 358 HIS B C 1
ATOM 5846 O O . HIS B 1 358 ? -9.28257 36.28385 -43.56130 1.000 85.03718 358 HIS B O 1
ATOM 5853 N N . ARG B 1 359 ? -11.07121 36.95135 -44.74993 1.000 70.84774 359 ARG B N 1
ATOM 5854 C CA . ARG B 1 359 ? -11.15891 35.68509 -45.46159 1.000 68.98166 359 ARG B CA 1
ATOM 5855 C C . ARG B 1 359 ? -10.21383 35.73013 -46.65509 1.000 68.45081 359 ARG B C 1
ATOM 5856 O O . ARG B 1 359 ? -9.00476 35.53783 -46.49304 1.000 72.24721 359 ARG B O 1
ATOM 5864 N N . CYS B 1 360 ? -10.74194 36.01106 -47.84566 1.000 70.45580 360 CYS B N 1
ATOM 5865 C CA . CYS B 1 360 ? -9.92774 36.08797 -49.05140 1.000 64.17010 360 CYS B CA 1
ATOM 5866 C C . CYS B 1 360 ? -10.75560 36.64297 -50.19981 1.000 69.62234 360 CYS B C 1
ATOM 5867 O O . CYS B 1 360 ? -11.58413 35.92811 -50.77398 1.000 67.73088 360 CYS B O 1
ATOM 5870 N N . ALA B 1 361 ? -10.54407 37.91654 -50.54035 1.000 66.06507 361 ALA B N 1
ATOM 5871 C CA . ALA B 1 361 ? -11.30181 38.51222 -51.63415 1.000 73.93578 361 ALA B CA 1
ATOM 5872 C C . ALA B 1 361 ? -11.05052 37.78406 -52.94636 1.000 79.29326 361 ALA B C 1
ATOM 5873 O O . ALA B 1 361 ? -11.91332 37.78470 -53.83163 1.000 85.63322 361 ALA B O 1
ATOM 5875 N N . GLY B 1 362 ? -9.88978 37.14940 -53.08577 1.000 75.24875 362 GLY B N 1
ATOM 5876 C CA . GLY B 1 362 ? -9.58182 36.40916 -54.29062 1.000 74.19398 362 GLY B CA 1
ATOM 5877 C C . GLY B 1 362 ? -9.67133 34.90573 -54.12760 1.000 73.64722 362 GLY B C 1
ATOM 5878 O O . GLY B 1 362 ? -8.91338 34.16696 -54.76376 1.000 77.97127 362 GLY B O 1
ATOM 5879 N N . LEU B 1 363 ? -10.58806 34.43352 -53.27650 1.000 69.46920 363 LEU B N 1
ATOM 5880 C CA . LEU B 1 363 ? -10.77658 32.99212 -53.14225 1.000 63.71354 363 LEU B CA 1
ATOM 5881 C C . LEU B 1 363 ? -11.51085 32.41752 -54.34562 1.000 57.11731 363 LEU B C 1
ATOM 5882 O O . LEU B 1 363 ? -11.29292 31.25606 -54.70805 1.000 56.98649 363 LEU B O 1
ATOM 5887 N N . HIS B 1 364 ? -12.38504 33.20984 -54.97038 1.000 64.46342 364 HIS B N 1
ATOM 5888 C CA . HIS B 1 364 ? -13.08321 32.74596 -56.16334 1.000 62.04237 364 HIS B CA 1
ATOM 5889 C C . HIS B 1 364 ? -12.14910 32.67213 -57.36243 1.000 58.20753 364 HIS B C 1
ATOM 5890 O O . HIS B 1 364 ? -12.32573 31.81132 -58.23157 1.000 58.72060 364 HIS B O 1
ATOM 5897 N N . LEU B 1 365 ? -11.15819 33.56357 -57.43111 1.000 61.27919 365 LEU B N 1
ATOM 5898 C CA . LEU B 1 365 ? -10.14146 33.45378 -58.47139 1.000 63.89846 365 LEU B CA 1
ATOM 5899 C C . LEU B 1 365 ? -9.25233 32.23825 -58.24357 1.000 58.70224 365 LEU B C 1
ATOM 5900 O O . LEU B 1 365 ? -8.86643 31.55572 -59.19995 1.000 57.95492 365 LEU B O 1
ATOM 5905 N N . ALA B 1 366 ? -8.91730 31.95253 -56.98335 1.000 56.36615 366 ALA B N 1
ATOM 5906 C CA . ALA B 1 366 ? -8.15172 30.74913 -56.67714 1.000 54.87391 366 ALA B CA 1
ATOM 5907 C C . ALA B 1 366 ? -8.96147 29.49433 -56.97631 1.000 59.61920 366 ALA B C 1
ATOM 5908 O O . ALA B 1 366 ? -8.42014 28.50281 -57.47839 1.000 60.43714 366 ALA B O 1
ATOM 5910 N N . ARG B 1 367 ? -10.25976 29.51768 -56.66836 1.000 55.68048 367 ARG B N 1
ATOM 5911 C CA . ARG B 1 367 ? -11.11640 28.37809 -56.97293 1.000 53.50613 367 ARG B CA 1
ATOM 5912 C C . ARG B 1 367 ? -11.29864 28.19608 -58.47461 1.000 54.42463 367 ARG B C 1
ATOM 5913 O O . ARG B 1 367 ? -11.40108 27.05974 -58.95056 1.000 58.21724 367 ARG B O 1
ATOM 5921 N N . LEU B 1 368 ? -11.33385 29.29348 -59.23485 1.000 58.40065 368 LEU B N 1
ATOM 5922 C CA . LEU B 1 368 ? -11.51936 29.19309 -60.67935 1.000 61.74717 368 LEU B CA 1
ATOM 5923 C C . LEU B 1 368 ? -10.24208 28.76017 -61.38804 1.000 65.12492 368 LEU B C 1
ATOM 5924 O O . LEU B 1 368 ? -10.29376 27.95857 -62.32766 1.000 65.44867 368 LEU B O 1
ATOM 5929 N N . GLU B 1 369 ? -9.08979 29.27622 -60.95415 1.000 66.78368 369 GLU B N 1
ATOM 5930 C CA . GLU B 1 369 ? -7.83524 28.92489 -61.60974 1.000 65.42879 369 GLU B CA 1
ATOM 5931 C C . GLU B 1 369 ? -7.51226 27.44688 -61.43926 1.000 65.91543 369 GLU B C 1
ATOM 5932 O O . GLU B 1 369 ? -6.94728 26.82571 -62.34631 1.000 66.86816 369 GLU B O 1
ATOM 5938 N N . THR B 1 370 ? -7.86014 26.86727 -60.29049 1.000 62.41859 370 THR B N 1
ATOM 5939 C CA . THR B 1 370 ? -7.62057 25.44620 -60.07611 1.000 60.29470 370 THR B CA 1
ATOM 5940 C C . THR B 1 370 ? -8.64885 24.58322 -60.79312 1.000 63.79537 370 THR B C 1
ATOM 5941 O O . THR B 1 370 ? -8.32937 23.46489 -61.21018 1.000 64.81771 370 THR B O 1
ATOM 5945 N N . THR B 1 371 ? -9.87561 25.08464 -60.95392 1.000 65.49461 371 THR B N 1
ATOM 5946 C CA . THR B 1 371 ? -10.91041 24.30630 -61.62661 1.000 64.21161 371 THR B CA 1
ATOM 5947 C C . THR B 1 371 ? -10.65907 24.22573 -63.12740 1.000 65.16272 371 THR B C 1
ATOM 5948 O O . THR B 1 371 ? -10.82209 23.15910 -63.73177 1.000 67.52922 371 THR B O 1
ATOM 5952 N N . VAL B 1 372 ? -10.25907 25.33887 -63.74825 1.000 66.01613 372 VAL B N 1
ATOM 5953 C CA . VAL B 1 372 ? -9.95813 25.32880 -65.17568 1.000 67.70203 372 VAL B CA 1
ATOM 5954 C C . VAL B 1 372 ? -8.66316 24.60073 -65.49501 1.000 72.35989 372 VAL B C 1
ATOM 5955 O O . VAL B 1 372 ? -8.41875 24.27872 -66.66294 1.000 75.12490 372 VAL B O 1
ATOM 5959 N N . MET B 1 373 ? -7.82267 24.33271 -64.49380 1.000 71.18032 373 MET B N 1
ATOM 5960 C CA . MET B 1 373 ? -6.62532 23.53695 -64.73981 1.000 64.44355 373 MET B CA 1
ATOM 5961 C C . MET B 1 373 ? -6.97656 22.05923 -64.87398 1.000 68.16236 373 MET B C 1
ATOM 5962 O O . MET B 1 373 ? -6.68082 21.43262 -65.89601 1.000 68.42466 373 MET B O 1
ATOM 5967 N N . LEU B 1 374 ? -7.62625 21.48936 -63.85397 1.000 67.10474 374 LEU B N 1
ATOM 5968 C CA . LEU B 1 374 ? -7.98326 20.07430 -63.90848 1.000 69.90195 374 LEU B CA 1
ATOM 5969 C C . LEU B 1 374 ? -8.94576 19.77610 -65.05033 1.000 74.47771 374 LEU B C 1
ATOM 5970 O O . LEU B 1 374 ? -8.89097 18.69001 -65.63717 1.000 76.34030 374 LEU B O 1
ATOM 5975 N N . GLU B 1 375 ? -9.83180 20.71686 -65.38207 1.000 71.56826 375 GLU B N 1
ATOM 5976 C CA . GLU B 1 375 ? -10.79135 20.45827 -66.44901 1.000 71.92679 375 GLU B CA 1
ATOM 5977 C C . GLU B 1 375 ? -10.12628 20.45806 -67.81977 1.000 76.78163 375 GLU B C 1
ATOM 5978 O O . GLU B 1 375 ? -10.56854 19.73403 -68.71851 1.000 80.19307 375 GLU B O 1
ATOM 5984 N N . GLU B 1 376 ? -9.06946 21.25094 -68.00225 1.000 88.20729 376 GLU B N 1
ATOM 5985 C CA . GLU B 1 376 ? -8.35997 21.28962 -69.27440 1.000 88.45047 376 GLU B CA 1
ATOM 5986 C C . GLU B 1 376 ? -7.10648 20.42662 -69.29353 1.000 87.94314 376 GLU B C 1
ATOM 5987 O O . GLU B 1 376 ? -6.65888 20.04160 -70.37938 1.000 88.42023 376 GLU B O 1
ATOM 5993 N N . TRP B 1 377 ? -6.53067 20.11530 -68.13001 1.000 72.14178 377 TRP B N 1
ATOM 5994 C CA . TRP B 1 377 ? -5.40197 19.19138 -68.09876 1.000 70.98019 377 TRP B CA 1
ATOM 5995 C C . TRP B 1 377 ? -5.86810 17.76314 -68.33657 1.000 73.19216 377 TRP B C 1
ATOM 5996 O O . TRP B 1 377 ? -5.19612 16.99027 -69.02856 1.000 73.13336 377 TRP B O 1
ATOM 6007 N N . LEU B 1 378 ? -7.01796 17.39734 -67.76995 1.000 74.92845 378 LEU B N 1
ATOM 6008 C CA . LEU B 1 378 ? -7.52338 16.03727 -67.88326 1.000 75.37942 378 LEU B CA 1
ATOM 6009 C C . LEU B 1 378 ? -8.20500 15.77349 -69.21844 1.000 79.16508 378 LEU B C 1
ATOM 6010 O O . LEU B 1 378 ? -8.28005 14.61463 -69.64116 1.000 83.87794 378 LEU B O 1
ATOM 6015 N N . LYS B 1 379 ? -8.70146 16.81509 -69.88968 1.000 76.02263 379 LYS B N 1
ATOM 6016 C CA . LYS B 1 379 ? -9.28761 16.63598 -71.21211 1.000 76.78398 379 LYS B CA 1
ATOM 6017 C C . LYS B 1 379 ? -8.24227 16.28418 -72.26128 1.000 75.22875 379 LYS B C 1
ATOM 6018 O O . LYS B 1 379 ? -8.59436 15.73560 -73.31091 1.000 73.27883 379 LYS B O 1
ATOM 6024 N N . ARG B 1 380 ? -6.97365 16.59236 -72.00474 1.000 77.00563 380 ARG B N 1
ATOM 6025 C CA . ARG B 1 380 ? -5.88170 16.26882 -72.91040 1.000 70.75486 380 ARG B CA 1
ATOM 6026 C C . ARG B 1 380 ? -4.86875 15.30196 -72.32111 1.000 68.62181 380 ARG B C 1
ATOM 6027 O O . ARG B 1 380 ? -4.30900 14.49150 -73.06211 1.000 69.77014 380 ARG B O 1
ATOM 6035 N N . ILE B 1 381 ? -4.61950 15.36596 -71.01677 1.000 69.18277 381 ILE B N 1
ATOM 6036 C CA . ILE B 1 381 ? -3.69560 14.45978 -70.33948 1.000 73.91465 381 ILE B CA 1
ATOM 6037 C C . ILE B 1 381 ? -4.45279 13.73588 -69.23181 1.000 76.42978 381 ILE B C 1
ATOM 6038 O O . ILE B 1 381 ? -4.40409 14.16406 -68.06917 1.000 78.71309 381 ILE B O 1
ATOM 6043 N N . PRO B 1 382 ? -5.17095 12.65229 -69.53756 1.000 69.61654 382 PRO B N 1
ATOM 6044 C CA . PRO B 1 382 ? -5.95121 11.96800 -68.49659 1.000 74.25647 382 PRO B CA 1
ATOM 6045 C C . PRO B 1 382 ? -5.07905 11.27097 -67.46212 1.000 77.31889 382 PRO B C 1
ATOM 6046 O O . PRO B 1 382 ? -5.31902 11.39439 -66.25682 1.000 78.26185 382 PRO B O 1
ATOM 6050 N N . THR B 1 383 ? -4.07099 10.53328 -67.91815 1.000 81.67913 383 THR B N 1
ATOM 6051 C CA . THR B 1 383 ? -3.14205 9.83057 -67.04301 1.000 80.10280 383 THR B CA 1
ATOM 6052 C C . THR B 1 383 ? -1.78941 10.52798 -67.07531 1.000 79.18455 383 THR B C 1
ATOM 6053 O O . THR B 1 383 ? -1.28047 10.84912 -68.15348 1.000 79.40864 383 THR B O 1
ATOM 6057 N N . PHE B 1 384 ? -1.21607 10.76727 -65.89775 1.000 71.99817 384 PHE B N 1
ATOM 6058 C CA . PHE B 1 384 ? 0.10235 11.37647 -65.80335 1.000 70.08734 384 PHE B CA 1
ATOM 6059 C C . PHE B 1 384 ? 0.74498 10.97248 -64.48498 1.000 72.25015 384 PHE B C 1
ATOM 6060 O O . PHE B 1 384 ? 0.06252 10.61092 -63.52279 1.000 70.69193 384 PHE B O 1
ATOM 6068 N N . ARG B 1 385 ? 2.07511 11.03509 -64.45560 1.000 72.94856 385 ARG B N 1
ATOM 6069 C CA . ARG B 1 385 ? 2.84693 10.64007 -63.28737 1.000 72.56211 385 ARG B CA 1
ATOM 6070 C C . ARG B 1 385 ? 3.98603 11.62675 -63.07685 1.000 71.07476 385 ARG B C 1
ATOM 6071 O O . ARG B 1 385 ? 4.39856 12.33708 -63.99648 1.000 74.88192 385 ARG B O 1
ATOM 6079 N N . VAL B 1 386 ? 4.48361 11.67070 -61.84463 1.000 82.34208 386 VAL B N 1
ATOM 6080 C CA . VAL B 1 386 ? 5.67965 12.44287 -61.52868 1.000 85.88637 386 VAL B CA 1
ATOM 6081 C C . VAL B 1 386 ? 6.90585 11.62692 -61.91342 1.000 87.63375 386 VAL B C 1
ATOM 6082 O O . VAL B 1 386 ? 6.91884 10.39704 -61.77735 1.000 91.35007 386 VAL B O 1
ATOM 6086 N N . VAL B 1 387 ? 7.93720 12.30787 -62.40541 1.000 84.31602 387 VAL B N 1
ATOM 6087 C CA . VAL B 1 387 ? 9.18012 11.62214 -62.77819 1.000 85.69596 387 VAL B CA 1
ATOM 6088 C C . VAL B 1 387 ? 9.76258 10.93649 -61.54834 1.000 91.77869 387 VAL B C 1
ATOM 6089 O O . VAL B 1 387 ? 9.92134 11.58566 -60.49538 1.000 101.11813 387 VAL B O 1
ATOM 6093 N N . PRO B 1 388 ? 10.08551 9.64406 -61.61199 1.000 91.75334 388 PRO B N 1
ATOM 6094 C CA . PRO B 1 388 ? 10.57802 8.94939 -60.41749 1.000 98.51579 388 PRO B CA 1
ATOM 6095 C C . PRO B 1 388 ? 11.89938 9.53151 -59.94158 1.000 111.89902 388 PRO B C 1
ATOM 6096 O O . PRO B 1 388 ? 12.70684 10.03010 -60.72866 1.000 107.26216 388 PRO B O 1
ATOM 6100 N N . GLY B 1 389 ? 12.11048 9.46376 -58.62931 1.000 157.30402 389 GLY B N 1
ATOM 6101 C CA . GLY B 1 389 ? 13.30565 10.02318 -58.03531 1.000 158.74701 389 GLY B CA 1
ATOM 6102 C C . GLY B 1 389 ? 13.32816 11.53081 -57.94879 1.000 158.88203 389 GLY B C 1
ATOM 6103 O O . GLY B 1 389 ? 14.38843 12.10447 -57.68277 1.000 160.50285 389 GLY B O 1
ATOM 6104 N N . THR B 1 390 ? 12.19271 12.19269 -58.16577 1.000 123.15008 390 THR B N 1
ATOM 6105 C CA . THR B 1 390 ? 12.10209 13.64316 -58.10626 1.000 107.52903 390 THR B CA 1
ATOM 6106 C C . THR B 1 390 ? 11.00377 14.04219 -57.13036 1.000 104.64718 390 THR B C 1
ATOM 6107 O O . THR B 1 390 ? 10.06829 13.28155 -56.86810 1.000 105.62670 390 THR B O 1
ATOM 6111 N N . GLY B 1 391 ? 11.12779 15.25416 -56.59522 1.000 92.08712 391 GLY B N 1
ATOM 6112 C CA . GLY B 1 391 ? 10.16377 15.77428 -55.65588 1.000 80.72478 391 GLY B CA 1
ATOM 6113 C C . GLY B 1 391 ? 10.27425 17.27481 -55.47959 1.000 77.70252 391 GLY B C 1
ATOM 6114 O O . GLY B 1 391 ? 11.23841 17.90744 -55.92185 1.000 83.55296 391 GLY B O 1
ATOM 6115 N N . PRO B 1 392 ? 9.28484 17.87384 -54.82546 1.000 73.65284 392 PRO B N 1
ATOM 6116 C CA . PRO B 1 392 ? 9.28953 19.32684 -54.63930 1.000 78.81075 392 PRO B CA 1
ATOM 6117 C C . PRO B 1 392 ? 10.23112 19.75937 -53.52317 1.000 80.58901 392 PRO B C 1
ATOM 6118 O O . PRO B 1 392 ? 10.64957 18.96953 -52.67493 1.000 84.19479 392 PRO B O 1
ATOM 6122 N N . THR B 1 393 ? 10.56252 21.04890 -53.54458 1.000 80.72240 393 THR B N 1
ATOM 6123 C CA . THR B 1 393 ? 11.41131 21.67575 -52.53719 1.000 79.20472 393 THR B CA 1
ATOM 6124 C C . THR B 1 393 ? 10.57874 22.65750 -51.72283 1.000 77.75480 393 THR B C 1
ATOM 6125 O O . THR B 1 393 ? 10.05648 23.63383 -52.27094 1.000 83.54673 393 THR B O 1
ATOM 6129 N N . TYR B 1 394 ? 10.45815 22.40276 -50.42302 1.000 76.52240 394 TYR B N 1
ATOM 6130 C CA . TYR B 1 394 ? 9.58187 23.17805 -49.55468 1.000 73.27217 394 TYR B CA 1
ATOM 6131 C C . TYR B 1 394 ? 10.37744 24.22874 -48.78810 1.000 80.03113 394 TYR B C 1
ATOM 6132 O O . TYR B 1 394 ? 11.39515 23.91227 -48.16335 1.000 90.85011 394 TYR B O 1
ATOM 6141 N N . HIS B 1 395 ? 9.90393 25.47380 -48.83628 1.000 77.86409 395 HIS B N 1
ATOM 6142 C CA . HIS B 1 395 ? 10.44969 26.58253 -48.06083 1.000 78.51998 395 HIS B CA 1
ATOM 6143 C C . HIS B 1 395 ? 9.29756 27.31257 -47.38722 1.000 79.19127 395 HIS B C 1
ATOM 6144 O O . HIS B 1 395 ? 8.34515 27.71975 -48.05910 1.000 80.19004 395 HIS B O 1
ATOM 6151 N N . SER B 1 396 ? 9.38458 27.48680 -46.07048 1.000 77.25838 396 SER B N 1
ATOM 6152 C CA . SER B 1 396 ? 8.27971 28.04938 -45.30875 1.000 72.86318 396 SER B CA 1
ATOM 6153 C C . SER B 1 396 ? 8.39092 29.57358 -45.25930 1.000 74.76017 396 SER B C 1
ATOM 6154 O O . SER B 1 396 ? 9.23530 30.18405 -45.92056 1.000 79.57030 396 SER B O 1
ATOM 6157 N N . GLY B 1 397 ? 7.52855 30.20028 -44.46840 1.000 74.37075 397 GLY B N 1
ATOM 6158 C CA . GLY B 1 397 ? 7.46322 31.63647 -44.33549 1.000 76.33435 397 GLY B CA 1
ATOM 6159 C C . GLY B 1 397 ? 6.02061 32.07757 -44.23013 1.000 71.88408 397 GLY B C 1
ATOM 6160 O O . GLY B 1 397 ? 5.15115 31.30617 -43.82888 1.000 66.38888 397 GLY B O 1
ATOM 6161 N N . VAL B 1 398 ? 5.77319 33.33972 -44.58870 1.000 69.98657 398 VAL B N 1
ATOM 6162 C CA . VAL B 1 398 ? 4.40076 33.83621 -44.64211 1.000 69.82068 398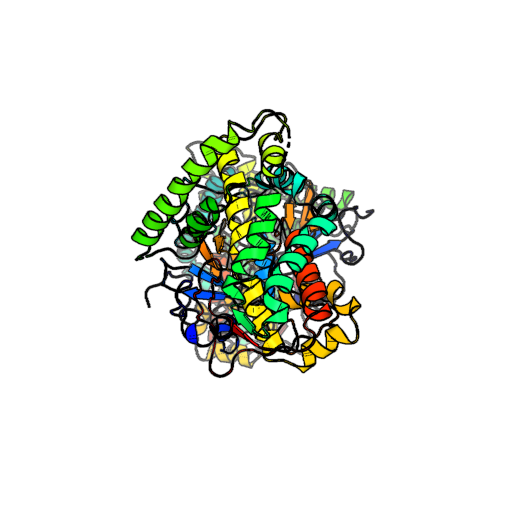 VAL B CA 1
ATOM 6163 C C . VAL B 1 398 ? 3.59405 33.03208 -45.65245 1.000 71.92442 398 VAL B C 1
ATOM 6164 O O . VAL B 1 398 ? 2.43516 32.67539 -45.40639 1.000 71.73920 398 VAL B O 1
ATOM 6168 N N . VAL B 1 399 ? 4.19472 32.73493 -46.80235 1.000 72.61398 399 VAL B N 1
ATOM 6169 C CA . VAL B 1 399 ? 3.60739 31.87109 -47.81942 1.000 69.94385 399 VAL B CA 1
ATOM 6170 C C . VAL B 1 399 ? 4.64723 30.81610 -48.16402 1.000 70.14029 399 VAL B C 1
ATOM 6171 O O . VAL B 1 399 ? 5.76978 31.15526 -48.55768 1.000 75.60157 399 VAL B O 1
ATOM 6175 N N . ALA B 1 400 ? 4.28209 29.54558 -48.01104 1.000 68.08879 400 ALA B N 1
ATOM 6176 C CA . ALA B 1 400 ? 5.23341 28.46504 -48.23399 1.000 79.10767 400 ALA B CA 1
ATOM 6177 C C . ALA B 1 400 ? 5.66198 28.40235 -49.69591 1.000 86.95615 400 ALA B C 1
ATOM 6178 O O . ALA B 1 400 ? 4.82422 28.38280 -50.60294 1.000 82.19254 400 ALA B O 1
ATOM 6180 N N . SER B 1 401 ? 6.97418 28.37644 -49.91887 1.000 100.37717 401 SER B N 1
ATOM 6181 C CA . SER B 1 401 ? 7.54456 28.29912 -51.25790 1.000 97.72193 401 SER B CA 1
ATOM 6182 C C . SER B 1 401 ? 7.77071 26.83632 -51.62443 1.000 98.57997 401 SER B C 1
ATOM 6183 O O . SER B 1 401 ? 8.47899 26.11675 -50.91145 1.000 100.02536 401 SER B O 1
ATOM 6186 N N . VAL B 1 402 ? 7.17615 26.39804 -52.73095 1.000 82.90823 402 VAL B N 1
ATOM 6187 C CA . VAL B 1 402 ? 7.33201 25.03227 -53.21583 1.000 77.15495 402 VAL B CA 1
ATOM 6188 C C . VAL B 1 402 ? 7.77727 25.08683 -54.67072 1.000 81.64636 402 VAL B C 1
ATOM 6189 O O . VAL B 1 402 ? 7.26603 25.89030 -55.45898 1.000 86.62100 402 VAL B O 1
ATOM 6193 N N . ASP B 1 403 ? 8.74064 24.23852 -55.02232 1.000 80.71578 403 ASP B N 1
ATOM 6194 C CA . ASP B 1 403 ? 9.34302 24.27336 -56.34608 1.000 76.13111 403 ASP B CA 1
ATOM 6195 C C . ASP B 1 403 ? 9.91090 22.89903 -56.66288 1.000 80.53720 403 ASP B C 1
ATOM 6196 O O . ASP B 1 403 ? 10.41072 22.20916 -55.77125 1.000 82.42215 403 ASP B O 1
ATOM 6201 N N . GLY B 1 404 ? 9.82355 22.50819 -57.93143 1.000 86.82459 404 GLY B N 1
ATOM 6202 C CA . GLY B 1 404 ? 10.38712 21.24692 -58.36782 1.000 86.39940 404 GLY B CA 1
ATOM 6203 C C . GLY B 1 404 ? 9.34096 20.20986 -58.71589 1.000 84.32717 404 GLY B C 1
ATOM 6204 O O . GLY B 1 404 ? 9.17623 19.21989 -57.99695 1.000 84.32824 404 GLY B O 1
ATOM 6205 N N . VAL B 1 405 ? 8.62276 20.42501 -59.81424 1.000 80.63611 405 VAL B N 1
ATOM 6206 C CA . VAL B 1 405 ? 7.61457 19.48778 -60.29419 1.000 76.17796 405 VAL B CA 1
ATOM 6207 C C . VAL B 1 405 ? 7.95726 19.12136 -61.73052 1.000 81.12923 405 VAL B C 1
ATOM 6208 O O . VAL B 1 405 ? 8.05895 20.00103 -62.59486 1.000 80.01597 405 VAL B O 1
ATOM 6212 N N . ARG B 1 406 ? 8.13395 17.82625 -61.98182 1.000 86.03179 406 ARG B N 1
ATOM 6213 C CA . ARG B 1 406 ? 8.42734 17.30326 -63.30860 1.000 81.34970 406 ARG B CA 1
ATOM 6214 C C . ARG B 1 406 ? 7.48127 16.14333 -63.57264 1.000 82.40623 406 ARG B C 1
ATOM 6215 O O . ARG B 1 406 ? 7.41018 15.20558 -62.77197 1.000 86.64478 406 ARG B O 1
ATOM 6223 N N . LEU B 1 407 ? 6.75839 16.20489 -64.68734 1.000 77.09576 407 LEU B N 1
ATOM 6224 C CA . LEU B 1 407 ? 5.71232 15.23876 -64.98304 1.000 79.97200 407 LEU B CA 1
ATOM 6225 C C . LEU B 1 407 ? 6.01781 14.47397 -66.26442 1.000 77.35203 407 LEU B C 1
ATOM 6226 O O . LEU B 1 407 ? 6.71026 14.97032 -67.15826 1.000 72.85487 407 LEU B O 1
ATOM 6231 N N . GLU B 1 408 ? 5.48573 13.25493 -66.34010 1.000 84.70544 408 GLU B N 1
ATOM 6232 C CA . GLU B 1 408 ? 5.60035 12.41068 -67.51952 1.000 85.97227 408 GLU B CA 1
ATOM 6233 C C . GLU B 1 408 ? 4.27743 11.69521 -67.74784 1.000 85.90138 408 GLU B C 1
ATOM 6234 O O . GLU B 1 408 ? 3.52748 11.42955 -66.80477 1.000 87.84959 408 GLU B O 1
ATOM 6240 N N . TRP B 1 409 ? 4.00007 11.38465 -69.00991 1.000 78.12966 409 TRP B N 1
ATOM 6241 C CA . TRP B 1 409 ? 2.79122 10.65381 -69.37371 1.000 71.49055 409 TRP B CA 1
ATOM 6242 C C . TRP B 1 409 ? 2.90358 10.05140 -70.76873 1.000 75.67438 409 TRP B C 1
ATOM 6243 O O . TRP B 1 409 ? 3.79528 10.40265 -71.54112 1.000 81.25619 409 TRP B O 1
#

Solvent-accessible surface area: 33994 Å² total; per-residue (Å²): 102,122,92,56,104,31,4,16,66,98,21,30,31,146,11,42,1,7,92,3,161,24,15,144,168,2,0,9,71,5,1,7,52,17,35,121,53,138,46,38,21,0,0,14,0,42,71,19,46,10,1,1,0,0,4,67,0,78,10,0,77,48,2,9,54,15,26,49,3,1,11,0,104,14,19,9,2,7,97,66,7,9,76,186,70,40,6,6,11,21,14,10,19,64,119,66,6,175,39,22,53,105,4,9,43,96,3,13,37,85,147,13,2,123,122,70,55,95,28,5,80,50,54,0,48,76,44,0,98,75,9,24,135,148,19,114,7,46,0,18,111,68,0,0,12,60,0,0,3,69,2,7,4,105,7,8,45,118,34,141,148,84,11,28,166,47,96,64,54,8,48,17,2,2,90,15,140,116,51,95,112,22,18,84,25,4,55,145,18,4,105,52,12,23,93,69,0,43,84,25,18,86,87,44,116,76,32,166,78,6,6,2,73,6,6,60,5,122,20,146,74,46,97,14,84,149,79,66,11,14,0,1,4,1,31,18,35,18,42,18,10,21,35,17,19,10,10,0,6,8,3,0,7,27,2,7,114,57,97,72,45,8,142,90,3,52,146,56,67,67,12,7,140,134,3,11,78,4,9,5,0,18,4,0,5,40,1,21,1,12,40,4,23,60,67,6,36,20,46,27,2,74,1,71,119,31,28,1,2,0,0,0,2,0,0,4,1,2,3,64,192,62,3,86,87,11,91,90,4,71,16,120,35,172,208,24,52,28,1,13,22,9,37,26,39,31,76,46,23,22,22,50,16,16,84,18,4,6,15,1,3,9,24,14,0,16,145,82,4,75,92,4,130,18,46,100,92,36,35,29,88,37,112,1,0,14,6,0,39,8,72,8,2,83,0,48,84,91,127,154,40,109,47,7,59,83,112,40,51,48,136,7,21,3,12,74,3,131,26,8,124,170,0,0,6,76,4,2,17,76,26,28,173,92,63,18,0,15,7,0,26,71,9,44,18,0,0,0,0,2,36,0,30,5,0,18,4,2,11,40,0,28,89,45,1,20,1,112,15,26,23,5,17,124,32,44,158,68,23,6,7,7,28,21,25,16,36,106,109,0,126,54,26,44,112,1,8,48,125,7,12,47,110,185,10,2,150,110,39,56,73,34,0,100,49,42,0,52,57,24,0,104,77,9,24,145,105,14,68,1,38,0,21,130,53,0,0,20,69,0,1,14,61,0,4,1,56,2,0,69,22,75,66,154,25,2,93,123,2,107,70,41,7,26,16,4,5,85,12,106,35,102,60,56,109,112,5,33,80,41,13,28,132,16,3,90,44,8,18,91,34,0,27,86,33,6,89,85,64,103,100,141,2,10,8,17,88,3,5,64,15,131,45,156,63,68,96,17,125,119,83,67,10,24,0,0,1,0,32,19,2,19,46,16,4,24,54,14,6,13,12,0,1,5,0,0,12,6,1,4,138,43,95,89,41,2,128,58,5,42,106,85,78,98,35,11,146,210,10,10,57,6,9,4,0,10,4,0,9,41,3,24,2,17,28,1,19,126,87,11,78,10,52,66,8,71,0,114,127,36,34,6,0,0,0,0,0,0,0,1,0,0,0,73,97,42,3,87,87,5,104,79,1,62,19,114,45,166,96,34,21,24,0,15,26,7,22,32,27,25,104,40,17,20,18,42,14,18,74,12,2,3,13,8,1,4,39,15,0,21,149,77,1,67,92,8,146,20,29,96,91,70,40,30,68,32,80,1,1,24,6,1,20,6,74,25,1,82,0,73,90

Sequence (791 aa):
TPRPAHVPADRVVELDMYNPQGIEKGYLEAWTSLQTADLPSMVWTPLNGGHWIATRGELIQDIYCDPDHFSSHVIFIPKAAGEKYAMVPSKMDPPEHRPYREVVDKGLNLRAIREREPAVRAHAIALIEAFADKGHCDFVEEFSGEFPIRVFMMMADLPMEDSPKLRAFAAGMTRPETPTEMADALDRANRSFFDYVSPIIDARMGGDDILTLSINSQVNGAPMEREKLLGMVSLLLLAGLDTVTNFLNMTMDYLGRHPDKVRELTENPTEIRRGVEELFRRFPLVAAARMVAHDVERDGVELKQGEMVLLPTALHGLDPRVNADPWEVDFQRKRPAHSTFGNGPHRCAGLHLARLETTVMLEEWLKRIPTFRVVPGTGPTYHSGVVASVDGVRLEWTPRPAHVPADRVVELDMYNPQGIEKGYLEAWTSLQDLPSMVWTPLNGGHWIATRGELIQDIYCDPDHFSSHVIFIPKAEKYAMVPSKMDPPEHRPYREVVDKGLNLRAIREREPAVRAHAIALIEAFADKGHCDFVEEFSGEFPIRVFMMMADLPMEDSPKLRAFAAGMTRPEGNTPTEMADALDRANRSFFDYVSPIIDARMGTDILTLSINSQVNGAPMEREKLLGMVSLLLLAGLDTVTNFLNMTMDYLGRHPDKVRELTENPTEIRRGVEELFRRFPLVAAARMVAHDVERDGVELKQGEMVLLPTALHGLDPRVNADPWEVDFQRKRPAHSTFGNGPHRCAGLHLARLETTVMLEEWLKRIPTFRVVPGTGPTYHSGVVASVDGVRLEW